Protein AF-A0A8J2F1U1-F1 (afdb_monomer)

Sequence (823 aa):
MAVDILVCQAGSCRKAGSEATLIEIEELVSGSDAKNTCAVHQSGCLGLCSQAPGVVVVKNRRNETPFTRLSTSDAIARMIEFAAGIAASVLLQSCFLDENAKRRLEDIRLSRSRQYAASVFKWNTALKGLSAQVKLTGEVEQIDSFDAKKFVELAIAQANLLEMAGFWKDGCKVLQNAEKRFFSLGKGANQQLQQSLMQTGGASSGLALGANNARQAMSNKAFLQEQLENLTRKKISLLSKHADEQAVGAIEKKLEQLMDSSTEVSSAMNPNEKMMMPVMNLKRLLLFIDTCKAKMLAEATNVGGGGEKEKWKTFDGTTTTQQMLTDLAKAKRAGENDASAATSPDSDVGAASQDPSNAIPATASASSSSSAVNKTSERNRNFVFPEAIDNYTKWTLEKVTPVSYHSAVFHFSSQDKKRATPHPRGRGKMPIPKTWHTTLLAPRNLDLVLQSKSQDEIEDEGPLPWVERDYTPISSAKEWELGTCDILIKIYPDGQATSWLHTISKRLHSTSDQVDEPSGRGGEDEFRSSSRVVAGTEVVVDENDYHADINQSAVAPSSAGGSGDVVMNSQEQAKTTTPSKDVEISSNKIQIYLSQPVITLTLPHLIPEDAQMPKQIQKSILLVLGGTGVVALPQVLAHRDPYSKLNIATRKTDQLKIAIDLVLSCRKDDILMLPEILQWCKEGSGAGPAGAEEESEYQKKRRLANGPQGLRNCVLHLTGETSSVASDYEENNGDVTGARTMPFSSRGFDEMKQHDQLAEFEGLPNCELVRNRISVESLKKAVSRMVKDCRVIVSGPSGFNAVVRTMLKENNVTDDMITILTA

Nearest PDB structures (foldseek):
  4bne-assembly1_B  TM=1.840E-01  e=7.022E-02  Gallus gallus
  1qu7-assembly1_A  TM=2.342E-01  e=6.354E-01  Escherichia coli
  1qu7-assembly1_B  TM=2.412E-01  e=1.043E+00  Escherichia coli
  3i2w-assembly1_B  TM=1.604E-01  e=1.043E+00  Drosophila melanogaster
  6ixg-assembly2_B  TM=2.390E-01  e=4.366E+00  Homo sapiens

Secondary structure (DSSP, 8-state):
-PEEEEEE-SHHHHHTTHHHHHHHHHHHHHTSGGGGTEEEEEES--S-GGGSS-EEEEEETTEEEEE----SHHHHHHHHHHHH---HHHHHHHS---HHHHHHHHHHHHHHHHHHHHHTT-HHHHHTTHHHHHHHHHH-----TTTHHHHHHHHHHHHHHHHHTT-HHHHHHHHHHHHHHHHHHHHHHHHHHHHHHHHTTS-TTSHHHHHHHHHHHHHHHHHHHHHHHHHHHHHHHHHHHHS-HHHHHHHHHHHHHHHHHHHHHHHSS-TTTGGG-HHHHHHHHHHHHHHHHHHHHHHHTT--S------TT---THHHHHHHHHHHHHHHHSSS-----------------------------------------S--------S--TTEEEEEEEEEEE-SSSEEEEEEE---GGG--SS---SSPPPPPEEEEEEEEEES-HHHHHTT--HHHHTTS-S-SEEEEEE--SS-HHHHHHTEEEEEEE--TT-HHHHHHHHHHHHHHHHHTTS--------------------------------------------------------------PPP---------EEEEEEPPEEEEETTTTB-TTSPPPSS--SEEEEEEEGGGGGHHHHHHHTTSHHHHH-----TTTS--SEEEEEEEEETT---SHHHHHHHHHHHHS--STT-TT--HHHHHHHHHH---S-SEEEEEEEPP-GGGTTTTSS--S--TT----SS-GGGS-HHHHHHHHHHHHTSTTEEEE-S---HHHHHHHHHTSPSSEEEEEES-HHHHHHHHHHHHHTT--GGGEEEE--

Radius of gyration: 38.62 Å; Cα contacts (8 Å, |Δi|>4): 951; chains: 1; bounding box: 111×92×119 Å

Solvent-accessible surface area (backbone atoms only — not comparable to full-atom values): 49282 Å² total; per-residue (Å²): 126,59,19,38,36,37,30,19,57,27,70,58,8,37,61,56,33,20,59,41,43,43,53,51,50,49,50,55,32,66,55,38,85,35,47,81,34,41,44,78,40,85,37,58,77,75,83,38,48,88,42,31,19,23,34,35,38,32,66,46,102,88,44,73,48,79,44,58,54,48,81,44,72,67,54,46,32,45,52,47,18,70,62,56,72,47,53,33,68,48,54,70,70,62,28,82,56,46,75,63,49,51,50,49,51,51,48,45,40,50,53,46,47,17,55,38,25,46,76,69,70,37,48,71,67,30,49,59,65,45,66,63,49,54,50,48,72,65,64,64,89,80,78,58,83,85,50,50,63,59,50,52,55,48,37,51,51,51,20,51,53,27,39,77,73,71,38,45,68,59,17,43,49,45,36,49,52,51,46,58,48,52,52,52,52,52,50,52,44,51,51,52,36,51,52,38,60,59,65,48,76,76,51,94,86,46,51,71,63,35,52,50,53,40,50,51,37,50,51,53,48,54,53,54,49,55,51,45,51,51,46,50,54,52,44,49,54,54,49,57,74,71,40,56,72,69,56,42,53,53,50,52,54,51,50,52,54,50,53,55,52,52,53,56,58,62,70,74,55,60,79,82,63,67,79,74,41,81,70,58,52,55,53,51,50,50,54,48,51,52,52,50,50,54,50,54,53,58,54,63,72,66,72,80,72,93,82,84,92,79,74,86,86,77,82,78,79,68,64,63,59,56,50,53,55,51,52,54,57,51,58,66,66,69,74,79,81,90,88,87,88,87,84,86,89,84,90,82,90,85,87,83,92,81,88,81,86,89,82,88,81,90,85,80,89,76,92,75,92,70,88,77,75,89,80,79,80,86,76,84,76,72,85,76,75,70,96,74,52,91,70,42,27,65,28,33,59,76,48,75,46,53,60,30,42,46,28,29,38,40,34,31,38,33,88,58,83,77,42,59,54,82,60,65,74,52,101,85,50,79,58,74,65,61,37,54,29,30,36,38,52,28,60,59,55,75,64,59,77,68,44,88,65,61,76,74,72,62,69,78,74,60,90,64,70,48,40,82,46,61,42,48,45,64,44,42,53,38,40,44,66,73,24,34,44,33,35,72,45,70,53,38,92,85,34,66,49,35,38,47,51,50,57,51,51,53,54,59,54,62,60,65,77,63,67,72,74,78,83,78,79,85,79,93,73,91,76,82,91,73,94,73,92,78,83,88,83,85,84,84,77,87,86,82,88,88,87,80,90,86,79,88,81,90,83,88,89,85,82,85,88,81,90,74,93,74,92,76,90,78,91,75,85,84,79,88,73,82,80,77,87,70,84,75,76,76,72,87,68,47,73,44,39,35,34,40,55,41,80,49,27,34,62,90,64,59,38,46,80,81,52,82,79,68,96,64,82,51,50,17,37,39,38,43,24,25,53,78,28,48,39,56,50,58,52,63,55,34,40,54,45,28,46,88,35,46,64,36,88,63,58,84,86,76,38,53,51,52,52,37,33,40,38,39,38,29,42,65,74,45,59,73,65,54,72,60,51,47,51,28,37,34,52,27,57,67,55,63,71,92,80,66,79,76,75,47,71,65,57,53,53,48,43,68,72,61,37,61,80,28,31,52,33,38,35,41,20,30,27,76,73,75,62,88,64,61,72,78,59,76,81,62,92,66,87,67,94,72,71,82,71,62,86,35,67,71,91,62,42,64,64,65,59,52,49,53,50,50,54,53,39,57,70,37,95,39,40,43,76,38,85,39,71,87,46,55,65,58,50,40,55,54,58,70,71,50,51,80,57,47,33,34,39,32,22,32,55,71,72,53,44,56,51,51,53,53,40,38,42,77,59,75,47,53,73,93,40,52,36,74,53,82,109

Foldseek 3Di:
DAKEKEWEPEDLQLLQPSVLVQVLLVLLCVQDPNVVRYDYDYDYDPVQSLQHRKMWIGNDPVDIDIDGPPPDSLSSLVVSCVRRVQHSCCSVPVRPPDVVVVVVSVLSSQLSNLVSCVVVVVNCSNFVCLVVVLVVLLPDPDDDLVCLVVSLVSLLSSCVSCVSVVNNVVNLVSLVSNLVVLVVVLVVLVVQLVVLVVVCPPDPVCPVVSVVSNVVSVVSNVVSVVSSVVSVVSSVVSCLVPDDPVVNVVVVVVVVVVVVVVVVVVVPDDPVVVPPPPPPVVVVVVVVVVVVVVVVVVVVVPPPDDDDPDDPPDDDPPPVVVVVVVVVVVVVVVPPDDDDDDDDDDDDDDDDDDDDDDDDDDDDDDDDDDPDDDPPPDLPPPDDDDPDDPQKFKKFFDAWFDAFLFKIKTKIFHPDPSLDFLFDDPPPDFGFQFFWKKKWWAFACPPPVSPDDPPVVVVPPTDDRTDIDIFRWLAFSVCVNVGMTITMDGADCPDRRRVRVLVVNVVVVVVVVPPDPPPDDDDDDDDDDDDDDDDDDDDDDDPDDDDDDDDDDDDDDDDDDDDDDDDDDDDDDDDDDDDDPDPPPDDPGDMIMMGHIDTQAGPPQRDGPSRDDDPDHFQEEEEEEEQSSCSVASSNLCQLPCCVRHVGPDPLVSGNQHAYAYEYEYAPRRDPPLVVLLVLLCQQLVNDDPPPDDPDPVNVVVCVVSHGNGHVAYEYEHEYDPPVLPVVPPPDPPDDPPDPNRSDDPPSHDSVVVVVSVVSQVVGPRYHYHDHPDDLVNVLVVVVPGDPRYAYEYEYDPVRRVVVVVSVVVSVNDPVSYHYDDD

Structure (mmCIF, N/CA/C/O backbone):
data_AF-A0A8J2F1U1-F1
#
_entry.id   AF-A0A8J2F1U1-F1
#
loop_
_atom_site.group_PDB
_atom_site.id
_atom_site.type_symbol
_atom_site.label_atom_id
_atom_site.label_alt_id
_atom_site.label_comp_id
_atom_site.label_asym_id
_atom_site.label_entity_id
_atom_site.label_seq_id
_atom_site.pdbx_PDB_ins_code
_atom_site.Cartn_x
_atom_site.Cartn_y
_atom_site.Cartn_z
_atom_site.occupancy
_atom_site.B_iso_or_equiv
_atom_site.auth_seq_id
_atom_site.auth_comp_id
_atom_site.auth_asym_id
_atom_site.auth_atom_id
_atom_site.pdbx_PDB_model_num
ATOM 1 N N . MET A 1 1 ? -18.926 -27.315 -37.284 1.00 78.00 1 MET A N 1
ATOM 2 C CA . MET A 1 1 ? -18.907 -25.836 -37.327 1.00 78.00 1 MET A CA 1
ATOM 3 C C . MET A 1 1 ? -17.651 -25.401 -36.608 1.00 78.00 1 MET A C 1
ATOM 5 O O . MET A 1 1 ? -17.318 -26.055 -35.626 1.00 78.00 1 MET A O 1
ATOM 9 N N . ALA A 1 2 ? -16.948 -24.390 -37.113 1.00 90.56 2 ALA A N 1
ATOM 10 C CA . ALA A 1 2 ? -15.812 -23.840 -36.384 1.00 90.56 2 ALA A CA 1
ATOM 11 C C . ALA A 1 2 ? -16.313 -23.173 -35.093 1.00 90.56 2 ALA A C 1
ATOM 13 O O . ALA A 1 2 ? -17.371 -22.544 -35.096 1.00 90.56 2 ALA A O 1
ATOM 14 N N . VAL A 1 3 ? -15.583 -23.369 -34.002 1.00 96.81 3 VAL A N 1
ATOM 15 C CA . VAL A 1 3 ? -15.797 -22.724 -32.708 1.00 96.81 3 VAL A CA 1
ATOM 16 C C . VAL A 1 3 ? -15.110 -21.364 -32.747 1.00 96.81 3 VAL A C 1
ATOM 18 O O . VAL A 1 3 ? -13.915 -21.292 -33.028 1.00 96.81 3 VAL A O 1
ATOM 21 N N . ASP A 1 4 ? -15.836 -20.287 -32.462 1.00 97.62 4 ASP A N 1
ATOM 22 C CA . ASP A 1 4 ? -15.242 -18.950 -32.425 1.00 97.62 4 ASP A CA 1
ATOM 23 C C . ASP A 1 4 ? -14.632 -18.684 -31.040 1.00 97.62 4 ASP A C 1
ATOM 25 O O . ASP A 1 4 ? -15.275 -18.883 -30.010 1.00 97.62 4 ASP A O 1
ATOM 29 N N . ILE A 1 5 ? -13.389 -18.215 -30.994 1.00 97.88 5 ILE A N 1
ATOM 30 C CA . ILE A 1 5 ? -12.697 -17.781 -29.778 1.00 97.88 5 ILE A CA 1
ATOM 31 C C . ILE A 1 5 ? -12.563 -16.262 -29.845 1.00 97.88 5 ILE A C 1
ATOM 33 O O . ILE A 1 5 ? -11.755 -15.732 -30.604 1.00 97.88 5 ILE A O 1
ATOM 37 N N . LEU A 1 6 ? -13.363 -15.552 -29.053 1.00 97.44 6 LEU A N 1
ATOM 38 C CA . LEU A 1 6 ? -13.397 -14.093 -29.013 1.00 97.44 6 LEU A CA 1
ATOM 39 C C . LEU A 1 6 ? -12.489 -13.581 -27.893 1.00 97.44 6 LEU A C 1
ATOM 41 O O . LEU A 1 6 ? -12.761 -13.820 -26.717 1.00 97.44 6 LEU A O 1
ATOM 45 N N . VAL A 1 7 ? -11.435 -12.839 -28.228 1.00 96.81 7 VAL A N 1
ATOM 46 C CA . VAL A 1 7 ? -10.493 -12.278 -27.246 1.00 96.81 7 VAL A CA 1
ATOM 47 C C . VAL A 1 7 ? -10.799 -10.805 -27.001 1.00 96.81 7 VAL A C 1
ATOM 49 O O . VAL A 1 7 ? -10.771 -9.991 -27.924 1.00 96.81 7 VAL A O 1
ATOM 52 N N . CYS A 1 8 ? -11.074 -10.435 -25.749 1.00 95.94 8 CYS A N 1
ATOM 53 C CA . CYS A 1 8 ? -11.394 -9.057 -25.382 1.00 95.94 8 CYS A CA 1
ATOM 54 C C . CYS A 1 8 ? -10.168 -8.148 -25.554 1.00 95.94 8 CYS A C 1
ATOM 56 O O . CYS A 1 8 ? -9.171 -8.295 -24.847 1.00 95.94 8 CYS A O 1
ATOM 58 N N . GLN A 1 9 ? -10.263 -7.156 -26.437 1.00 92.94 9 GLN A N 1
ATOM 59 C CA . GLN A 1 9 ? -9.233 -6.132 -26.657 1.00 92.94 9 GLN A CA 1
ATOM 60 C C . GLN A 1 9 ? -9.613 -4.764 -26.063 1.00 92.94 9 GLN A C 1
ATOM 62 O O . GLN A 1 9 ? -8.946 -3.762 -26.319 1.00 92.94 9 GLN A O 1
ATOM 67 N N . ALA A 1 10 ? -10.673 -4.696 -25.246 1.00 88.75 10 ALA A N 1
ATOM 68 C CA . ALA A 1 10 ? -11.046 -3.468 -24.544 1.00 88.75 10 ALA A CA 1
ATOM 69 C C . ALA A 1 10 ? -9.970 -3.029 -23.540 1.00 88.75 10 ALA A C 1
ATOM 71 O O . ALA A 1 10 ? -9.230 -3.856 -23.011 1.00 88.75 10 ALA A O 1
ATOM 72 N N . GLY A 1 11 ? -9.921 -1.723 -23.245 1.00 80.38 11 GLY A N 1
ATOM 73 C CA . GLY A 1 11 ? -8.821 -1.061 -22.536 1.00 80.38 11 GLY A CA 1
ATOM 74 C C . GLY A 1 11 ? -8.268 -1.824 -21.330 1.00 80.38 11 GLY A C 1
ATOM 75 O O . GLY A 1 11 ? -7.089 -2.135 -21.315 1.00 80.38 11 GLY A O 1
ATOM 76 N N . SER A 1 12 ? -9.087 -2.186 -20.346 1.00 79.19 12 SER A N 1
ATOM 77 C CA . SER A 1 12 ? -8.645 -2.953 -19.164 1.00 79.19 12 SER A CA 1
ATOM 78 C C . SER A 1 12 ? -8.135 -4.363 -19.485 1.00 79.19 12 SER A C 1
ATOM 80 O O . SER A 1 12 ? -7.173 -4.806 -18.867 1.00 79.19 12 SER A O 1
ATOM 82 N N . CYS A 1 13 ? -8.714 -5.051 -20.475 1.00 82.25 13 CYS A N 1
ATOM 83 C CA . CYS A 1 13 ? -8.183 -6.333 -20.936 1.00 82.25 13 CYS A CA 1
ATOM 84 C C . CYS A 1 13 ? -6.836 -6.177 -21.629 1.00 82.25 13 CYS A C 1
ATOM 86 O O . CYS A 1 13 ? -5.892 -6.895 -21.298 1.00 82.25 13 CYS A O 1
ATOM 88 N N . ARG A 1 14 ? -6.723 -5.189 -22.520 1.00 78.56 14 ARG A N 1
ATOM 89 C CA . ARG A 1 14 ? -5.466 -4.876 -23.199 1.00 78.56 14 ARG A CA 1
ATOM 90 C C . ARG A 1 14 ? -4.379 -4.498 -22.188 1.00 78.56 14 ARG A C 1
ATOM 92 O O . ARG A 1 14 ? -3.261 -4.989 -22.289 1.00 78.56 14 ARG A O 1
ATOM 99 N N . LYS A 1 15 ? -4.735 -3.717 -21.160 1.00 70.94 15 LYS A N 1
ATOM 100 C CA . LYS A 1 15 ? -3.872 -3.360 -20.020 1.00 70.94 15 LYS A CA 1
ATOM 101 C C . LYS A 1 15 ? -3.373 -4.582 -19.239 1.00 70.94 15 LYS A C 1
ATOM 103 O O . LYS A 1 15 ? -2.227 -4.601 -18.816 1.00 70.94 15 LYS A O 1
ATOM 108 N N . ALA A 1 16 ? -4.197 -5.617 -19.084 1.00 76.50 16 ALA A N 1
ATOM 109 C CA . ALA A 1 16 ? -3.805 -6.862 -18.420 1.00 76.50 16 ALA A CA 1
ATOM 110 C C . ALA A 1 16 ? -3.067 -7.858 -19.338 1.00 76.50 16 ALA A C 1
ATOM 112 O O . ALA A 1 16 ? -2.853 -9.001 -18.943 1.00 76.50 16 ALA A O 1
ATOM 113 N N . GLY A 1 17 ? -2.700 -7.454 -20.559 1.00 79.56 17 GLY A N 1
ATOM 114 C CA . GLY A 1 17 ? -1.949 -8.290 -21.494 1.00 79.56 17 GLY A CA 1
ATOM 115 C C . GLY A 1 17 ? -2.799 -9.105 -22.472 1.00 79.56 17 GLY A C 1
ATOM 116 O O . GLY A 1 17 ? -2.277 -10.047 -23.062 1.00 79.56 17 GLY A O 1
ATOM 117 N N . SER A 1 18 ? -4.073 -8.759 -22.707 1.00 84.81 18 SER A N 1
ATOM 118 C CA . SER A 1 18 ? -4.929 -9.542 -23.618 1.00 84.81 18 SER A CA 1
ATOM 119 C C . SER A 1 18 ? -4.470 -9.568 -25.077 1.00 84.81 18 SER A C 1
ATOM 121 O O . SER A 1 18 ? -4.861 -10.458 -25.823 1.00 84.81 18 SER A O 1
ATOM 123 N N . GLU A 1 19 ? -3.640 -8.620 -25.510 1.00 79.50 19 GLU A N 1
ATOM 124 C CA . GLU A 1 19 ? -3.002 -8.654 -26.832 1.00 79.50 19 GLU A CA 1
ATOM 125 C C . GLU A 1 19 ? -1.961 -9.778 -26.930 1.00 79.50 19 GLU A C 1
ATOM 127 O O . GLU A 1 19 ? -1.916 -10.482 -27.933 1.00 79.50 19 GLU A O 1
ATOM 132 N N . ALA A 1 20 ? -1.184 -10.007 -25.865 1.00 77.81 20 ALA A N 1
ATOM 133 C CA . ALA A 1 20 ? -0.284 -11.154 -25.798 1.00 77.81 20 ALA A CA 1
ATOM 134 C C . ALA A 1 20 ? -1.083 -12.464 -25.755 1.00 77.81 20 ALA A C 1
ATOM 136 O O . ALA A 1 20 ? -0.781 -13.385 -26.504 1.00 77.81 20 ALA A O 1
ATOM 137 N N . THR A 1 21 ? -2.168 -12.503 -24.971 1.00 84.31 21 THR A N 1
ATOM 138 C CA . THR A 1 21 ? -3.096 -13.643 -24.943 1.00 84.31 21 THR A CA 1
ATOM 139 C C . THR A 1 21 ? -3.692 -13.938 -26.324 1.00 84.31 21 THR A C 1
ATOM 141 O O . THR A 1 21 ? -3.812 -15.101 -26.684 1.00 84.31 21 THR A O 1
ATOM 144 N N . LEU A 1 22 ? -4.053 -12.918 -27.114 1.00 91.75 22 LEU A N 1
ATOM 145 C CA . LEU A 1 22 ? -4.573 -13.107 -28.474 1.00 91.75 22 LEU A CA 1
ATOM 146 C C . LEU A 1 22 ? -3.543 -13.800 -29.374 1.00 91.75 22 LEU A C 1
ATOM 148 O O . LEU A 1 22 ? -3.866 -14.824 -29.967 1.00 91.75 22 LEU A O 1
ATOM 152 N N . ILE A 1 23 ? -2.312 -13.282 -29.417 1.00 87.88 23 ILE A N 1
ATOM 153 C CA . ILE A 1 23 ? -1.233 -13.841 -30.246 1.00 87.88 23 ILE A CA 1
ATOM 154 C C . ILE A 1 23 ? -0.922 -15.284 -29.834 1.00 87.88 23 ILE A C 1
ATOM 156 O O . ILE A 1 23 ? -0.750 -16.150 -30.684 1.00 87.88 23 ILE A O 1
ATOM 160 N N . GLU A 1 24 ? -0.890 -15.568 -28.532 1.00 88.31 24 GLU A N 1
ATOM 161 C CA . GLU A 1 24 ? -0.657 -16.922 -28.021 1.00 88.31 24 GLU A CA 1
ATOM 162 C C . GLU A 1 24 ? -1.747 -17.902 -28.442 1.00 88.31 24 GLU A C 1
ATOM 164 O O . GLU A 1 24 ? -1.447 -19.032 -28.821 1.00 88.31 24 GLU A O 1
ATOM 169 N N . ILE A 1 25 ? -3.010 -17.472 -28.399 1.00 92.62 25 ILE A N 1
ATOM 170 C CA . ILE A 1 25 ? -4.133 -18.289 -28.860 1.00 92.62 25 ILE A CA 1
ATOM 171 C C . ILE A 1 25 ? -4.025 -18.522 -30.370 1.00 92.62 25 ILE A C 1
ATOM 173 O O . ILE A 1 25 ? -4.194 -19.652 -30.816 1.00 92.62 25 ILE A O 1
ATOM 177 N N . GLU A 1 26 ? -3.719 -17.488 -31.155 1.00 92.12 26 GLU A N 1
ATOM 178 C CA . GLU A 1 26 ? -3.548 -17.601 -32.608 1.00 92.12 26 GLU A CA 1
ATOM 179 C C . GLU A 1 26 ? -2.401 -18.548 -32.986 1.00 92.12 26 GLU A C 1
ATOM 181 O O . GLU A 1 26 ? -2.580 -19.389 -33.871 1.00 92.12 26 GLU A O 1
ATOM 186 N N . GLU A 1 27 ? -1.249 -18.457 -32.312 1.00 86.94 27 GLU A N 1
ATOM 187 C CA . GLU A 1 27 ? -0.100 -19.337 -32.558 1.00 86.94 27 GLU A CA 1
ATOM 188 C C . GLU A 1 27 ? -0.414 -20.790 -32.155 1.00 86.94 27 GLU A C 1
ATOM 190 O O . GLU A 1 27 ? -0.179 -21.700 -32.952 1.00 86.94 27 GLU A O 1
ATOM 195 N N . LEU A 1 28 ? -1.025 -21.023 -30.984 1.00 88.12 28 LEU A N 1
ATOM 196 C CA . LEU A 1 28 ? -1.411 -22.369 -30.530 1.00 88.12 28 LEU A CA 1
ATOM 197 C C . LEU A 1 28 ? -2.489 -23.009 -31.420 1.00 88.12 28 LEU A C 1
ATOM 199 O O . LEU A 1 28 ? -2.426 -24.204 -31.715 1.00 88.12 28 LEU A O 1
ATOM 203 N N . VAL A 1 29 ? -3.475 -22.231 -31.877 1.00 92.38 29 VAL A N 1
ATOM 204 C CA . VAL A 1 29 ? -4.519 -22.729 -32.786 1.00 92.38 29 VAL A CA 1
ATOM 205 C C . VAL A 1 29 ? -3.946 -22.999 -34.177 1.00 92.38 29 VAL A C 1
ATOM 207 O O . VAL A 1 29 ? -4.278 -24.012 -34.783 1.00 92.38 29 VAL A O 1
ATOM 210 N N . SER A 1 30 ? -3.057 -22.137 -34.681 1.00 89.19 30 SER A N 1
ATOM 211 C CA . SER A 1 30 ? -2.453 -22.301 -36.011 1.00 89.19 30 SER A CA 1
ATOM 212 C C . SER A 1 30 ? -1.450 -23.453 -36.082 1.00 89.19 30 SER A C 1
ATOM 214 O O . SER A 1 30 ? -1.306 -24.054 -37.147 1.00 89.19 30 SER A O 1
ATOM 216 N N . GLY A 1 31 ? -0.752 -23.733 -34.977 1.00 83.00 31 GLY A N 1
ATOM 217 C CA . GLY A 1 31 ? 0.260 -24.787 -34.860 1.00 83.00 31 GLY A CA 1
ATOM 218 C C . GLY A 1 31 ? -0.287 -26.174 -34.515 1.00 83.00 31 GLY A C 1
ATOM 219 O O . GLY A 1 31 ? 0.500 -27.102 -34.348 1.00 83.00 31 GLY A O 1
ATOM 220 N N . SER A 1 32 ? -1.606 -26.328 -34.398 1.00 84.31 32 SER A N 1
ATOM 221 C CA . SER A 1 32 ? -2.259 -27.590 -34.048 1.00 84.31 32 SER A CA 1
ATOM 222 C C . SER A 1 32 ? -3.375 -27.943 -35.031 1.00 84.31 32 SER A C 1
ATOM 224 O O . SER A 1 32 ? -3.805 -27.125 -35.849 1.00 84.31 32 SER A O 1
ATOM 226 N N . ASP A 1 33 ? -3.914 -29.157 -34.906 1.00 86.81 33 ASP A N 1
ATOM 227 C CA . ASP A 1 33 ? -5.110 -29.581 -35.647 1.00 86.81 33 ASP A CA 1
ATOM 228 C C . ASP A 1 33 ? -6.345 -28.711 -35.325 1.00 86.81 33 ASP A C 1
ATOM 230 O O . ASP A 1 33 ? -7.343 -28.744 -36.053 1.00 86.81 33 ASP A O 1
ATOM 234 N N . ALA A 1 34 ? -6.259 -27.865 -34.284 1.00 87.12 34 ALA A N 1
ATOM 235 C CA . ALA A 1 34 ? -7.296 -26.914 -33.902 1.00 87.12 34 ALA A CA 1
ATOM 236 C C . ALA A 1 34 ? -7.604 -25.889 -35.000 1.00 87.12 34 ALA A C 1
ATOM 238 O O . ALA A 1 34 ? -8.695 -25.319 -35.009 1.00 87.12 34 ALA A O 1
ATOM 239 N N . LYS A 1 35 ? -6.678 -25.646 -35.937 1.00 91.06 35 LYS A N 1
ATOM 240 C CA . LYS A 1 35 ? -6.845 -24.663 -37.017 1.00 91.06 35 LYS A CA 1
ATOM 241 C C . LYS A 1 35 ? -8.112 -24.885 -37.846 1.00 91.06 35 LYS A C 1
ATOM 243 O O . LYS A 1 35 ? -8.718 -23.929 -38.320 1.00 91.06 35 LYS A O 1
ATOM 248 N N . ASN A 1 36 ? -8.519 -26.142 -38.021 1.00 93.06 36 ASN A N 1
ATOM 249 C CA . ASN A 1 36 ? -9.720 -26.487 -38.786 1.00 93.06 36 ASN A CA 1
ATOM 250 C C . ASN A 1 36 ? -10.998 -26.458 -37.933 1.00 93.06 36 ASN A C 1
ATOM 252 O O . ASN A 1 36 ? -12.104 -26.480 -38.475 1.00 93.06 36 ASN A O 1
ATOM 256 N N . THR A 1 37 ? -10.864 -26.425 -36.605 1.00 93.81 37 THR A N 1
ATOM 257 C CA . THR A 1 37 ? -11.984 -26.495 -35.660 1.00 93.81 37 THR A CA 1
ATOM 258 C C . THR A 1 37 ? -12.262 -25.177 -34.955 1.00 93.81 37 THR A C 1
ATOM 260 O O . THR A 1 37 ? -13.380 -24.998 -34.485 1.00 93.81 37 THR A O 1
ATOM 263 N N . CYS A 1 38 ? -11.294 -24.264 -34.877 1.00 96.94 38 CYS A N 1
ATOM 264 C CA . CYS A 1 38 ? -11.393 -23.013 -34.133 1.00 96.94 38 CYS A CA 1
ATOM 265 C C . CYS A 1 38 ? -11.035 -21.808 -35.008 1.00 96.94 38 CYS A C 1
ATOM 267 O O . CYS A 1 38 ? -10.050 -21.838 -35.741 1.00 96.94 38 CYS A O 1
ATOM 269 N N . ALA A 1 39 ? -11.797 -20.725 -34.877 1.00 96.38 39 ALA A N 1
ATOM 270 C CA . ALA A 1 39 ? -11.485 -19.424 -35.458 1.00 96.38 39 ALA A CA 1
ATOM 271 C C . ALA A 1 39 ? -11.263 -18.411 -34.331 1.00 96.38 39 ALA A C 1
ATOM 273 O O . ALA A 1 39 ? -12.101 -18.268 -33.445 1.00 96.38 39 ALA A O 1
ATOM 274 N N . VAL A 1 40 ? -10.121 -17.727 -34.332 1.00 97.19 40 VAL A N 1
ATOM 275 C CA . VAL A 1 40 ? -9.759 -16.763 -33.285 1.00 97.19 40 VAL A CA 1
ATOM 276 C C . VAL A 1 40 ? -10.054 -15.358 -33.792 1.00 97.19 40 VAL A C 1
ATOM 278 O O . VAL A 1 40 ? -9.626 -14.997 -34.885 1.00 97.19 40 VAL A O 1
ATOM 281 N N . HIS A 1 41 ? -10.780 -14.563 -33.006 1.00 96.81 41 HIS A N 1
ATOM 282 C CA . HIS A 1 41 ? -11.145 -13.195 -33.365 1.00 96.81 41 HIS A CA 1
ATOM 283 C C . HIS A 1 41 ? -10.845 -12.231 -32.226 1.00 96.81 41 HIS A C 1
ATOM 285 O O . HIS A 1 41 ? -11.135 -12.492 -31.055 1.00 96.81 41 HIS A O 1
ATOM 291 N N . GLN A 1 42 ? -10.348 -11.049 -32.578 1.00 96.19 42 GLN A N 1
ATOM 292 C CA . GLN A 1 42 ? -10.388 -9.910 -31.669 1.00 96.19 42 GLN A CA 1
ATOM 293 C C . GLN A 1 42 ? -11.836 -9.448 -31.462 1.00 96.19 42 GLN A C 1
ATOM 295 O O . GLN A 1 42 ? -12.628 -9.389 -32.402 1.00 96.19 42 GLN A O 1
ATOM 300 N N . SER A 1 43 ? -12.176 -9.076 -30.233 1.00 96.50 43 SER A N 1
ATOM 301 C CA . SER A 1 43 ? -13.482 -8.520 -29.890 1.00 96.50 43 SER A CA 1
ATOM 302 C C . SER A 1 43 ? -13.342 -7.262 -29.036 1.00 96.50 43 SER A C 1
ATOM 304 O O . SER A 1 43 ? -12.287 -6.981 -28.459 1.00 96.50 43 SER A O 1
ATOM 306 N N . GLY A 1 44 ? -14.423 -6.486 -28.963 1.00 93.06 44 GLY A N 1
ATOM 307 C CA . GLY A 1 44 ? -14.546 -5.347 -28.060 1.00 93.06 44 GLY A CA 1
ATOM 308 C C . GLY A 1 44 ? -14.633 -5.775 -26.591 1.00 93.06 44 GLY A C 1
ATOM 309 O O . GLY A 1 44 ? -14.095 -6.799 -26.172 1.00 93.06 44 GLY A O 1
ATOM 310 N N . CYS A 1 45 ? -15.312 -4.974 -25.771 1.00 92.19 45 CYS A N 1
ATOM 311 C CA . CYS A 1 45 ? -15.519 -5.326 -24.368 1.00 92.19 45 CYS A CA 1
ATOM 312 C C . CYS A 1 45 ? -16.457 -6.534 -24.254 1.00 92.19 45 CYS A C 1
ATOM 314 O O . CYS A 1 45 ? -17.629 -6.432 -24.599 1.00 92.19 45 CYS A O 1
ATOM 316 N N . LEU A 1 46 ? -15.955 -7.645 -23.709 1.00 93.06 46 LEU A N 1
ATOM 317 C CA . LEU A 1 46 ? -16.747 -8.851 -23.430 1.00 93.06 46 LEU A CA 1
ATOM 318 C C . LEU A 1 46 ? -17.424 -8.824 -22.043 1.00 93.06 46 LEU A C 1
ATOM 320 O O . LEU A 1 46 ? -17.933 -9.838 -21.587 1.00 93.06 46 LEU A O 1
ATOM 324 N N . GLY A 1 47 ? -17.356 -7.706 -21.308 1.00 91.25 47 GLY A N 1
ATOM 325 C CA . GLY A 1 47 ? -17.861 -7.610 -19.926 1.00 91.25 47 GLY A CA 1
ATOM 326 C C . GLY A 1 47 ? -17.004 -8.329 -18.870 1.00 91.25 47 GLY A C 1
ATOM 327 O O . GLY A 1 47 ? -17.303 -8.255 -17.684 1.00 91.25 47 GLY A O 1
ATOM 328 N N . LEU A 1 48 ? -15.902 -8.967 -19.279 1.00 89.50 48 LEU A N 1
ATOM 329 C CA . LEU A 1 48 ? -14.977 -9.735 -18.422 1.00 89.50 48 LEU A CA 1
ATOM 330 C C . LEU A 1 48 ? -13.733 -8.941 -17.986 1.00 89.50 48 LEU A C 1
ATOM 332 O O . LEU A 1 48 ? -12.759 -9.480 -17.466 1.00 89.50 48 LEU A O 1
ATOM 336 N N . CYS A 1 49 ? -13.759 -7.638 -18.232 1.00 85.56 49 CYS A N 1
ATOM 337 C CA . CYS A 1 49 ? -12.646 -6.713 -18.077 1.00 85.56 49 CYS A CA 1
ATOM 338 C C . CYS A 1 49 ? -12.076 -6.602 -16.654 1.00 85.56 49 CYS A C 1
ATOM 340 O O . CYS A 1 49 ? -10.890 -6.321 -16.509 1.00 85.56 49 CYS A O 1
ATOM 342 N N . SER A 1 50 ? -12.888 -6.841 -15.622 1.00 79.31 50 SER A N 1
ATOM 343 C CA . SER A 1 50 ? -12.461 -6.849 -14.213 1.00 79.31 50 SER A CA 1
ATOM 344 C C . SER A 1 50 ? -11.659 -8.097 -13.824 1.00 79.31 50 SER A C 1
ATOM 346 O O . SER A 1 50 ? -11.043 -8.137 -12.764 1.00 79.31 50 SER A O 1
ATOM 348 N N . GLN A 1 51 ? -11.662 -9.127 -14.672 1.00 83.75 51 GLN A N 1
ATOM 349 C CA . GLN A 1 51 ? -10.914 -10.371 -14.482 1.00 83.75 51 GLN A CA 1
ATOM 350 C C . GLN A 1 51 ? -9.990 -10.646 -15.674 1.00 83.75 51 GLN A C 1
ATOM 352 O O . GLN A 1 51 ? -9.740 -11.791 -16.043 1.00 83.75 51 GLN A O 1
ATOM 357 N N . ALA A 1 52 ? -9.517 -9.587 -16.318 1.00 84.62 52 ALA A N 1
ATOM 358 C CA . ALA A 1 52 ? -8.710 -9.688 -17.514 1.00 84.62 52 ALA A CA 1
ATOM 359 C C . ALA A 1 52 ? -7.435 -10.560 -17.356 1.00 84.62 52 ALA A C 1
ATOM 361 O O . ALA A 1 52 ? -6.923 -10.688 -16.241 1.00 84.62 52 ALA A O 1
ATOM 362 N N . PRO A 1 53 ? -6.884 -11.118 -18.456 1.00 89.12 53 PRO A N 1
ATOM 363 C CA . PRO A 1 53 ? -7.431 -11.135 -19.820 1.00 89.12 53 PRO A CA 1
ATOM 364 C C . PRO A 1 53 ? -8.709 -11.975 -19.931 1.00 89.12 53 PRO A C 1
ATOM 366 O O . PRO A 1 53 ? -8.773 -13.077 -19.390 1.00 89.12 53 PRO A O 1
ATOM 369 N N . GLY A 1 54 ? -9.726 -11.439 -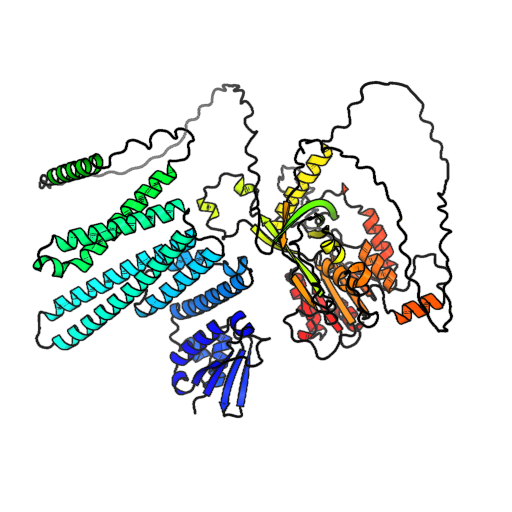20.614 1.00 92.50 54 GLY A N 1
ATOM 370 C CA . GLY A 1 54 ? -11.015 -12.104 -20.825 1.00 92.50 54 GLY A CA 1
ATOM 371 C C . GLY A 1 54 ? -11.162 -12.645 -22.247 1.00 92.50 54 GLY A C 1
ATOM 372 O O . GLY A 1 54 ? -10.919 -11.917 -23.210 1.00 92.50 54 GLY A O 1
ATOM 373 N N . VAL A 1 55 ? -11.594 -13.896 -22.372 1.00 97.06 55 VAL A N 1
ATOM 374 C CA . VAL A 1 55 ? -11.855 -14.606 -23.631 1.00 97.06 55 VAL A CA 1
ATOM 375 C C . VAL A 1 55 ? -13.225 -15.271 -23.541 1.00 97.06 55 VAL A C 1
ATOM 377 O O . VAL A 1 55 ? -13.620 -15.714 -22.469 1.00 97.06 55 VAL A O 1
ATOM 380 N N . VAL A 1 56 ? -13.969 -15.343 -24.639 1.00 97.56 56 VAL A N 1
ATOM 381 C CA . VAL A 1 56 ? -15.234 -16.084 -24.714 1.00 97.56 56 VAL A CA 1
ATOM 382 C C . VAL A 1 56 ? -15.139 -17.100 -25.841 1.00 97.56 56 VAL A C 1
ATOM 384 O O . VAL A 1 56 ? -14.854 -16.741 -26.979 1.00 97.56 56 VAL A O 1
ATOM 387 N N . VAL A 1 57 ? -15.386 -18.367 -25.521 1.00 97.88 57 VAL A N 1
ATOM 388 C CA . VAL A 1 57 ? -15.472 -19.453 -26.503 1.00 97.88 57 VAL A CA 1
ATOM 389 C C . VAL A 1 57 ? -16.935 -19.638 -26.897 1.00 97.88 57 VAL A C 1
ATOM 391 O O . VAL A 1 57 ? -17.779 -19.902 -26.040 1.00 97.88 57 VAL A O 1
ATOM 394 N N . VAL A 1 58 ? -17.235 -19.521 -28.187 1.00 97.50 58 VAL A N 1
ATOM 395 C CA . VAL A 1 58 ? -18.576 -19.609 -28.771 1.00 97.50 58 VAL A CA 1
ATOM 396 C C . VAL A 1 58 ? -18.653 -20.866 -29.631 1.00 97.50 58 VAL A C 1
ATOM 398 O O . VAL A 1 58 ? -18.215 -20.889 -30.779 1.00 97.50 58 VAL A O 1
ATOM 401 N N . LYS A 1 59 ? -19.212 -21.947 -29.078 1.00 95.44 59 LYS A N 1
ATOM 402 C CA . LYS A 1 59 ? -19.385 -23.205 -29.833 1.00 95.44 59 LYS A CA 1
ATOM 403 C C . LYS A 1 59 ? -20.566 -23.114 -30.798 1.00 95.44 59 LYS A C 1
ATOM 405 O O . LYS A 1 59 ? -20.474 -23.511 -31.954 1.00 95.44 59 LYS A O 1
ATOM 410 N N . ASN A 1 60 ? -21.672 -22.551 -30.309 1.00 91.75 60 ASN A N 1
ATOM 411 C CA . ASN A 1 60 ? -22.920 -22.343 -31.040 1.00 91.75 60 ASN A CA 1
ATOM 412 C C . ASN A 1 60 ? -23.482 -20.970 -30.622 1.00 91.75 60 ASN A C 1
ATOM 414 O O . ASN A 1 60 ? -23.187 -20.516 -29.520 1.00 91.75 60 ASN A O 1
ATOM 418 N N . ARG A 1 61 ? -24.396 -20.362 -31.397 1.00 86.62 61 ARG A N 1
ATOM 419 C CA . ARG A 1 61 ? -25.025 -19.046 -31.089 1.00 86.62 61 ARG A CA 1
ATOM 420 C C . ARG A 1 61 ? -25.674 -18.899 -29.697 1.00 86.62 61 ARG A C 1
ATOM 422 O O . ARG A 1 61 ? -26.104 -17.810 -29.347 1.00 86.62 61 ARG A O 1
ATOM 429 N N . ARG A 1 62 ? -25.839 -19.988 -28.944 1.00 90.69 62 ARG A N 1
ATOM 430 C CA . ARG A 1 62 ? -26.430 -19.998 -27.595 1.00 90.69 62 ARG A CA 1
ATOM 431 C C . ARG A 1 62 ? -25.466 -20.465 -26.503 1.00 90.69 62 ARG A C 1
ATOM 433 O O . ARG A 1 62 ? -25.873 -20.519 -25.351 1.00 90.69 62 ARG A O 1
ATOM 440 N N . ASN A 1 63 ? -24.246 -20.870 -26.853 1.00 94.75 63 ASN A N 1
ATOM 441 C CA . ASN A 1 63 ? -23.307 -21.463 -25.907 1.00 94.75 63 ASN A CA 1
ATOM 442 C C . ASN A 1 63 ? -21.991 -20.688 -25.923 1.00 94.75 63 ASN A C 1
ATOM 444 O O . ASN A 1 63 ? -21.073 -21.009 -26.682 1.00 94.75 63 ASN A O 1
ATOM 448 N N . GLU A 1 64 ? -21.964 -19.648 -25.095 1.00 96.62 64 GLU A N 1
ATOM 449 C CA . GLU A 1 64 ? -20.815 -18.792 -24.836 1.00 96.62 64 GLU A CA 1
ATOM 450 C C . GLU A 1 64 ? -20.225 -19.177 -23.479 1.00 96.62 64 GLU A C 1
ATOM 452 O O . GLU A 1 64 ? -20.920 -19.160 -22.463 1.00 96.62 64 GLU A O 1
ATOM 457 N N . THR A 1 65 ? -18.950 -19.553 -23.449 1.00 97.38 65 THR A N 1
ATOM 458 C CA . THR A 1 65 ? -18.247 -19.892 -22.206 1.00 97.38 65 THR A CA 1
ATOM 459 C C . THR A 1 65 ? -17.134 -18.876 -21.956 1.00 97.38 65 THR A C 1
ATOM 461 O O . THR A 1 65 ? -16.192 -18.814 -22.752 1.00 97.38 65 THR A O 1
ATOM 464 N N . PRO A 1 66 ? -17.223 -18.061 -20.890 1.00 96.81 66 PRO A N 1
ATOM 465 C CA . PRO A 1 66 ? -16.197 -17.084 -20.561 1.00 96.81 66 PRO A CA 1
ATOM 466 C C . PRO A 1 66 ? -14.995 -17.740 -19.871 1.00 96.81 66 PRO A C 1
ATOM 468 O O . PRO A 1 66 ? -15.141 -18.585 -18.991 1.00 96.81 66 PRO A O 1
ATOM 471 N N . PHE A 1 67 ? -13.804 -17.279 -20.230 1.00 96.81 67 PHE A N 1
ATOM 472 C CA . PHE A 1 67 ? -12.522 -17.601 -19.620 1.00 96.81 67 PHE A CA 1
ATOM 473 C C . PHE A 1 67 ? -11.853 -16.299 -19.189 1.00 96.81 67 PHE A C 1
ATOM 475 O O . PHE A 1 67 ? -11.798 -15.331 -19.948 1.00 96.81 67 PHE A O 1
ATOM 482 N N . THR A 1 68 ? -11.357 -16.256 -17.959 1.00 94.81 68 THR A N 1
ATOM 483 C CA . THR A 1 68 ? -10.753 -15.060 -17.364 1.00 94.81 68 THR A CA 1
ATOM 484 C C . THR A 1 68 ? -9.386 -15.391 -16.777 1.00 94.81 68 THR A C 1
ATOM 486 O O . THR A 1 68 ? -9.062 -16.561 -16.571 1.00 94.81 68 THR A O 1
ATOM 489 N N . ARG A 1 69 ? -8.561 -14.366 -16.526 1.00 89.75 69 ARG A N 1
ATOM 490 C CA . ARG A 1 69 ? -7.213 -14.501 -15.943 1.00 89.75 69 ARG A CA 1
ATOM 491 C C . ARG A 1 69 ? -6.313 -15.477 -16.710 1.00 89.75 69 ARG A C 1
ATOM 493 O O . ARG A 1 69 ? -5.565 -16.248 -16.112 1.00 89.75 69 ARG A O 1
ATOM 500 N N . LEU A 1 70 ? -6.376 -15.435 -18.040 1.00 91.56 70 LEU A N 1
ATOM 501 C CA . LEU A 1 70 ? -5.530 -16.241 -18.924 1.00 91.56 70 LEU A CA 1
ATOM 502 C C . LEU A 1 70 ? -4.097 -15.682 -18.977 1.00 91.56 70 LEU A C 1
ATOM 504 O O . LEU A 1 70 ? -3.662 -15.143 -19.991 1.00 91.56 70 LEU A O 1
ATOM 508 N N . SER A 1 71 ? -3.386 -15.769 -17.852 1.00 83.81 71 SER A N 1
ATOM 509 C CA . SER A 1 71 ? -2.024 -15.247 -17.682 1.00 83.81 71 SER A CA 1
ATOM 510 C C . SER A 1 71 ? -0.925 -16.283 -17.923 1.00 83.81 71 SER A C 1
ATOM 512 O O . SER A 1 71 ? 0.249 -15.921 -17.949 1.00 83.81 71 SER A O 1
ATOM 514 N N . THR A 1 72 ? -1.279 -17.562 -18.079 1.00 87.25 72 THR A N 1
ATOM 515 C CA . THR A 1 72 ? -0.320 -18.653 -18.283 1.00 87.25 72 THR A CA 1
ATOM 516 C C . THR A 1 72 ? -0.654 -19.461 -19.526 1.00 87.25 72 THR A C 1
ATOM 518 O O . THR A 1 72 ? -1.817 -19.606 -19.907 1.00 87.25 72 THR A O 1
ATOM 521 N N . SER A 1 73 ? 0.379 -20.024 -20.152 1.00 86.25 73 SER A N 1
ATOM 522 C CA . SER A 1 73 ? 0.230 -20.852 -21.353 1.00 86.25 73 SER A CA 1
ATOM 523 C C . SER A 1 73 ? -0.622 -22.096 -21.075 1.00 86.25 73 SER A C 1
ATOM 525 O O . SER A 1 73 ? -1.454 -22.451 -21.902 1.00 86.25 73 SER A O 1
ATOM 527 N N . ASP A 1 74 ? -0.544 -22.667 -19.869 1.00 87.81 74 ASP A N 1
ATOM 528 C CA . ASP A 1 74 ? -1.408 -23.777 -19.436 1.00 87.81 74 ASP A CA 1
ATOM 529 C C . ASP A 1 74 ? -2.887 -23.387 -19.331 1.00 87.81 74 ASP A C 1
ATOM 531 O O . ASP A 1 74 ? -3.780 -24.181 -19.633 1.00 87.81 74 ASP A O 1
ATOM 535 N N . ALA A 1 75 ? -3.184 -22.173 -18.856 1.00 91.50 75 ALA A N 1
ATOM 536 C CA . ALA A 1 75 ? -4.560 -21.686 -18.792 1.00 91.50 75 ALA A CA 1
ATOM 537 C C . ALA A 1 75 ? -5.141 -21.514 -20.203 1.00 91.50 75 ALA A C 1
ATOM 539 O O . ALA A 1 75 ? -6.286 -21.893 -20.449 1.00 91.50 75 ALA A O 1
ATOM 540 N N . ILE A 1 76 ? -4.328 -21.009 -21.134 1.00 92.88 76 ILE A N 1
ATOM 541 C CA . ILE A 1 76 ? -4.700 -20.866 -22.543 1.00 92.88 76 ILE A CA 1
ATOM 542 C C . ILE A 1 76 ? -4.890 -22.236 -23.201 1.00 92.88 76 ILE A C 1
ATOM 544 O O . ILE A 1 76 ? -5.919 -22.461 -23.833 1.00 92.88 76 ILE A O 1
ATOM 548 N N . ALA A 1 77 ? -3.963 -23.175 -23.002 1.00 92.12 77 ALA A N 1
ATOM 549 C CA . ALA A 1 77 ? -4.057 -24.525 -23.554 1.00 92.12 77 ALA A CA 1
ATOM 550 C C . ALA A 1 77 ? -5.325 -25.251 -23.078 1.00 92.12 77 ALA A C 1
ATOM 552 O O . ALA A 1 77 ? -6.017 -25.854 -23.890 1.00 92.12 77 ALA A O 1
ATOM 553 N N . ARG A 1 78 ? -5.699 -25.120 -21.796 1.00 94.31 78 ARG A N 1
ATOM 554 C CA . ARG A 1 78 ? -6.962 -25.672 -21.263 1.00 94.31 78 ARG A CA 1
ATOM 555 C C . ARG A 1 78 ? -8.209 -25.028 -21.867 1.00 94.31 78 ARG A C 1
ATOM 557 O O . ARG A 1 78 ? -9.219 -25.699 -22.069 1.00 94.31 78 ARG A O 1
ATOM 564 N N . MET A 1 79 ? -8.158 -23.733 -22.162 1.00 96.94 79 MET A N 1
ATOM 565 C CA . MET A 1 79 ? -9.251 -23.042 -22.848 1.00 96.94 79 MET A CA 1
ATOM 566 C C . MET A 1 79 ? -9.388 -23.522 -24.303 1.00 96.94 79 MET A C 1
ATOM 568 O O . MET A 1 79 ? -10.504 -23.774 -24.757 1.00 96.94 79 MET A O 1
ATOM 572 N N . ILE A 1 80 ? -8.271 -23.736 -25.006 1.00 95.12 80 ILE A N 1
ATOM 573 C CA . ILE A 1 80 ? -8.276 -24.302 -26.363 1.00 95.12 80 ILE A CA 1
ATOM 574 C C . ILE A 1 80 ? -8.715 -25.771 -26.338 1.00 95.12 80 ILE A C 1
ATOM 576 O O . ILE A 1 80 ? -9.492 -26.169 -27.198 1.00 95.12 80 ILE A O 1
ATOM 580 N N . GLU A 1 81 ? -8.315 -26.557 -25.337 1.00 95.12 81 GLU A N 1
ATOM 581 C CA . GLU A 1 81 ? -8.816 -27.921 -25.131 1.00 95.12 81 GLU A CA 1
ATOM 582 C C . GLU A 1 81 ? -10.332 -27.935 -24.989 1.00 95.12 81 GLU A C 1
ATOM 584 O O . GLU A 1 81 ? -11.019 -28.702 -25.663 1.00 95.12 81 GLU A O 1
ATOM 589 N N . PHE A 1 82 ? -10.876 -27.023 -24.184 1.00 96.25 82 PHE A N 1
ATOM 590 C CA . PHE A 1 82 ? -12.316 -26.868 -24.079 1.00 96.25 82 PHE A CA 1
ATOM 591 C C . PHE A 1 82 ? -12.955 -26.492 -25.424 1.00 96.25 82 PHE A C 1
ATOM 593 O O . PHE A 1 82 ? -14.031 -27.002 -25.742 1.00 96.25 82 PHE A O 1
ATOM 600 N N . ALA A 1 83 ? -12.332 -25.608 -26.207 1.00 96.31 83 ALA A N 1
ATOM 601 C CA . ALA A 1 83 ? -12.861 -25.140 -27.487 1.00 96.31 83 ALA A CA 1
ATOM 602 C C . ALA A 1 83 ? -12.818 -26.221 -28.583 1.00 96.31 83 ALA A C 1
ATOM 604 O O . ALA A 1 83 ? -13.843 -26.493 -29.205 1.00 96.31 83 ALA A O 1
ATOM 605 N N . ALA A 1 84 ? -11.658 -26.847 -28.783 1.00 95.19 84 ALA A N 1
ATOM 606 C CA . ALA A 1 84 ? -11.349 -27.745 -29.894 1.00 95.19 84 ALA A CA 1
ATOM 607 C C . ALA A 1 84 ? -11.529 -29.237 -29.565 1.00 95.19 84 ALA A C 1
ATOM 609 O O . ALA A 1 84 ? -11.602 -30.056 -30.477 1.00 95.19 84 ALA A O 1
ATOM 610 N N . GLY A 1 85 ? -11.575 -29.610 -28.281 1.00 95.31 85 GLY A N 1
ATOM 611 C CA . GLY A 1 85 ? -11.549 -31.011 -27.844 1.00 95.31 85 GLY A CA 1
ATOM 612 C C . GLY A 1 85 ? -10.170 -31.674 -27.949 1.00 95.31 85 GLY A C 1
ATOM 613 O O . GLY A 1 85 ? -10.080 -32.897 -27.905 1.00 95.31 85 GLY A O 1
ATOM 614 N N . ILE A 1 86 ? -9.103 -30.887 -28.107 1.00 92.38 86 ILE A N 1
ATOM 615 C CA . ILE A 1 86 ? -7.720 -31.373 -28.190 1.00 92.38 86 ILE A CA 1
ATOM 616 C C . ILE A 1 86 ? -7.087 -31.242 -26.811 1.00 92.38 86 ILE A C 1
ATOM 618 O O . ILE A 1 86 ? -7.013 -30.134 -26.292 1.00 92.38 86 ILE A O 1
ATOM 622 N N . ALA A 1 87 ? -6.617 -32.344 -26.228 1.00 93.12 87 ALA A N 1
ATOM 623 C CA . ALA A 1 87 ? -6.070 -32.344 -24.872 1.00 93.12 87 ALA A CA 1
ATOM 624 C C . ALA A 1 87 ? -4.999 -31.253 -24.671 1.00 93.12 87 ALA A C 1
ATOM 626 O O . ALA A 1 87 ? -4.109 -31.104 -25.510 1.00 93.12 87 ALA A O 1
ATOM 627 N N . ALA A 1 88 ? -5.032 -30.512 -23.557 1.00 90.19 88 ALA A N 1
ATOM 628 C CA . ALA A 1 88 ? -4.065 -29.441 -23.304 1.00 90.19 88 ALA A CA 1
ATOM 629 C C . ALA A 1 88 ? -2.630 -29.969 -23.224 1.00 90.19 88 ALA A C 1
ATOM 631 O O . ALA A 1 88 ? -1.710 -29.285 -23.658 1.00 90.19 88 ALA A O 1
ATOM 632 N N . SER A 1 89 ? -2.435 -31.195 -22.726 1.00 88.56 89 SER A N 1
ATOM 633 C CA . SER A 1 89 ? -1.133 -31.867 -22.769 1.00 88.56 89 SER A CA 1
ATOM 634 C C . SER A 1 89 ? -0.653 -32.037 -24.204 1.00 88.56 89 SER A C 1
ATOM 636 O O . SER A 1 89 ? 0.485 -31.703 -24.492 1.00 88.56 89 SER A O 1
ATOM 638 N N . VAL A 1 90 ? -1.532 -32.457 -25.117 1.00 87.38 90 VAL A N 1
ATOM 639 C CA . VAL A 1 90 ? -1.233 -32.546 -26.548 1.00 87.38 90 VAL A CA 1
ATOM 640 C C . VAL A 1 90 ? -0.950 -31.154 -27.095 1.00 87.38 90 VAL A C 1
ATOM 642 O O . VAL A 1 90 ? 0.093 -30.971 -27.680 1.00 87.38 90 VAL A O 1
ATOM 645 N N . LEU A 1 91 ? -1.736 -30.118 -26.812 1.00 83.69 91 LEU A N 1
ATOM 646 C CA . LEU A 1 91 ? -1.393 -28.759 -27.261 1.00 83.69 91 LEU A CA 1
ATOM 647 C C . LEU A 1 91 ? -0.047 -28.261 -26.712 1.00 83.69 91 LEU A C 1
ATOM 649 O O . LEU A 1 91 ? 0.670 -27.561 -27.409 1.00 83.69 91 LEU A O 1
ATOM 653 N N . LEU A 1 92 ? 0.349 -28.626 -25.498 1.00 82.62 92 LEU A N 1
ATOM 654 C CA . LEU A 1 92 ? 1.637 -28.211 -24.931 1.00 82.62 92 LEU A CA 1
ATOM 655 C C . LEU A 1 92 ? 2.816 -29.081 -25.401 1.00 82.62 92 LEU A C 1
ATOM 657 O O . LEU A 1 92 ? 3.962 -28.647 -25.306 1.00 82.62 92 LEU A O 1
ATOM 661 N N . GLN A 1 93 ? 2.542 -30.293 -25.891 1.00 80.56 93 GLN A N 1
ATOM 662 C CA . GLN A 1 93 ? 3.536 -31.321 -26.231 1.00 80.56 93 GLN A CA 1
ATOM 663 C C . GLN A 1 93 ? 3.655 -31.567 -27.748 1.00 80.56 93 GLN A C 1
ATOM 665 O O . GLN A 1 93 ? 4.723 -31.923 -28.232 1.00 80.56 93 GLN A O 1
ATOM 670 N N . SER A 1 94 ? 2.563 -31.372 -28.487 1.00 64.69 94 SER A N 1
ATOM 671 C CA . SER A 1 94 ? 2.399 -31.509 -29.939 1.00 64.69 94 SER A CA 1
ATOM 672 C C . SER A 1 94 ? 2.429 -30.173 -30.664 1.00 64.69 94 SER A C 1
ATOM 674 O O . SER A 1 94 ? 2.684 -30.163 -31.868 1.00 64.69 94 SER A O 1
ATOM 676 N N . CYS A 1 95 ? 2.186 -29.045 -29.983 1.00 53.03 95 CYS A N 1
ATOM 677 C CA . CYS A 1 95 ? 2.653 -27.796 -30.553 1.00 53.03 95 CYS A CA 1
ATOM 678 C C . CYS A 1 95 ? 4.176 -27.886 -30.569 1.00 53.03 95 CYS A C 1
ATOM 680 O O . CYS A 1 95 ? 4.822 -27.918 -29.524 1.00 53.03 95 CYS A O 1
ATOM 682 N N . PHE A 1 96 ? 4.729 -27.876 -31.777 1.00 52.69 96 PHE A N 1
ATOM 683 C CA . PHE A 1 96 ? 6.086 -27.461 -32.115 1.00 52.69 96 PHE A CA 1
ATOM 684 C C . PHE A 1 96 ? 6.363 -26.015 -31.661 1.00 52.69 96 PHE A C 1
ATOM 686 O O . PHE A 1 96 ? 6.981 -25.235 -32.383 1.00 52.69 96 PHE A O 1
ATOM 693 N N . LEU A 1 97 ? 5.909 -25.618 -30.469 1.00 58.50 97 LEU A N 1
ATOM 694 C CA . LEU A 1 97 ? 6.577 -24.554 -29.767 1.00 58.50 97 LEU A CA 1
ATOM 695 C C . LEU A 1 97 ? 7.901 -25.167 -29.332 1.00 58.50 97 LEU A C 1
ATOM 697 O O . LEU A 1 97 ? 8.035 -25.678 -28.218 1.00 58.50 97 LEU A O 1
ATOM 701 N N . ASP A 1 98 ? 8.861 -25.165 -30.258 1.00 70.50 98 ASP A N 1
ATOM 702 C CA . ASP A 1 98 ? 10.250 -25.295 -29.876 1.00 70.50 98 ASP A CA 1
ATOM 703 C C . ASP A 1 98 ? 10.510 -24.312 -28.719 1.00 70.50 98 ASP A C 1
ATOM 705 O O . ASP A 1 98 ? 9.759 -23.356 -28.465 1.00 70.50 98 ASP A O 1
ATOM 709 N N . GLU A 1 99 ? 11.561 -24.556 -27.950 1.00 76.00 99 GLU A N 1
ATOM 710 C CA . GLU A 1 99 ? 11.885 -23.651 -26.849 1.00 76.00 99 GLU A CA 1
ATOM 711 C C . GLU A 1 99 ? 12.040 -22.190 -27.324 1.00 76.00 99 GLU A C 1
ATOM 713 O O . GLU A 1 99 ? 11.842 -21.266 -26.535 1.00 76.00 99 GLU A O 1
ATOM 718 N N . ASN A 1 100 ? 12.274 -21.951 -28.622 1.00 72.00 100 ASN A N 1
ATOM 719 C CA . ASN A 1 100 ? 12.291 -20.611 -29.202 1.00 72.00 100 ASN A CA 1
ATOM 720 C C . ASN A 1 100 ? 10.899 -19.973 -29.264 1.00 72.00 100 ASN A C 1
ATOM 722 O O . ASN A 1 100 ? 10.763 -18.796 -28.945 1.00 72.00 100 ASN A O 1
ATOM 726 N N . ALA A 1 101 ? 9.850 -20.704 -29.622 1.00 71.50 101 ALA A N 1
ATOM 727 C CA . ALA A 1 101 ? 8.503 -20.168 -29.708 1.00 71.50 101 ALA A CA 1
ATOM 728 C C . ALA A 1 101 ? 7.899 -19.943 -28.316 1.00 71.50 101 ALA A C 1
ATOM 730 O O . ALA A 1 101 ? 7.238 -18.926 -28.108 1.00 71.50 101 ALA A O 1
ATOM 731 N N . LYS A 1 102 ? 8.192 -20.809 -27.330 1.00 74.56 102 LYS A N 1
ATOM 732 C CA . LYS A 1 102 ? 7.851 -20.528 -25.921 1.00 74.56 102 LYS A CA 1
ATOM 733 C C . LYS A 1 102 ? 8.514 -19.238 -25.446 1.00 74.56 102 LYS A C 1
ATOM 735 O O . LYS A 1 102 ? 7.818 -18.348 -24.959 1.00 74.56 102 LYS A O 1
ATOM 740 N N . ARG A 1 103 ? 9.827 -19.099 -25.670 1.00 75.44 103 ARG A N 1
ATOM 741 C CA . ARG A 1 103 ? 10.568 -17.864 -25.366 1.00 75.44 103 ARG A CA 1
ATOM 742 C C . ARG A 1 103 ? 9.985 -16.656 -26.090 1.00 75.44 103 ARG A C 1
ATOM 744 O O . ARG A 1 103 ? 9.790 -15.621 -25.471 1.00 75.44 103 ARG A O 1
ATOM 751 N N . ARG A 1 104 ? 9.630 -16.791 -27.370 1.00 74.56 104 ARG A N 1
ATOM 752 C CA . ARG A 1 104 ? 9.028 -15.715 -28.167 1.00 74.56 104 ARG A CA 1
ATOM 753 C C . ARG A 1 104 ? 7.689 -15.257 -27.590 1.00 74.56 104 ARG A C 1
ATOM 755 O O . ARG A 1 104 ? 7.439 -14.056 -27.523 1.00 74.56 104 ARG A O 1
ATOM 762 N N . LEU A 1 105 ? 6.828 -16.183 -27.168 1.00 74.12 105 LEU A N 1
ATOM 763 C CA . LEU A 1 105 ? 5.542 -15.854 -26.543 1.00 74.12 105 LEU A CA 1
ATOM 764 C C . LEU A 1 105 ? 5.735 -15.191 -25.169 1.00 74.12 105 LEU A C 1
ATOM 766 O O . LEU A 1 105 ? 5.097 -14.175 -24.876 1.00 74.12 105 LEU A O 1
ATOM 770 N N . GLU A 1 106 ? 6.679 -15.686 -24.364 1.00 78.75 106 GLU A N 1
ATOM 771 C CA . GLU A 1 106 ? 7.082 -15.043 -23.108 1.00 78.75 106 GLU A CA 1
ATOM 772 C C . GLU A 1 106 ? 7.639 -13.630 -23.333 1.00 78.75 106 GLU A C 1
ATOM 774 O O . GLU A 1 106 ? 7.250 -12.696 -22.628 1.00 78.75 106 GLU A O 1
ATOM 779 N N . ASP A 1 107 ? 8.472 -13.435 -24.356 1.00 76.12 107 ASP A N 1
ATOM 780 C CA . ASP A 1 107 ? 9.026 -12.139 -24.745 1.00 76.12 107 ASP A CA 1
ATOM 781 C C . ASP A 1 107 ? 7.933 -11.156 -25.176 1.00 76.12 107 ASP A C 1
ATOM 783 O O . ASP A 1 107 ? 7.975 -9.978 -24.806 1.00 76.12 107 ASP A O 1
ATOM 787 N N . ILE A 1 108 ? 6.924 -11.625 -25.918 1.00 75.38 108 ILE A N 1
ATOM 788 C CA . ILE A 1 108 ? 5.758 -10.822 -26.304 1.00 75.38 108 ILE A CA 1
ATOM 789 C C . ILE A 1 108 ? 4.957 -10.421 -25.058 1.00 75.38 108 ILE A C 1
ATOM 791 O O . ILE A 1 108 ? 4.646 -9.234 -24.898 1.00 75.38 108 ILE A O 1
ATOM 795 N N . ARG A 1 109 ? 4.665 -11.361 -24.145 1.00 76.25 109 ARG A N 1
ATOM 796 C CA . ARG A 1 109 ? 3.992 -11.068 -22.864 1.00 76.25 109 ARG A CA 1
ATOM 797 C C . ARG A 1 109 ? 4.763 -10.033 -22.054 1.00 76.25 109 ARG A C 1
ATOM 799 O O . ARG A 1 109 ? 4.178 -9.045 -21.609 1.00 76.25 109 ARG A O 1
ATOM 806 N N . LEU A 1 110 ? 6.071 -10.231 -21.894 1.00 79.50 110 LEU A N 1
ATOM 807 C CA . LEU A 1 110 ? 6.947 -9.310 -21.175 1.00 79.50 110 LEU A CA 1
ATOM 808 C C . LEU A 1 110 ? 6.940 -7.932 -21.835 1.00 79.50 110 LEU A C 1
ATOM 810 O O . LEU A 1 110 ? 6.685 -6.940 -21.158 1.00 79.50 110 LEU A O 1
ATOM 814 N N . SER A 1 111 ? 7.136 -7.851 -23.151 1.00 77.81 111 SER A N 1
ATOM 815 C CA . SER A 1 111 ? 7.131 -6.590 -23.900 1.00 77.81 111 SER A CA 1
ATOM 816 C C . SER A 1 111 ? 5.828 -5.805 -23.702 1.00 77.81 111 SER A C 1
ATOM 818 O O . SER A 1 111 ? 5.858 -4.614 -23.385 1.00 77.81 111 SER A O 1
ATOM 820 N N . ARG A 1 112 ? 4.667 -6.470 -23.775 1.00 75.44 112 ARG A N 1
ATOM 821 C CA . ARG A 1 112 ? 3.362 -5.824 -23.543 1.00 75.44 112 ARG A CA 1
ATOM 822 C C . ARG A 1 112 ? 3.140 -5.438 -22.087 1.00 75.44 112 ARG A C 1
ATOM 824 O O . ARG A 1 112 ? 2.684 -4.325 -21.823 1.00 75.44 112 ARG A O 1
ATOM 831 N N . SER A 1 113 ? 3.525 -6.298 -21.143 1.00 74.19 113 SER A N 1
ATOM 832 C CA . SER A 1 113 ? 3.508 -5.966 -19.715 1.00 74.19 113 SER A CA 1
ATOM 833 C C . SER A 1 113 ? 4.342 -4.716 -19.430 1.00 74.19 113 SER A C 1
ATOM 835 O O . SER A 1 113 ? 3.950 -3.891 -18.605 1.00 74.19 113 SER A O 1
ATOM 837 N N . ARG A 1 114 ? 5.473 -4.545 -20.126 1.00 80.25 114 ARG A N 1
ATOM 838 C CA . ARG A 1 114 ? 6.337 -3.372 -19.983 1.00 80.25 114 ARG A CA 1
ATOM 839 C C . ARG A 1 114 ? 5.738 -2.118 -20.592 1.00 80.25 114 ARG A C 1
ATOM 841 O O . ARG A 1 114 ? 5.728 -1.087 -19.929 1.00 80.25 114 ARG A O 1
ATOM 848 N N . GLN A 1 115 ? 5.199 -2.205 -21.807 1.00 73.62 115 GLN A N 1
ATOM 849 C CA . GLN A 1 115 ? 4.486 -1.091 -22.440 1.00 73.62 115 GLN A CA 1
ATOM 850 C C . GLN A 1 115 ? 3.339 -0.595 -21.555 1.00 73.62 115 GLN A C 1
ATOM 852 O O . GLN A 1 115 ? 3.175 0.609 -21.364 1.00 73.62 115 GLN A O 1
ATOM 857 N N . TYR A 1 116 ? 2.579 -1.520 -20.962 1.00 70.25 116 TYR A N 1
ATOM 858 C CA . TYR A 1 116 ? 1.529 -1.155 -20.025 1.00 70.25 116 TYR A CA 1
ATOM 859 C C . TYR A 1 116 ? 2.096 -0.493 -18.770 1.00 70.25 116 TYR A C 1
ATOM 861 O O . TYR A 1 116 ? 1.661 0.605 -18.427 1.00 70.25 116 TYR A O 1
ATOM 869 N N . ALA A 1 117 ? 3.078 -1.116 -18.115 1.00 70.56 117 ALA A N 1
ATOM 870 C CA . ALA A 1 117 ? 3.709 -0.555 -16.929 1.00 70.56 117 ALA A CA 1
ATOM 871 C C . ALA A 1 117 ? 4.248 0.864 -17.185 1.00 70.56 117 ALA A C 1
ATOM 873 O O . ALA A 1 117 ? 3.995 1.753 -16.379 1.00 70.56 117 ALA A O 1
ATOM 874 N N . ALA A 1 118 ? 4.880 1.107 -18.336 1.00 70.56 118 ALA A N 1
ATOM 875 C CA . ALA A 1 118 ? 5.315 2.438 -18.753 1.00 70.56 118 ALA A CA 1
ATOM 876 C C . ALA A 1 118 ? 4.132 3.407 -18.923 1.00 70.56 118 ALA A C 1
ATOM 878 O O . ALA A 1 118 ? 4.190 4.534 -18.442 1.00 70.56 118 ALA A O 1
ATOM 879 N N . SER A 1 119 ? 3.025 2.965 -19.534 1.00 68.69 119 SER A N 1
ATOM 880 C CA . SER A 1 119 ? 1.825 3.799 -19.723 1.00 68.69 119 SER A CA 1
ATOM 881 C C . SER A 1 119 ? 1.130 4.219 -18.420 1.00 68.69 119 SER A C 1
ATOM 883 O O . SER A 1 119 ? 0.405 5.210 -18.409 1.00 68.69 119 SER A O 1
ATOM 885 N N . VAL A 1 120 ? 1.340 3.474 -17.329 1.00 64.44 120 VAL A N 1
ATOM 886 C CA . VAL A 1 120 ? 0.848 3.814 -15.981 1.00 64.44 120 VAL A CA 1
ATOM 887 C C . VAL A 1 120 ? 1.969 4.303 -15.062 1.00 64.44 120 VAL A C 1
ATOM 889 O O . VAL A 1 120 ? 1.825 4.253 -13.845 1.00 64.44 120 VAL A O 1
ATOM 892 N N . PHE A 1 121 ? 3.087 4.749 -15.643 1.00 70.62 121 PHE A N 1
ATOM 893 C CA . PHE A 1 121 ? 4.248 5.308 -14.944 1.00 70.62 121 PHE A CA 1
ATOM 894 C C . PHE A 1 121 ? 4.907 4.367 -13.916 1.00 70.62 121 PHE A C 1
ATOM 896 O O . PHE A 1 121 ? 5.663 4.807 -13.060 1.00 70.62 121 PHE A O 1
ATOM 903 N N . LYS A 1 122 ? 4.690 3.050 -14.021 1.00 69.50 122 LYS A N 1
ATOM 904 C CA . LYS A 1 122 ? 5.354 2.012 -13.212 1.00 69.50 122 LYS A CA 1
ATOM 905 C C . LYS A 1 122 ? 6.680 1.597 -13.848 1.00 69.50 122 LYS A C 1
ATOM 907 O O . LYS A 1 122 ? 6.864 0.443 -14.254 1.00 69.50 122 LYS A O 1
ATOM 912 N N . TRP A 1 123 ? 7.615 2.538 -13.950 1.00 74.62 123 TRP A N 1
ATOM 913 C CA . TRP A 1 123 ? 8.872 2.365 -14.685 1.00 74.62 123 TRP A CA 1
ATOM 914 C C . TRP A 1 123 ? 9.719 1.194 -14.193 1.00 74.62 123 TRP A C 1
ATOM 916 O O . TRP A 1 123 ? 10.267 0.456 -15.005 1.00 74.62 123 TRP A O 1
ATOM 926 N N . ASN A 1 124 ? 9.756 0.931 -12.886 1.00 67.06 124 ASN A N 1
ATOM 927 C CA . ASN A 1 124 ? 10.477 -0.224 -12.342 1.00 67.06 124 ASN A CA 1
ATOM 928 C C . ASN A 1 124 ? 9.947 -1.560 -12.889 1.00 67.06 124 ASN A C 1
ATOM 930 O O . ASN A 1 124 ? 10.723 -2.448 -13.237 1.00 67.06 124 ASN A O 1
ATOM 934 N N . THR A 1 125 ? 8.623 -1.703 -13.016 1.00 71.62 125 THR A N 1
ATOM 935 C CA . THR A 1 125 ? 8.011 -2.882 -13.648 1.00 71.62 125 THR A CA 1
ATOM 936 C C . THR A 1 125 ? 8.262 -2.889 -15.156 1.00 71.62 125 THR A C 1
ATOM 938 O O . THR A 1 125 ? 8.576 -3.938 -15.713 1.00 71.62 125 THR A O 1
ATOM 941 N N . ALA A 1 126 ? 8.187 -1.724 -15.806 1.00 75.94 126 ALA A N 1
ATOM 942 C CA . ALA A 1 126 ? 8.438 -1.584 -17.238 1.00 75.94 126 ALA A CA 1
ATOM 943 C C . ALA A 1 126 ? 9.878 -1.927 -17.636 1.00 75.94 126 ALA A C 1
ATOM 945 O O . ALA A 1 126 ? 10.123 -2.446 -18.716 1.00 75.94 126 ALA A O 1
ATOM 946 N N . LEU A 1 127 ? 10.842 -1.666 -16.765 1.00 78.31 127 LEU A N 1
ATOM 947 C CA . LEU A 1 127 ? 12.259 -1.851 -17.061 1.00 78.31 127 LEU A CA 1
ATOM 948 C C . LEU A 1 127 ? 12.801 -3.174 -16.498 1.00 78.31 127 LEU A C 1
ATOM 950 O O . LEU A 1 127 ? 13.934 -3.558 -16.795 1.00 78.31 127 LEU A O 1
ATOM 954 N N . LYS A 1 128 ? 11.993 -3.916 -15.727 1.00 79.12 128 LYS A N 1
ATOM 955 C CA . LYS A 1 128 ? 12.397 -5.181 -15.106 1.00 79.12 128 LYS A CA 1
ATOM 956 C C . LYS A 1 128 ? 12.853 -6.195 -16.159 1.00 79.12 128 LYS A C 1
ATOM 958 O O . LYS A 1 128 ? 12.089 -6.589 -17.046 1.00 79.12 128 LYS A O 1
ATOM 963 N N . GLY A 1 129 ? 14.109 -6.627 -16.036 1.00 79.19 129 GLY A N 1
ATOM 964 C CA . GLY A 1 129 ? 14.745 -7.599 -16.930 1.00 79.19 129 GLY A CA 1
ATOM 965 C C . GLY A 1 129 ? 14.976 -7.094 -18.358 1.00 79.19 129 GLY A C 1
ATOM 966 O O . GLY A 1 129 ? 15.263 -7.902 -19.237 1.00 79.19 129 GLY A O 1
ATOM 967 N N . LEU A 1 130 ? 14.798 -5.794 -18.630 1.00 80.31 130 LEU A N 1
ATOM 968 C CA . LEU A 1 130 ? 14.995 -5.241 -19.972 1.00 80.31 130 LEU A CA 1
ATOM 969 C C . LEU A 1 130 ? 16.469 -5.288 -20.371 1.00 80.31 130 LEU A C 1
ATOM 971 O O . LEU A 1 130 ? 16.758 -5.664 -21.497 1.00 80.31 130 LEU A O 1
ATOM 975 N N . SER A 1 131 ? 17.388 -4.998 -19.446 1.00 74.00 131 SER A N 1
ATOM 976 C CA . SER A 1 131 ? 18.834 -5.104 -19.685 1.00 74.00 131 SER A CA 1
ATOM 977 C C . SER A 1 131 ? 19.243 -6.523 -20.085 1.00 74.00 131 SER A C 1
ATOM 979 O O . SER A 1 131 ? 19.902 -6.707 -21.103 1.00 74.00 131 SER A O 1
ATOM 981 N N . ALA A 1 132 ? 18.782 -7.534 -19.341 1.00 76.50 132 ALA A N 1
ATOM 982 C CA . ALA A 1 132 ? 19.015 -8.940 -19.664 1.00 76.50 132 ALA A CA 1
ATOM 983 C C . ALA A 1 132 ? 18.443 -9.313 -21.041 1.00 76.50 132 ALA A C 1
ATOM 985 O O . ALA A 1 132 ? 19.119 -9.970 -21.825 1.00 76.50 132 ALA A O 1
ATOM 986 N N . GLN A 1 133 ? 17.235 -8.841 -21.373 1.00 75.44 133 GLN A N 1
ATOM 987 C CA . GLN A 1 133 ? 16.639 -9.092 -22.687 1.00 75.44 133 GLN A CA 1
ATOM 988 C C . GLN A 1 133 ? 17.411 -8.390 -23.815 1.00 75.44 133 GLN A C 1
ATOM 990 O O . GLN A 1 133 ? 17.593 -8.980 -24.872 1.00 75.44 133 GLN A O 1
ATOM 995 N N . VAL A 1 134 ? 17.902 -7.166 -23.589 1.00 70.31 134 VAL A N 1
ATOM 996 C CA . VAL A 1 134 ? 18.738 -6.426 -24.548 1.00 70.31 134 VAL A CA 1
ATOM 997 C C . VAL A 1 134 ? 20.057 -7.162 -24.803 1.00 70.31 134 VAL A C 1
ATOM 999 O O . VAL A 1 134 ? 20.460 -7.308 -25.960 1.00 70.31 134 VAL A O 1
ATOM 1002 N N . LYS A 1 135 ? 20.697 -7.684 -23.746 1.00 74.69 135 LYS A N 1
ATOM 1003 C CA . LYS A 1 135 ? 21.894 -8.534 -23.857 1.00 74.69 135 LYS A CA 1
ATOM 1004 C C . LYS A 1 135 ? 21.593 -9.801 -24.663 1.00 74.69 135 LYS A C 1
ATOM 1006 O O . LYS A 1 135 ? 22.244 -10.041 -25.675 1.00 74.69 135 LYS A O 1
ATOM 1011 N N . LEU A 1 136 ? 20.518 -10.514 -24.317 1.00 69.88 136 LEU A N 1
ATOM 1012 C CA . LEU A 1 136 ? 20.063 -11.707 -25.041 1.00 69.88 136 LEU A CA 1
ATOM 1013 C C . LEU A 1 136 ? 19.786 -11.424 -26.525 1.00 69.88 136 LEU A C 1
ATOM 1015 O O . LEU A 1 136 ? 20.235 -12.179 -27.382 1.00 69.88 136 LEU A O 1
ATOM 1019 N N . THR A 1 137 ? 19.125 -10.312 -26.870 1.00 66.38 137 THR A N 1
ATOM 1020 C CA . THR A 1 137 ? 18.911 -9.932 -28.281 1.00 66.38 137 THR A CA 1
ATOM 1021 C C . THR A 1 137 ? 20.214 -9.663 -29.043 1.00 66.38 137 THR A C 1
ATOM 1023 O O . THR A 1 137 ? 20.244 -9.787 -30.271 1.00 66.38 137 THR A O 1
ATOM 1026 N N . GLY A 1 138 ? 21.295 -9.322 -28.337 1.00 66.38 138 GLY A N 1
ATOM 1027 C CA . GLY A 1 138 ? 22.640 -9.220 -28.899 1.00 66.38 138 GLY A CA 1
ATOM 1028 C C . GLY A 1 138 ? 23.328 -10.574 -29.105 1.00 66.38 138 GLY A C 1
ATOM 1029 O O . GLY A 1 138 ? 24.064 -10.717 -30.076 1.00 66.38 138 GLY A O 1
ATOM 1030 N N . GLU A 1 139 ? 23.062 -11.556 -28.239 1.00 71.50 139 GLU A N 1
ATOM 1031 C CA . GLU A 1 139 ? 23.804 -12.826 -28.146 1.00 71.50 139 GLU A CA 1
ATOM 1032 C C . GLU A 1 139 ? 23.231 -13.992 -28.957 1.00 71.50 139 GLU A C 1
ATOM 1034 O O . GLU A 1 139 ? 23.964 -14.930 -29.254 1.00 71.50 139 GLU A O 1
ATOM 1039 N N . VAL A 1 140 ? 21.946 -13.979 -29.341 1.00 69.12 140 VAL A N 1
ATOM 1040 C CA . VAL A 1 140 ? 21.420 -15.042 -30.224 1.00 69.12 140 VAL A CA 1
ATOM 1041 C C . VAL A 1 140 ? 22.299 -15.069 -31.490 1.00 69.12 140 VAL A C 1
ATOM 1043 O O . VAL A 1 140 ? 22.571 -14.008 -32.028 1.00 69.12 140 VAL A O 1
ATOM 1046 N N . GLU A 1 141 ? 22.748 -16.206 -32.018 1.00 67.62 141 GLU A N 1
ATOM 1047 C CA . GLU A 1 141 ? 23.606 -16.212 -33.229 1.00 67.62 141 GLU A CA 1
ATOM 1048 C C . GLU A 1 141 ? 22.820 -16.480 -34.524 1.00 67.62 141 GLU A C 1
ATOM 1050 O O . GLU A 1 141 ? 23.226 -16.053 -35.605 1.00 67.62 141 GLU A O 1
ATOM 1055 N N . GLN A 1 142 ? 21.641 -17.102 -34.425 1.00 66.38 142 GLN A N 1
ATOM 1056 C CA . GLN A 1 142 ? 20.799 -17.471 -35.567 1.00 66.38 142 GLN A CA 1
ATOM 1057 C C . GLN A 1 142 ? 19.407 -16.838 -35.439 1.00 66.38 142 GLN A C 1
ATOM 1059 O O . GLN A 1 142 ? 18.718 -17.036 -34.446 1.00 66.38 142 GLN A O 1
ATOM 1064 N N . ILE A 1 143 ? 19.014 -16.025 -36.426 1.00 66.81 143 ILE A N 1
ATOM 1065 C CA . ILE A 1 143 ? 17.625 -15.580 -36.621 1.00 66.81 143 ILE A CA 1
ATOM 1066 C C . ILE A 1 143 ? 17.204 -16.092 -37.988 1.00 66.81 143 ILE A C 1
ATOM 1068 O O . ILE A 1 143 ? 17.822 -15.735 -38.996 1.00 66.81 143 ILE A O 1
ATOM 1072 N N . ASP A 1 144 ? 16.145 -16.890 -38.021 1.00 69.44 144 ASP A N 1
ATOM 1073 C CA . ASP A 1 144 ? 15.530 -17.305 -39.272 1.00 69.44 144 ASP A CA 1
ATOM 1074 C C . ASP A 1 144 ? 14.895 -16.097 -39.971 1.00 69.44 144 ASP A C 1
ATOM 1076 O O . ASP A 1 144 ? 14.391 -15.165 -39.339 1.00 69.44 144 ASP A O 1
ATOM 1080 N N . SER A 1 145 ? 14.901 -16.092 -41.306 1.00 60.78 145 SER A N 1
ATOM 1081 C CA . SER A 1 145 ? 14.434 -14.950 -42.110 1.00 60.78 145 SER A CA 1
ATOM 1082 C C . SER A 1 145 ? 12.987 -14.528 -41.807 1.00 60.78 145 SER A C 1
ATOM 1084 O O . SER A 1 145 ? 12.653 -13.353 -41.962 1.00 60.78 145 SER A O 1
ATOM 1086 N N . PHE A 1 146 ? 12.149 -15.457 -41.333 1.00 54.91 146 PHE A N 1
ATOM 1087 C CA . PHE A 1 146 ? 10.763 -15.209 -40.931 1.00 54.91 146 PHE A CA 1
ATOM 1088 C C . PHE A 1 146 ? 10.643 -14.398 -39.624 1.00 54.91 146 PHE A C 1
ATOM 1090 O O . PHE A 1 146 ? 9.706 -13.612 -39.476 1.00 54.91 146 PHE A O 1
ATOM 1097 N N . ASP A 1 147 ? 11.615 -14.496 -38.712 1.00 70.56 147 ASP A N 1
ATOM 1098 C CA . ASP A 1 147 ? 11.606 -13.783 -37.424 1.00 70.56 147 ASP A CA 1
ATOM 1099 C C . ASP A 1 147 ? 12.290 -12.406 -37.482 1.00 70.56 147 ASP A C 1
ATOM 1101 O O . ASP A 1 147 ? 12.189 -11.609 -36.545 1.00 70.56 147 ASP A O 1
ATOM 1105 N N . ALA A 1 148 ? 12.916 -12.060 -38.611 1.00 73.94 148 ALA A N 1
ATOM 1106 C CA . ALA A 1 148 ? 13.599 -10.782 -38.797 1.00 73.94 148 ALA A CA 1
ATOM 1107 C C . ALA A 1 148 ? 12.653 -9.575 -38.590 1.00 73.94 148 ALA A C 1
ATOM 1109 O O . ALA A 1 148 ? 13.013 -8.613 -37.909 1.00 73.94 148 ALA A O 1
ATOM 1110 N N . LYS A 1 149 ? 11.412 -9.638 -39.101 1.00 77.25 149 LYS A N 1
ATOM 1111 C CA . LYS A 1 149 ? 10.407 -8.571 -38.910 1.00 77.25 149 LYS A CA 1
ATOM 1112 C C . LYS A 1 149 ? 10.104 -8.325 -37.432 1.00 77.25 149 LYS A C 1
ATOM 1114 O O . LYS A 1 149 ? 10.188 -7.198 -36.952 1.00 77.25 149 LYS A O 1
ATOM 1119 N N . LYS A 1 150 ? 9.766 -9.404 -36.720 1.00 73.44 150 LYS A N 1
ATOM 1120 C CA . LYS A 1 150 ? 9.389 -9.367 -35.303 1.00 73.44 150 LYS A CA 1
ATOM 1121 C C . LYS A 1 150 ? 10.555 -8.867 -34.452 1.00 73.44 150 LYS A C 1
ATOM 1123 O O . LYS A 1 150 ? 10.345 -8.102 -33.517 1.00 73.44 150 LYS A O 1
ATOM 1128 N N . PHE A 1 151 ? 11.785 -9.236 -34.813 1.00 80.25 151 PHE A N 1
ATOM 1129 C CA . PHE A 1 151 ? 12.987 -8.738 -34.154 1.00 80.25 151 PHE A CA 1
ATOM 1130 C C . PHE A 1 151 ? 13.151 -7.214 -34.298 1.00 80.25 151 PHE A C 1
ATOM 1132 O O . PHE A 1 151 ? 13.433 -6.543 -33.308 1.00 80.25 151 PHE A O 1
ATOM 1139 N N . VAL A 1 152 ? 12.928 -6.641 -35.490 1.00 78.88 152 VAL A N 1
ATOM 1140 C CA . VAL A 1 152 ? 12.949 -5.174 -35.682 1.00 78.88 152 VAL A CA 1
ATOM 1141 C C . VAL A 1 152 ? 11.861 -4.490 -34.872 1.00 78.88 152 VAL A C 1
ATOM 1143 O O . VAL A 1 152 ? 12.136 -3.502 -34.193 1.00 78.88 152 VAL A O 1
ATOM 1146 N N . GLU A 1 153 ? 10.639 -5.017 -34.910 1.00 79.81 153 GLU A N 1
ATOM 1147 C CA . GLU A 1 153 ? 9.520 -4.475 -34.138 1.00 79.81 153 GLU A CA 1
ATOM 1148 C C . GLU A 1 153 ? 9.821 -4.496 -32.631 1.00 79.81 153 GLU A C 1
ATOM 1150 O O . GLU A 1 153 ? 9.579 -3.502 -31.942 1.00 79.81 153 GLU A O 1
ATOM 1155 N N . LEU A 1 154 ? 10.425 -5.580 -32.130 1.00 79.81 154 LEU A N 1
ATOM 1156 C CA . LEU A 1 154 ? 10.855 -5.699 -30.738 1.00 79.81 154 LEU A CA 1
ATOM 1157 C C . LEU A 1 154 ? 11.966 -4.697 -30.397 1.00 79.81 154 LEU A C 1
ATOM 1159 O O . LEU A 1 154 ? 11.855 -4.001 -29.389 1.00 79.81 154 LEU A O 1
ATOM 1163 N N . ALA A 1 155 ? 12.994 -4.570 -31.240 1.00 83.06 155 ALA A N 1
ATOM 1164 C CA . ALA A 1 155 ? 14.088 -3.620 -31.035 1.00 83.06 155 ALA A CA 1
ATOM 1165 C C . ALA A 1 155 ? 13.587 -2.164 -31.022 1.00 83.06 155 ALA A C 1
ATOM 1167 O O . ALA A 1 155 ? 13.986 -1.372 -30.167 1.00 83.06 155 ALA A O 1
ATOM 1168 N N . ILE A 1 156 ? 12.658 -1.811 -31.918 1.00 83.75 156 ILE A N 1
ATOM 1169 C CA . ILE A 1 156 ? 12.011 -0.492 -31.941 1.00 83.75 156 ILE A CA 1
ATOM 1170 C C . ILE A 1 156 ? 11.166 -0.279 -30.681 1.00 83.75 156 ILE A C 1
ATOM 1172 O O . ILE A 1 156 ? 11.228 0.793 -30.079 1.00 83.75 156 ILE A O 1
ATOM 1176 N N . ALA A 1 157 ? 10.392 -1.281 -30.254 1.00 80.56 157 ALA A N 1
ATOM 1177 C CA . ALA A 1 157 ? 9.583 -1.197 -29.042 1.00 80.56 157 ALA A CA 1
ATOM 1178 C C . ALA A 1 157 ? 10.445 -1.011 -27.783 1.00 80.56 157 ALA A C 1
ATOM 1180 O O . ALA A 1 157 ? 10.124 -0.168 -26.945 1.00 80.56 157 ALA A O 1
ATOM 1181 N N . GLN A 1 158 ? 11.557 -1.741 -27.671 1.00 83.38 158 GLN A N 1
ATOM 1182 C CA . GLN A 1 158 ? 12.527 -1.586 -26.585 1.00 83.38 158 GLN A CA 1
ATOM 1183 C C . GLN A 1 158 ? 13.186 -0.201 -26.616 1.00 83.38 158 GLN A C 1
ATOM 1185 O O . GLN A 1 158 ? 13.265 0.457 -25.581 1.00 83.38 158 GLN A O 1
ATOM 1190 N N . ALA A 1 159 ? 13.594 0.280 -27.794 1.00 84.25 159 ALA A N 1
ATOM 1191 C CA . ALA A 1 159 ? 14.185 1.606 -27.945 1.00 84.25 159 ALA A CA 1
ATOM 1192 C C . ALA A 1 159 ? 13.206 2.733 -27.578 1.00 84.25 159 ALA A C 1
ATOM 1194 O O . ALA A 1 159 ? 13.603 3.677 -26.904 1.00 84.25 159 ALA A O 1
ATOM 1195 N N . ASN A 1 160 ? 11.928 2.614 -27.955 1.00 83.75 160 ASN A N 1
ATOM 1196 C CA . ASN A 1 160 ? 10.869 3.538 -27.531 1.00 83.75 160 ASN A CA 1
ATOM 1197 C C . ASN A 1 160 ? 10.685 3.534 -26.011 1.00 83.75 160 ASN A C 1
ATOM 1199 O O . ASN A 1 160 ? 10.543 4.588 -25.403 1.00 83.75 160 ASN A O 1
ATOM 1203 N N . LEU A 1 161 ? 10.680 2.354 -25.390 1.00 78.50 161 LEU A N 1
ATOM 1204 C CA . LEU A 1 161 ? 10.519 2.238 -23.943 1.00 78.50 161 LEU A CA 1
ATOM 1205 C C . LEU A 1 161 ? 11.693 2.899 -23.201 1.00 78.50 161 LEU A C 1
ATOM 1207 O O . LEU A 1 161 ? 11.478 3.611 -22.224 1.00 78.50 161 LEU A O 1
ATOM 1211 N N . LEU A 1 162 ? 12.919 2.699 -23.697 1.00 80.44 162 LEU A N 1
ATOM 1212 C CA . LEU A 1 162 ? 14.126 3.345 -23.181 1.00 80.44 162 LEU A CA 1
ATOM 1213 C C . LEU A 1 162 ? 14.101 4.862 -23.408 1.00 80.44 162 LEU A C 1
ATOM 1215 O O . LEU A 1 162 ? 14.423 5.602 -22.487 1.00 80.44 162 LEU A O 1
ATOM 1219 N N . GLU A 1 163 ? 13.657 5.333 -24.578 1.00 84.19 163 GLU A N 1
ATOM 1220 C CA . GLU A 1 163 ? 13.437 6.759 -24.877 1.00 84.19 163 GLU A CA 1
ATOM 1221 C C . GLU A 1 163 ? 12.486 7.398 -23.862 1.00 84.19 163 GLU A C 1
ATOM 1223 O O . GLU A 1 163 ? 12.841 8.388 -23.228 1.00 84.19 163 GLU A O 1
ATOM 1228 N N . MET A 1 164 ? 11.306 6.803 -23.659 1.00 72.44 164 MET A N 1
ATOM 1229 C CA . MET A 1 164 ? 10.306 7.334 -22.729 1.00 72.44 164 MET A CA 1
ATOM 1230 C C . MET A 1 164 ? 10.789 7.322 -21.272 1.00 72.44 164 MET A C 1
ATOM 1232 O O . MET A 1 164 ? 10.365 8.160 -20.484 1.00 72.44 164 MET A O 1
ATOM 1236 N N . ALA A 1 165 ? 11.676 6.390 -20.920 1.00 69.19 165 ALA A N 1
ATOM 1237 C CA . ALA A 1 165 ? 12.296 6.313 -19.603 1.00 69.19 165 ALA A CA 1
ATOM 1238 C C . ALA A 1 165 ? 13.511 7.257 -19.438 1.00 69.19 165 ALA A C 1
ATOM 1240 O O . ALA A 1 165 ? 14.079 7.318 -18.351 1.00 69.19 165 ALA A O 1
ATOM 1241 N N . GLY A 1 166 ? 13.918 7.990 -20.485 1.00 75.12 166 GLY A N 1
ATOM 1242 C CA . GLY A 1 166 ? 15.060 8.917 -20.467 1.00 75.12 166 GLY A CA 1
ATOM 1243 C C . GLY A 1 166 ? 16.410 8.309 -20.885 1.00 75.12 166 GLY A C 1
ATOM 1244 O O . GLY A 1 166 ? 17.413 9.018 -20.942 1.00 75.12 166 GLY A O 1
ATOM 1245 N N . PHE A 1 167 ? 16.450 7.027 -21.254 1.00 78.12 167 PHE A N 1
ATOM 1246 C CA . PHE A 1 167 ? 17.647 6.265 -21.650 1.00 78.12 167 PHE A CA 1
ATOM 1247 C C . PHE A 1 167 ? 17.825 6.203 -23.170 1.00 78.12 167 PHE A C 1
ATOM 1249 O O . PHE A 1 167 ? 18.083 5.149 -23.755 1.00 78.12 167 PHE A O 1
ATOM 1256 N N . TRP A 1 168 ? 17.685 7.336 -23.857 1.00 80.88 168 TRP A N 1
ATOM 1257 C CA . TRP A 1 168 ? 17.730 7.380 -25.324 1.00 80.88 168 TRP A CA 1
ATOM 1258 C C . TRP A 1 168 ? 19.054 6.857 -25.914 1.00 80.88 168 TRP A C 1
ATOM 1260 O O . TRP A 1 168 ? 19.055 6.302 -27.015 1.00 80.88 168 TRP A O 1
ATOM 1270 N N . LYS A 1 169 ? 20.175 6.976 -25.183 1.00 81.81 169 LYS A N 1
ATOM 1271 C CA . LYS A 1 169 ? 21.481 6.422 -25.586 1.00 81.81 169 LYS A CA 1
ATOM 1272 C C . LYS A 1 169 ? 21.444 4.898 -25.656 1.00 81.81 169 LYS A C 1
ATOM 1274 O O . LYS A 1 169 ? 21.894 4.326 -26.647 1.00 81.81 169 LYS A O 1
ATOM 1279 N N . ASP A 1 170 ? 20.854 4.247 -24.657 1.00 79.69 170 ASP A N 1
ATOM 1280 C CA . ASP A 1 170 ? 20.688 2.793 -24.657 1.00 79.69 170 ASP A CA 1
ATOM 1281 C C . ASP A 1 170 ? 19.650 2.361 -25.692 1.00 79.69 170 ASP A C 1
ATOM 1283 O O . ASP A 1 170 ? 19.864 1.375 -26.394 1.00 79.69 170 ASP A O 1
ATOM 1287 N N . GLY A 1 171 ? 18.598 3.159 -25.902 1.00 80.56 171 GLY A N 1
ATOM 1288 C CA . GLY A 1 171 ? 17.689 2.982 -27.037 1.00 80.56 171 GLY A CA 1
ATOM 1289 C C . GLY A 1 171 ? 18.427 2.996 -28.384 1.00 80.56 171 GLY A C 1
ATOM 1290 O O . GLY A 1 171 ? 18.188 2.141 -29.236 1.00 80.56 171 GLY A O 1
ATOM 1291 N N . CYS A 1 172 ? 19.397 3.898 -28.562 1.00 81.62 172 CYS A N 1
ATOM 1292 C CA . CYS A 1 172 ? 20.257 3.923 -29.748 1.00 81.62 172 CYS A CA 1
ATOM 1293 C C . CYS A 1 172 ? 21.191 2.705 -29.832 1.00 81.62 172 CYS A C 1
ATOM 1295 O O . CYS A 1 172 ? 21.387 2.193 -30.936 1.00 81.62 172 CYS A O 1
ATOM 1297 N N . LYS A 1 173 ? 21.746 2.223 -28.706 1.00 83.00 173 LYS A N 1
ATOM 1298 C CA . LYS A 1 173 ? 22.554 0.986 -28.660 1.00 83.00 173 LYS A CA 1
ATOM 1299 C C . LYS A 1 173 ? 21.724 -0.227 -29.103 1.00 83.00 173 LYS A C 1
ATOM 1301 O O . LYS A 1 173 ? 22.195 -1.001 -29.933 1.00 83.00 173 LYS A O 1
ATOM 1306 N N . VAL A 1 174 ? 20.479 -0.355 -28.627 1.00 82.69 174 VAL A N 1
ATOM 1307 C CA . VAL A 1 174 ? 19.538 -1.419 -29.041 1.00 82.69 174 VAL A CA 1
ATOM 1308 C C . VAL A 1 174 ? 19.326 -1.397 -30.554 1.00 82.69 174 VAL A C 1
ATOM 1310 O O . VAL A 1 174 ? 19.519 -2.414 -31.220 1.00 82.69 174 VAL A O 1
ATOM 1313 N N . LEU A 1 175 ? 19.012 -0.227 -31.120 1.00 85.62 175 LEU A N 1
ATOM 1314 C CA . LEU A 1 175 ? 18.825 -0.088 -32.568 1.00 85.62 175 LEU A CA 1
ATOM 1315 C C . LEU A 1 175 ? 20.112 -0.372 -33.347 1.00 85.62 175 LEU A C 1
ATOM 1317 O O . LEU A 1 175 ? 20.066 -1.041 -34.372 1.00 85.62 175 LEU A O 1
ATOM 1321 N N . GLN A 1 176 ? 21.268 0.079 -32.859 1.00 86.00 176 GLN A N 1
ATOM 1322 C CA . GLN A 1 176 ? 22.554 -0.173 -33.507 1.00 86.00 176 GLN A CA 1
ATOM 1323 C C . GLN A 1 176 ? 22.924 -1.662 -33.509 1.00 86.00 176 GLN A C 1
ATOM 1325 O O . GLN A 1 176 ? 23.454 -2.161 -34.503 1.00 86.00 176 GLN A O 1
ATOM 1330 N N . ASN A 1 177 ? 22.649 -2.379 -32.421 1.00 83.00 177 ASN A N 1
ATOM 1331 C CA . ASN A 1 177 ? 22.853 -3.824 -32.357 1.00 83.00 177 ASN A CA 1
ATOM 1332 C C . ASN A 1 177 ? 21.918 -4.544 -33.336 1.00 83.00 177 ASN A C 1
ATOM 1334 O O . ASN A 1 177 ? 22.365 -5.430 -34.068 1.00 83.00 177 ASN A O 1
ATOM 1338 N N . ALA A 1 178 ? 20.661 -4.099 -33.431 1.00 83.56 178 ALA A N 1
ATOM 1339 C CA . ALA A 1 178 ? 19.720 -4.622 -34.412 1.00 83.56 178 ALA A CA 1
ATOM 1340 C C . ALA A 1 178 ? 20.173 -4.361 -35.863 1.00 83.56 178 ALA A C 1
ATOM 1342 O O . ALA A 1 178 ? 20.148 -5.279 -36.683 1.00 83.56 178 ALA A O 1
ATOM 1343 N N . GLU A 1 179 ? 20.669 -3.158 -36.174 1.00 84.25 179 GLU A N 1
ATOM 1344 C CA . GLU A 1 179 ? 21.225 -2.798 -37.489 1.00 84.25 179 GLU A CA 1
ATOM 1345 C C . GLU A 1 179 ? 22.424 -3.680 -37.869 1.00 84.25 179 GLU A C 1
ATOM 1347 O O . GLU A 1 179 ? 22.451 -4.251 -38.962 1.00 84.25 179 GLU A O 1
ATOM 1352 N N . LYS A 1 180 ? 23.410 -3.828 -36.967 1.00 83.94 180 LYS A N 1
ATOM 1353 C CA . LYS A 1 180 ? 24.609 -4.662 -37.194 1.00 83.94 180 LYS A CA 1
ATOM 1354 C C . LYS A 1 180 ? 24.231 -6.092 -37.570 1.00 83.94 180 LYS A C 1
ATOM 1356 O O . LYS A 1 180 ? 24.855 -6.700 -38.441 1.00 83.94 180 LYS A O 1
ATOM 1361 N N . ARG A 1 181 ? 23.191 -6.610 -36.926 1.00 81.25 181 ARG A N 1
ATOM 1362 C CA . ARG A 1 181 ? 22.695 -7.963 -37.130 1.00 81.25 181 ARG A CA 1
ATOM 1363 C C . ARG A 1 181 ? 21.887 -8.117 -38.415 1.00 81.25 181 ARG A C 1
ATOM 1365 O O . ARG A 1 181 ? 22.071 -9.075 -39.157 1.00 81.25 181 ARG A O 1
ATOM 1372 N N . PHE A 1 182 ? 21.053 -7.140 -38.749 1.00 79.50 182 PHE A N 1
ATOM 1373 C CA . PHE A 1 182 ? 20.395 -7.106 -40.056 1.00 79.50 182 PHE A CA 1
ATOM 1374 C C . PHE A 1 182 ? 21.404 -7.058 -41.202 1.00 79.50 182 PHE A C 1
ATOM 1376 O O . PHE A 1 182 ? 21.238 -7.724 -42.226 1.00 79.50 182 PHE A O 1
ATOM 1383 N N . PHE A 1 183 ? 22.498 -6.325 -41.006 1.00 79.12 183 PHE A N 1
ATOM 1384 C CA . PHE A 1 183 ? 23.581 -6.262 -41.972 1.00 79.12 183 PHE A CA 1
ATOM 1385 C C . PHE A 1 183 ? 24.288 -7.616 -42.158 1.00 79.12 183 PHE A C 1
ATOM 1387 O O . PHE A 1 183 ? 24.638 -7.964 -43.288 1.00 79.12 183 PHE A O 1
ATOM 1394 N N . SER A 1 184 ? 24.479 -8.410 -41.094 1.00 80.19 184 SER A N 1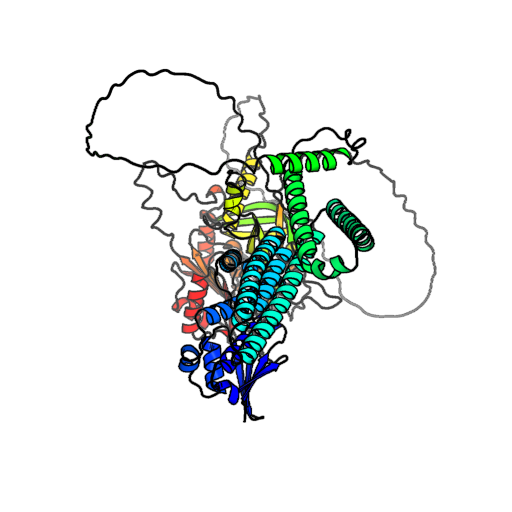
ATOM 1395 C CA . SER A 1 184 ? 25.052 -9.760 -41.214 1.00 80.19 184 SER A CA 1
ATOM 1396 C C . SER A 1 184 ? 24.102 -10.732 -41.926 1.00 80.19 184 SER A C 1
ATOM 1398 O O . SER A 1 184 ? 24.543 -11.430 -42.842 1.00 80.19 184 SER A O 1
ATOM 1400 N N . LEU A 1 185 ? 22.799 -10.701 -41.619 1.00 78.94 185 LEU A N 1
ATOM 1401 C CA . LEU A 1 185 ? 21.777 -11.485 -42.332 1.00 78.94 185 LEU A CA 1
ATOM 1402 C C . LEU A 1 185 ? 21.731 -11.137 -43.829 1.00 78.94 185 LEU A C 1
ATOM 1404 O O . LEU A 1 185 ? 21.699 -12.023 -44.685 1.00 78.94 185 LEU A O 1
ATOM 1408 N N . GLY A 1 186 ? 21.817 -9.847 -44.164 1.00 77.94 186 GLY A N 1
ATOM 1409 C CA . GLY A 1 186 ? 21.879 -9.381 -45.549 1.00 77.94 186 GLY A CA 1
ATOM 1410 C C . GLY A 1 186 ? 23.120 -9.872 -46.307 1.00 77.94 186 GLY A C 1
ATOM 1411 O O . GLY A 1 186 ? 23.041 -10.135 -47.511 1.00 77.94 186 GLY A O 1
ATOM 1412 N N . LYS A 1 187 ? 24.270 -10.041 -45.635 1.00 81.88 187 LYS A N 1
ATOM 1413 C CA . LYS A 1 187 ? 25.462 -10.664 -46.245 1.00 81.88 187 LYS A CA 1
ATOM 1414 C C . LYS A 1 187 ? 25.219 -12.138 -46.564 1.00 81.88 187 LYS A C 1
ATOM 1416 O O . LYS A 1 187 ? 25.538 -12.553 -47.677 1.00 81.88 187 LYS A O 1
ATOM 1421 N N . GLY A 1 188 ? 24.612 -12.885 -45.640 1.00 79.88 188 GLY A N 1
ATOM 1422 C CA . GLY A 1 188 ? 24.243 -14.289 -45.853 1.00 79.88 188 GLY A CA 1
ATOM 1423 C C . GLY A 1 188 ? 23.285 -14.465 -47.034 1.00 79.88 188 GLY A C 1
ATOM 1424 O O . GLY A 1 188 ? 23.541 -15.273 -47.924 1.00 79.88 188 GLY A O 1
ATOM 1425 N N . ALA A 1 189 ? 22.246 -13.627 -47.124 1.00 75.19 189 ALA A N 1
ATOM 1426 C CA . ALA A 1 189 ? 21.303 -13.648 -48.245 1.00 75.19 189 ALA A CA 1
ATOM 1427 C C . ALA A 1 189 ? 21.974 -13.331 -49.598 1.00 75.19 189 ALA A C 1
ATOM 1429 O O . ALA A 1 189 ? 21.665 -13.960 -50.610 1.00 75.19 189 ALA A O 1
ATOM 1430 N N . ASN A 1 190 ? 22.929 -12.390 -49.634 1.00 74.75 190 ASN A N 1
ATOM 1431 C CA . ASN A 1 190 ? 23.696 -12.110 -50.855 1.00 74.75 190 ASN A CA 1
ATOM 1432 C C . ASN A 1 190 ? 24.620 -13.277 -51.241 1.00 74.75 190 ASN A C 1
ATOM 1434 O O . ASN A 1 190 ? 24.744 -13.564 -52.429 1.00 74.75 190 ASN A O 1
ATOM 1438 N N . GLN A 1 191 ? 25.239 -13.959 -50.273 1.00 82.81 191 GLN A N 1
ATOM 1439 C CA . GLN A 1 191 ? 26.044 -15.154 -50.545 1.00 82.81 191 GLN A CA 1
ATOM 1440 C C . GLN A 1 191 ? 25.184 -16.298 -51.098 1.00 82.81 191 GLN A C 1
ATOM 1442 O O . GLN A 1 191 ? 25.564 -16.905 -52.095 1.00 82.81 191 GLN A O 1
ATOM 1447 N N . GLN A 1 192 ? 23.998 -16.540 -50.530 1.00 77.38 192 GLN A N 1
ATOM 1448 C CA . GLN A 1 192 ? 23.049 -17.538 -51.045 1.00 77.38 192 GLN A CA 1
ATOM 1449 C C . GLN A 1 192 ? 22.563 -17.208 -52.463 1.00 77.38 192 GLN A C 1
ATOM 1451 O O . GLN A 1 192 ? 22.469 -18.097 -53.313 1.00 77.38 192 GLN A O 1
ATOM 1456 N N . LEU A 1 193 ? 22.293 -15.929 -52.747 1.00 76.50 193 LEU A N 1
ATOM 1457 C CA . LEU A 1 193 ? 21.940 -15.471 -54.091 1.00 76.50 193 LEU A CA 1
ATOM 1458 C C . LEU A 1 193 ? 23.095 -15.708 -55.078 1.00 76.50 193 LEU A C 1
ATOM 1460 O O . LEU A 1 193 ? 22.864 -16.233 -56.163 1.00 76.50 193 LEU A O 1
ATOM 1464 N N . GLN A 1 194 ? 24.335 -15.378 -54.698 1.00 80.12 194 GLN A N 1
ATOM 1465 C CA . GLN A 1 194 ? 25.521 -15.632 -55.525 1.00 80.12 194 GLN A CA 1
ATOM 1466 C C . GLN A 1 194 ? 25.741 -17.130 -55.779 1.00 80.12 194 GLN A C 1
ATOM 1468 O O . GLN A 1 194 ? 25.987 -17.517 -56.918 1.00 80.12 194 GLN A O 1
ATOM 1473 N N . GLN A 1 195 ? 25.590 -17.978 -54.759 1.00 82.50 195 GLN A N 1
ATOM 1474 C CA . GLN A 1 195 ? 25.691 -19.435 -54.898 1.00 82.50 195 GLN A CA 1
ATOM 1475 C C . GLN A 1 195 ? 24.605 -19.997 -55.827 1.00 82.50 195 GLN A C 1
ATOM 1477 O O . GLN A 1 195 ? 24.908 -20.800 -56.707 1.00 82.50 195 GLN A O 1
ATOM 1482 N N . SER A 1 196 ? 23.364 -19.519 -55.700 1.00 77.69 196 SER A N 1
ATOM 1483 C CA . SER A 1 196 ? 22.248 -19.929 -56.569 1.00 77.69 196 SER A CA 1
ATOM 1484 C C . SER A 1 196 ? 22.467 -19.510 -58.030 1.00 77.69 196 SER A C 1
ATOM 1486 O O . SER A 1 196 ? 22.161 -20.262 -58.958 1.00 77.69 196 SER A O 1
ATOM 1488 N N . LEU A 1 197 ? 23.042 -18.324 -58.252 1.00 77.12 197 LEU A N 1
ATOM 1489 C CA . LEU A 1 197 ? 23.396 -17.833 -59.586 1.00 77.12 197 LEU A CA 1
ATOM 1490 C C . LEU A 1 197 ? 24.575 -18.603 -60.203 1.00 77.12 197 LEU A C 1
ATOM 1492 O O . LEU A 1 197 ? 24.586 -18.818 -61.409 1.00 77.12 197 LEU A O 1
ATOM 1496 N N . MET A 1 198 ? 25.541 -19.068 -59.404 1.00 80.19 198 MET A N 1
ATOM 1497 C CA . MET A 1 198 ? 26.637 -19.907 -59.912 1.00 80.19 198 MET A CA 1
ATOM 1498 C C . MET A 1 198 ? 26.180 -21.335 -60.249 1.00 80.19 198 MET A C 1
ATOM 1500 O O . MET A 1 198 ? 26.621 -21.900 -61.247 1.00 80.19 198 MET A O 1
ATOM 1504 N N . GLN A 1 199 ? 25.265 -21.917 -59.467 1.00 77.38 199 GLN A N 1
ATOM 1505 C CA . GLN A 1 199 ? 24.762 -23.282 -59.692 1.00 77.38 199 GLN A CA 1
ATOM 1506 C C . GLN A 1 199 ? 23.851 -23.411 -60.925 1.00 77.38 199 GLN A C 1
ATOM 1508 O O . GLN A 1 199 ? 23.734 -24.489 -61.503 1.00 77.38 199 GLN A O 1
ATOM 1513 N N . THR A 1 200 ? 23.227 -22.318 -61.368 1.00 69.81 200 THR A N 1
ATOM 1514 C CA . THR A 1 200 ? 22.341 -22.310 -62.546 1.00 69.81 200 THR A CA 1
ATOM 1515 C C . THR A 1 200 ? 23.084 -22.294 -63.885 1.00 69.81 200 THR A C 1
ATOM 1517 O O . THR A 1 200 ? 22.456 -22.491 -64.923 1.00 69.81 200 THR A O 1
ATOM 1520 N N . GLY A 1 201 ? 24.414 -22.136 -63.884 1.00 65.00 201 GLY A N 1
ATOM 1521 C CA . GLY A 1 201 ? 25.231 -22.062 -65.100 1.00 65.00 201 GLY A CA 1
ATOM 1522 C C . GLY A 1 201 ? 25.577 -23.397 -65.782 1.00 65.00 201 GLY A C 1
ATOM 1523 O O . GLY A 1 201 ? 26.209 -23.362 -66.832 1.00 65.00 201 GLY A O 1
ATOM 1524 N N . GLY A 1 202 ? 25.209 -24.561 -65.219 1.00 54.50 202 GLY A N 1
ATOM 1525 C CA . GLY A 1 202 ? 25.800 -25.854 -65.622 1.00 54.50 202 GLY A CA 1
ATOM 1526 C C . GLY A 1 202 ? 24.895 -26.935 -66.236 1.00 54.50 202 GLY A C 1
ATOM 1527 O O . GLY A 1 202 ? 25.424 -27.848 -66.864 1.00 54.50 202 GLY A O 1
ATOM 1528 N N . ALA A 1 203 ? 23.565 -26.897 -66.089 1.00 56.97 203 ALA A N 1
ATOM 1529 C CA . ALA A 1 203 ? 22.702 -27.986 -66.577 1.00 56.97 203 ALA A CA 1
ATOM 1530 C C . ALA A 1 203 ? 21.295 -27.506 -66.972 1.00 56.97 203 ALA A C 1
ATOM 1532 O O . ALA A 1 203 ? 20.594 -26.863 -66.189 1.00 56.97 203 ALA A O 1
ATOM 1533 N N . SER A 1 204 ? 20.856 -27.873 -68.181 1.00 58.22 204 SER A N 1
ATOM 1534 C CA . SER A 1 204 ? 19.589 -27.451 -68.801 1.00 58.22 204 SER A CA 1
ATOM 1535 C C . SER A 1 204 ? 18.321 -27.913 -68.065 1.00 58.22 204 SER A C 1
ATOM 1537 O O . SER A 1 204 ? 17.248 -27.365 -68.304 1.00 58.22 204 SER A O 1
ATOM 1539 N N . SER A 1 205 ? 18.426 -28.859 -67.127 1.00 52.47 205 SER A N 1
ATOM 1540 C CA . SER A 1 205 ? 17.311 -29.360 -66.310 1.00 52.47 205 SER A CA 1
ATOM 1541 C C . SER A 1 205 ? 17.138 -28.656 -64.949 1.00 52.47 205 SER A C 1
ATOM 1543 O O . SER A 1 205 ? 16.141 -28.899 -64.274 1.00 52.47 205 SER A O 1
ATOM 1545 N N . GLY A 1 206 ? 18.048 -27.753 -64.545 1.00 54.78 206 GLY A N 1
ATOM 1546 C CA . GLY A 1 206 ? 18.011 -27.057 -63.241 1.00 54.78 206 GLY A CA 1
ATOM 1547 C C . GLY A 1 206 ? 17.450 -25.623 -63.245 1.00 54.78 206 GLY A C 1
ATOM 1548 O O . GLY A 1 206 ? 17.299 -25.015 -62.183 1.00 54.78 206 GLY A O 1
ATOM 1549 N N . LEU A 1 207 ? 17.128 -25.064 -64.418 1.00 61.84 207 LEU A N 1
ATOM 1550 C CA . LEU A 1 207 ? 16.813 -23.634 -64.591 1.00 61.84 207 LEU A CA 1
ATOM 1551 C C . LEU A 1 207 ? 15.571 -23.160 -63.814 1.00 61.84 207 LEU A C 1
ATOM 1553 O O . LEU A 1 207 ? 15.565 -22.052 -63.280 1.00 61.84 207 LEU A O 1
ATOM 1557 N N . ALA A 1 208 ? 14.533 -23.994 -63.702 1.00 69.06 208 ALA A N 1
ATOM 1558 C CA . ALA A 1 208 ? 13.293 -23.616 -63.018 1.00 69.06 208 ALA A CA 1
ATOM 1559 C C . ALA A 1 208 ? 13.456 -23.529 -61.489 1.00 69.06 208 ALA A C 1
ATOM 1561 O O . ALA A 1 208 ? 12.919 -22.619 -60.855 1.00 69.06 208 ALA A O 1
ATOM 1562 N N . LEU A 1 209 ? 14.229 -24.444 -60.892 1.00 68.06 209 LEU A N 1
ATOM 1563 C CA . LEU A 1 209 ? 14.452 -24.470 -59.444 1.00 68.06 209 LEU A CA 1
ATOM 1564 C C . LEU A 1 209 ? 15.340 -23.294 -59.004 1.00 68.06 209 LEU A C 1
ATOM 1566 O O . LEU A 1 209 ? 15.039 -22.605 -58.030 1.00 68.06 209 LEU A O 1
ATOM 1570 N N . GLY A 1 210 ? 16.395 -23.009 -59.773 1.00 72.44 210 GLY A N 1
ATOM 1571 C CA . GLY A 1 210 ? 17.298 -21.894 -59.494 1.00 72.44 210 GLY A CA 1
ATOM 1572 C C . GLY A 1 210 ? 16.653 -20.515 -59.658 1.00 72.44 210 GLY A C 1
ATOM 1573 O O . GLY A 1 210 ? 16.935 -19.614 -58.868 1.00 72.44 210 GLY A O 1
ATOM 1574 N N . ALA A 1 211 ? 15.730 -20.352 -60.613 1.00 76.06 211 ALA A N 1
ATOM 1575 C CA . ALA A 1 211 ? 14.978 -19.108 -60.784 1.00 76.06 211 ALA A CA 1
ATOM 1576 C C . ALA A 1 211 ? 14.068 -18.801 -59.579 1.00 76.06 211 ALA A C 1
ATOM 1578 O O . ALA A 1 211 ? 13.997 -17.651 -59.139 1.00 76.06 211 ALA A O 1
ATOM 1579 N N . ASN A 1 212 ? 13.417 -19.817 -59.003 1.00 75.25 212 ASN A N 1
ATOM 1580 C CA . ASN A 1 212 ? 12.583 -19.649 -57.809 1.00 75.25 212 ASN A CA 1
ATOM 1581 C C . ASN A 1 212 ? 13.420 -19.288 -56.574 1.00 75.25 212 ASN A C 1
ATOM 1583 O O . ASN A 1 212 ? 13.073 -18.342 -55.863 1.00 75.25 212 ASN A O 1
ATOM 1587 N N . ASN A 1 213 ? 14.562 -19.953 -56.376 1.00 73.69 213 ASN A N 1
ATOM 1588 C CA . ASN A 1 213 ? 15.479 -19.650 -55.273 1.00 73.69 213 ASN A CA 1
ATOM 1589 C C . ASN A 1 213 ? 16.060 -18.231 -55.386 1.00 73.69 213 ASN A C 1
ATOM 1591 O O . ASN A 1 213 ? 16.089 -17.489 -54.404 1.00 73.69 213 ASN A O 1
ATOM 1595 N N . ALA A 1 214 ? 16.449 -17.803 -56.593 1.00 73.50 214 ALA A N 1
ATOM 1596 C CA . ALA A 1 214 ? 16.927 -16.442 -56.835 1.00 73.50 214 ALA A CA 1
ATOM 1597 C C . ALA A 1 214 ? 15.834 -15.388 -56.581 1.00 73.50 214 ALA A C 1
ATOM 1599 O O . ALA A 1 214 ? 16.103 -14.341 -55.988 1.00 73.50 214 ALA A O 1
ATOM 1600 N N . ARG A 1 215 ? 14.584 -15.668 -56.975 1.00 80.44 215 ARG A N 1
ATOM 1601 C CA . ARG A 1 215 ? 13.439 -14.776 -56.736 1.00 80.44 215 ARG A CA 1
ATOM 1602 C C . ARG A 1 215 ? 13.121 -14.645 -55.246 1.00 80.44 215 ARG A C 1
ATOM 1604 O O . ARG A 1 215 ? 12.904 -13.531 -54.770 1.00 80.44 215 ARG A O 1
ATOM 1611 N N . GLN A 1 216 ? 13.158 -15.751 -54.505 1.00 77.44 216 GLN A N 1
ATOM 1612 C CA . GLN A 1 216 ? 12.978 -15.754 -53.053 1.00 77.44 216 GLN A CA 1
ATOM 1613 C C . GLN A 1 216 ? 14.111 -15.000 -52.342 1.00 77.44 216 GLN A C 1
ATOM 1615 O O . GLN A 1 216 ? 13.845 -14.169 -51.476 1.00 77.44 216 GLN A O 1
ATOM 1620 N N . ALA A 1 217 ? 15.366 -15.203 -52.754 1.00 73.56 217 ALA A N 1
ATOM 1621 C CA . ALA A 1 217 ? 16.511 -14.481 -52.203 1.00 73.56 217 ALA A CA 1
ATOM 1622 C C . ALA A 1 217 ? 16.444 -12.965 -52.478 1.00 73.56 217 ALA A C 1
ATOM 1624 O O . ALA A 1 217 ? 16.747 -12.166 -51.589 1.00 73.56 217 ALA A O 1
ATOM 1625 N N . MET A 1 218 ? 15.985 -12.544 -53.665 1.00 75.06 218 MET A N 1
ATOM 1626 C CA . MET A 1 218 ? 15.744 -11.125 -53.961 1.00 75.06 218 MET A CA 1
ATOM 1627 C C . MET A 1 218 ? 14.600 -10.533 -53.127 1.00 75.06 218 MET A C 1
ATOM 1629 O O . MET A 1 218 ? 14.739 -9.418 -52.625 1.00 75.06 218 MET A O 1
ATOM 1633 N N . SER A 1 219 ? 13.510 -11.280 -52.922 1.00 81.00 219 SER A N 1
ATOM 1634 C CA . SER A 1 219 ? 12.402 -10.863 -52.050 1.00 81.00 219 SER A CA 1
ATOM 1635 C C . SER A 1 219 ? 12.862 -10.684 -50.600 1.00 81.00 219 SER A C 1
ATOM 1637 O O . SER A 1 219 ? 12.581 -9.659 -49.982 1.00 81.00 219 SER A O 1
ATOM 1639 N N . ASN A 1 220 ? 13.632 -11.641 -50.073 1.00 74.31 220 ASN A N 1
ATOM 1640 C CA . ASN A 1 220 ? 14.192 -11.562 -48.724 1.00 74.31 220 ASN A CA 1
ATOM 1641 C C . ASN A 1 220 ? 15.145 -10.369 -48.588 1.00 74.31 220 ASN A C 1
ATOM 1643 O O . ASN A 1 220 ? 15.102 -9.655 -47.591 1.00 74.31 220 ASN A O 1
ATOM 1647 N N . LYS A 1 221 ? 15.973 -10.102 -49.604 1.00 77.44 221 LYS A N 1
ATOM 1648 C CA . LYS A 1 221 ? 16.876 -8.945 -49.619 1.00 77.44 221 LYS A CA 1
ATOM 1649 C C . LYS A 1 221 ? 16.122 -7.614 -49.584 1.00 77.44 221 LYS A C 1
ATOM 1651 O O . LYS A 1 221 ? 16.500 -6.744 -48.805 1.00 77.44 221 LYS A O 1
ATOM 1656 N N . ALA A 1 222 ? 15.075 -7.459 -50.397 1.00 79.12 222 ALA A N 1
ATOM 1657 C CA . ALA A 1 222 ? 14.254 -6.248 -50.410 1.00 79.12 222 ALA A CA 1
ATOM 1658 C C . ALA A 1 222 ? 13.575 -6.018 -49.050 1.00 79.12 222 ALA A C 1
ATOM 1660 O O . ALA A 1 222 ? 13.635 -4.917 -48.508 1.00 79.12 222 ALA A O 1
ATOM 1661 N N . PHE A 1 223 ? 13.029 -7.084 -48.458 1.00 82.88 223 PHE A N 1
ATOM 1662 C CA . PHE A 1 223 ? 12.437 -7.044 -47.124 1.00 82.88 223 PHE A CA 1
ATOM 1663 C C . PHE A 1 223 ? 13.453 -6.632 -46.042 1.00 82.88 223 PHE A C 1
ATOM 1665 O O . PHE A 1 223 ? 13.193 -5.720 -45.258 1.00 82.88 223 PHE A O 1
ATOM 1672 N N . LEU A 1 224 ? 14.640 -7.253 -46.014 1.00 75.00 224 LEU A N 1
ATOM 1673 C CA . LEU A 1 224 ? 15.693 -6.909 -45.049 1.00 75.00 224 LEU A CA 1
ATOM 1674 C C . LEU A 1 224 ? 16.160 -5.453 -45.201 1.00 75.00 224 LEU A C 1
ATOM 1676 O O . LEU A 1 224 ? 16.477 -4.806 -44.204 1.00 75.00 224 LEU A O 1
ATOM 1680 N N . GLN A 1 225 ? 16.192 -4.936 -46.431 1.00 79.44 225 GLN A N 1
ATOM 1681 C CA . GLN A 1 225 ? 16.567 -3.553 -46.704 1.00 79.44 225 GLN A CA 1
ATOM 1682 C C . GLN A 1 225 ? 15.525 -2.558 -46.173 1.00 79.44 225 GLN A C 1
ATOM 1684 O O . GLN A 1 225 ? 15.902 -1.600 -45.503 1.00 79.44 225 GLN A O 1
ATOM 1689 N N . GLU A 1 226 ? 14.232 -2.823 -46.369 1.00 84.75 226 GLU A N 1
ATOM 1690 C CA . GLU A 1 226 ? 13.148 -2.002 -45.808 1.00 84.75 226 GLU A CA 1
ATOM 1691 C C . GLU A 1 226 ? 13.202 -1.952 -44.270 1.00 84.75 226 GLU A C 1
ATOM 1693 O O . GLU A 1 226 ? 13.061 -0.891 -43.657 1.00 84.75 226 GLU A O 1
ATOM 1698 N N . GLN A 1 227 ? 13.450 -3.095 -43.623 1.00 82.44 227 GLN A N 1
ATOM 1699 C CA . GLN A 1 227 ? 13.562 -3.154 -42.164 1.00 82.44 227 GLN A CA 1
ATOM 1700 C C . GLN A 1 227 ? 14.790 -2.398 -41.640 1.00 82.44 227 GLN A C 1
ATOM 1702 O O . GLN A 1 227 ? 14.698 -1.711 -40.619 1.00 82.44 227 GLN A O 1
ATOM 1707 N N . LEU A 1 228 ? 15.920 -2.469 -42.350 1.00 77.56 228 LEU A N 1
ATOM 1708 C CA . LEU A 1 228 ? 17.115 -1.697 -42.014 1.00 77.56 228 LEU A CA 1
ATOM 1709 C C . LEU A 1 228 ? 16.850 -0.188 -42.130 1.00 77.56 228 LEU A C 1
ATOM 1711 O O . LEU A 1 228 ? 17.205 0.564 -41.226 1.00 77.56 228 LEU A O 1
ATOM 1715 N N . GLU A 1 229 ? 16.160 0.250 -43.185 1.00 79.94 229 GLU A N 1
ATOM 1716 C CA . GLU A 1 229 ? 15.749 1.650 -43.341 1.00 79.94 229 GLU A CA 1
ATOM 1717 C C . GLU A 1 229 ? 14.830 2.112 -42.201 1.00 79.94 229 GLU A C 1
ATOM 1719 O O . GLU A 1 229 ? 14.975 3.232 -41.709 1.00 79.94 229 GLU A O 1
ATOM 1724 N N . ASN A 1 230 ? 13.918 1.257 -41.727 1.00 77.69 230 ASN A N 1
ATOM 1725 C CA . ASN A 1 230 ? 13.060 1.562 -40.578 1.00 77.69 230 ASN A CA 1
ATOM 1726 C C . ASN A 1 230 ? 13.857 1.728 -39.275 1.00 77.69 230 ASN A C 1
ATOM 1728 O O . ASN A 1 230 ? 13.634 2.703 -38.550 1.00 77.69 230 ASN A O 1
ATOM 1732 N N . LEU A 1 231 ? 14.811 0.832 -39.000 1.00 77.62 231 LEU A N 1
ATOM 1733 C CA . LEU A 1 231 ? 15.709 0.944 -37.843 1.00 77.62 231 LEU A CA 1
ATOM 1734 C C . LEU A 1 231 ? 16.526 2.238 -37.899 1.00 77.62 231 LEU A C 1
ATOM 1736 O O . LEU A 1 231 ? 16.553 2.999 -36.928 1.00 77.62 231 LEU A O 1
ATOM 1740 N N . THR A 1 232 ? 17.123 2.528 -39.055 1.00 78.19 232 THR A N 1
ATOM 1741 C CA . THR A 1 232 ? 17.942 3.725 -39.253 1.00 78.19 232 THR A CA 1
ATOM 1742 C C . THR A 1 232 ? 17.115 5.002 -39.142 1.00 78.19 232 THR A C 1
ATOM 1744 O O . THR A 1 232 ? 17.531 5.927 -38.444 1.00 78.19 232 THR A O 1
ATOM 1747 N N . ARG A 1 233 ? 15.908 5.056 -39.726 1.00 81.81 233 ARG A N 1
ATOM 1748 C CA . ARG A 1 233 ? 14.980 6.190 -39.553 1.00 81.81 233 ARG A CA 1
ATOM 1749 C C . ARG A 1 233 ? 14.650 6.426 -38.083 1.00 81.81 233 ARG A C 1
ATOM 1751 O O . ARG A 1 233 ? 14.708 7.564 -37.615 1.00 81.81 233 ARG A O 1
ATOM 1758 N N . LYS A 1 234 ? 14.344 5.365 -37.330 1.00 85.12 234 LYS A N 1
ATOM 1759 C CA . LYS A 1 234 ? 14.014 5.493 -35.907 1.00 85.12 234 LYS A CA 1
ATOM 1760 C C . LYS A 1 234 ? 15.217 5.943 -35.074 1.00 85.12 234 LYS A C 1
ATOM 1762 O O . LYS A 1 234 ? 15.062 6.793 -34.201 1.00 85.12 234 LYS A O 1
ATOM 1767 N N . LYS A 1 235 ? 16.412 5.434 -35.374 1.00 82.56 235 LYS A N 1
ATOM 1768 C CA . LYS A 1 235 ? 17.665 5.851 -34.732 1.00 82.56 235 LYS A CA 1
ATOM 1769 C C . LYS A 1 235 ? 17.979 7.321 -35.000 1.00 82.56 235 LYS A C 1
ATOM 1771 O O . LYS A 1 235 ? 18.324 8.041 -34.072 1.00 82.56 235 LYS A O 1
ATOM 1776 N N . ILE A 1 236 ? 17.816 7.780 -36.243 1.00 79.81 236 ILE A N 1
ATOM 1777 C CA . ILE A 1 236 ? 17.975 9.196 -36.602 1.00 79.81 236 ILE A CA 1
ATOM 1778 C C . ILE A 1 236 ? 16.967 10.054 -35.835 1.00 79.81 236 ILE A C 1
ATOM 1780 O O . ILE A 1 236 ? 17.371 11.042 -35.238 1.00 79.81 236 ILE A O 1
ATOM 1784 N N . SER A 1 237 ? 15.694 9.648 -35.774 1.00 85.44 237 SER A N 1
ATOM 1785 C CA . SER A 1 237 ? 14.661 10.369 -35.017 1.00 85.44 237 SER A CA 1
ATOM 1786 C C . SER A 1 237 ? 14.972 10.471 -33.518 1.00 85.44 237 SER A C 1
ATOM 1788 O O . SER A 1 237 ? 14.711 11.504 -32.909 1.00 85.44 237 SER A O 1
ATOM 1790 N N . LEU A 1 238 ? 15.527 9.417 -32.914 1.00 78.00 238 LEU A N 1
ATOM 1791 C CA . LEU A 1 238 ? 15.978 9.445 -31.520 1.00 78.00 238 LEU A CA 1
ATOM 1792 C C . LEU A 1 238 ? 17.137 10.418 -31.318 1.00 78.00 238 LEU A C 1
ATOM 1794 O O . LEU A 1 238 ? 17.116 11.221 -30.391 1.00 78.00 238 LEU A O 1
ATOM 1798 N N . LEU A 1 239 ? 18.134 10.360 -32.202 1.00 79.31 239 LEU A N 1
ATOM 1799 C CA . LEU A 1 239 ? 19.286 11.252 -32.147 1.00 79.31 239 LEU A CA 1
ATOM 1800 C C . LEU A 1 239 ? 18.880 12.711 -32.368 1.00 79.31 239 LEU A C 1
ATOM 1802 O O . LEU A 1 239 ? 19.376 13.574 -31.659 1.00 79.31 239 LEU A O 1
ATOM 1806 N N . SER A 1 240 ? 17.964 12.998 -33.296 1.00 78.56 240 SER A N 1
ATOM 1807 C CA . SER A 1 240 ? 17.538 14.369 -33.598 1.00 78.56 240 SER A CA 1
ATOM 1808 C C . SER A 1 240 ? 16.729 15.002 -32.466 1.00 78.56 240 SER A C 1
ATOM 1810 O O . SER A 1 240 ? 16.846 16.197 -32.239 1.00 78.56 240 SER A O 1
ATOM 1812 N N . LYS A 1 241 ? 15.933 14.216 -31.729 1.00 79.56 241 LYS A N 1
ATOM 1813 C CA . LYS A 1 241 ? 15.168 14.699 -30.565 1.00 79.56 241 LYS A CA 1
ATOM 1814 C C . LYS A 1 241 ? 16.038 15.105 -29.375 1.00 79.56 241 LYS A C 1
ATOM 1816 O O . LYS A 1 241 ? 15.587 15.883 -28.542 1.00 79.56 241 LYS A O 1
ATOM 1821 N N . HIS A 1 242 ? 17.232 14.526 -29.259 1.00 75.94 242 HIS A N 1
ATOM 1822 C CA . HIS A 1 242 ? 18.097 14.671 -28.084 1.00 75.94 242 HIS A CA 1
ATOM 1823 C C . HIS A 1 242 ? 19.466 15.286 -28.392 1.00 75.94 242 HIS A C 1
ATOM 1825 O O . HIS A 1 242 ? 20.266 15.483 -27.478 1.00 75.94 242 HIS A O 1
ATOM 1831 N N . ALA A 1 243 ? 19.755 15.574 -29.658 1.00 71.06 243 ALA A N 1
ATOM 1832 C CA . ALA A 1 243 ? 20.902 16.375 -30.039 1.00 71.06 243 ALA A CA 1
ATOM 1833 C C . ALA A 1 243 ? 20.613 17.851 -29.738 1.00 71.06 243 ALA A C 1
ATOM 1835 O O . ALA A 1 243 ? 19.502 18.332 -29.944 1.00 71.06 243 ALA A O 1
ATOM 1836 N N . ASP A 1 244 ? 21.632 18.553 -29.249 1.00 61.44 244 ASP A N 1
ATOM 1837 C CA . ASP A 1 244 ? 21.604 20.003 -29.057 1.00 61.44 244 ASP A CA 1
ATOM 1838 C C . ASP A 1 244 ? 21.167 20.688 -30.366 1.00 61.44 244 ASP A C 1
ATOM 1840 O O . ASP A 1 244 ? 21.596 20.256 -31.443 1.00 61.44 244 ASP A O 1
ATOM 1844 N N . GLU A 1 245 ? 20.345 21.743 -30.316 1.00 52.19 245 GLU A N 1
ATOM 1845 C CA . GLU A 1 245 ? 19.786 22.388 -31.526 1.00 52.19 245 GLU A CA 1
ATOM 1846 C C . GLU A 1 245 ? 20.884 22.779 -32.536 1.00 52.19 245 GLU A C 1
ATOM 1848 O O . GLU A 1 245 ? 20.709 22.664 -33.752 1.00 52.19 245 GLU A O 1
ATOM 1853 N N . GLN A 1 246 ? 22.071 23.152 -32.042 1.00 50.09 246 GLN A N 1
ATOM 1854 C CA . GLN A 1 246 ? 23.244 23.442 -32.873 1.00 50.09 246 GLN A CA 1
ATOM 1855 C C . GLN A 1 246 ? 23.832 22.207 -33.573 1.00 50.09 246 GLN A C 1
ATOM 1857 O O . GLN A 1 246 ? 24.311 22.314 -34.704 1.00 50.09 246 GLN A O 1
ATOM 1862 N N . ALA A 1 247 ? 23.802 21.036 -32.935 1.00 56.41 247 ALA A N 1
ATOM 1863 C CA . ALA A 1 247 ? 24.292 19.791 -33.517 1.00 56.41 247 ALA A CA 1
ATOM 1864 C C . ALA A 1 247 ? 23.332 19.256 -34.590 1.00 56.41 247 ALA A C 1
ATOM 1866 O O . ALA A 1 247 ? 23.792 18.769 -35.624 1.00 56.41 247 ALA A O 1
ATOM 1867 N N . VAL A 1 248 ? 22.017 19.403 -34.390 1.00 50.22 248 VAL A N 1
ATOM 1868 C CA . VAL A 1 248 ? 20.998 19.044 -35.393 1.00 50.22 248 VAL A CA 1
ATOM 1869 C C . VAL A 1 248 ? 21.132 19.928 -36.631 1.00 50.22 248 VAL A C 1
ATOM 1871 O O . VAL A 1 248 ? 21.283 19.398 -37.730 1.00 50.22 248 VAL A O 1
ATOM 1874 N N . GLY A 1 249 ? 21.221 21.252 -36.458 1.00 60.59 249 GLY A N 1
ATOM 1875 C CA . GLY A 1 249 ? 21.410 22.176 -37.580 1.00 60.59 249 GLY A CA 1
ATOM 1876 C C . GLY A 1 249 ? 22.720 21.946 -38.347 1.00 60.59 249 GLY A C 1
ATOM 1877 O O . GLY A 1 249 ? 22.762 22.079 -39.570 1.00 60.59 249 GLY A O 1
ATOM 1878 N N . ALA A 1 250 ? 23.793 21.538 -37.660 1.00 59.53 250 ALA A N 1
ATOM 1879 C CA . ALA A 1 250 ? 25.054 21.180 -38.309 1.00 59.53 250 ALA A CA 1
ATOM 1880 C C . ALA A 1 250 ? 24.958 19.872 -39.113 1.00 59.53 250 ALA A C 1
ATOM 1882 O O . ALA A 1 250 ? 25.566 19.769 -40.179 1.00 59.53 250 ALA A O 1
ATOM 1883 N N . ILE A 1 251 ? 24.200 18.883 -38.626 1.00 55.25 251 ILE A N 1
ATOM 1884 C CA . ILE A 1 251 ? 23.965 17.618 -39.333 1.00 55.25 251 ILE A CA 1
ATOM 1885 C C . ILE A 1 251 ? 23.068 17.846 -40.552 1.00 55.25 251 ILE A C 1
ATOM 1887 O O . ILE A 1 251 ? 23.419 17.387 -41.636 1.00 55.25 251 ILE A O 1
ATOM 1891 N N . GLU A 1 252 ? 21.964 18.582 -40.406 1.00 55.59 252 GLU A N 1
ATOM 1892 C CA . GLU A 1 252 ? 21.020 18.878 -41.493 1.00 55.59 252 GLU A CA 1
ATOM 1893 C C . GLU A 1 252 ? 21.688 19.672 -42.617 1.00 55.59 252 GLU A C 1
ATOM 1895 O O . GLU A 1 252 ? 21.684 19.226 -43.764 1.00 55.59 252 GLU A O 1
ATOM 1900 N N . LYS A 1 253 ? 22.392 20.762 -42.284 1.00 65.00 253 LYS A N 1
ATOM 1901 C CA . LYS A 1 253 ? 23.122 21.585 -43.261 1.00 65.00 253 LYS A CA 1
ATOM 1902 C C . LYS A 1 253 ? 24.202 20.798 -44.003 1.00 65.00 253 LYS A C 1
ATOM 1904 O O . LYS A 1 253 ? 24.469 21.046 -45.177 1.00 65.00 253 LYS A O 1
ATOM 1909 N N . LYS A 1 254 ? 24.842 19.838 -43.331 1.00 54.25 254 LYS A N 1
ATOM 1910 C CA . LYS A 1 254 ? 25.872 18.992 -43.946 1.00 54.25 254 LYS A CA 1
ATOM 1911 C C . LYS A 1 254 ? 25.268 17.878 -44.800 1.00 54.25 254 LYS A C 1
ATOM 1913 O O . LYS A 1 254 ? 25.877 17.497 -45.795 1.00 54.25 254 LYS A O 1
ATOM 1918 N N . LEU A 1 255 ? 24.075 17.390 -44.457 1.00 51.31 255 LEU A N 1
ATOM 1919 C CA . LEU A 1 255 ? 23.301 16.471 -45.294 1.00 51.31 255 LEU A CA 1
ATOM 1920 C C . LEU A 1 255 ? 22.836 17.160 -46.587 1.00 51.31 255 LEU A C 1
ATOM 1922 O O . LEU A 1 255 ? 22.935 16.569 -47.658 1.00 51.31 255 LEU A O 1
ATOM 1926 N N . GLU A 1 256 ? 22.397 18.415 -46.483 1.00 60.12 256 GLU A N 1
ATOM 1927 C CA . GLU A 1 256 ? 21.961 19.259 -47.603 1.00 60.12 256 GLU A CA 1
ATOM 1928 C C . GLU A 1 256 ? 23.123 19.532 -48.573 1.00 60.12 256 GLU A C 1
ATOM 1930 O O . GLU A 1 256 ? 23.036 19.214 -49.757 1.00 60.12 256 GLU A O 1
ATOM 1935 N N . GLN A 1 257 ? 24.286 19.936 -48.047 1.00 62.25 257 GLN A N 1
ATOM 1936 C CA . GLN A 1 257 ? 25.514 20.107 -48.836 1.00 62.25 257 GLN A CA 1
ATOM 1937 C C . GLN A 1 257 ? 25.957 18.820 -49.553 1.00 62.25 257 GLN A C 1
ATOM 1939 O O . GLN A 1 257 ? 26.468 18.873 -50.673 1.00 62.25 257 GLN A O 1
ATOM 1944 N N . LEU A 1 258 ? 25.776 17.652 -48.929 1.00 50.16 258 LEU A N 1
ATOM 1945 C CA . LEU A 1 258 ? 26.125 16.359 -49.528 1.00 50.16 258 LEU A CA 1
ATOM 1946 C C . LEU A 1 258 ? 25.132 15.924 -50.614 1.00 50.16 258 LEU A C 1
ATOM 1948 O O . LEU A 1 258 ? 25.545 15.308 -51.598 1.00 50.16 258 LEU A O 1
ATOM 1952 N N . MET A 1 259 ? 23.849 16.250 -50.454 1.00 51.81 259 MET A N 1
ATOM 1953 C CA . MET A 1 259 ? 22.825 16.022 -51.475 1.00 51.81 259 MET A CA 1
ATOM 1954 C C . MET A 1 259 ? 23.095 16.890 -52.707 1.00 51.81 259 MET A C 1
ATOM 1956 O O . MET A 1 259 ? 23.121 16.355 -53.815 1.00 51.81 259 MET A O 1
ATOM 1960 N N . ASP A 1 260 ? 23.430 18.167 -52.508 1.00 58.06 260 ASP A N 1
ATOM 1961 C CA . ASP A 1 260 ? 23.778 19.096 -53.588 1.00 58.06 260 ASP A CA 1
ATOM 1962 C C . ASP A 1 260 ? 25.041 18.648 -54.345 1.00 58.06 260 ASP A C 1
ATOM 1964 O O . ASP A 1 260 ? 25.048 18.588 -55.579 1.00 58.06 260 ASP A O 1
ATOM 1968 N N . SER A 1 261 ? 26.065 18.193 -53.612 1.00 53.59 261 SER A N 1
ATOM 1969 C CA . SER A 1 261 ? 27.301 17.629 -54.181 1.00 53.59 261 SER A CA 1
ATOM 1970 C C . SER A 1 261 ? 27.051 16.346 -54.992 1.00 53.59 261 SER A C 1
ATOM 1972 O O . SER A 1 261 ? 27.716 16.084 -55.995 1.00 53.59 261 SER A O 1
ATOM 1974 N N . SER A 1 262 ? 26.078 15.521 -54.584 1.00 43.91 262 SER A N 1
ATOM 1975 C CA . SER A 1 262 ? 25.699 14.298 -55.305 1.00 43.91 262 SER A CA 1
ATOM 1976 C C . SER A 1 262 ? 25.032 14.601 -56.653 1.00 43.91 262 SER A C 1
ATOM 1978 O O . SER A 1 262 ? 25.168 13.818 -57.598 1.00 43.91 262 SER A O 1
ATOM 1980 N N . THR A 1 263 ? 24.319 15.723 -56.764 1.00 48.69 263 THR A N 1
ATOM 1981 C CA . THR A 1 263 ? 23.711 16.195 -58.018 1.00 48.69 263 THR A CA 1
ATOM 1982 C C . THR A 1 263 ? 24.752 16.691 -59.021 1.00 48.69 263 THR A C 1
ATOM 1984 O O . THR A 1 263 ? 24.626 16.392 -60.209 1.00 48.69 263 THR A O 1
ATOM 1987 N N . GLU A 1 264 ? 25.817 17.352 -58.558 1.00 46.72 264 GLU A N 1
ATOM 1988 C CA . GLU A 1 264 ? 26.932 17.800 -59.412 1.00 46.72 264 GLU A CA 1
ATOM 1989 C C . GLU A 1 264 ? 27.791 16.634 -59.931 1.00 46.72 264 GLU A C 1
ATOM 1991 O O . GLU A 1 264 ? 28.217 16.626 -61.085 1.00 46.72 264 GLU A O 1
ATOM 1996 N N . VAL A 1 265 ? 27.989 15.583 -59.128 1.00 41.69 265 VAL A N 1
ATOM 1997 C CA . VAL A 1 265 ? 28.712 14.377 -59.578 1.00 41.69 265 VAL A CA 1
ATOM 1998 C C . VAL A 1 265 ? 27.876 13.554 -60.574 1.00 41.69 265 VAL A C 1
ATOM 2000 O O . VAL A 1 265 ? 28.420 12.961 -61.504 1.00 41.69 265 VAL A O 1
ATOM 2003 N N . SER A 1 266 ? 26.544 13.551 -60.440 1.00 44.19 266 SER A N 1
ATOM 2004 C CA . SER A 1 266 ? 25.622 12.856 -61.359 1.00 44.19 266 SER A CA 1
ATOM 2005 C C . SER A 1 266 ? 25.503 13.530 -62.738 1.00 44.19 266 SER A C 1
ATOM 2007 O O . SER A 1 266 ? 25.230 12.859 -63.744 1.00 44.19 266 SER A O 1
ATOM 2009 N N . SER A 1 267 ? 25.716 14.847 -62.817 1.00 46.06 267 SER A N 1
ATOM 2010 C CA . SER A 1 267 ? 25.676 15.606 -64.075 1.00 46.06 267 SER A CA 1
ATOM 2011 C C . SER A 1 267 ? 26.990 15.538 -64.865 1.00 46.06 267 SER A C 1
ATOM 2013 O O . SER A 1 267 ? 26.953 15.652 -66.088 1.00 46.06 267 SER A O 1
ATOM 2015 N N . ALA A 1 268 ? 28.122 15.263 -64.207 1.00 39.12 268 ALA A N 1
ATOM 2016 C CA . ALA A 1 268 ? 29.446 15.177 -64.833 1.00 39.12 268 ALA A CA 1
ATOM 2017 C C . ALA A 1 268 ? 29.815 13.791 -65.416 1.00 39.12 268 ALA A C 1
ATOM 2019 O O . ALA A 1 268 ? 30.868 13.648 -66.036 1.00 39.12 268 ALA A O 1
ATOM 2020 N N . MET A 1 269 ? 28.980 12.761 -65.232 1.00 36.84 269 MET A N 1
ATOM 2021 C CA . MET A 1 269 ? 29.303 11.371 -65.600 1.00 36.84 269 MET A CA 1
ATOM 2022 C C . MET A 1 269 ? 28.676 10.897 -66.920 1.00 36.84 269 MET A C 1
ATOM 2024 O O . MET A 1 269 ? 27.535 11.226 -67.258 1.00 36.84 269 MET A O 1
ATOM 2028 N N . ASN A 1 270 ? 29.416 10.043 -67.637 1.00 51.97 270 ASN A N 1
ATOM 2029 C CA . ASN A 1 270 ? 29.001 9.412 -68.892 1.00 51.97 270 ASN A CA 1
ATOM 2030 C C . ASN A 1 270 ? 27.820 8.431 -68.658 1.00 51.97 270 ASN A C 1
ATOM 2032 O O . ASN A 1 270 ? 27.821 7.706 -67.659 1.00 51.97 270 ASN A O 1
ATOM 2036 N N . PRO A 1 271 ? 26.815 8.356 -69.556 1.00 52.38 271 PRO A N 1
ATOM 2037 C CA . PRO A 1 271 ? 25.654 7.466 -69.425 1.00 52.38 271 PRO A CA 1
ATOM 2038 C C . PRO A 1 271 ? 25.963 5.983 -69.146 1.00 52.38 271 PRO A C 1
ATOM 2040 O O . PRO A 1 271 ? 25.159 5.331 -68.482 1.00 52.38 271 PRO A O 1
ATOM 2043 N N . ASN A 1 272 ? 27.123 5.454 -69.553 1.00 42.22 272 ASN A N 1
ATOM 2044 C CA . ASN A 1 272 ? 27.494 4.058 -69.269 1.00 42.22 272 ASN A CA 1
ATOM 2045 C C . ASN A 1 272 ? 27.935 3.804 -67.810 1.00 42.22 272 ASN A C 1
ATOM 2047 O O . ASN A 1 272 ? 27.814 2.682 -67.323 1.00 42.22 272 ASN A O 1
ATOM 2051 N N . GLU A 1 273 ? 28.378 4.828 -67.072 1.00 41.47 273 GLU A N 1
ATOM 2052 C CA . GLU A 1 273 ? 28.761 4.705 -65.652 1.00 41.47 273 GLU A CA 1
ATOM 2053 C C . GLU A 1 273 ? 27.552 4.811 -64.702 1.00 41.47 273 GLU A C 1
ATOM 2055 O O . GLU A 1 273 ? 27.593 4.335 -63.564 1.00 41.47 273 GLU A O 1
ATOM 2060 N N . LYS A 1 274 ? 26.423 5.351 -65.185 1.00 44.00 274 LYS A N 1
ATOM 2061 C CA . LYS A 1 274 ? 25.176 5.492 -64.411 1.00 44.00 274 LYS A CA 1
ATOM 2062 C C . LYS A 1 274 ? 24.499 4.155 -64.081 1.00 44.00 274 LYS A C 1
ATOM 2064 O O . LYS A 1 274 ? 23.740 4.090 -63.117 1.00 44.00 274 LYS A O 1
ATOM 2069 N N . MET A 1 275 ? 24.797 3.075 -64.812 1.00 41.25 275 MET A N 1
ATOM 2070 C CA . MET A 1 275 ? 24.119 1.779 -64.644 1.00 41.25 275 MET A CA 1
ATOM 2071 C C . MET A 1 275 ? 24.641 0.913 -63.480 1.00 41.25 275 MET A C 1
ATOM 2073 O O . MET A 1 275 ? 23.944 -0.011 -63.068 1.00 41.25 275 MET A O 1
ATOM 2077 N N . MET A 1 276 ? 25.819 1.202 -62.905 1.00 41.47 276 MET A N 1
ATOM 2078 C CA . MET A 1 276 ? 26.419 0.391 -61.820 1.00 41.47 276 MET A CA 1
ATOM 2079 C C . MET A 1 276 ? 26.409 1.043 -60.421 1.00 41.47 276 MET A C 1
ATOM 2081 O O . MET A 1 276 ? 26.922 0.472 -59.457 1.00 41.47 276 MET A O 1
ATOM 2085 N N . MET A 1 277 ? 25.809 2.225 -60.265 1.00 38.28 277 MET A N 1
ATOM 2086 C CA . MET A 1 277 ? 26.062 3.111 -59.117 1.00 38.28 277 MET A CA 1
ATOM 2087 C C . MET A 1 277 ? 25.192 3.012 -57.841 1.00 38.28 277 MET A C 1
ATOM 2089 O O . MET A 1 277 ? 25.692 3.463 -56.805 1.00 38.28 277 MET A O 1
ATOM 2093 N N . PRO A 1 278 ? 23.976 2.422 -57.780 1.00 44.12 278 PRO A N 1
ATOM 2094 C CA . PRO A 1 278 ? 23.164 2.532 -56.556 1.00 44.12 278 PRO A CA 1
ATOM 2095 C C . PRO A 1 278 ? 23.802 1.882 -55.314 1.00 44.12 278 PRO A C 1
ATOM 2097 O O . PRO A 1 278 ? 23.586 2.323 -54.189 1.00 44.12 278 PRO A O 1
ATOM 2100 N N . VAL A 1 279 ? 24.631 0.848 -55.501 1.00 39.81 279 VAL A N 1
ATOM 2101 C CA . VAL A 1 279 ? 25.162 0.028 -54.397 1.00 39.81 279 VAL A CA 1
ATOM 2102 C C . VAL A 1 279 ? 26.517 0.531 -53.878 1.00 39.81 279 VAL A C 1
ATOM 2104 O O . VAL A 1 279 ? 26.823 0.362 -52.696 1.00 39.81 279 VAL A O 1
ATOM 2107 N N . MET A 1 280 ? 27.335 1.175 -54.719 1.00 37.53 280 MET A N 1
ATOM 2108 C CA . MET A 1 280 ? 28.664 1.661 -54.311 1.00 37.53 280 MET A CA 1
ATOM 2109 C C . MET A 1 280 ? 28.620 3.035 -53.632 1.00 37.53 280 MET A C 1
ATOM 2111 O O . MET A 1 280 ? 29.382 3.265 -52.689 1.00 37.53 280 MET A O 1
ATOM 2115 N N . ASN A 1 281 ? 27.692 3.911 -54.028 1.00 46.00 281 ASN A N 1
ATOM 2116 C CA . ASN A 1 281 ? 27.555 5.239 -53.428 1.00 46.00 281 ASN A CA 1
ATOM 2117 C C . ASN A 1 281 ? 26.985 5.205 -52.011 1.00 46.00 281 ASN A C 1
ATOM 2119 O O . ASN A 1 281 ? 27.506 5.896 -51.142 1.00 46.00 281 ASN A O 1
ATOM 2123 N N . LEU A 1 282 ? 25.999 4.346 -51.732 1.00 43.84 282 LEU A N 1
ATOM 2124 C CA . LEU A 1 282 ? 25.458 4.213 -50.376 1.00 43.84 282 LEU A CA 1
ATOM 2125 C C . LEU A 1 282 ? 26.517 3.672 -49.403 1.00 43.84 282 LEU A C 1
ATOM 2127 O O . LEU A 1 282 ? 26.614 4.116 -48.266 1.00 43.84 282 LEU A O 1
ATOM 2131 N N . LYS A 1 283 ? 27.377 2.760 -49.873 1.00 43.03 283 LYS A N 1
ATOM 2132 C CA . LYS A 1 283 ? 28.461 2.177 -49.072 1.00 43.03 283 LYS A CA 1
ATOM 2133 C C . LYS A 1 283 ? 29.558 3.197 -48.753 1.00 43.03 283 LYS A C 1
ATOM 2135 O O . LYS A 1 283 ? 30.046 3.223 -47.628 1.00 43.03 283 LYS A O 1
ATOM 2140 N N . ARG A 1 284 ? 29.923 4.051 -49.720 1.00 46.94 284 ARG A N 1
ATOM 2141 C CA . ARG A 1 284 ? 30.866 5.164 -49.507 1.00 46.94 284 ARG A CA 1
ATOM 2142 C C . ARG A 1 284 ? 30.272 6.256 -48.620 1.00 46.94 284 ARG A C 1
ATOM 2144 O O . ARG A 1 284 ? 30.975 6.753 -47.749 1.00 46.94 284 ARG A O 1
ATOM 2151 N N . LEU A 1 285 ? 28.987 6.566 -48.788 1.00 46.62 285 LEU A N 1
ATOM 2152 C CA . LEU A 1 285 ? 28.272 7.540 -47.966 1.00 46.62 285 LEU A CA 1
ATOM 2153 C C . LEU A 1 285 ? 28.157 7.070 -46.509 1.00 46.62 285 LEU A C 1
ATOM 2155 O O . LEU A 1 285 ? 28.449 7.839 -45.602 1.00 46.62 285 LEU A O 1
ATOM 2159 N N . LEU A 1 286 ? 27.821 5.799 -46.273 1.00 49.47 286 LEU A N 1
ATOM 2160 C CA . LEU A 1 286 ? 27.752 5.223 -44.925 1.00 49.47 286 LEU A CA 1
ATOM 2161 C C . LEU A 1 286 ? 29.131 5.167 -44.250 1.00 49.47 286 LEU A C 1
ATOM 2163 O O . LEU A 1 286 ? 29.257 5.584 -43.103 1.00 49.47 286 LEU A O 1
ATOM 2167 N N . LEU A 1 287 ? 30.180 4.753 -44.973 1.00 49.62 287 LEU A N 1
ATOM 2168 C CA . LEU A 1 287 ? 31.552 4.740 -44.446 1.00 49.62 287 LEU A CA 1
ATOM 2169 C C . LEU A 1 287 ? 32.049 6.158 -44.108 1.00 49.62 287 LEU A C 1
ATOM 2171 O O . LEU A 1 287 ? 32.734 6.363 -43.107 1.00 49.62 287 LEU A O 1
ATOM 2175 N N . PHE A 1 288 ? 31.677 7.148 -44.922 1.00 48.03 288 PHE A N 1
ATOM 2176 C CA . PHE A 1 288 ? 31.997 8.553 -44.689 1.00 48.03 288 PHE A CA 1
ATOM 2177 C C . PHE A 1 288 ? 31.236 9.124 -43.484 1.00 48.03 288 PHE A C 1
ATOM 2179 O O . PHE A 1 288 ? 31.846 9.765 -42.632 1.00 48.03 288 PHE A O 1
ATOM 2186 N N . ILE A 1 289 ? 29.939 8.825 -43.352 1.00 50.75 289 ILE A N 1
ATOM 2187 C CA . ILE A 1 289 ? 29.121 9.217 -42.194 1.00 50.75 289 ILE A CA 1
ATOM 2188 C C . ILE A 1 289 ? 29.681 8.615 -40.900 1.00 50.75 289 ILE A C 1
ATOM 2190 O O . ILE A 1 289 ? 29.784 9.326 -39.901 1.00 50.75 289 ILE A O 1
ATOM 2194 N N . ASP A 1 290 ? 30.089 7.346 -40.910 1.00 48.47 290 ASP A N 1
ATOM 2195 C CA . ASP A 1 290 ? 30.684 6.693 -39.739 1.00 48.47 290 ASP A CA 1
ATOM 2196 C C . ASP A 1 290 ? 32.054 7.291 -39.382 1.00 48.47 290 ASP A C 1
ATOM 2198 O O . ASP A 1 290 ? 32.350 7.505 -38.206 1.00 48.47 290 ASP A O 1
ATOM 2202 N N . THR A 1 291 ? 32.850 7.670 -40.387 1.00 50.12 291 THR A N 1
ATOM 2203 C CA . THR A 1 291 ? 34.134 8.365 -40.187 1.00 50.12 291 THR A CA 1
ATOM 2204 C C . THR A 1 291 ? 33.931 9.772 -39.609 1.00 50.12 291 THR A C 1
ATOM 2206 O O . THR A 1 291 ? 34.630 10.171 -38.676 1.00 50.12 291 THR A O 1
ATOM 2209 N N . CYS A 1 292 ? 32.941 10.523 -40.103 1.00 47.25 292 CYS A N 1
ATOM 2210 C CA . CYS A 1 292 ? 32.587 11.836 -39.563 1.00 47.25 292 CYS A CA 1
ATOM 2211 C C . CYS A 1 292 ? 32.042 11.742 -38.132 1.00 47.25 292 CYS A C 1
ATOM 2213 O O . CYS A 1 292 ? 32.427 12.547 -37.287 1.00 47.25 292 CYS A O 1
ATOM 2215 N N . LYS A 1 293 ? 31.209 10.737 -37.834 1.00 50.59 293 LYS A N 1
ATOM 2216 C CA . LYS A 1 293 ? 30.696 10.484 -36.480 1.00 50.59 293 LYS A CA 1
ATOM 2217 C C . LYS A 1 293 ? 31.813 10.142 -35.499 1.00 50.59 293 LYS A C 1
ATOM 2219 O O . LYS A 1 293 ? 31.829 10.706 -34.413 1.00 50.59 293 LYS A O 1
ATOM 2224 N N . ALA A 1 294 ? 32.758 9.279 -35.879 1.00 47.00 294 ALA A N 1
ATOM 2225 C CA . ALA A 1 294 ? 33.897 8.921 -35.032 1.00 47.00 294 ALA A CA 1
ATOM 2226 C C . ALA A 1 294 ? 34.787 10.134 -34.712 1.00 47.00 294 ALA A C 1
ATOM 2228 O O . ALA A 1 294 ? 35.219 10.305 -33.574 1.00 47.00 294 ALA A O 1
ATOM 2229 N N . LYS A 1 295 ? 35.003 11.016 -35.697 1.00 45.03 295 LYS A N 1
ATOM 2230 C CA . LYS A 1 295 ? 35.804 12.232 -35.522 1.00 45.03 295 LYS A CA 1
ATOM 2231 C C . LYS A 1 295 ? 35.103 13.277 -34.646 1.00 45.03 295 LYS A C 1
ATOM 2233 O O . LYS A 1 295 ? 35.729 13.836 -33.754 1.00 45.03 295 LYS A O 1
ATOM 2238 N N . MET A 1 296 ? 33.794 13.467 -34.829 1.00 49.25 296 MET A N 1
ATOM 2239 C CA . MET A 1 296 ? 32.992 14.352 -33.975 1.00 49.25 296 MET A CA 1
ATOM 2240 C C . MET A 1 296 ? 32.895 13.841 -32.532 1.00 49.25 296 MET A C 1
ATOM 2242 O O . MET A 1 296 ? 32.932 14.643 -31.605 1.00 49.25 296 MET A O 1
ATOM 2246 N N . LEU A 1 297 ? 32.814 12.520 -32.328 1.00 44.12 297 LEU A N 1
ATOM 2247 C CA . LEU A 1 297 ? 32.831 11.927 -30.988 1.00 44.12 297 LEU A CA 1
ATOM 2248 C C . LEU A 1 297 ? 34.178 12.164 -30.287 1.00 44.12 297 LEU A C 1
ATOM 2250 O O . LEU A 1 297 ? 34.185 12.533 -29.119 1.00 44.12 297 LEU A O 1
ATOM 2254 N N . ALA A 1 298 ? 35.295 12.002 -31.008 1.00 45.53 298 ALA A N 1
ATOM 2255 C CA . ALA A 1 298 ? 36.647 12.204 -30.484 1.00 45.53 298 ALA A CA 1
ATOM 2256 C C . ALA A 1 298 ? 36.956 13.678 -30.152 1.00 45.53 298 ALA A C 1
ATOM 2258 O O . ALA A 1 298 ? 37.657 13.969 -29.181 1.00 45.53 298 ALA A O 1
ATOM 2259 N N . GLU A 1 299 ? 36.422 14.615 -30.938 1.00 44.69 299 GLU A N 1
ATOM 2260 C CA . GLU A 1 299 ? 36.569 16.055 -30.696 1.00 44.69 299 GLU A CA 1
ATOM 2261 C C . GLU A 1 299 ? 35.663 16.532 -29.547 1.00 44.69 299 GLU A C 1
ATOM 2263 O O . GLU A 1 299 ? 36.114 17.301 -28.701 1.00 44.69 299 GLU A O 1
ATOM 2268 N N . ALA A 1 300 ? 34.437 16.007 -29.426 1.00 44.16 300 ALA A N 1
ATOM 2269 C CA . ALA A 1 300 ? 33.531 16.326 -28.318 1.00 44.16 300 ALA A CA 1
ATOM 2270 C C . ALA A 1 300 ? 34.029 15.808 -26.954 1.00 44.16 300 ALA A C 1
ATOM 2272 O O . ALA A 1 300 ? 33.788 16.447 -25.932 1.00 44.16 300 ALA A O 1
ATOM 2273 N N . THR A 1 301 ? 34.762 14.690 -26.918 1.00 41.44 301 THR A N 1
ATOM 2274 C CA . THR A 1 301 ? 35.368 14.164 -25.681 1.00 41.44 301 THR A CA 1
ATOM 2275 C C . THR A 1 301 ? 36.606 14.934 -25.212 1.00 41.44 301 THR A C 1
ATOM 2277 O O . THR A 1 301 ? 36.995 14.786 -24.058 1.00 41.44 301 THR A O 1
ATOM 2280 N N . ASN A 1 302 ? 37.214 15.768 -26.065 1.00 39.50 302 ASN A N 1
ATOM 2281 C CA . ASN A 1 302 ? 38.436 16.518 -25.742 1.00 39.50 302 ASN A CA 1
ATOM 2282 C C . ASN A 1 302 ? 38.196 17.979 -25.323 1.00 39.50 302 ASN A C 1
ATOM 2284 O O . ASN A 1 302 ? 39.136 18.650 -24.901 1.00 39.50 302 ASN A O 1
ATOM 2288 N N . VAL A 1 303 ? 36.959 18.487 -25.373 1.00 42.28 303 VAL A N 1
ATOM 2289 C CA . VAL A 1 303 ? 36.633 19.851 -24.915 1.00 42.28 303 VAL A CA 1
ATOM 2290 C C . VAL A 1 303 ? 36.121 19.807 -23.476 1.00 42.28 303 VAL A C 1
ATOM 2292 O O . VAL A 1 303 ? 34.956 20.043 -23.175 1.00 42.28 303 VAL A O 1
ATOM 2295 N N . GLY A 1 304 ? 37.038 19.480 -22.571 1.00 41.09 304 GLY A N 1
ATOM 2296 C CA . GLY A 1 304 ? 36.892 19.636 -21.128 1.00 41.09 304 GLY A CA 1
ATOM 2297 C C . GLY A 1 304 ? 38.000 20.537 -20.593 1.00 41.09 304 GLY A C 1
ATOM 2298 O O . GLY A 1 304 ? 38.866 20.077 -19.860 1.00 41.09 304 GLY A O 1
ATOM 2299 N N . GLY A 1 305 ? 38.017 21.806 -20.998 1.00 35.38 305 GLY A N 1
ATOM 2300 C CA . GLY A 1 305 ? 39.010 22.778 -20.539 1.00 35.38 305 GLY A CA 1
ATOM 2301 C C . GLY A 1 305 ? 38.667 24.180 -21.022 1.00 35.38 305 GLY A C 1
ATOM 2302 O O . GLY A 1 305 ? 38.666 24.444 -22.219 1.00 35.38 305 GLY A O 1
ATOM 2303 N N . GLY A 1 306 ? 38.309 25.062 -20.091 1.00 41.44 306 GLY A N 1
ATOM 2304 C CA . GLY A 1 306 ? 37.959 26.446 -20.386 1.00 41.44 306 GLY A CA 1
ATOM 2305 C C . GLY A 1 306 ? 39.161 27.272 -20.846 1.00 41.44 306 GLY A C 1
ATOM 2306 O O . GLY A 1 306 ? 40.229 27.206 -20.244 1.00 41.44 306 GLY A O 1
ATOM 2307 N N . GLY A 1 307 ? 38.938 28.095 -21.871 1.00 39.34 307 GLY A N 1
ATOM 2308 C CA . GLY A 1 307 ? 39.841 29.162 -22.303 1.00 39.34 307 GLY A CA 1
ATOM 2309 C C . GLY A 1 307 ? 40.036 29.202 -23.820 1.00 39.34 307 GLY A C 1
ATOM 2310 O O . GLY A 1 307 ? 40.455 28.219 -24.405 1.00 39.34 307 GLY A O 1
ATOM 2311 N N . GLU A 1 308 ? 39.771 30.372 -24.413 1.00 38.09 308 GLU A N 1
ATOM 2312 C CA . GLU A 1 308 ? 40.023 30.795 -25.811 1.00 38.09 308 GLU A CA 1
ATOM 2313 C C . GLU A 1 308 ? 38.839 30.720 -26.798 1.00 38.09 308 GLU A C 1
ATOM 2315 O O . GLU A 1 308 ? 38.657 29.778 -27.565 1.00 38.09 308 GLU A O 1
ATOM 2320 N N . LYS A 1 309 ? 38.070 31.820 -26.848 1.00 37.59 309 LYS A N 1
ATOM 2321 C CA . LYS A 1 309 ? 37.006 32.100 -27.833 1.00 37.59 309 LYS A CA 1
ATOM 2322 C C . LYS A 1 309 ? 37.487 32.811 -29.117 1.00 37.59 309 LYS A C 1
ATOM 2324 O O . LYS A 1 309 ? 36.649 33.224 -29.912 1.00 37.59 309 LYS A O 1
ATOM 2329 N N . GLU A 1 310 ? 38.792 32.950 -29.374 1.00 37.25 310 GLU A N 1
ATOM 2330 C CA . GLU A 1 310 ? 39.287 33.876 -30.420 1.00 37.25 310 GLU A CA 1
ATOM 2331 C C . GLU A 1 310 ? 39.964 33.267 -31.665 1.00 37.25 310 GLU A C 1
ATOM 2333 O O . GLU A 1 310 ? 40.461 34.010 -32.506 1.00 37.25 310 GLU A O 1
ATOM 2338 N N . LYS A 1 311 ? 39.920 31.945 -31.885 1.00 33.88 311 LYS A N 1
ATOM 2339 C CA . LYS A 1 311 ? 40.556 31.310 -33.070 1.00 33.88 311 LYS A CA 1
ATOM 2340 C C . LYS A 1 311 ? 39.632 30.890 -34.222 1.00 33.88 311 LYS A C 1
ATOM 2342 O O . LYS A 1 311 ? 40.102 30.316 -35.197 1.00 33.88 311 LYS A O 1
ATOM 2347 N N . TRP A 1 312 ? 38.341 31.219 -34.185 1.00 30.69 312 TRP A N 1
ATOM 2348 C CA . TRP A 1 312 ? 37.371 30.757 -35.199 1.00 30.69 312 TRP A CA 1
ATOM 2349 C C . TRP A 1 312 ? 37.215 31.656 -36.444 1.00 30.69 312 TRP A C 1
ATOM 2351 O O . TRP A 1 312 ? 36.295 31.443 -37.228 1.00 30.69 312 TRP A O 1
ATOM 2361 N N . LYS A 1 313 ? 38.083 32.656 -36.668 1.00 33.72 313 LYS A N 1
ATOM 2362 C CA . LYS A 1 313 ? 37.948 33.578 -37.820 1.00 33.72 313 LYS A CA 1
ATOM 2363 C C . LYS A 1 313 ? 38.847 33.294 -39.027 1.00 33.72 313 LYS A C 1
ATOM 2365 O O . LYS A 1 313 ? 38.653 33.925 -40.059 1.00 33.72 313 LYS A O 1
ATOM 2370 N N . THR A 1 314 ? 39.770 32.339 -38.960 1.00 36.09 314 THR A N 1
ATOM 2371 C CA . THR A 1 314 ? 40.656 32.025 -40.096 1.00 36.09 314 THR A CA 1
ATOM 2372 C C . THR A 1 314 ? 40.911 30.525 -40.185 1.00 36.09 314 THR A C 1
ATOM 2374 O O . THR A 1 314 ? 41.950 30.035 -39.748 1.00 36.09 314 THR A O 1
ATOM 2377 N N . PHE A 1 315 ? 39.951 29.783 -40.734 1.00 31.70 315 PHE A N 1
ATOM 2378 C CA . PHE A 1 315 ? 40.166 28.396 -41.140 1.00 31.70 315 PHE A CA 1
ATOM 2379 C C . PHE A 1 315 ? 39.615 28.203 -42.558 1.00 31.70 315 PHE A C 1
ATOM 2381 O O . PHE A 1 315 ? 38.406 28.122 -42.759 1.00 31.70 315 PHE A O 1
ATOM 2388 N N . ASP A 1 316 ? 40.515 28.203 -43.542 1.00 39.94 316 ASP A N 1
ATOM 2389 C CA . ASP A 1 316 ? 40.236 27.873 -44.943 1.00 39.94 316 ASP A CA 1
ATOM 2390 C C . ASP A 1 316 ? 40.374 26.350 -45.123 1.00 39.94 316 ASP A C 1
ATOM 2392 O O . ASP A 1 316 ? 41.413 25.762 -44.818 1.00 39.94 316 ASP A O 1
ATOM 2396 N N . GLY A 1 317 ? 39.298 25.710 -45.585 1.00 40.16 317 GLY A N 1
ATOM 2397 C CA . GLY A 1 317 ? 39.165 24.260 -45.745 1.00 40.16 317 GLY A CA 1
ATOM 2398 C C . GLY A 1 317 ? 39.855 23.653 -46.970 1.00 40.16 317 GLY A C 1
ATOM 2399 O O . GLY A 1 317 ? 39.663 22.465 -47.230 1.00 40.16 317 GLY A O 1
ATOM 2400 N N . THR A 1 318 ? 40.646 24.405 -47.735 1.00 40.59 318 THR A N 1
ATOM 2401 C CA . THR A 1 318 ? 41.330 23.874 -48.927 1.00 40.59 318 THR A CA 1
ATOM 2402 C C . THR A 1 318 ? 42.562 23.013 -48.590 1.00 40.59 318 THR A C 1
ATOM 2404 O O . THR A 1 318 ? 42.830 22.017 -49.269 1.00 40.59 318 THR A O 1
ATOM 2407 N N . THR A 1 319 ? 43.260 23.294 -47.487 1.00 37.62 319 THR A N 1
ATOM 2408 C CA . THR A 1 319 ? 44.565 22.683 -47.158 1.00 37.62 319 THR A CA 1
ATOM 2409 C C . THR A 1 319 ? 44.478 21.224 -46.681 1.00 37.62 319 THR A C 1
ATOM 2411 O O . THR A 1 319 ? 45.372 20.418 -46.941 1.00 37.62 319 THR A O 1
ATOM 2414 N N . THR A 1 320 ? 43.391 20.826 -46.013 1.00 44.78 320 THR A N 1
ATOM 2415 C CA . THR A 1 320 ? 43.262 19.473 -45.430 1.00 44.78 320 THR A CA 1
ATOM 2416 C C . THR A 1 320 ? 42.983 18.400 -46.489 1.00 44.78 320 THR A C 1
ATOM 2418 O O . THR A 1 320 ? 43.451 17.268 -46.369 1.00 44.78 320 THR A O 1
ATOM 2421 N N . THR A 1 321 ? 42.284 18.753 -47.569 1.00 38.94 321 THR A N 1
ATOM 2422 C CA . THR A 1 321 ? 41.916 17.813 -48.641 1.00 38.94 321 THR A CA 1
ATOM 2423 C C . THR A 1 321 ? 43.117 17.457 -49.524 1.00 38.94 321 THR A C 1
ATOM 2425 O O . THR A 1 321 ? 43.292 16.295 -49.892 1.00 38.94 321 THR A O 1
ATOM 2428 N N . GLN A 1 322 ? 44.003 18.421 -49.806 1.00 44.38 322 GLN A N 1
ATOM 2429 C CA . GLN A 1 322 ? 45.247 18.171 -50.550 1.00 44.38 322 GLN A CA 1
ATOM 2430 C C . GLN A 1 322 ? 46.261 17.347 -49.747 1.00 44.38 322 GLN A C 1
ATOM 2432 O O . GLN A 1 322 ? 46.922 16.474 -50.314 1.00 44.38 322 GLN A O 1
ATOM 2437 N N . GLN A 1 323 ? 46.340 17.550 -48.429 1.00 48.34 323 GLN A N 1
ATOM 2438 C CA . GLN A 1 323 ? 47.222 16.764 -47.565 1.00 48.34 323 GLN A CA 1
ATOM 2439 C C . GLN A 1 323 ? 46.782 15.291 -47.504 1.00 48.34 323 GLN A C 1
ATOM 2441 O O . GLN A 1 323 ? 47.598 14.395 -47.715 1.00 48.34 323 GLN A O 1
ATOM 2446 N N . MET A 1 324 ? 45.477 15.029 -47.354 1.00 43.38 324 MET A N 1
ATOM 2447 C CA . MET A 1 324 ? 44.940 13.660 -47.337 1.00 43.38 324 MET A CA 1
ATOM 2448 C C . MET A 1 324 ? 45.117 12.930 -48.678 1.00 43.38 324 MET A C 1
ATOM 2450 O O . MET A 1 324 ? 45.422 11.739 -48.686 1.00 43.38 324 MET A O 1
ATOM 2454 N N . LEU A 1 325 ? 44.982 13.624 -49.815 1.00 48.94 325 LEU A N 1
ATOM 2455 C CA . LEU A 1 325 ? 45.253 13.042 -51.138 1.00 48.94 325 LEU A CA 1
ATOM 2456 C C . LEU A 1 325 ? 46.744 12.721 -51.340 1.00 48.94 325 LEU A C 1
ATOM 2458 O O . LEU A 1 325 ? 47.081 11.724 -51.981 1.00 48.94 325 LEU A O 1
ATOM 2462 N N . THR A 1 326 ? 47.632 13.523 -50.751 1.00 55.84 326 THR A N 1
ATOM 2463 C CA . THR A 1 326 ? 49.087 13.316 -50.809 1.00 55.84 326 THR A CA 1
ATOM 2464 C C . THR A 1 326 ? 49.526 12.133 -49.941 1.00 55.84 326 THR A C 1
ATOM 2466 O O . THR A 1 326 ? 50.354 11.323 -50.366 1.00 55.84 326 THR A O 1
ATOM 2469 N N . ASP A 1 327 ? 48.926 11.969 -48.762 1.00 53.78 327 ASP A N 1
ATOM 2470 C CA . ASP A 1 327 ? 49.234 10.866 -47.847 1.00 53.78 327 ASP A CA 1
ATOM 2471 C C . ASP A 1 327 ? 48.669 9.526 -48.352 1.00 53.78 327 ASP A C 1
ATOM 2473 O O . ASP A 1 327 ? 49.333 8.490 -48.261 1.00 53.78 327 ASP A O 1
ATOM 2477 N N . LEU A 1 328 ? 47.505 9.548 -49.014 1.00 44.81 328 LEU A N 1
ATOM 2478 C CA . LEU A 1 328 ? 46.939 8.377 -49.691 1.00 44.81 328 LEU A CA 1
ATOM 2479 C C . LEU A 1 328 ? 47.800 7.931 -50.891 1.00 44.81 328 LEU A C 1
ATOM 2481 O O . LEU A 1 328 ? 47.962 6.733 -51.137 1.00 44.81 328 LEU A O 1
ATOM 2485 N N . ALA A 1 329 ? 48.399 8.881 -51.617 1.00 51.25 329 ALA A N 1
ATOM 2486 C CA . ALA A 1 329 ? 49.325 8.591 -52.713 1.00 51.25 329 ALA A CA 1
ATOM 2487 C C . ALA A 1 329 ? 50.666 8.012 -52.222 1.00 51.25 329 ALA A C 1
ATOM 2489 O O . ALA A 1 329 ? 51.263 7.184 -52.914 1.00 51.25 329 ALA A O 1
ATOM 2490 N N . LYS A 1 330 ? 51.123 8.392 -51.019 1.00 50.22 330 LYS A N 1
ATOM 2491 C CA . LYS A 1 330 ? 52.311 7.807 -50.372 1.00 50.22 330 LYS A CA 1
ATOM 2492 C C . LYS A 1 330 ? 52.059 6.387 -49.868 1.00 50.22 330 LYS A C 1
ATOM 2494 O O . LYS A 1 330 ? 52.884 5.514 -50.120 1.00 50.22 330 LYS A O 1
ATOM 2499 N N . ALA A 1 331 ? 50.908 6.130 -49.244 1.00 45.44 331 ALA A N 1
ATOM 2500 C CA . ALA A 1 331 ? 50.551 4.796 -48.752 1.00 45.44 331 ALA A CA 1
ATOM 2501 C C . ALA A 1 331 ? 50.427 3.761 -49.886 1.00 45.44 331 ALA A C 1
ATOM 2503 O O . ALA A 1 331 ? 50.793 2.602 -49.714 1.00 45.44 331 ALA A O 1
ATOM 2504 N N . LYS A 1 332 ? 49.997 4.190 -51.081 1.00 44.66 332 LYS A N 1
ATOM 2505 C CA . LYS A 1 332 ? 49.897 3.315 -52.258 1.00 44.66 332 LYS A CA 1
ATOM 2506 C C . LYS A 1 332 ? 51.257 2.926 -52.859 1.00 44.66 332 LYS A C 1
ATOM 2508 O O . LYS A 1 332 ? 51.336 1.913 -53.539 1.00 44.66 332 LYS A O 1
ATOM 2513 N N . ARG A 1 333 ? 52.326 3.691 -52.599 1.00 42.12 333 ARG A N 1
ATOM 2514 C CA . ARG A 1 333 ? 53.693 3.378 -53.068 1.00 42.12 333 ARG A CA 1
ATOM 2515 C C . ARG A 1 333 ? 54.482 2.475 -52.117 1.00 42.12 333 ARG A C 1
ATOM 2517 O O . ARG A 1 333 ? 55.509 1.951 -52.519 1.00 42.12 333 ARG A O 1
ATOM 2524 N N . ALA A 1 334 ? 54.015 2.290 -50.883 1.00 43.12 334 ALA A N 1
ATOM 2525 C CA . ALA A 1 334 ? 54.694 1.471 -49.877 1.00 43.12 334 ALA A CA 1
ATOM 2526 C C . ALA A 1 334 ? 54.234 -0.003 -49.860 1.00 43.12 334 ALA A C 1
ATOM 2528 O O . ALA A 1 334 ? 54.781 -0.795 -49.105 1.00 43.12 334 ALA A O 1
ATOM 2529 N N . GLY A 1 335 ? 53.227 -0.373 -50.664 1.00 37.16 335 GLY A N 1
ATOM 2530 C CA . GLY A 1 335 ? 52.621 -1.713 -50.663 1.00 37.16 335 GLY A CA 1
ATOM 2531 C C . GLY A 1 335 ? 53.102 -2.671 -51.758 1.00 37.16 335 GLY A C 1
ATOM 2532 O O . GLY A 1 335 ? 52.593 -3.783 -51.843 1.00 37.16 335 GLY A O 1
ATOM 2533 N N . GLU A 1 336 ? 54.052 -2.264 -52.598 1.00 35.66 336 GLU A N 1
ATOM 2534 C CA . GLU A 1 336 ? 54.614 -3.091 -53.673 1.00 35.66 336 GLU A CA 1
ATOM 2535 C C . GLU A 1 336 ? 56.122 -3.231 -53.463 1.00 35.66 336 GLU A C 1
ATOM 2537 O O . GLU A 1 336 ? 56.899 -2.551 -54.118 1.00 35.66 336 GLU A O 1
ATOM 2542 N N . ASN A 1 337 ? 56.518 -4.029 -52.470 1.00 38.12 337 ASN A N 1
ATOM 2543 C CA . ASN A 1 337 ? 57.794 -4.749 -52.372 1.00 38.12 337 ASN A CA 1
ATOM 2544 C C . ASN A 1 337 ? 57.782 -5.499 -51.036 1.00 38.12 337 ASN A C 1
ATOM 2546 O O . ASN A 1 337 ? 57.888 -4.866 -49.994 1.00 38.12 337 ASN A O 1
ATOM 2550 N N . ASP A 1 338 ? 57.538 -6.810 -51.084 1.00 31.92 338 ASP A N 1
ATOM 2551 C CA . ASP A 1 338 ? 58.237 -7.830 -50.284 1.00 31.92 338 ASP A CA 1
ATOM 2552 C C . ASP A 1 338 ? 57.468 -9.154 -50.357 1.00 31.92 338 ASP A C 1
ATOM 2554 O O . ASP A 1 338 ? 56.563 -9.458 -49.581 1.00 31.92 338 ASP A O 1
ATOM 2558 N N . ALA A 1 339 ? 57.856 -9.959 -51.343 1.00 33.38 339 ALA A N 1
ATOM 2559 C CA . ALA A 1 339 ? 57.512 -11.364 -51.442 1.00 33.38 339 ALA A CA 1
ATOM 2560 C C . ALA A 1 339 ? 58.789 -12.144 -51.764 1.00 33.38 339 ALA A C 1
ATOM 2562 O O . ALA A 1 339 ? 59.141 -12.255 -52.931 1.00 33.38 339 ALA A O 1
ATOM 2563 N N . SER A 1 340 ? 59.469 -12.667 -50.738 1.00 31.95 340 SER A N 1
ATOM 2564 C CA . SER A 1 340 ? 60.256 -13.914 -50.794 1.00 31.95 340 SER A CA 1
ATOM 2565 C C . SER A 1 340 ? 61.096 -14.099 -49.527 1.00 31.95 340 SER A C 1
ATOM 2567 O O . SER A 1 340 ? 61.998 -13.304 -49.287 1.00 31.95 340 SER A O 1
ATOM 2569 N N . ALA A 1 341 ? 60.843 -15.170 -48.771 1.00 30.67 341 ALA A N 1
ATOM 2570 C CA . ALA A 1 341 ? 61.845 -16.164 -48.351 1.00 30.67 341 ALA A CA 1
ATOM 2571 C C . ALA A 1 341 ? 61.290 -17.014 -47.198 1.00 30.67 341 ALA A C 1
ATOM 2573 O O . ALA A 1 341 ? 61.078 -16.538 -46.086 1.00 30.67 341 ALA A O 1
ATOM 2574 N N . ALA A 1 342 ? 61.069 -18.292 -47.490 1.00 34.88 342 ALA A N 1
ATOM 2575 C CA . ALA A 1 342 ? 60.811 -19.341 -46.520 1.00 34.88 342 ALA A CA 1
ATOM 2576 C C . ALA A 1 342 ? 62.088 -20.168 -46.342 1.00 34.88 342 ALA A C 1
ATOM 2578 O O . ALA A 1 342 ? 62.661 -20.570 -47.349 1.00 34.88 342 ALA A O 1
ATOM 2579 N N . THR A 1 343 ? 62.461 -20.468 -45.095 1.00 30.08 343 THR A N 1
ATOM 2580 C CA . THR A 1 343 ? 63.224 -21.666 -44.690 1.00 30.08 343 THR A CA 1
ATOM 2581 C C . THR A 1 343 ? 63.168 -21.823 -43.163 1.00 30.08 343 THR A C 1
ATOM 2583 O O . THR A 1 343 ? 63.546 -20.914 -42.430 1.00 30.08 343 THR A O 1
ATOM 2586 N N . SER A 1 344 ? 62.699 -22.983 -42.706 1.00 33.81 344 SER A N 1
ATOM 2587 C CA . SER A 1 344 ? 62.975 -23.640 -41.408 1.00 33.81 344 SER A CA 1
ATOM 2588 C C . SER A 1 344 ? 64.110 -24.683 -41.609 1.00 33.81 344 SER A C 1
ATOM 2590 O O . SER A 1 344 ? 64.539 -24.787 -42.764 1.00 33.81 344 SER A O 1
ATOM 2592 N N . PRO A 1 345 ? 64.548 -25.539 -40.645 1.00 55.44 345 PRO A N 1
ATOM 2593 C CA . PRO A 1 345 ? 64.150 -25.764 -39.233 1.00 55.44 345 PRO A CA 1
ATOM 2594 C C . PRO A 1 345 ? 65.342 -26.002 -38.244 1.00 55.44 345 PRO A C 1
ATOM 2596 O O . PRO A 1 345 ? 66.488 -25.831 -38.643 1.00 55.44 345 PRO A O 1
ATOM 2599 N N . ASP A 1 346 ? 65.031 -26.357 -36.977 1.00 28.78 346 ASP A N 1
ATOM 2600 C CA . ASP A 1 346 ? 65.731 -27.293 -36.032 1.00 28.78 346 ASP A CA 1
ATOM 2601 C C . ASP A 1 346 ? 65.660 -26.812 -34.553 1.00 28.78 346 ASP A C 1
ATOM 2603 O O . ASP A 1 346 ? 65.997 -25.668 -34.259 1.00 28.78 346 ASP A O 1
ATOM 2607 N N . SER A 1 347 ? 64.906 -27.515 -33.676 1.00 33.38 347 SER A N 1
ATOM 2608 C CA . SER A 1 347 ? 65.324 -28.456 -32.585 1.00 33.38 347 SER A CA 1
ATOM 2609 C C . SER A 1 347 ? 66.134 -27.779 -31.451 1.00 33.38 347 SER A C 1
ATOM 2611 O O . SER A 1 347 ? 67.059 -27.042 -31.748 1.00 33.38 347 SER A O 1
ATOM 2613 N N . ASP A 1 348 ? 65.913 -27.929 -30.135 1.00 28.27 348 ASP A N 1
ATOM 2614 C CA . ASP A 1 348 ? 65.691 -29.145 -29.338 1.00 28.27 348 ASP A CA 1
ATOM 2615 C C . ASP A 1 348 ? 65.452 -28.803 -27.828 1.00 28.27 348 ASP A C 1
ATOM 2617 O O . ASP A 1 348 ? 65.987 -27.821 -27.322 1.00 28.27 348 ASP A O 1
ATOM 2621 N N . VAL A 1 349 ? 64.669 -29.654 -27.140 1.00 32.62 349 VAL A N 1
ATOM 2622 C CA . VAL A 1 349 ? 64.849 -30.310 -25.804 1.00 32.62 349 VAL A CA 1
ATOM 2623 C C . VAL A 1 349 ? 65.195 -29.547 -24.489 1.00 32.62 349 VAL A C 1
ATOM 2625 O O . VAL A 1 349 ? 66.234 -28.916 -24.356 1.00 32.62 349 VAL A O 1
ATOM 2628 N N . GLY A 1 350 ? 64.413 -29.873 -23.431 1.00 28.34 350 GLY A N 1
ATOM 2629 C CA . GLY A 1 350 ? 64.862 -30.104 -22.027 1.00 28.34 350 GLY A CA 1
ATOM 2630 C C . GLY A 1 350 ? 64.293 -29.123 -20.977 1.00 28.34 350 GLY A C 1
ATOM 2631 O O . GLY A 1 350 ? 64.618 -27.950 -21.029 1.00 28.34 350 GLY A O 1
ATOM 2632 N N . ALA A 1 351 ? 63.328 -29.431 -20.092 1.00 31.00 351 ALA A N 1
ATOM 2633 C CA . ALA A 1 351 ? 63.206 -30.418 -18.994 1.00 31.00 351 ALA A CA 1
ATOM 2634 C C . ALA A 1 351 ? 63.925 -30.055 -17.662 1.00 31.00 351 ALA A C 1
ATOM 2636 O O . ALA A 1 351 ? 65.096 -29.703 -17.672 1.00 31.00 351 ALA A O 1
ATOM 2637 N N . ALA A 1 352 ? 63.204 -30.288 -16.543 1.00 30.28 352 ALA A N 1
ATOM 2638 C CA . ALA A 1 352 ? 63.611 -30.354 -15.115 1.00 30.28 352 ALA A CA 1
ATOM 2639 C C . ALA A 1 352 ? 63.765 -29.009 -14.353 1.00 30.28 352 ALA A C 1
ATOM 2641 O O . ALA A 1 352 ? 64.579 -28.170 -14.703 1.00 30.28 352 ALA A O 1
ATOM 2642 N N . SER A 1 353 ? 62.867 -28.658 -13.418 1.00 30.70 353 SER A N 1
ATOM 2643 C CA . SER A 1 353 ? 62.736 -29.091 -12.003 1.00 30.70 353 SER A CA 1
ATOM 2644 C C . SER A 1 353 ? 63.810 -28.532 -11.059 1.00 30.70 353 SER A C 1
ATOM 2646 O O . SER A 1 353 ? 64.968 -28.898 -11.213 1.00 30.70 353 SER A O 1
ATOM 2648 N N . GLN A 1 354 ? 63.396 -27.760 -10.044 1.00 31.75 354 GLN A N 1
ATOM 2649 C CA . GLN A 1 354 ? 63.697 -27.937 -8.606 1.00 31.75 354 GLN A CA 1
ATOM 2650 C C . GLN A 1 354 ? 63.525 -26.619 -7.827 1.00 31.75 354 GLN A C 1
ATOM 2652 O O . GLN A 1 354 ? 64.268 -25.662 -8.017 1.00 31.75 354 GLN A O 1
ATOM 2657 N N . ASP A 1 355 ? 62.551 -26.625 -6.915 1.00 34.56 355 ASP A N 1
ATOM 2658 C CA . ASP A 1 355 ? 62.615 -25.940 -5.616 1.00 34.56 355 ASP A CA 1
ATOM 2659 C C . ASP A 1 355 ? 63.831 -26.474 -4.829 1.00 34.56 355 ASP A C 1
ATOM 2661 O O . ASP A 1 355 ? 64.120 -27.674 -4.940 1.00 34.56 355 ASP A O 1
ATOM 2665 N N . PRO A 1 356 ? 64.534 -25.656 -4.015 1.00 46.47 356 PRO A N 1
ATOM 2666 C CA . PRO A 1 356 ? 64.067 -25.500 -2.633 1.00 46.47 356 PRO A CA 1
ATOM 2667 C C . PRO A 1 356 ? 64.372 -24.153 -1.932 1.00 46.47 356 PRO A C 1
ATOM 2669 O O . PRO A 1 356 ? 65.438 -23.562 -2.058 1.00 46.47 356 PRO A O 1
ATOM 2672 N N . SER A 1 357 ? 63.405 -23.748 -1.104 1.00 31.33 357 SER A N 1
ATOM 2673 C CA . SER A 1 357 ? 63.483 -23.186 0.260 1.00 31.33 357 SER A CA 1
ATOM 2674 C C . SER A 1 357 ? 64.692 -22.365 0.764 1.00 31.33 357 SER A C 1
ATOM 2676 O O . SER A 1 357 ? 65.828 -22.828 0.784 1.00 31.33 357 SER A O 1
ATOM 2678 N N . ASN A 1 358 ? 64.310 -21.301 1.490 1.00 32.88 358 ASN A N 1
ATOM 2679 C CA . ASN A 1 358 ? 64.918 -20.718 2.700 1.00 32.88 358 ASN A CA 1
ATOM 2680 C C . ASN A 1 358 ? 66.189 -19.861 2.581 1.00 32.88 358 ASN A C 1
ATOM 2682 O O . ASN A 1 358 ? 67.298 -20.378 2.561 1.00 32.88 358 ASN A O 1
ATOM 2686 N N . ALA A 1 359 ? 66.018 -18.547 2.778 1.00 30.84 359 ALA A N 1
ATOM 2687 C CA . ALA A 1 359 ? 66.840 -17.772 3.714 1.00 30.84 359 ALA A CA 1
ATOM 2688 C C . ALA A 1 359 ? 66.160 -16.440 4.090 1.00 30.84 359 ALA A C 1
ATOM 2690 O O . ALA A 1 359 ? 65.881 -15.597 3.242 1.00 30.84 359 ALA A O 1
ATOM 2691 N N . ILE A 1 360 ? 65.926 -16.266 5.391 1.00 36.22 360 ILE A N 1
ATOM 2692 C CA . ILE A 1 360 ? 65.630 -14.995 6.068 1.00 36.22 360 ILE A CA 1
ATOM 2693 C C . ILE A 1 360 ? 66.935 -14.177 6.128 1.00 36.22 360 ILE A C 1
ATOM 2695 O O . ILE A 1 360 ? 67.997 -14.761 6.353 1.00 36.22 360 ILE A O 1
ATOM 2699 N N . PRO A 1 361 ? 66.881 -12.840 6.001 1.00 38.66 361 PRO A N 1
ATOM 2700 C CA . PRO A 1 361 ? 67.353 -12.045 7.133 1.00 38.66 361 PRO A CA 1
ATOM 2701 C C . PRO A 1 361 ? 66.461 -10.837 7.441 1.00 38.66 361 PRO A C 1
ATOM 2703 O O . PRO A 1 361 ? 66.026 -10.088 6.570 1.00 38.66 361 PRO A O 1
ATOM 2706 N N . ALA A 1 362 ? 66.248 -10.636 8.738 1.00 32.12 362 ALA A N 1
ATOM 2707 C CA . ALA A 1 362 ? 65.802 -9.383 9.320 1.00 32.12 362 ALA A CA 1
ATOM 2708 C C . ALA A 1 362 ? 66.849 -8.278 9.099 1.00 32.12 362 ALA A C 1
ATOM 2710 O O . ALA A 1 362 ? 68.045 -8.559 9.149 1.00 32.12 362 ALA A O 1
ATOM 2711 N N . THR A 1 363 ? 66.417 -7.022 8.947 1.00 30.08 363 THR A N 1
ATOM 2712 C CA . THR A 1 363 ? 66.796 -5.878 9.808 1.00 30.08 363 THR A CA 1
ATOM 2713 C C . THR A 1 363 ? 66.329 -4.536 9.228 1.00 30.08 363 THR A C 1
ATOM 2715 O O . THR A 1 363 ? 66.201 -4.365 8.022 1.00 30.08 363 THR A O 1
ATOM 2718 N N . ALA A 1 364 ? 66.167 -3.583 10.151 1.00 30.62 364 ALA A N 1
ATOM 2719 C CA . ALA A 1 364 ? 66.217 -2.131 9.976 1.00 30.62 364 ALA A CA 1
ATOM 2720 C C . ALA A 1 364 ? 64.918 -1.392 9.602 1.00 30.62 364 ALA A C 1
ATOM 2722 O O . ALA A 1 364 ? 64.647 -0.998 8.473 1.00 30.62 364 ALA A O 1
ATOM 2723 N N . SER A 1 365 ? 64.188 -1.099 10.677 1.00 33.47 365 SER A N 1
ATOM 2724 C CA . SER A 1 365 ? 63.561 0.187 10.981 1.00 33.47 365 SER A CA 1
ATOM 2725 C C . SER A 1 365 ? 64.213 1.416 10.324 1.00 33.47 365 SER A C 1
ATOM 2727 O O . SER A 1 365 ? 65.367 1.738 10.611 1.00 33.47 365 SER A O 1
ATOM 2729 N N . ALA A 1 366 ? 63.416 2.181 9.578 1.00 30.97 366 ALA A N 1
ATOM 2730 C CA . ALA A 1 366 ? 63.645 3.603 9.346 1.00 30.97 366 ALA A CA 1
ATOM 2731 C C . ALA A 1 366 ? 62.300 4.342 9.358 1.00 30.97 366 ALA A C 1
ATOM 2733 O O . ALA A 1 366 ? 61.495 4.272 8.431 1.00 30.97 366 ALA A O 1
ATOM 2734 N N . SER A 1 367 ? 62.064 5.038 10.465 1.00 35.56 367 SER A N 1
ATOM 2735 C CA . SER A 1 367 ? 61.031 6.047 10.649 1.00 35.56 367 SER A CA 1
ATOM 2736 C C . SER A 1 367 ? 61.233 7.195 9.659 1.00 35.56 367 SER A C 1
ATOM 2738 O O . SER A 1 367 ? 62.234 7.906 9.738 1.00 35.56 367 SER A O 1
ATOM 2740 N N . SER A 1 368 ? 60.267 7.416 8.769 1.00 32.84 368 SER A N 1
ATOM 2741 C CA . SER A 1 368 ? 60.137 8.679 8.041 1.00 32.84 368 SER A CA 1
ATOM 2742 C C . SER A 1 368 ? 58.746 9.257 8.283 1.00 32.84 368 SER A C 1
ATOM 2744 O O . SER A 1 368 ? 57.733 8.852 7.720 1.00 32.84 368 SER A O 1
ATOM 2746 N N . SER A 1 369 ? 58.726 10.215 9.201 1.00 36.94 369 SER A N 1
ATOM 2747 C CA . SER A 1 369 ? 57.671 11.197 9.383 1.00 36.94 369 SER A CA 1
ATOM 2748 C C . SER A 1 369 ? 57.478 11.977 8.082 1.00 36.94 369 SER A C 1
ATOM 2750 O O . SER A 1 369 ? 58.331 12.786 7.715 1.00 36.94 369 SER A O 1
ATOM 2752 N N . SER A 1 370 ? 56.358 11.753 7.399 1.00 33.81 370 SER A N 1
ATOM 2753 C CA . SER A 1 370 ? 55.855 12.668 6.377 1.00 33.81 370 SER A CA 1
ATOM 2754 C C . SER A 1 370 ? 54.495 13.197 6.820 1.00 33.81 370 SER A C 1
ATOM 2756 O O . SER A 1 370 ? 53.514 12.477 6.987 1.00 33.81 370 SER A O 1
ATOM 2758 N N . SER A 1 371 ? 54.488 14.494 7.088 1.00 35.91 371 SER A N 1
ATOM 2759 C CA . SER A 1 371 ? 53.341 15.342 7.353 1.00 35.91 371 SER A CA 1
ATOM 2760 C C . SER A 1 371 ? 52.450 15.400 6.109 1.00 35.91 371 SER A C 1
ATOM 2762 O O . SER A 1 371 ? 52.610 16.254 5.238 1.00 35.91 371 SER A O 1
ATOM 2764 N N . ALA A 1 372 ? 51.497 14.472 6.021 1.00 32.41 372 ALA A N 1
ATOM 2765 C CA . ALA A 1 372 ? 50.406 14.544 5.063 1.00 32.41 372 ALA A CA 1
ATOM 2766 C C . ALA A 1 372 ? 49.389 15.589 5.545 1.00 32.41 372 ALA A C 1
ATOM 2768 O O . ALA A 1 372 ? 48.565 15.350 6.423 1.00 32.41 372 ALA A O 1
ATOM 2769 N N . VAL A 1 373 ? 49.499 16.783 4.970 1.00 35.84 373 VAL A N 1
ATOM 2770 C CA . VAL A 1 373 ? 48.505 17.854 5.050 1.00 35.84 373 VAL A CA 1
ATOM 2771 C C . VAL A 1 373 ? 47.145 17.313 4.595 1.00 35.84 373 VAL A C 1
ATOM 2773 O O . VAL A 1 373 ? 47.005 16.835 3.468 1.00 35.84 373 VAL A O 1
ATOM 2776 N N . ASN A 1 374 ? 46.150 17.413 5.479 1.00 40.12 374 ASN A N 1
ATOM 2777 C CA . ASN A 1 374 ? 44.738 17.127 5.231 1.00 40.12 374 ASN A CA 1
ATOM 2778 C C . ASN A 1 374 ? 44.241 17.815 3.944 1.00 40.12 374 ASN A C 1
ATOM 2780 O O . ASN A 1 374 ? 43.966 19.013 3.934 1.00 40.12 374 ASN A O 1
ATOM 2784 N N . LYS A 1 375 ? 44.077 17.037 2.870 1.00 36.09 375 LYS A N 1
ATOM 2785 C CA . LYS A 1 375 ? 43.257 17.367 1.691 1.00 36.09 375 LYS A CA 1
ATOM 2786 C C . LYS A 1 375 ? 42.080 16.391 1.610 1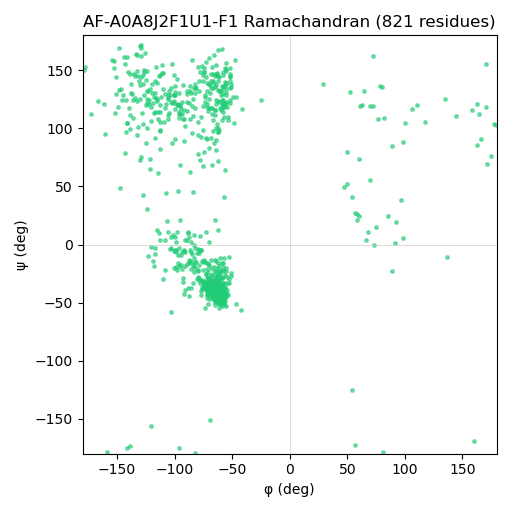.00 36.09 375 LYS A C 1
ATOM 2788 O O . LYS A 1 375 ? 41.956 15.616 0.668 1.00 36.09 375 LYS A O 1
ATOM 2793 N N . THR A 1 376 ? 41.237 16.405 2.637 1.00 37.47 376 THR A N 1
ATOM 2794 C CA . THR A 1 376 ? 39.969 15.651 2.694 1.00 37.47 376 THR A CA 1
ATOM 2795 C C . THR A 1 376 ? 38.734 16.554 2.682 1.00 37.47 376 THR A C 1
ATOM 2797 O O . THR A 1 376 ? 37.614 16.054 2.726 1.00 37.47 376 THR A O 1
ATOM 2800 N N . SER A 1 377 ? 38.894 17.874 2.549 1.00 42.91 377 SER A N 1
ATOM 2801 C CA . SER A 1 377 ? 37.781 18.764 2.216 1.00 42.91 377 SER A CA 1
ATOM 2802 C C . SER A 1 377 ? 37.549 18.757 0.700 1.00 42.91 377 SER A C 1
ATOM 2804 O O . SER A 1 377 ? 38.509 18.837 -0.055 1.00 42.91 377 SER A O 1
ATOM 2806 N N . GLU A 1 378 ? 36.284 18.720 0.268 1.00 40.38 378 GLU A N 1
ATOM 2807 C CA . GLU A 1 378 ? 35.809 18.966 -1.117 1.00 40.38 378 GLU A CA 1
ATOM 2808 C C . GLU A 1 378 ? 35.552 17.773 -2.060 1.00 40.38 378 GLU A C 1
ATOM 2810 O O . GLU A 1 378 ? 35.701 17.883 -3.277 1.00 40.38 378 GLU A O 1
ATOM 2815 N N . ARG A 1 379 ? 35.011 16.653 -1.563 1.00 41.31 379 ARG A N 1
ATOM 2816 C CA . ARG A 1 379 ? 34.191 15.764 -2.422 1.00 41.31 379 ARG A CA 1
ATOM 2817 C C . ARG A 1 379 ? 32.820 15.439 -1.830 1.00 41.31 379 ARG A C 1
ATOM 2819 O O . ARG A 1 379 ? 32.338 14.321 -1.944 1.00 41.31 379 ARG A O 1
ATOM 2826 N N . ASN A 1 380 ? 32.143 16.438 -1.263 1.00 45.09 380 ASN A N 1
ATOM 2827 C CA . ASN A 1 380 ? 30.691 16.367 -1.078 1.00 45.09 380 ASN A CA 1
ATOM 2828 C C . ASN A 1 380 ? 30.019 16.697 -2.419 1.00 45.09 380 ASN A C 1
ATOM 2830 O O . ASN A 1 380 ? 29.572 17.818 -2.656 1.00 45.09 380 ASN A O 1
ATOM 2834 N N . ARG A 1 381 ? 29.989 15.730 -3.346 1.00 54.44 381 ARG A N 1
ATOM 2835 C CA . ARG A 1 381 ? 29.099 15.834 -4.507 1.00 54.44 381 ARG A CA 1
ATOM 2836 C C . ARG A 1 381 ? 27.683 15.605 -3.996 1.00 54.44 381 ARG A C 1
ATOM 2838 O O . ARG A 1 381 ? 27.237 14.469 -3.872 1.00 54.44 381 ARG A O 1
ATOM 2845 N N . ASN A 1 382 ? 27.009 16.694 -3.639 1.00 60.06 382 ASN A N 1
ATOM 2846 C CA . ASN A 1 382 ? 25.589 16.662 -3.327 1.00 60.06 382 ASN A CA 1
ATOM 2847 C C . ASN A 1 382 ? 24.866 16.073 -4.538 1.00 60.06 382 ASN A C 1
ATOM 2849 O O . ASN A 1 382 ? 24.959 16.610 -5.639 1.00 60.06 382 ASN A O 1
ATOM 2853 N N . PHE A 1 383 ? 24.190 14.943 -4.343 1.00 66.38 383 PHE A N 1
ATOM 2854 C CA . PHE A 1 383 ? 23.285 14.412 -5.350 1.00 66.38 383 PHE A CA 1
ATOM 2855 C C . PHE A 1 383 ? 22.209 15.471 -5.611 1.00 66.38 383 PHE A C 1
ATOM 2857 O O . PHE A 1 383 ? 21.461 15.835 -4.701 1.00 66.38 383 PHE A O 1
ATOM 2864 N N . VAL A 1 384 ? 22.173 16.006 -6.831 1.00 69.88 384 VAL A N 1
ATOM 2865 C CA . VAL A 1 384 ? 21.210 17.034 -7.228 1.00 69.88 384 VAL A CA 1
ATOM 2866 C C . VAL A 1 384 ? 20.040 16.330 -7.897 1.00 69.88 384 VAL A C 1
ATOM 2868 O O . VAL A 1 384 ? 20.188 15.761 -8.978 1.00 69.88 384 VAL A O 1
ATOM 2871 N N . PHE A 1 385 ? 18.877 16.351 -7.250 1.00 77.88 385 PHE A N 1
ATOM 2872 C CA . PHE A 1 385 ? 17.642 15.955 -7.918 1.00 77.88 385 PHE A CA 1
ATOM 2873 C C . PHE A 1 385 ? 17.358 16.897 -9.101 1.00 77.88 385 PHE A C 1
ATOM 2875 O O . PHE A 1 385 ? 17.631 18.097 -8.991 1.00 77.88 385 PHE A O 1
ATOM 2882 N N . PRO A 1 386 ? 16.788 16.393 -10.212 1.00 83.25 386 PRO A N 1
ATOM 2883 C CA . PRO A 1 386 ? 16.340 17.253 -11.304 1.00 83.25 386 PRO A CA 1
ATOM 2884 C C . PRO A 1 386 ? 15.318 18.272 -10.789 1.00 83.25 386 PRO A C 1
ATOM 2886 O O . PRO A 1 386 ? 14.552 17.978 -9.875 1.00 83.25 386 PRO A O 1
ATOM 2889 N N . GLU A 1 387 ? 15.286 19.467 -11.379 1.00 85.25 387 GLU A N 1
ATOM 2890 C CA . GLU A 1 387 ? 14.429 20.562 -10.902 1.00 85.25 387 GLU A CA 1
ATOM 2891 C C . GLU A 1 387 ? 12.942 20.171 -10.869 1.00 85.25 387 GLU A C 1
ATOM 2893 O O . GLU A 1 387 ? 12.240 20.469 -9.900 1.00 85.25 387 GLU A O 1
ATOM 2898 N N . ALA A 1 388 ? 12.492 19.413 -11.871 1.00 88.38 388 ALA A N 1
ATOM 2899 C CA . ALA A 1 388 ? 11.140 18.887 -11.970 1.00 88.38 388 ALA A CA 1
ATOM 2900 C C . ALA A 1 388 ? 11.143 17.415 -12.401 1.00 88.38 388 ALA A C 1
ATOM 2902 O O . ALA A 1 388 ? 11.988 16.981 -13.184 1.00 88.38 388 ALA A O 1
ATOM 2903 N N . ILE A 1 389 ? 10.161 16.666 -11.901 1.00 89.88 389 ILE A N 1
ATOM 2904 C CA . ILE A 1 389 ? 9.839 15.303 -12.329 1.00 89.88 389 ILE A CA 1
ATOM 2905 C C . ILE A 1 389 ? 8.320 15.255 -12.495 1.00 89.88 389 ILE A C 1
ATOM 2907 O O . ILE A 1 389 ? 7.587 15.615 -11.571 1.00 89.88 389 ILE A O 1
ATOM 2911 N N . ASP A 1 390 ? 7.839 14.840 -13.664 1.00 87.88 390 ASP A N 1
ATOM 2912 C CA . ASP A 1 390 ? 6.403 14.792 -13.951 1.00 87.88 390 ASP A CA 1
ATOM 2913 C C . ASP A 1 390 ? 5.654 13.897 -12.957 1.00 87.88 390 ASP A C 1
ATOM 2915 O O . ASP A 1 390 ? 6.093 12.793 -12.647 1.00 87.88 390 ASP A O 1
ATOM 2919 N N . ASN A 1 391 ? 4.497 14.367 -12.480 1.00 89.75 391 ASN A N 1
ATOM 2920 C CA . ASN A 1 391 ? 3.661 13.740 -11.440 1.00 89.75 391 ASN A CA 1
ATOM 2921 C C . ASN A 1 391 ? 4.277 13.668 -10.034 1.00 89.75 391 ASN A C 1
ATOM 2923 O O . ASN A 1 391 ? 3.630 13.150 -9.120 1.00 89.75 391 ASN A O 1
ATOM 2927 N N . TYR A 1 392 ? 5.468 14.229 -9.835 1.00 94.88 392 TYR A N 1
ATOM 2928 C CA . TYR A 1 392 ? 6.070 14.392 -8.521 1.00 94.88 392 TYR A CA 1
ATOM 2929 C C . TYR A 1 392 ? 6.127 15.859 -8.134 1.00 94.88 392 TYR A C 1
ATOM 2931 O O . TYR A 1 392 ? 6.119 16.776 -8.954 1.00 94.88 392 TYR A O 1
ATOM 2939 N N . THR A 1 393 ? 6.150 16.085 -6.835 1.00 95.62 393 THR A N 1
ATOM 2940 C CA . THR A 1 393 ? 6.241 17.405 -6.238 1.00 95.62 393 THR A CA 1
ATOM 2941 C C . THR A 1 393 ? 7.383 17.416 -5.248 1.00 95.62 393 THR A C 1
ATOM 2943 O O . THR A 1 393 ? 7.669 16.403 -4.610 1.00 95.62 393 THR A O 1
ATOM 2946 N N . LYS A 1 394 ? 8.057 18.558 -5.150 1.00 95.62 394 LYS A N 1
ATOM 2947 C CA . LYS A 1 394 ? 9.178 18.745 -4.241 1.00 95.62 394 LYS A CA 1
ATOM 2948 C C . LYS A 1 394 ? 8.669 18.982 -2.824 1.00 95.62 394 LYS A C 1
ATOM 2950 O O . LYS A 1 394 ? 7.795 19.824 -2.608 1.00 95.62 394 LYS A O 1
ATOM 2955 N N . TRP A 1 395 ? 9.243 18.268 -1.870 1.00 96.75 395 TRP A N 1
ATOM 2956 C CA . TRP A 1 395 ? 8.967 18.412 -0.446 1.00 96.75 395 TRP A CA 1
ATOM 2957 C C . TRP A 1 395 ? 10.265 18.632 0.313 1.00 96.75 395 TRP A C 1
ATOM 2959 O O . TRP A 1 395 ? 11.316 18.130 -0.081 1.00 96.75 395 TRP A O 1
ATOM 2969 N N . THR A 1 396 ? 10.186 19.381 1.400 1.00 95.31 396 THR A N 1
ATOM 2970 C CA . THR A 1 396 ? 11.285 19.591 2.337 1.00 95.31 396 THR A CA 1
ATOM 2971 C C . THR A 1 396 ? 11.074 18.688 3.538 1.00 95.31 396 THR A C 1
ATOM 2973 O O . THR A 1 396 ? 9.988 18.687 4.111 1.00 95.31 396 THR A O 1
ATOM 2976 N N . LEU A 1 397 ? 12.091 17.917 3.919 1.00 95.81 397 LEU A N 1
ATOM 2977 C CA . LEU A 1 397 ? 12.098 17.199 5.191 1.00 95.81 397 LEU A CA 1
ATOM 2978 C C . LEU A 1 397 ? 12.409 18.195 6.315 1.00 95.81 397 LEU A C 1
ATOM 2980 O O . LEU A 1 397 ? 13.535 18.679 6.409 1.00 95.81 397 LEU A O 1
ATOM 2984 N N . GLU A 1 398 ? 11.409 18.492 7.142 1.00 95.62 398 GLU A N 1
ATOM 2985 C CA . GLU A 1 398 ? 11.500 19.473 8.232 1.00 95.62 398 GLU A CA 1
ATOM 2986 C C . GLU A 1 398 ? 12.025 18.841 9.521 1.00 95.62 398 GLU A C 1
ATOM 2988 O O . GLU A 1 398 ? 12.873 19.402 10.210 1.00 95.62 398 GLU A O 1
ATOM 2993 N N . LYS A 1 399 ? 11.506 17.658 9.868 1.00 94.88 399 LYS A N 1
ATOM 2994 C CA . LYS A 1 399 ? 11.794 16.995 11.142 1.00 94.88 399 LYS A CA 1
ATOM 2995 C C . LYS A 1 399 ? 11.664 15.481 11.010 1.00 94.88 399 LYS A C 1
ATOM 2997 O O . LYS A 1 399 ? 10.868 14.978 10.220 1.00 94.88 399 LYS A O 1
ATOM 3002 N N . VAL A 1 400 ? 12.412 14.754 11.835 1.00 95.31 400 VAL A N 1
ATOM 3003 C CA . VAL A 1 400 ? 12.237 13.314 12.054 1.00 95.31 400 VAL A CA 1
ATOM 3004 C C . VAL A 1 400 ? 11.984 13.089 13.540 1.00 95.31 400 VAL A C 1
ATOM 3006 O O . VAL A 1 400 ? 12.786 13.519 14.364 1.00 95.31 400 VAL A O 1
ATOM 3009 N N . THR A 1 401 ? 10.876 12.436 13.881 1.00 95.12 401 THR A N 1
ATOM 3010 C CA . THR A 1 401 ? 10.505 12.111 15.265 1.00 95.12 401 THR A CA 1
ATOM 3011 C C . THR A 1 401 ? 10.564 10.594 15.454 1.00 95.12 401 THR A C 1
ATOM 3013 O O . THR A 1 401 ? 9.682 9.895 14.947 1.00 95.12 401 THR A O 1
ATOM 3016 N N . PRO A 1 402 ? 11.587 10.049 16.137 1.00 94.19 402 PRO A N 1
ATOM 3017 C CA . PRO A 1 402 ? 11.641 8.625 16.459 1.00 94.19 402 PRO A CA 1
ATOM 3018 C C . PRO A 1 402 ? 10.415 8.189 17.269 1.00 94.19 402 PRO A C 1
ATOM 3020 O O . PRO A 1 402 ? 10.020 8.876 18.207 1.00 94.19 402 PRO A O 1
ATOM 3023 N N . VAL A 1 403 ? 9.816 7.051 16.910 1.00 94.44 403 VAL A N 1
ATOM 3024 C CA . VAL A 1 403 ? 8.671 6.459 17.636 1.00 94.44 403 VAL A CA 1
ATOM 3025 C C . VAL A 1 403 ? 8.936 5.033 18.113 1.00 94.44 403 VAL A C 1
ATOM 3027 O O . VAL A 1 403 ? 8.144 4.481 18.865 1.00 94.44 403 VAL A O 1
ATOM 3030 N N . SER A 1 404 ? 10.033 4.424 17.668 1.00 93.06 404 SER A N 1
ATOM 3031 C CA . SER A 1 404 ? 10.577 3.170 18.189 1.00 93.06 404 SER A CA 1
ATOM 3032 C C . SER A 1 404 ? 12.060 3.066 17.818 1.00 93.06 404 SER A C 1
ATOM 3034 O O . SER A 1 404 ? 12.597 3.928 17.117 1.00 93.06 404 SER A O 1
ATOM 3036 N N . TYR A 1 405 ? 12.714 1.967 18.198 1.00 90.81 405 TYR A N 1
ATOM 3037 C CA . TYR A 1 405 ? 14.081 1.660 17.760 1.00 90.81 405 TYR A CA 1
ATOM 3038 C C . TYR A 1 405 ? 14.245 1.578 16.246 1.00 90.81 405 TYR A C 1
ATOM 3040 O O . TYR A 1 405 ? 15.330 1.833 15.724 1.00 90.81 405 TYR A O 1
ATOM 3048 N N . HIS A 1 406 ? 13.178 1.209 15.540 1.00 92.81 406 HIS A N 1
ATOM 3049 C CA . HIS A 1 406 ? 13.208 0.930 14.112 1.00 92.81 406 HIS A CA 1
ATOM 3050 C C . HIS A 1 406 ? 12.347 1.876 13.290 1.00 92.81 406 HIS A C 1
ATOM 3052 O O . HIS A 1 406 ? 12.429 1.823 12.070 1.00 92.81 406 HIS A O 1
ATOM 3058 N N . SER A 1 407 ? 11.538 2.731 13.906 1.00 95.44 407 SER A N 1
ATOM 3059 C CA . SER A 1 407 ? 10.528 3.506 13.195 1.00 95.44 407 SER A CA 1
ATOM 3060 C C . SER A 1 407 ? 10.537 4.967 13.629 1.00 95.44 407 SER A C 1
ATOM 3062 O O . SER A 1 407 ? 10.754 5.291 14.796 1.00 95.44 407 SER A O 1
ATOM 3064 N N . ALA A 1 408 ? 10.264 5.860 12.683 1.00 96.19 408 ALA A N 1
ATOM 3065 C CA . ALA A 1 408 ? 10.137 7.289 12.934 1.00 96.19 408 ALA A CA 1
ATOM 3066 C C . ALA A 1 408 ? 9.038 7.904 12.066 1.00 96.19 408 ALA A C 1
ATOM 3068 O O . ALA A 1 408 ? 8.720 7.395 10.987 1.00 96.19 408 ALA A O 1
ATOM 3069 N N . VAL A 1 409 ? 8.483 9.019 12.533 1.00 97.31 409 VAL A N 1
ATOM 3070 C CA . VAL A 1 409 ? 7.630 9.896 11.731 1.00 97.31 409 VAL A CA 1
ATOM 3071 C C . VAL A 1 409 ? 8.513 10.920 11.031 1.00 97.31 409 VAL A C 1
ATOM 3073 O O . VAL A 1 409 ? 9.267 11.653 11.671 1.00 97.31 409 VAL A O 1
ATOM 3076 N N . PHE A 1 410 ? 8.427 10.955 9.707 1.00 97.69 410 PHE A N 1
ATOM 3077 C CA . PHE A 1 410 ? 9.094 11.933 8.861 1.00 97.69 410 PHE A CA 1
ATOM 3078 C C . PHE A 1 410 ? 8.096 13.035 8.513 1.00 97.69 410 PHE A C 1
ATOM 3080 O O . PHE A 1 410 ? 7.052 12.754 7.922 1.00 97.69 410 PHE A O 1
ATOM 3087 N N . HIS A 1 411 ? 8.431 14.265 8.898 1.00 97.75 411 HIS A N 1
ATOM 3088 C CA . HIS A 1 411 ? 7.594 15.447 8.732 1.00 97.75 411 HIS A CA 1
ATOM 3089 C C . HIS A 1 411 ? 8.050 16.235 7.509 1.00 97.75 411 HIS A C 1
ATOM 3091 O O . HIS A 1 411 ? 9.175 16.743 7.470 1.00 97.75 411 HIS A O 1
ATOM 3097 N N . PHE A 1 412 ? 7.177 16.347 6.516 1.00 97.81 412 PHE A N 1
ATOM 3098 C CA . PHE A 1 412 ? 7.457 17.016 5.255 1.00 97.81 412 PHE A CA 1
ATOM 3099 C C . PHE A 1 412 ? 6.613 18.277 5.088 1.00 97.81 412 PHE A C 1
ATOM 3101 O O . PHE A 1 412 ? 5.436 18.301 5.452 1.00 97.81 412 PHE A O 1
ATOM 3108 N N . SER A 1 413 ? 7.191 19.300 4.458 1.00 97.50 413 SER A N 1
ATOM 3109 C CA . SER A 1 413 ? 6.474 20.502 4.029 1.00 97.50 413 SER A CA 1
ATOM 3110 C C . SER A 1 413 ? 6.633 20.753 2.526 1.00 97.50 413 SER A C 1
ATOM 3112 O O . SER A 1 413 ? 7.651 20.405 1.922 1.00 97.50 413 SER A O 1
ATOM 3114 N N . SER A 1 414 ? 5.636 21.359 1.884 1.00 96.94 414 SER A N 1
ATOM 3115 C CA . SER A 1 414 ? 5.741 21.809 0.496 1.00 96.94 414 SER A CA 1
ATOM 3116 C C . SER A 1 414 ? 4.906 23.054 0.235 1.00 96.94 414 SER A C 1
ATOM 3118 O O . SER A 1 414 ? 3.720 23.121 0.548 1.00 96.94 414 SER A O 1
ATOM 3120 N N . GLN A 1 415 ? 5.529 24.030 -0.424 1.00 95.62 415 GLN A N 1
ATOM 3121 C CA . GLN A 1 415 ? 4.854 25.215 -0.958 1.00 95.62 415 GLN A CA 1
ATOM 3122 C C . GLN A 1 415 ? 4.404 25.019 -2.414 1.00 95.62 415 GLN A C 1
ATOM 3124 O O . GLN A 1 415 ? 3.720 25.875 -2.981 1.00 95.62 415 GLN A O 1
ATOM 3129 N N . ASP A 1 416 ? 4.762 23.896 -3.041 1.00 93.56 416 ASP A N 1
ATOM 3130 C CA . ASP A 1 416 ? 4.480 23.658 -4.450 1.00 93.56 416 ASP A CA 1
ATOM 3131 C C . ASP A 1 416 ? 2.997 23.322 -4.655 1.00 93.56 416 ASP A C 1
ATOM 3133 O O . ASP A 1 416 ? 2.458 22.339 -4.137 1.00 93.56 416 ASP A O 1
ATOM 3137 N N . LYS A 1 417 ? 2.319 24.165 -5.437 1.00 91.81 417 LYS A N 1
ATOM 3138 C CA . LYS A 1 417 ? 0.895 24.037 -5.769 1.00 91.81 417 LYS A CA 1
ATOM 3139 C C . LYS A 1 417 ? 0.601 22.827 -6.670 1.00 91.81 417 LYS A C 1
ATOM 3141 O O . LYS A 1 417 ? -0.561 22.448 -6.793 1.00 91.81 417 LYS A O 1
ATOM 3146 N N . LYS A 1 418 ? 1.620 22.200 -7.275 1.00 91.31 418 LYS A N 1
ATOM 3147 C CA . LYS A 1 418 ? 1.498 21.002 -8.126 1.00 91.31 418 LYS A CA 1
ATOM 3148 C C . LYS A 1 418 ? 1.300 19.693 -7.351 1.00 91.31 418 LYS A C 1
ATOM 3150 O O . LYS A 1 418 ? 1.005 18.680 -7.987 1.00 91.31 418 LYS A O 1
ATOM 3155 N N . ARG A 1 419 ? 1.354 19.722 -6.008 1.00 92.00 419 ARG A N 1
ATOM 3156 C CA . ARG A 1 419 ? 1.129 18.556 -5.122 1.00 92.00 419 ARG A CA 1
ATOM 3157 C C . ARG A 1 419 ? -0.223 17.855 -5.291 1.00 92.00 419 ARG A C 1
ATOM 3159 O O . ARG A 1 419 ? -0.405 16.762 -4.765 1.00 92.00 419 ARG A O 1
ATOM 3166 N N . ALA A 1 420 ? -1.158 18.469 -6.021 1.00 90.75 420 ALA A N 1
ATOM 3167 C CA . ALA A 1 420 ? -2.539 18.021 -6.179 1.00 90.75 420 ALA A CA 1
ATOM 3168 C C . ALA A 1 420 ? -3.266 17.864 -4.826 1.00 90.75 420 ALA A C 1
ATOM 3170 O O . ALA A 1 420 ? -2.777 18.281 -3.777 1.00 90.75 420 ALA A O 1
ATOM 3171 N N . THR A 1 421 ? -4.480 17.321 -4.851 1.00 87.62 421 THR A N 1
ATOM 3172 C CA . THR A 1 421 ? -5.267 17.015 -3.647 1.00 87.62 421 THR A CA 1
ATOM 3173 C C . THR A 1 421 ? -5.659 15.537 -3.675 1.00 87.62 421 THR A C 1
ATOM 3175 O O . THR A 1 421 ? -6.013 15.040 -4.750 1.00 87.62 421 THR A O 1
ATOM 3178 N N . PRO A 1 422 ? -5.658 14.832 -2.527 1.00 84.12 422 PRO A N 1
ATOM 3179 C CA . PRO A 1 422 ? -6.229 13.489 -2.427 1.00 84.12 422 PRO A CA 1
ATOM 3180 C C . PRO A 1 422 ? -7.715 13.439 -2.813 1.00 84.12 422 PRO A C 1
ATOM 3182 O O . PRO A 1 422 ? -8.246 12.386 -3.172 1.00 84.12 422 PRO A O 1
ATOM 3185 N N . HIS A 1 423 ? -8.402 14.584 -2.751 1.00 82.50 423 HIS A N 1
ATOM 3186 C CA . HIS A 1 423 ? -9.837 14.719 -2.972 1.00 82.50 423 HIS A CA 1
ATOM 3187 C C . HIS A 1 423 ? -10.132 15.825 -3.996 1.00 82.50 423 HIS A C 1
ATOM 3189 O O . HIS A 1 423 ? -10.594 16.909 -3.627 1.00 82.50 423 HIS A O 1
ATOM 3195 N N . PRO A 1 424 ? -9.897 15.575 -5.301 1.00 78.81 424 PRO A N 1
ATOM 3196 C CA . PRO A 1 424 ? -10.129 16.571 -6.340 1.00 78.81 424 PRO A CA 1
ATOM 3197 C C . PRO A 1 424 ? -11.582 17.053 -6.328 1.00 78.81 424 PRO A C 1
ATOM 3199 O O . PRO A 1 424 ? -12.527 16.290 -6.542 1.00 78.81 424 PRO A O 1
ATOM 3202 N N . ARG A 1 425 ? -11.759 18.354 -6.081 1.00 76.88 425 ARG A N 1
ATOM 3203 C CA . ARG A 1 425 ? -13.063 19.022 -6.079 1.00 76.88 425 ARG A CA 1
ATOM 3204 C C . ARG A 1 425 ? -13.456 19.300 -7.527 1.00 76.88 425 ARG A C 1
ATOM 3206 O O . ARG A 1 425 ? -13.025 20.281 -8.127 1.00 76.88 425 ARG A O 1
ATOM 3213 N N . GLY A 1 426 ? -14.228 18.394 -8.124 1.00 67.62 426 GLY A N 1
ATOM 3214 C CA . GLY A 1 426 ? -14.802 18.611 -9.454 1.00 67.62 426 GLY A CA 1
ATOM 3215 C C . GLY A 1 426 ? -15.757 19.815 -9.478 1.00 67.62 426 GLY A C 1
ATOM 3216 O O . GLY A 1 426 ? -16.180 20.298 -8.429 1.00 67.62 426 GLY A O 1
ATOM 3217 N N . ARG A 1 427 ? -16.141 20.279 -10.679 1.00 62.81 427 ARG A N 1
ATOM 3218 C CA . ARG A 1 427 ? -17.097 21.387 -10.915 1.00 62.81 427 ARG A CA 1
ATOM 3219 C C . ARG A 1 427 ? -18.512 21.071 -10.375 1.00 62.81 427 ARG A C 1
ATOM 3221 O O . ARG A 1 427 ? -19.419 20.796 -11.152 1.00 62.81 427 ARG A O 1
ATOM 3228 N N . GLY A 1 428 ? -18.696 21.062 -9.054 1.00 63.22 428 GLY A N 1
ATOM 3229 C CA . GLY A 1 428 ? -19.997 20.918 -8.383 1.00 63.22 428 GLY A CA 1
ATOM 3230 C C . GLY A 1 428 ? -20.369 19.519 -7.867 1.00 63.22 428 GLY A C 1
ATOM 3231 O O . GLY A 1 428 ? -21.481 19.349 -7.376 1.00 63.22 428 GLY A O 1
ATOM 3232 N N . LYS A 1 429 ? -19.480 18.515 -7.932 1.00 66.81 429 LYS A N 1
ATOM 3233 C CA . LYS A 1 429 ? -19.695 17.217 -7.255 1.00 66.81 429 LYS A CA 1
ATOM 3234 C C . LYS A 1 429 ? -18.900 17.177 -5.953 1.00 66.81 429 LYS A C 1
ATOM 3236 O O . LYS A 1 429 ? -17.700 17.442 -5.976 1.00 66.81 429 LYS A O 1
ATOM 3241 N N . MET A 1 430 ? -19.555 16.832 -4.839 1.00 60.94 430 MET A N 1
ATOM 3242 C CA . MET A 1 430 ? -18.842 16.580 -3.582 1.00 60.94 430 MET A CA 1
ATOM 3243 C C . MET A 1 430 ? -17.876 15.406 -3.786 1.00 60.94 430 MET A C 1
ATOM 3245 O O . MET A 1 430 ? -18.283 14.397 -4.374 1.00 60.94 430 MET A O 1
ATOM 3249 N N . PRO A 1 431 ? -16.609 15.527 -3.363 1.00 74.88 431 PRO A N 1
ATOM 3250 C CA . PRO A 1 431 ? -15.646 14.454 -3.539 1.00 74.88 431 PRO A CA 1
ATOM 3251 C C . PRO A 1 431 ? -16.084 13.231 -2.730 1.00 74.88 431 PRO A C 1
ATOM 3253 O O . PRO A 1 431 ? -16.544 13.347 -1.594 1.00 74.88 431 PRO A O 1
ATOM 3256 N N . ILE A 1 432 ? -15.955 12.052 -3.337 1.00 77.56 432 ILE A N 1
ATOM 3257 C CA . ILE A 1 432 ? -16.207 10.784 -2.652 1.00 77.56 432 ILE A CA 1
ATOM 3258 C C . ILE A 1 432 ? -15.022 10.542 -1.710 1.00 77.56 432 ILE A C 1
ATOM 3260 O O . ILE A 1 432 ? -13.881 10.581 -2.185 1.00 77.56 432 ILE A O 1
ATOM 3264 N N . PRO A 1 433 ? -15.256 10.291 -0.411 1.00 80.44 433 PRO A N 1
ATOM 3265 C CA . PRO A 1 433 ? -14.177 9.993 0.514 1.00 80.44 433 PRO A CA 1
ATOM 3266 C C . PRO A 1 433 ? -13.428 8.724 0.081 1.00 80.44 433 PRO A C 1
ATOM 3268 O O . PRO A 1 433 ? -14.035 7.706 -0.263 1.00 80.44 433 PRO A O 1
ATOM 3271 N N . LYS A 1 434 ? -12.100 8.805 0.064 1.00 89.56 434 LYS A N 1
ATOM 3272 C CA . LYS A 1 434 ? -11.193 7.760 -0.425 1.00 89.56 434 LYS A CA 1
ATOM 3273 C C . LYS A 1 434 ? -9.968 7.677 0.486 1.00 89.56 434 LYS A C 1
ATOM 3275 O O . LYS A 1 434 ? -9.541 8.701 1.011 1.00 89.56 434 LYS A O 1
ATOM 3280 N N . THR A 1 435 ? -9.386 6.495 0.640 1.00 92.56 435 THR A N 1
ATOM 3281 C CA . THR A 1 435 ? -8.028 6.386 1.194 1.00 92.56 435 THR A CA 1
ATOM 3282 C C . THR A 1 435 ? -7.010 6.580 0.073 1.00 92.56 435 THR A C 1
ATOM 3284 O O . THR A 1 435 ? -7.343 6.428 -1.108 1.00 92.56 435 THR A O 1
ATOM 3287 N N . TRP A 1 436 ? -5.778 6.936 0.419 1.00 95.06 436 TRP A N 1
ATOM 3288 C CA . TRP A 1 436 ? -4.749 7.291 -0.551 1.00 95.06 436 TRP A CA 1
ATOM 3289 C C . TRP A 1 436 ? -3.338 7.009 -0.033 1.00 95.06 436 TRP A C 1
ATOM 3291 O O . TRP A 1 436 ? -3.090 6.935 1.169 1.00 95.06 436 TRP A O 1
ATOM 3301 N N . HIS A 1 437 ? -2.404 6.866 -0.960 1.00 95.88 437 HIS A N 1
ATOM 3302 C CA . HIS A 1 437 ? -0.975 6.785 -0.693 1.00 95.88 437 HIS A CA 1
ATOM 3303 C C . HIS A 1 437 ? -0.219 7.773 -1.588 1.00 95.88 437 HIS A C 1
ATOM 3305 O O . HIS A 1 437 ? -0.791 8.385 -2.490 1.00 95.88 437 HIS A O 1
ATOM 3311 N N . THR A 1 438 ? 1.068 7.949 -1.327 1.00 96.75 438 THR A N 1
ATOM 3312 C CA . THR A 1 438 ? 1.997 8.698 -2.176 1.00 96.75 438 THR A CA 1
ATOM 3313 C C . THR A 1 438 ? 3.267 7.879 -2.363 1.00 96.75 438 THR A C 1
ATOM 3315 O O . THR A 1 438 ? 3.650 7.109 -1.481 1.00 96.75 438 THR A O 1
ATOM 3318 N N . THR A 1 439 ? 3.920 8.028 -3.507 1.00 96.69 439 THR A N 1
ATOM 3319 C CA . THR A 1 439 ? 5.177 7.356 -3.819 1.00 96.69 439 THR A CA 1
ATOM 3320 C C . THR A 1 439 ? 6.337 8.299 -3.529 1.00 96.69 439 THR A C 1
ATOM 3322 O O . THR A 1 439 ? 6.450 9.364 -4.135 1.00 96.69 439 THR A O 1
ATOM 3325 N N . LEU A 1 440 ? 7.233 7.899 -2.632 1.00 96.25 440 LEU A N 1
ATOM 3326 C CA . LEU A 1 440 ? 8.479 8.606 -2.353 1.00 96.25 440 LEU A CA 1
ATOM 3327 C C . LEU A 1 440 ? 9.578 8.141 -3.314 1.00 96.25 440 LEU A C 1
ATOM 3329 O O . LEU A 1 440 ? 9.752 6.938 -3.523 1.00 96.25 440 LEU A O 1
ATOM 3333 N N . LEU A 1 441 ? 10.353 9.093 -3.843 1.00 94.56 441 LEU A N 1
ATOM 3334 C CA . LEU A 1 441 ? 11.578 8.821 -4.598 1.00 94.56 441 LEU A CA 1
ATOM 3335 C C . LEU A 1 441 ? 12.804 8.922 -3.689 1.00 94.56 441 LEU A C 1
ATOM 3337 O O . LEU A 1 441 ? 13.177 10.011 -3.252 1.00 94.56 441 LEU A O 1
ATOM 3341 N N . ALA A 1 442 ? 13.454 7.788 -3.442 1.00 90.25 442 ALA A N 1
ATOM 3342 C CA . ALA A 1 442 ? 14.736 7.725 -2.748 1.00 90.25 442 ALA A CA 1
ATOM 3343 C C . ALA A 1 442 ? 15.861 7.463 -3.762 1.00 90.25 442 ALA A C 1
ATOM 3345 O O . ALA A 1 442 ? 15.751 6.513 -4.526 1.00 90.25 442 ALA A O 1
ATOM 3346 N N . PRO A 1 443 ? 16.953 8.234 -3.805 1.00 85.38 443 PRO A N 1
ATOM 3347 C CA . PRO A 1 443 ? 18.069 7.971 -4.699 1.00 85.38 443 PRO A CA 1
ATOM 3348 C C . PRO A 1 443 ? 18.713 6.615 -4.376 1.00 85.38 443 PRO A C 1
ATOM 3350 O O . PRO A 1 443 ? 18.856 6.230 -3.212 1.00 85.38 443 PRO A O 1
ATOM 3353 N N . ARG A 1 444 ? 19.109 5.884 -5.419 1.00 74.69 444 ARG A N 1
ATOM 3354 C CA . ARG A 1 444 ? 19.879 4.645 -5.289 1.00 74.69 444 ARG A CA 1
ATOM 3355 C C . ARG A 1 444 ? 21.310 4.992 -4.894 1.00 74.69 444 ARG A C 1
ATOM 3357 O O . ARG A 1 444 ? 21.951 5.802 -5.550 1.00 74.69 444 ARG A O 1
ATOM 3364 N N . ASN A 1 445 ? 21.800 4.344 -3.840 1.00 64.31 445 ASN A N 1
ATOM 3365 C CA . ASN A 1 445 ? 23.202 4.328 -3.420 1.00 64.31 445 ASN A CA 1
ATOM 3366 C C . ASN A 1 445 ? 23.889 5.700 -3.307 1.00 64.31 445 ASN A C 1
ATOM 3368 O O . ASN A 1 445 ? 24.722 6.068 -4.135 1.00 64.31 445 ASN A O 1
ATOM 3372 N N . LEU A 1 446 ? 23.641 6.406 -2.202 1.00 58.66 446 LEU A N 1
ATOM 3373 C CA . LEU A 1 446 ? 24.406 7.613 -1.870 1.00 58.66 446 LEU A CA 1
ATOM 3374 C C . LEU A 1 446 ? 25.921 7.326 -1.757 1.00 58.66 446 LEU A C 1
ATOM 3376 O O . LEU A 1 446 ? 26.729 8.165 -2.144 1.00 58.66 446 LEU A O 1
ATOM 3380 N N . ASP A 1 447 ? 26.297 6.128 -1.295 1.00 57.09 447 ASP A N 1
ATOM 3381 C CA . ASP A 1 447 ? 27.699 5.750 -1.081 1.00 57.09 447 ASP A CA 1
ATOM 3382 C C . ASP A 1 447 ? 28.426 5.324 -2.367 1.00 57.09 447 ASP A C 1
ATOM 3384 O O . ASP A 1 447 ? 29.618 5.590 -2.495 1.00 57.09 447 ASP A O 1
ATOM 3388 N N . LEU A 1 448 ? 27.736 4.751 -3.364 1.00 52.34 448 LEU A N 1
ATOM 3389 C CA . LEU A 1 448 ? 28.354 4.393 -4.657 1.00 52.34 448 LEU A CA 1
ATOM 3390 C C . LEU A 1 448 ? 28.505 5.584 -5.604 1.00 52.34 448 LEU A C 1
ATOM 3392 O O . LEU A 1 448 ? 29.360 5.561 -6.479 1.00 52.34 448 LEU A O 1
ATOM 3396 N N . VAL A 1 449 ? 27.714 6.643 -5.427 1.00 50.09 449 VAL A N 1
ATOM 3397 C CA . VAL A 1 449 ? 27.942 7.908 -6.146 1.00 50.09 449 VAL A CA 1
ATOM 3398 C C . VAL A 1 449 ? 29.174 8.641 -5.590 1.00 50.09 449 VAL A C 1
ATOM 3400 O O . VAL A 1 449 ? 29.816 9.411 -6.307 1.00 50.09 449 VAL A O 1
ATOM 3403 N N . LEU A 1 450 ? 29.533 8.392 -4.324 1.00 49.59 450 LEU A N 1
ATOM 3404 C CA . LEU A 1 450 ? 30.697 8.994 -3.666 1.00 49.59 450 LEU A CA 1
ATOM 3405 C C . LEU A 1 450 ? 31.966 8.138 -3.783 1.00 49.59 450 LEU A C 1
ATOM 3407 O O . LEU A 1 450 ? 33.064 8.690 -3.874 1.00 49.59 450 LEU A O 1
ATOM 3411 N N . GLN A 1 451 ? 31.838 6.811 -3.816 1.00 48.09 451 GLN A N 1
ATOM 3412 C CA . GLN A 1 451 ? 32.951 5.891 -4.028 1.00 48.09 451 GLN A CA 1
ATOM 3413 C C . GLN A 1 451 ? 33.082 5.604 -5.519 1.00 48.09 451 GLN A C 1
ATOM 3415 O O . GLN A 1 451 ? 32.186 5.047 -6.133 1.00 48.09 451 GLN A O 1
ATOM 3420 N N . SER A 1 452 ? 34.209 6.015 -6.090 1.00 43.59 452 SER A N 1
ATOM 3421 C CA . SER A 1 452 ? 34.601 5.951 -7.499 1.00 43.59 452 SER A CA 1
ATOM 3422 C C . SER A 1 452 ? 34.579 4.543 -8.115 1.00 43.59 452 SER A C 1
ATOM 3424 O O . SER A 1 452 ? 35.625 4.029 -8.509 1.00 43.59 452 SER A O 1
ATOM 3426 N N . LYS A 1 453 ? 33.417 3.901 -8.212 1.00 48.28 453 LYS A N 1
ATOM 3427 C CA . LYS A 1 453 ? 33.243 2.781 -9.130 1.00 48.28 453 LYS A CA 1
ATOM 3428 C C . LYS A 1 453 ? 33.210 3.330 -10.550 1.00 48.28 453 LYS A C 1
ATOM 3430 O O . LYS A 1 453 ? 32.667 4.411 -10.800 1.00 48.28 453 LYS A O 1
ATOM 3435 N N . SER A 1 454 ? 33.869 2.625 -11.462 1.00 56.19 454 SER A N 1
ATOM 3436 C CA . SER A 1 454 ? 33.841 2.955 -12.883 1.00 56.19 454 SER A CA 1
ATOM 3437 C C . SER A 1 454 ? 32.394 2.977 -13.356 1.00 56.19 454 SER A C 1
ATOM 3439 O O . SER A 1 454 ? 31.588 2.139 -12.955 1.00 56.19 454 SER A O 1
ATOM 3441 N N . GLN A 1 455 ? 32.072 3.945 -14.209 1.00 51.53 455 GLN A N 1
ATOM 3442 C CA . GLN A 1 455 ? 30.729 4.188 -14.735 1.00 51.53 455 GLN A CA 1
ATOM 3443 C C . GLN A 1 455 ? 30.069 2.929 -15.333 1.00 51.53 455 GLN A C 1
ATOM 3445 O O . GLN A 1 455 ? 28.849 2.808 -15.292 1.00 51.53 455 GLN A O 1
ATOM 3450 N N . ASP A 1 456 ? 30.880 1.967 -15.775 1.00 53.59 456 ASP A N 1
ATOM 3451 C CA . ASP A 1 456 ? 30.464 0.680 -16.333 1.00 53.59 456 ASP A CA 1
ATOM 3452 C C . ASP A 1 456 ? 29.814 -0.277 -15.307 1.00 53.59 456 ASP A C 1
ATOM 3454 O O . ASP A 1 456 ? 28.980 -1.093 -15.684 1.00 53.59 456 ASP A O 1
ATOM 3458 N N . GLU A 1 457 ? 30.115 -0.171 -14.003 1.00 55.03 457 GLU A N 1
ATOM 3459 C CA . GLU A 1 457 ? 29.505 -1.031 -12.964 1.00 55.03 457 GLU A CA 1
ATOM 3460 C C . GLU A 1 457 ? 28.122 -0.530 -12.507 1.00 55.03 457 GLU A C 1
ATOM 3462 O O . GLU A 1 457 ? 27.360 -1.268 -11.884 1.00 55.03 457 GLU A O 1
ATOM 3467 N N . ILE A 1 458 ? 27.769 0.720 -12.831 1.00 52.97 458 ILE A N 1
ATOM 3468 C CA . ILE A 1 458 ? 26.446 1.302 -12.551 1.00 52.97 458 ILE A CA 1
ATOM 3469 C C . ILE A 1 458 ? 25.414 0.835 -13.599 1.00 52.97 458 ILE A C 1
ATOM 3471 O O . ILE A 1 458 ? 24.216 0.813 -13.316 1.00 52.97 458 ILE A O 1
ATOM 3475 N N . GLU A 1 459 ? 25.857 0.408 -14.790 1.00 52.72 459 GLU A N 1
ATOM 3476 C CA . GLU A 1 459 ? 24.977 0.044 -15.913 1.00 52.72 459 GLU A CA 1
ATOM 3477 C C . GLU A 1 459 ? 24.246 -1.308 -15.735 1.00 52.72 459 GLU A C 1
ATOM 3479 O O . GLU A 1 459 ? 23.256 -1.562 -16.426 1.00 52.72 459 GLU A O 1
ATOM 3484 N N . ASP A 1 460 ? 24.664 -2.163 -14.790 1.00 48.66 460 ASP A N 1
ATOM 3485 C CA . ASP A 1 460 ? 24.100 -3.515 -14.631 1.00 48.66 460 ASP A CA 1
ATOM 3486 C C . ASP A 1 460 ? 22.880 -3.610 -13.690 1.00 48.66 460 ASP A C 1
ATOM 3488 O O . ASP A 1 460 ? 22.090 -4.553 -13.802 1.00 48.66 460 ASP A O 1
ATOM 3492 N N . GLU A 1 461 ? 22.623 -2.609 -12.838 1.00 45.28 461 GLU A N 1
ATOM 3493 C CA . GLU A 1 461 ? 21.522 -2.628 -11.855 1.00 45.28 461 GLU A CA 1
ATOM 3494 C C . GLU A 1 461 ? 20.340 -1.701 -12.202 1.00 45.28 461 GLU A C 1
ATOM 3496 O O . GLU A 1 461 ? 19.754 -1.055 -11.341 1.00 45.28 461 GLU A O 1
ATOM 3501 N N . GLY A 1 462 ? 19.891 -1.690 -13.456 1.00 51.75 462 GLY A N 1
ATOM 3502 C CA . GLY A 1 462 ? 18.602 -1.108 -13.863 1.00 51.75 462 GLY A CA 1
ATOM 3503 C C . GLY A 1 462 ? 18.517 0.433 -13.848 1.00 51.75 462 GLY A C 1
ATOM 3504 O O . GLY A 1 462 ? 19.347 1.111 -13.258 1.00 51.75 462 GLY A O 1
ATOM 3505 N N . PRO A 1 463 ? 17.519 1.026 -14.532 1.00 57.03 463 PRO A N 1
ATOM 3506 C CA . PRO A 1 463 ? 17.807 2.288 -15.220 1.00 57.03 463 PRO A CA 1
ATOM 3507 C C . PRO A 1 463 ? 17.661 3.552 -14.362 1.00 57.03 463 PRO A C 1
ATOM 3509 O O . PRO A 1 463 ? 18.436 4.490 -14.512 1.00 57.03 463 PRO A O 1
ATOM 3512 N N . LEU A 1 464 ? 16.673 3.624 -13.465 1.00 63.09 464 LEU A N 1
ATOM 3513 C CA . LEU A 1 464 ? 16.395 4.875 -12.752 1.00 63.09 464 LEU A CA 1
ATOM 3514 C C . LEU A 1 464 ? 17.355 5.068 -11.567 1.00 63.09 464 LEU A C 1
ATOM 3516 O O . LEU A 1 464 ? 17.502 4.150 -10.757 1.00 63.09 464 LEU A O 1
ATOM 3520 N N . PRO A 1 465 ? 17.933 6.271 -11.380 1.00 78.81 465 PRO A N 1
ATOM 3521 C CA . PRO A 1 465 ? 18.831 6.558 -10.261 1.00 78.81 465 PRO A CA 1
ATOM 3522 C C . PRO A 1 465 ? 18.089 6.677 -8.919 1.00 78.81 465 PRO A C 1
ATOM 3524 O O . PRO A 1 465 ? 18.668 7.103 -7.923 1.00 78.81 465 PRO A O 1
ATOM 3527 N N . TRP A 1 466 ? 16.809 6.302 -8.867 1.00 86.38 466 TRP A N 1
ATOM 3528 C CA . TRP A 1 466 ? 15.971 6.308 -7.677 1.00 86.38 466 TRP A CA 1
ATOM 3529 C C . TRP A 1 466 ? 15.173 5.008 -7.511 1.00 86.38 466 TRP A C 1
ATOM 3531 O O . TRP A 1 466 ? 15.035 4.168 -8.402 1.00 86.38 466 TRP A O 1
ATOM 3541 N N . VAL A 1 467 ? 14.667 4.841 -6.301 1.00 89.56 467 VAL A N 1
ATOM 3542 C CA . VAL A 1 467 ? 13.821 3.776 -5.797 1.00 89.56 467 VAL A CA 1
ATOM 3543 C C . VAL A 1 467 ? 12.488 4.414 -5.443 1.00 89.56 467 VAL A C 1
ATOM 3545 O O . VAL A 1 467 ? 12.431 5.335 -4.633 1.00 89.56 467 VAL A O 1
ATOM 3548 N N . GLU A 1 468 ? 11.419 3.906 -6.040 1.00 92.81 468 GLU A N 1
ATOM 3549 C CA . GLU A 1 468 ? 10.045 4.277 -5.704 1.00 92.81 468 GLU A CA 1
ATOM 3550 C C . GLU A 1 468 ? 9.550 3.408 -4.549 1.00 92.81 468 GLU A C 1
ATOM 3552 O O . GLU A 1 468 ? 9.722 2.181 -4.571 1.00 92.81 468 GLU A O 1
ATOM 3557 N N . ARG A 1 469 ? 8.945 4.025 -3.535 1.00 94.75 469 ARG A N 1
ATOM 3558 C CA . ARG A 1 469 ? 8.265 3.314 -2.447 1.00 94.75 469 ARG A CA 1
ATOM 3559 C C . ARG A 1 469 ? 6.950 3.986 -2.107 1.00 94.75 469 ARG A C 1
ATOM 3561 O O . ARG A 1 469 ? 6.924 5.195 -1.888 1.00 94.75 469 ARG A O 1
ATOM 3568 N N . ASP A 1 470 ? 5.897 3.186 -2.041 1.00 95.44 470 ASP A N 1
ATOM 3569 C CA . ASP A 1 470 ? 4.567 3.656 -1.696 1.00 95.44 470 ASP A CA 1
ATOM 3570 C C . ASP A 1 470 ? 4.438 3.766 -0.178 1.00 95.44 470 ASP A C 1
ATOM 3572 O O . ASP A 1 470 ? 4.772 2.856 0.581 1.00 95.44 470 ASP A O 1
ATOM 3576 N N . TYR A 1 471 ? 3.952 4.915 0.270 1.00 96.88 471 TYR A N 1
ATOM 3577 C CA . TYR A 1 471 ? 3.702 5.205 1.668 1.00 96.88 471 TYR A CA 1
ATOM 3578 C C . TYR A 1 471 ? 2.294 5.752 1.829 1.00 96.88 471 TYR A C 1
ATOM 3580 O O . TYR A 1 471 ? 1.841 6.598 1.064 1.00 96.88 471 TYR A O 1
ATOM 3588 N N . THR A 1 472 ? 1.598 5.280 2.856 1.00 96.75 472 THR A N 1
ATOM 3589 C CA . THR A 1 472 ? 0.300 5.820 3.265 1.00 96.75 472 THR A CA 1
ATOM 3590 C C . THR A 1 472 ? 0.557 6.869 4.346 1.00 96.75 472 THR A C 1
ATOM 3592 O O . THR A 1 472 ? 1.018 6.493 5.427 1.00 96.75 472 THR A O 1
ATOM 3595 N N . PRO A 1 473 ? 0.312 8.165 4.085 1.00 97.00 473 PRO A N 1
ATOM 3596 C CA . PRO A 1 473 ? 0.554 9.193 5.090 1.00 97.00 473 PRO A CA 1
ATOM 3597 C C . PRO A 1 473 ? -0.373 9.028 6.291 1.00 97.00 473 PRO A C 1
ATOM 3599 O O . PRO A 1 473 ? -1.536 8.638 6.139 1.00 97.00 473 PRO A O 1
ATOM 3602 N N . ILE A 1 474 ? 0.159 9.342 7.473 1.00 96.94 474 ILE A N 1
ATOM 3603 C CA . ILE A 1 474 ? -0.620 9.443 8.714 1.00 96.94 474 ILE A CA 1
ATOM 3604 C C . ILE A 1 474 ? -1.242 10.834 8.865 1.00 96.94 474 ILE A C 1
ATOM 3606 O O . ILE A 1 474 ? -2.246 10.978 9.560 1.00 96.94 474 ILE A O 1
ATOM 3610 N N . SER A 1 475 ? -0.692 11.835 8.168 1.00 95.00 475 SER A N 1
ATOM 3611 C CA . SER A 1 475 ? -1.332 13.136 8.004 1.00 95.00 475 SER A CA 1
ATOM 3612 C C . SER A 1 475 ? -2.643 13.010 7.238 1.00 95.00 475 SER A C 1
ATOM 3614 O O . SER A 1 475 ? -2.797 12.226 6.297 1.00 95.00 475 SER A O 1
ATOM 3616 N N . SER A 1 476 ? -3.581 13.854 7.613 1.00 93.94 476 SER A N 1
ATOM 3617 C CA . SER A 1 476 ? -4.882 13.978 6.992 1.00 93.94 476 SER A CA 1
ATOM 3618 C C . SER A 1 476 ? -4.810 14.605 5.591 1.00 93.94 476 SER A C 1
ATOM 3620 O O . SER A 1 476 ? -3.857 15.301 5.235 1.00 93.94 476 SER A O 1
ATOM 3622 N N . ALA A 1 477 ? -5.850 14.404 4.773 1.00 91.50 477 ALA A N 1
ATOM 3623 C CA . ALA A 1 477 ? -5.917 15.040 3.453 1.00 91.50 477 ALA A CA 1
ATOM 3624 C C . ALA A 1 477 ? -5.935 16.578 3.552 1.00 91.50 477 ALA A C 1
ATOM 3626 O O . ALA A 1 477 ? -5.412 17.258 2.672 1.00 91.50 477 ALA A O 1
ATOM 3627 N N . LYS A 1 478 ? -6.493 17.125 4.642 1.00 92.06 478 LYS A N 1
ATOM 3628 C CA . LYS A 1 478 ? -6.480 18.564 4.924 1.00 92.06 478 LYS A CA 1
ATOM 3629 C C . LYS A 1 478 ? -5.060 19.089 5.143 1.00 92.06 478 LYS A C 1
ATOM 3631 O O . LYS A 1 478 ? -4.712 20.127 4.595 1.00 92.06 478 LYS A O 1
ATOM 3636 N N . GLU A 1 479 ? -4.250 18.379 5.922 1.00 94.31 479 GLU A N 1
ATOM 3637 C CA . GLU A 1 479 ? -2.838 18.720 6.153 1.00 94.31 479 GLU A CA 1
ATOM 3638 C C . GLU A 1 479 ? -2.042 18.683 4.841 1.00 94.31 479 GLU A C 1
ATOM 3640 O O . GLU A 1 479 ? -1.367 19.656 4.508 1.00 94.31 479 GLU A O 1
ATOM 3645 N N . TRP A 1 480 ? -2.255 17.661 4.002 1.00 95.12 480 TRP A N 1
ATOM 3646 C CA . TRP A 1 480 ? -1.657 17.613 2.660 1.00 95.12 480 TRP A CA 1
ATOM 3647 C C . TRP A 1 480 ? -2.022 18.839 1.807 1.00 95.12 480 TRP A C 1
ATOM 3649 O O . TRP A 1 480 ? -1.161 19.456 1.170 1.00 95.12 480 TRP A O 1
ATOM 3659 N N . GLU A 1 481 ? -3.299 19.238 1.804 1.00 92.12 481 GLU A N 1
ATOM 3660 C CA . GLU A 1 481 ? -3.759 20.445 1.104 1.00 92.12 481 GLU A CA 1
ATOM 3661 C C . GLU A 1 481 ? -3.100 21.721 1.650 1.00 92.12 481 GLU A C 1
ATOM 3663 O O . GLU A 1 481 ? -2.831 22.638 0.872 1.00 92.12 481 GLU A O 1
ATOM 3668 N N . LEU A 1 482 ? -2.773 21.770 2.943 1.00 94.81 482 LEU A N 1
ATOM 3669 C CA . LEU A 1 482 ? -2.024 22.862 3.576 1.00 94.81 482 LEU A CA 1
ATOM 3670 C C . LEU A 1 482 ? -0.512 22.795 3.316 1.00 94.81 482 LEU A C 1
ATOM 3672 O O . LEU A 1 482 ? 0.204 23.729 3.666 1.00 94.81 482 LEU A O 1
ATOM 3676 N N . GLY A 1 483 ? -0.036 21.742 2.648 1.00 96.31 483 GLY A N 1
ATOM 3677 C CA . GLY A 1 483 ? 1.375 21.561 2.334 1.00 96.31 483 GLY A CA 1
ATOM 3678 C C . GLY A 1 483 ? 2.165 20.911 3.464 1.00 96.31 483 GLY A C 1
ATOM 3679 O O . GLY A 1 483 ? 3.372 21.113 3.522 1.00 96.31 483 GLY A O 1
ATOM 3680 N N . THR A 1 484 ? 1.521 20.146 4.348 1.00 97.50 484 THR A N 1
ATOM 3681 C CA . THR A 1 484 ? 2.183 19.326 5.371 1.00 97.50 484 THR A CA 1
ATOM 3682 C C . THR A 1 484 ? 1.883 17.845 5.145 1.00 97.50 484 THR A C 1
ATOM 3684 O O . THR A 1 484 ? 0.782 17.469 4.749 1.00 97.50 484 THR A O 1
ATOM 3687 N N . CYS A 1 485 ? 2.874 16.981 5.340 1.00 97.69 485 CYS A N 1
ATOM 3688 C CA . CYS A 1 485 ? 2.712 15.543 5.164 1.00 97.69 485 CYS A CA 1
ATOM 3689 C C . CYS A 1 485 ? 3.564 14.790 6.179 1.00 97.69 485 CYS A C 1
ATOM 3691 O O . CYS A 1 485 ? 4.781 14.942 6.191 1.00 97.69 485 CYS A O 1
ATOM 3693 N N . ASP A 1 486 ? 2.931 13.915 6.952 1.00 98.00 486 ASP A N 1
ATOM 3694 C CA . ASP A 1 486 ? 3.606 13.077 7.937 1.00 98.00 486 ASP A CA 1
ATOM 3695 C C . ASP A 1 486 ? 3.546 11.621 7.488 1.00 98.00 486 ASP A C 1
ATOM 3697 O O . ASP A 1 486 ? 2.470 11.081 7.200 1.00 98.00 486 ASP A O 1
ATOM 3701 N N . ILE A 1 487 ? 4.710 10.974 7.427 1.00 97.94 487 ILE A N 1
ATOM 3702 C CA . ILE A 1 487 ? 4.834 9.574 7.018 1.00 97.94 487 ILE A CA 1
ATOM 3703 C C . ILE A 1 487 ? 5.547 8.785 8.110 1.00 97.94 487 ILE A C 1
ATOM 3705 O O . ILE A 1 487 ? 6.688 9.076 8.464 1.00 97.94 487 ILE A O 1
ATOM 3709 N N . LEU A 1 488 ? 4.882 7.747 8.614 1.00 97.75 488 LEU A N 1
ATOM 3710 C CA . LEU A 1 488 ? 5.475 6.779 9.527 1.00 97.75 488 LEU A CA 1
ATOM 3711 C C . LEU A 1 488 ? 6.257 5.725 8.736 1.00 97.75 488 LEU A C 1
ATOM 3713 O O . LEU A 1 488 ? 5.677 4.973 7.952 1.00 97.75 488 LEU A O 1
ATOM 3717 N N . ILE A 1 489 ? 7.570 5.657 8.954 1.00 97.12 489 ILE A N 1
ATOM 3718 C CA . ILE A 1 489 ? 8.475 4.796 8.188 1.00 97.12 489 ILE A CA 1
ATOM 3719 C C . ILE A 1 489 ? 9.277 3.916 9.140 1.00 97.12 489 ILE A C 1
ATOM 3721 O O . ILE A 1 489 ? 9.923 4.409 10.065 1.00 97.12 489 ILE A O 1
ATOM 3725 N N . LYS A 1 490 ? 9.272 2.609 8.863 1.00 96.19 490 LYS A N 1
ATOM 3726 C CA . LYS A 1 490 ? 10.169 1.640 9.490 1.00 96.19 490 LYS A CA 1
ATOM 3727 C C . LYS A 1 490 ? 11.455 1.514 8.685 1.00 96.19 490 LYS A C 1
ATOM 3729 O O . LYS A 1 490 ? 11.419 1.308 7.475 1.00 96.19 490 LYS A O 1
ATOM 3734 N N . ILE A 1 491 ? 12.582 1.623 9.370 1.00 94.88 491 ILE A N 1
ATOM 3735 C CA . ILE A 1 491 ? 13.923 1.551 8.818 1.00 94.88 491 ILE A CA 1
ATOM 3736 C C . ILE A 1 491 ? 14.402 0.105 8.807 1.00 94.88 491 ILE A C 1
ATOM 3738 O O . ILE A 1 491 ? 14.598 -0.518 9.852 1.00 94.88 491 ILE A O 1
ATOM 3742 N N . TYR A 1 492 ? 14.610 -0.414 7.601 1.00 91.94 492 TYR A N 1
ATOM 3743 C CA . TYR A 1 492 ? 15.211 -1.721 7.369 1.00 91.94 492 TYR A CA 1
ATOM 3744 C C . TYR A 1 492 ? 16.690 -1.535 7.019 1.00 91.94 492 TYR A C 1
ATOM 3746 O O . TYR A 1 492 ? 16.970 -0.712 6.145 1.00 91.94 492 TYR A O 1
ATOM 3754 N N . PRO A 1 493 ? 17.628 -2.270 7.649 1.00 84.75 493 PRO A N 1
ATOM 3755 C CA . PRO A 1 493 ? 19.063 -2.133 7.372 1.00 84.75 493 PRO A CA 1
ATOM 3756 C C . PRO A 1 493 ? 19.432 -2.334 5.894 1.00 84.75 493 PRO A C 1
ATOM 3758 O O . PRO A 1 493 ? 20.294 -1.644 5.357 1.00 84.75 493 PRO A O 1
ATOM 3761 N N . ASP A 1 494 ? 18.742 -3.259 5.233 1.00 86.62 494 ASP A N 1
ATOM 3762 C CA . ASP A 1 494 ? 18.890 -3.649 3.829 1.00 86.62 494 ASP A CA 1
ATOM 3763 C C . ASP A 1 494 ? 17.894 -2.942 2.889 1.00 86.62 494 ASP A C 1
ATOM 3765 O O . ASP A 1 494 ? 17.931 -3.115 1.668 1.00 86.62 494 ASP A O 1
ATOM 3769 N N . GLY A 1 495 ? 16.992 -2.120 3.429 1.00 90.81 495 GLY A N 1
ATOM 3770 C CA . GLY A 1 495 ? 15.992 -1.415 2.639 1.00 90.81 495 GLY A CA 1
ATOM 3771 C C . GLY A 1 495 ? 16.582 -0.183 1.963 1.00 90.81 495 GLY A C 1
ATOM 3772 O O . GLY A 1 495 ? 16.744 0.841 2.608 1.00 90.81 495 GLY A O 1
ATOM 3773 N N . GLN A 1 496 ? 16.822 -0.225 0.649 1.00 89.75 496 GLN A N 1
ATOM 3774 C CA . GLN A 1 496 ? 17.477 0.871 -0.095 1.00 89.75 496 GLN A CA 1
ATOM 3775 C C . GLN A 1 496 ? 16.914 2.277 0.213 1.00 89.75 496 GLN A C 1
ATOM 3777 O O . GLN A 1 496 ? 17.663 3.185 0.567 1.00 89.75 496 GLN A O 1
ATOM 3782 N N . ALA A 1 497 ? 15.589 2.456 0.129 1.00 92.00 497 ALA A N 1
ATOM 3783 C CA . ALA A 1 497 ? 14.952 3.747 0.397 1.00 92.00 497 ALA A CA 1
ATOM 3784 C C . ALA A 1 497 ? 15.009 4.140 1.882 1.00 92.00 497 ALA A C 1
ATOM 3786 O O . ALA A 1 497 ? 15.216 5.304 2.219 1.00 92.00 497 ALA A O 1
ATOM 3787 N N . THR A 1 498 ? 14.833 3.170 2.778 1.00 93.31 498 THR A N 1
ATOM 3788 C CA . THR A 1 498 ? 14.783 3.421 4.219 1.00 93.31 498 THR A CA 1
ATOM 3789 C C . THR A 1 498 ? 16.168 3.665 4.807 1.00 93.31 498 THR A C 1
ATOM 3791 O O . THR A 1 498 ? 16.325 4.546 5.644 1.00 93.31 498 THR A O 1
ATOM 3794 N N . SER A 1 499 ? 17.194 2.966 4.323 1.00 88.62 499 SER A N 1
ATOM 3795 C CA . SER A 1 499 ? 18.591 3.204 4.688 1.00 88.62 499 SER A CA 1
ATOM 3796 C C . SER A 1 499 ? 19.045 4.587 4.225 1.00 88.62 499 SER A C 1
ATOM 3798 O O . SER A 1 499 ? 19.693 5.301 4.985 1.00 88.62 499 SER A O 1
ATOM 3800 N N . TRP A 1 500 ? 18.629 5.029 3.032 1.00 91.19 500 TRP A N 1
ATOM 3801 C CA . TRP A 1 500 ? 18.868 6.404 2.588 1.00 91.19 500 TRP A CA 1
ATOM 3802 C C . TRP A 1 500 ? 18.195 7.443 3.499 1.00 91.19 500 TRP A C 1
ATOM 3804 O O . TRP A 1 500 ? 18.858 8.385 3.943 1.00 91.19 500 TRP A O 1
ATOM 3814 N N . LEU A 1 501 ? 16.912 7.256 3.831 1.00 92.12 501 LEU A N 1
ATOM 3815 C CA . LEU A 1 501 ? 16.194 8.134 4.763 1.00 92.12 501 LEU A CA 1
ATOM 3816 C C . LEU A 1 501 ? 16.884 8.202 6.129 1.00 92.12 501 LEU A C 1
ATOM 3818 O O . LEU A 1 501 ? 16.989 9.278 6.711 1.00 92.12 501 LEU A O 1
ATOM 3822 N N . HIS A 1 502 ? 17.400 7.073 6.612 1.00 91.12 502 HIS A N 1
ATOM 3823 C CA . HIS A 1 502 ? 18.140 6.998 7.865 1.00 91.12 502 HIS A CA 1
ATOM 3824 C C . HIS A 1 502 ? 19.479 7.761 7.816 1.00 91.12 502 HIS A C 1
ATOM 3826 O O . HIS A 1 502 ? 19.829 8.494 8.746 1.00 91.12 502 HIS A O 1
ATOM 3832 N N . THR A 1 503 ? 20.222 7.658 6.712 1.00 90.06 503 THR A N 1
ATOM 3833 C CA . THR A 1 503 ? 21.450 8.444 6.503 1.00 90.06 503 THR A CA 1
ATOM 3834 C C . THR A 1 503 ? 21.156 9.941 6.501 1.00 90.06 503 THR A C 1
ATOM 3836 O O . THR A 1 503 ? 21.878 10.728 7.113 1.00 90.06 503 THR A O 1
ATOM 3839 N N . ILE A 1 504 ? 20.070 10.347 5.848 1.00 89.31 504 ILE A N 1
ATOM 3840 C CA . ILE A 1 504 ? 19.631 11.740 5.829 1.00 89.31 504 ILE A CA 1
ATOM 3841 C C . ILE A 1 504 ? 19.169 12.209 7.209 1.00 89.31 504 ILE A C 1
ATOM 3843 O O . ILE A 1 504 ? 19.529 13.312 7.623 1.00 89.31 504 ILE A O 1
ATOM 3847 N N . SER A 1 505 ? 18.422 11.387 7.951 1.00 88.88 505 SER A N 1
ATOM 3848 C CA . SER A 1 505 ? 17.966 11.759 9.290 1.00 88.88 505 SER A CA 1
ATOM 3849 C C . SER A 1 505 ? 19.146 12.001 10.229 1.00 88.88 505 SER A C 1
ATOM 3851 O O . SER A 1 505 ? 19.111 12.944 11.012 1.00 88.88 505 SER A O 1
ATOM 3853 N N . LYS A 1 506 ? 20.229 11.218 10.121 1.00 88.88 506 LYS A N 1
ATOM 3854 C CA . LYS A 1 506 ? 21.465 11.448 10.891 1.00 88.88 506 LYS A CA 1
ATOM 3855 C C . LYS A 1 506 ? 22.090 12.818 10.604 1.00 88.88 506 LYS A C 1
ATOM 3857 O O . LYS A 1 506 ? 22.529 13.492 11.533 1.00 88.88 506 LYS A O 1
ATOM 3862 N N . ARG A 1 507 ? 22.079 13.261 9.341 1.00 86.94 507 ARG A N 1
ATOM 3863 C CA . ARG A 1 507 ? 22.599 14.584 8.947 1.00 86.94 507 ARG A CA 1
ATOM 3864 C C . ARG A 1 507 ? 21.791 15.721 9.574 1.00 86.94 507 ARG A C 1
ATOM 3866 O O . ARG A 1 507 ? 22.392 16.643 10.114 1.00 86.94 507 ARG A O 1
ATOM 3873 N N . LEU A 1 508 ? 20.460 15.609 9.576 1.00 86.62 508 LEU A N 1
ATOM 3874 C CA . LEU A 1 508 ? 19.566 16.581 10.224 1.00 86.62 508 LEU A CA 1
ATOM 3875 C C . LEU A 1 508 ? 19.891 16.785 11.708 1.00 86.62 508 LEU A C 1
ATOM 3877 O O . LEU A 1 508 ? 19.989 17.922 12.155 1.00 86.62 508 LEU A O 1
ATOM 3881 N N . HIS A 1 509 ? 20.115 15.699 12.452 1.00 84.75 509 HIS A N 1
ATOM 3882 C CA . HIS A 1 509 ? 20.430 15.791 13.881 1.00 84.75 509 HIS A CA 1
ATOM 3883 C C . HIS A 1 509 ? 21.813 16.410 14.122 1.00 84.75 509 HIS A C 1
ATOM 3885 O O . HIS A 1 509 ? 21.950 17.280 14.974 1.00 84.75 509 HIS A O 1
ATOM 3891 N N . SER A 1 510 ? 22.816 16.053 13.310 1.00 84.25 510 SER A N 1
ATOM 3892 C CA . SER A 1 510 ? 24.179 16.585 13.471 1.00 84.25 510 SER A CA 1
ATOM 3893 C C . SER A 1 510 ? 24.288 18.107 13.311 1.00 84.25 510 SER A C 1
ATOM 3895 O O . SER A 1 510 ? 25.194 18.713 13.869 1.00 84.25 510 SER A O 1
ATOM 3897 N N . THR A 1 511 ? 23.376 18.734 12.558 1.00 77.19 511 THR A N 1
ATOM 3898 C CA . THR A 1 511 ? 23.363 20.195 12.377 1.00 77.19 511 THR A CA 1
ATOM 3899 C C . THR A 1 511 ? 22.724 20.922 13.563 1.00 77.19 511 THR A C 1
ATOM 3901 O O . THR A 1 511 ? 23.092 22.059 13.837 1.00 77.19 511 THR A O 1
ATOM 3904 N N . SER A 1 512 ? 21.797 20.281 14.283 1.00 73.38 512 SER A N 1
ATOM 3905 C CA . SER A 1 512 ? 21.125 20.891 15.438 1.00 73.38 512 SER A CA 1
ATOM 3906 C C . SER A 1 512 ? 22.044 21.013 16.654 1.00 73.38 512 SER A C 1
ATOM 3908 O O . SER A 1 512 ? 21.932 21.979 17.399 1.00 73.38 512 SER A O 1
ATOM 3910 N N . ASP A 1 513 ? 22.959 20.059 16.840 1.00 73.62 513 ASP A N 1
ATOM 3911 C CA . ASP A 1 513 ? 23.829 20.002 18.023 1.00 73.62 513 ASP A CA 1
ATOM 3912 C C . ASP A 1 513 ? 25.039 20.958 17.941 1.00 73.62 513 ASP A C 1
ATOM 3914 O O . ASP A 1 513 ? 25.772 21.098 18.915 1.00 73.62 513 ASP A O 1
ATOM 3918 N N . GLN A 1 514 ? 25.269 21.620 16.797 1.00 64.88 514 GLN A N 1
ATOM 3919 C CA . GLN A 1 514 ? 26.403 22.537 16.576 1.00 64.88 514 GLN A CA 1
ATOM 3920 C C . GLN A 1 514 ? 26.052 24.029 16.668 1.00 64.88 514 GLN A C 1
ATOM 3922 O O . GLN A 1 514 ? 26.885 24.874 16.344 1.00 64.88 514 GLN A O 1
ATOM 3927 N N . VAL A 1 515 ? 24.839 24.389 17.094 1.00 64.88 515 VAL A N 1
ATOM 3928 C CA . VAL A 1 515 ? 24.549 25.791 17.420 1.00 64.88 515 VAL A CA 1
ATOM 3929 C C . VAL A 1 515 ? 25.166 26.073 18.787 1.00 64.88 515 VAL A C 1
ATOM 3931 O O . VAL A 1 515 ? 24.560 25.776 19.812 1.00 64.88 515 VAL A O 1
ATOM 3934 N N . ASP A 1 516 ? 26.405 26.573 18.760 1.00 49.25 516 ASP A N 1
ATOM 3935 C CA . ASP A 1 516 ? 27.220 26.932 19.921 1.00 49.25 516 ASP A CA 1
ATOM 3936 C C . ASP A 1 516 ? 26.375 27.645 20.988 1.00 49.25 516 ASP A C 1
ATOM 3938 O O . ASP A 1 516 ? 25.871 28.752 20.762 1.00 49.25 516 ASP A O 1
ATOM 3942 N N . GLU A 1 517 ? 26.248 27.031 22.172 1.00 50.16 517 GLU A N 1
ATOM 3943 C CA . GLU A 1 517 ? 25.923 27.792 23.376 1.00 50.16 517 GLU A CA 1
ATOM 3944 C C . GLU A 1 517 ? 26.931 28.946 23.443 1.00 50.16 517 GLU A C 1
ATOM 3946 O O . GLU A 1 517 ? 28.142 28.690 23.438 1.00 50.16 517 GLU A O 1
ATOM 3951 N N . PRO A 1 518 ? 26.484 30.216 23.464 1.00 54.47 518 PRO A N 1
ATOM 3952 C CA . PRO A 1 518 ? 27.405 31.328 23.567 1.00 54.47 518 PRO A CA 1
ATOM 3953 C C . PRO A 1 518 ? 28.202 31.124 24.848 1.00 54.47 518 PRO A C 1
ATOM 3955 O O . PRO A 1 518 ? 27.647 31.154 25.945 1.00 54.47 518 PRO A O 1
ATOM 3958 N N . SER A 1 519 ? 29.505 30.887 24.695 1.00 49.38 519 SER A N 1
ATOM 3959 C CA . SER A 1 519 ? 30.450 30.732 25.790 1.00 49.38 519 SER A CA 1
ATOM 3960 C C . SER A 1 519 ? 30.537 32.055 26.555 1.00 49.38 519 SER A C 1
ATOM 3962 O O . SER A 1 519 ? 31.426 32.880 26.325 1.00 49.38 519 SER A O 1
ATOM 3964 N N . GLY A 1 520 ? 29.565 32.281 27.435 1.00 54.09 520 GLY A N 1
ATOM 3965 C CA . GLY A 1 520 ? 29.524 33.370 28.388 1.00 54.09 520 GLY A CA 1
ATOM 3966 C C . GLY A 1 520 ? 30.615 33.144 29.419 1.00 54.09 520 GLY A C 1
ATOM 3967 O O . GLY A 1 520 ? 30.419 32.460 30.419 1.00 54.09 520 GLY A O 1
ATOM 3968 N N . ARG A 1 521 ? 31.793 33.714 29.159 1.00 51.62 521 ARG A N 1
ATOM 3969 C CA . ARG A 1 521 ? 32.810 33.933 30.184 1.00 51.62 521 ARG A CA 1
ATOM 3970 C C . ARG A 1 521 ? 32.271 34.912 31.227 1.00 51.62 521 ARG A C 1
ATOM 3972 O O . ARG A 1 521 ? 32.014 36.063 30.894 1.00 51.62 521 ARG A O 1
ATOM 3979 N N . GLY A 1 522 ? 32.294 34.478 32.483 1.00 46.25 522 GLY A N 1
ATOM 3980 C CA . GLY A 1 522 ? 32.710 35.319 33.606 1.00 46.25 522 GLY A CA 1
ATOM 3981 C C . GLY A 1 522 ? 31.588 35.924 34.441 1.00 46.25 522 GLY A C 1
ATOM 3982 O O . GLY A 1 522 ? 30.996 36.929 34.066 1.00 46.25 522 GLY A O 1
ATOM 3983 N N . GLY A 1 523 ? 31.393 35.350 35.625 1.00 42.81 523 GLY A N 1
ATOM 3984 C CA . GLY A 1 523 ? 30.572 35.905 36.693 1.00 42.81 523 GLY A CA 1
ATOM 3985 C C . GLY A 1 523 ? 30.408 34.887 37.810 1.00 42.81 523 GLY A C 1
ATOM 3986 O O . GLY A 1 523 ? 29.340 34.306 37.955 1.00 42.81 523 GLY A O 1
ATOM 3987 N N . GLU A 1 524 ? 31.499 34.610 38.526 1.00 54.25 524 GLU A N 1
ATOM 3988 C CA . GLU A 1 524 ? 31.442 33.944 39.826 1.00 54.25 524 GLU A CA 1
ATOM 3989 C C . GLU A 1 524 ? 30.586 34.802 40.762 1.00 54.25 524 GLU A C 1
ATOM 3991 O O . GLU A 1 524 ? 30.923 35.957 40.995 1.00 54.25 524 GLU A O 1
ATOM 3996 N N . ASP A 1 525 ? 29.499 34.246 41.287 1.00 40.22 525 ASP A N 1
ATOM 3997 C CA . ASP A 1 525 ? 29.007 34.621 42.608 1.00 40.22 525 ASP A CA 1
ATOM 3998 C C . ASP A 1 525 ? 28.319 33.411 43.244 1.00 40.22 525 ASP A C 1
ATOM 4000 O O . ASP A 1 525 ? 27.359 32.833 42.727 1.00 40.22 525 ASP A O 1
ATOM 4004 N N . GLU A 1 526 ? 28.893 33.002 44.373 1.00 52.72 526 GLU A N 1
ATOM 4005 C CA . GLU A 1 526 ? 28.363 32.017 45.300 1.00 52.72 526 GLU A CA 1
ATOM 4006 C C . GLU A 1 526 ? 26.928 32.377 45.690 1.00 52.72 526 GLU A C 1
ATOM 4008 O O . GLU A 1 526 ? 26.705 33.416 46.305 1.00 52.72 526 GLU A O 1
ATOM 4013 N N . PHE A 1 527 ? 25.959 31.478 45.498 1.00 37.38 527 PHE A N 1
ATOM 4014 C CA . PHE A 1 527 ? 24.839 31.437 46.435 1.00 37.38 527 PHE A CA 1
ATOM 4015 C C . PHE A 1 527 ? 24.325 30.021 46.683 1.00 37.38 527 PHE A C 1
ATOM 4017 O O . PHE A 1 527 ? 24.068 29.223 45.783 1.00 37.38 527 PHE A O 1
ATOM 4024 N N . ARG A 1 528 ? 24.240 29.729 47.980 1.00 36.25 528 ARG A N 1
ATOM 4025 C CA . ARG A 1 528 ? 23.966 28.445 48.618 1.00 36.25 528 ARG A CA 1
ATOM 4026 C C . ARG A 1 528 ? 22.719 27.742 48.091 1.00 36.25 528 ARG A C 1
ATOM 4028 O O . ARG A 1 528 ? 21.623 28.295 48.078 1.00 36.25 528 ARG A O 1
ATOM 4035 N N . SER A 1 529 ? 22.900 26.446 47.857 1.00 38.56 529 SER A N 1
ATOM 4036 C CA . SER A 1 529 ? 21.841 25.447 47.800 1.00 38.56 529 SER A CA 1
ATOM 4037 C C . SER A 1 529 ? 21.028 25.445 49.103 1.00 38.56 529 SER A C 1
ATOM 4039 O O . SER A 1 529 ? 21.559 25.260 50.201 1.00 38.56 529 SER A O 1
ATOM 4041 N N . SER A 1 530 ? 19.723 25.671 48.988 1.00 31.89 530 SER A N 1
ATOM 4042 C CA . SER A 1 530 ? 18.740 25.318 50.008 1.00 31.89 530 SER A CA 1
ATOM 4043 C C . SER A 1 530 ? 17.486 24.816 49.318 1.00 31.89 530 SER A C 1
ATOM 4045 O O . SER A 1 530 ? 16.696 25.581 48.771 1.00 31.89 530 SER A O 1
ATOM 4047 N N . SER A 1 531 ? 17.327 23.496 49.363 1.00 36.91 531 SER A N 1
ATOM 4048 C CA . SER A 1 531 ? 16.099 22.788 49.040 1.00 36.91 531 SER A CA 1
ATOM 4049 C C . SER A 1 531 ? 14.943 23.345 49.867 1.00 36.91 531 SER A C 1
ATOM 4051 O O . SER A 1 531 ? 14.940 23.241 51.096 1.00 36.91 531 SER A O 1
ATOM 4053 N N . ARG A 1 532 ? 13.925 23.890 49.199 1.00 28.62 532 ARG A N 1
ATOM 4054 C CA . ARG A 1 532 ? 12.614 24.110 49.807 1.00 28.62 532 ARG A CA 1
ATOM 4055 C C . ARG A 1 532 ? 11.520 23.747 48.814 1.00 28.62 532 ARG A C 1
ATOM 4057 O O . ARG A 1 532 ? 11.327 24.406 47.801 1.00 28.62 532 ARG A O 1
ATOM 4064 N N . VAL A 1 533 ? 10.831 22.663 49.150 1.00 37.84 533 VAL A N 1
ATOM 4065 C CA . VAL A 1 533 ? 9.548 22.242 48.591 1.00 37.84 533 VAL A CA 1
ATOM 4066 C C . VAL A 1 533 ? 8.535 23.366 48.813 1.00 37.84 533 VAL A C 1
ATOM 4068 O O . VAL A 1 533 ? 8.325 23.768 49.958 1.00 37.84 533 VAL A O 1
ATOM 4071 N N . VAL A 1 534 ? 7.904 23.856 47.744 1.00 29.48 534 VAL A N 1
ATOM 4072 C CA . VAL A 1 534 ? 6.689 24.679 47.819 1.00 29.48 534 VAL A CA 1
ATOM 4073 C C . VAL A 1 534 ? 5.706 24.209 46.752 1.00 29.48 534 VAL A C 1
ATOM 4075 O O . VAL A 1 534 ? 6.055 24.027 45.588 1.00 29.48 534 VAL A O 1
ATOM 4078 N N . ALA A 1 535 ? 4.484 23.973 47.212 1.00 31.31 535 ALA A N 1
ATOM 4079 C CA . ALA A 1 535 ? 3.319 23.582 46.448 1.00 31.31 535 ALA A CA 1
ATOM 4080 C C . ALA A 1 535 ? 2.725 24.752 45.642 1.00 31.31 535 ALA A C 1
ATOM 4082 O O . ALA A 1 535 ? 2.718 25.880 46.122 1.00 31.31 535 ALA A O 1
ATOM 4083 N N . GLY A 1 536 ? 2.149 24.413 44.483 1.00 28.19 536 GLY A N 1
ATOM 4084 C CA . GLY A 1 536 ? 0.943 25.012 43.900 1.00 28.19 536 GLY A CA 1
ATOM 4085 C C . GLY A 1 536 ? 1.007 26.448 43.373 1.00 28.19 536 GLY A C 1
ATOM 4086 O O . GLY A 1 536 ? 1.101 27.396 44.143 1.00 28.19 536 GLY A O 1
ATOM 4087 N N . THR A 1 537 ? 0.753 26.623 42.073 1.00 27.28 537 THR A N 1
ATOM 4088 C CA . THR A 1 537 ? -0.187 27.658 41.601 1.00 27.28 537 THR A CA 1
ATOM 4089 C C . THR A 1 537 ? -0.812 27.210 40.278 1.00 27.28 537 THR A C 1
ATOM 4091 O O . THR A 1 537 ? -0.124 27.061 39.270 1.00 27.28 537 THR A O 1
ATOM 4094 N N . GLU A 1 538 ? -2.118 26.948 40.318 1.00 28.94 538 GLU A N 1
ATOM 4095 C CA . GLU A 1 538 ? -2.984 26.738 39.159 1.00 28.94 538 GLU A CA 1
ATOM 4096 C C . GLU A 1 538 ? -3.135 28.048 38.377 1.00 28.94 538 GLU A C 1
ATOM 4098 O O . GLU A 1 538 ? -3.375 29.108 38.957 1.00 28.94 538 GLU A O 1
ATOM 4103 N N . VAL A 1 539 ? -3.020 27.970 37.052 1.00 27.22 539 VAL A N 1
ATOM 4104 C CA . VAL A 1 539 ? -3.428 29.045 36.145 1.00 27.22 539 VAL A CA 1
ATOM 4105 C C . VAL A 1 539 ? -4.884 28.784 35.775 1.00 27.22 539 VAL A C 1
ATOM 4107 O O . VAL A 1 539 ? -5.183 27.915 34.960 1.00 27.22 539 VAL A O 1
ATOM 4110 N N . VAL A 1 540 ? -5.783 29.534 36.409 1.00 28.05 540 VAL A N 1
ATOM 4111 C CA . VAL A 1 540 ? -7.179 29.676 35.987 1.00 28.05 540 VAL A CA 1
ATOM 4112 C C . VAL A 1 540 ? -7.182 30.505 34.704 1.00 28.05 540 VAL A C 1
ATOM 4114 O O . VAL A 1 540 ? -6.783 31.669 34.716 1.00 28.05 540 VAL A O 1
ATOM 4117 N N . VAL A 1 541 ? -7.602 29.903 33.592 1.00 31.45 541 VAL A N 1
ATOM 4118 C CA . VAL A 1 541 ? -7.993 30.639 32.386 1.00 31.45 541 VAL A CA 1
ATOM 4119 C C . VAL A 1 541 ? -9.510 30.774 32.440 1.00 31.45 541 VAL A C 1
ATOM 4121 O O . VAL A 1 541 ? -10.228 29.786 32.320 1.00 31.45 541 VAL A O 1
ATOM 4124 N N . ASP A 1 542 ? -9.974 31.997 32.686 1.00 25.50 542 ASP A N 1
ATOM 4125 C CA . ASP A 1 542 ? -11.377 32.398 32.578 1.00 25.50 542 ASP A CA 1
ATOM 4126 C C . ASP A 1 542 ? -11.798 32.336 31.097 1.00 25.50 542 ASP A C 1
ATOM 4128 O O . ASP A 1 542 ? -11.385 33.165 30.284 1.00 25.50 542 ASP A O 1
ATOM 4132 N N . GLU A 1 543 ? -12.612 31.344 30.733 1.00 34.62 543 GLU A N 1
ATOM 4133 C CA . GLU A 1 543 ? -13.399 31.340 29.497 1.00 34.62 543 GLU A CA 1
ATOM 4134 C C . GLU A 1 543 ? -14.835 31.759 29.836 1.00 34.62 543 GLU A C 1
ATOM 4136 O O . GLU A 1 543 ? -15.684 30.932 30.155 1.00 34.62 543 GLU A O 1
ATOM 4141 N N . ASN A 1 544 ? -15.113 33.060 29.759 1.00 32.41 544 ASN A N 1
ATOM 4142 C CA . ASN A 1 544 ? -16.467 33.602 29.703 1.00 32.41 544 ASN A CA 1
ATOM 4143 C C . ASN A 1 544 ? -16.480 34.791 28.743 1.00 32.41 544 ASN A C 1
ATOM 4145 O O . ASN A 1 544 ? -16.104 35.892 29.123 1.00 32.41 544 ASN A O 1
ATOM 4149 N N . ASP A 1 545 ? -16.873 34.542 27.495 1.00 32.62 545 ASP A N 1
ATOM 4150 C CA . ASP A 1 545 ? -17.700 35.446 26.685 1.00 32.62 545 ASP A CA 1
ATOM 4151 C C . ASP A 1 545 ? -17.869 34.837 25.291 1.00 32.62 545 ASP A C 1
ATOM 4153 O O . ASP A 1 545 ? -16.930 34.834 24.508 1.00 32.62 545 ASP A O 1
ATOM 4157 N N . TYR A 1 546 ? -19.045 34.268 25.004 1.00 29.41 546 TYR A N 1
ATOM 4158 C CA . TYR A 1 546 ? -19.739 34.288 23.702 1.00 29.41 546 TYR A CA 1
ATOM 4159 C C . TYR A 1 546 ? -20.995 33.399 23.790 1.00 29.41 546 TYR A C 1
ATOM 4161 O O . TYR A 1 546 ? -21.058 32.291 23.262 1.00 29.41 546 TYR A O 1
ATOM 4169 N N . HIS A 1 547 ? -22.038 33.914 24.442 1.00 30.00 547 HIS A N 1
ATOM 4170 C CA . HIS A 1 547 ? -23.416 33.505 24.175 1.00 30.00 547 HIS A CA 1
ATOM 4171 C C . HIS A 1 547 ? -24.147 34.713 23.588 1.00 30.00 547 HIS A C 1
ATOM 4173 O O . HIS A 1 547 ? -24.418 35.681 24.290 1.00 30.00 547 HIS A O 1
ATOM 4179 N N . ALA A 1 548 ? -24.444 34.664 22.290 1.00 33.19 548 ALA A N 1
ATOM 4180 C CA . ALA A 1 548 ? -25.417 35.552 21.670 1.00 33.19 548 ALA A CA 1
ATOM 4181 C C . ALA A 1 548 ? -26.523 34.698 21.047 1.00 33.19 548 ALA A C 1
ATOM 4183 O O . ALA A 1 548 ? -26.282 33.847 20.186 1.00 33.19 548 ALA A O 1
ATOM 4184 N N . ASP A 1 549 ? -27.721 34.930 21.567 1.00 30.98 549 ASP A N 1
ATOM 4185 C CA . ASP A 1 549 ? -28.993 34.323 21.223 1.00 30.98 549 ASP A CA 1
ATOM 4186 C C . ASP A 1 549 ? -29.344 34.441 19.738 1.00 30.98 549 ASP A C 1
ATOM 4188 O O . ASP A 1 549 ? -29.256 35.512 19.141 1.00 30.98 549 ASP A O 1
ATOM 4192 N N . ILE A 1 550 ? -29.880 33.358 19.169 1.00 31.98 550 ILE A N 1
ATOM 4193 C CA . ILE A 1 550 ? -30.784 33.440 18.019 1.00 31.98 550 ILE A CA 1
ATOM 4194 C C . ILE A 1 550 ? -31.949 32.485 18.268 1.00 31.98 550 ILE A C 1
ATOM 4196 O O . ILE A 1 550 ? -31.809 31.268 18.155 1.00 31.98 550 ILE A O 1
ATOM 4200 N N . ASN A 1 551 ? -33.129 33.048 18.530 1.00 32.59 551 ASN A N 1
ATOM 4201 C CA . ASN A 1 551 ? -34.388 32.399 18.198 1.00 32.59 551 ASN A CA 1
ATOM 4202 C C . ASN A 1 551 ? -35.420 33.425 17.708 1.00 32.59 551 ASN A C 1
ATOM 4204 O O . ASN A 1 551 ? -35.769 34.353 18.422 1.00 32.59 551 ASN A O 1
ATOM 4208 N N . GLN A 1 552 ? -35.922 33.145 16.499 1.00 33.53 552 GLN A N 1
ATOM 4209 C CA . GLN A 1 552 ? -37.271 33.413 15.982 1.00 33.53 552 GLN A CA 1
ATOM 4210 C C . GLN A 1 552 ? -37.754 34.875 15.898 1.00 33.53 552 GLN A C 1
ATOM 4212 O O . GLN A 1 552 ? -38.058 35.508 16.896 1.00 33.53 552 GLN A O 1
ATOM 4217 N N . SER A 1 553 ? -38.063 35.348 14.687 1.00 31.28 553 SER A N 1
ATOM 4218 C CA . SER A 1 553 ? -39.412 35.179 14.123 1.00 31.28 553 SER A CA 1
ATOM 4219 C C . SER A 1 553 ? -39.517 35.764 12.709 1.00 31.28 553 SER A C 1
ATOM 4221 O O . SER A 1 553 ? -38.792 36.680 12.327 1.00 31.28 553 SER A O 1
ATOM 4223 N N . ALA A 1 554 ? -40.431 35.192 11.932 1.00 38.03 554 ALA A N 1
ATOM 4224 C CA . ALA A 1 554 ? -40.858 35.663 10.624 1.00 38.03 554 ALA A CA 1
ATOM 4225 C C . ALA A 1 554 ? -41.731 36.926 10.732 1.00 38.03 554 ALA A C 1
ATOM 4227 O O . ALA A 1 554 ? -42.367 37.131 11.761 1.00 38.03 554 ALA A O 1
ATOM 4228 N N . VAL A 1 555 ? -41.793 37.704 9.640 1.00 33.62 555 VAL A N 1
ATOM 4229 C CA . VAL A 1 555 ? -42.973 38.372 9.032 1.00 33.62 555 VAL A CA 1
ATOM 4230 C C . VAL A 1 555 ? -42.467 39.481 8.082 1.00 33.62 555 VAL A C 1
ATOM 4232 O O . VAL A 1 555 ? -41.735 40.380 8.477 1.00 33.62 555 VAL A O 1
ATOM 4235 N N . ALA A 1 556 ? -42.832 39.378 6.800 1.00 39.47 556 ALA A N 1
ATOM 4236 C CA . ALA A 1 556 ? -42.742 40.439 5.780 1.00 39.47 556 ALA A CA 1
ATOM 4237 C C . ALA A 1 556 ? -43.980 41.378 5.893 1.00 39.47 556 ALA A C 1
ATOM 4239 O O . ALA A 1 556 ? -44.858 41.037 6.684 1.00 39.47 556 ALA A O 1
ATOM 4240 N N . PRO A 1 557 ? -44.195 42.453 5.089 1.00 55.34 557 PRO A N 1
ATOM 4241 C CA . PRO A 1 557 ? -43.434 42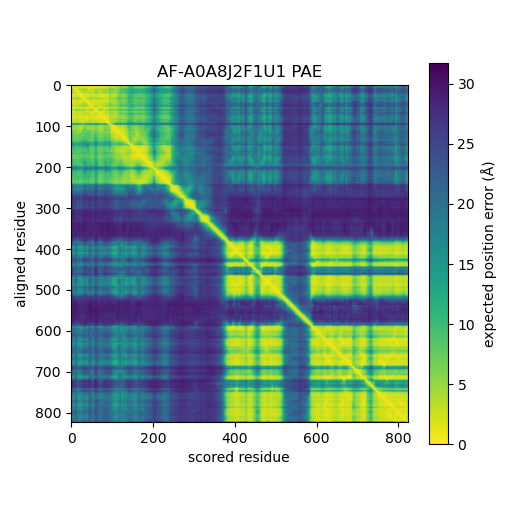.934 3.927 1.00 55.34 557 PRO A CA 1
ATOM 4242 C C . PRO A 1 557 ? -43.302 44.485 3.805 1.00 55.34 557 PRO A C 1
ATOM 4244 O O . PRO A 1 557 ? -43.837 45.250 4.598 1.00 55.34 557 PRO A O 1
ATOM 4247 N N . SER A 1 558 ? -42.695 44.909 2.685 1.00 32.81 558 SER A N 1
ATOM 4248 C CA . SER A 1 558 ? -43.047 46.072 1.833 1.00 32.81 558 SER A CA 1
ATOM 4249 C C . SER A 1 558 ? -42.134 47.318 1.773 1.00 32.81 558 SER A C 1
ATOM 4251 O O . SER A 1 558 ? -41.985 48.082 2.715 1.00 32.81 558 SER A O 1
ATOM 4253 N N . SER A 1 559 ? -41.685 47.551 0.528 1.00 33.16 559 SER A N 1
ATOM 4254 C CA . SER A 1 559 ? -41.652 48.811 -0.243 1.00 33.16 559 SER A CA 1
ATOM 4255 C C . SER A 1 559 ? -40.568 49.882 -0.035 1.00 33.16 559 SER A C 1
ATOM 4257 O O . SER A 1 559 ? -40.310 50.318 1.074 1.00 33.16 559 SER A O 1
ATOM 4259 N N . ALA A 1 560 ? -40.096 50.359 -1.204 1.00 33.09 560 ALA A N 1
ATOM 4260 C CA . ALA A 1 560 ? -39.458 51.645 -1.536 1.00 33.09 560 ALA A CA 1
ATOM 4261 C C . ALA A 1 560 ? -38.113 51.937 -0.839 1.00 33.09 560 ALA A C 1
ATOM 4263 O O . ALA A 1 560 ? -38.002 51.931 0.372 1.00 33.09 560 ALA A O 1
ATOM 4264 N N . GLY A 1 561 ? -37.006 52.141 -1.552 1.00 29.56 561 GLY A N 1
ATOM 4265 C CA . GLY A 1 561 ? -36.808 53.183 -2.558 1.00 29.56 561 GLY A CA 1
ATOM 4266 C C . GLY A 1 561 ? -35.895 54.243 -1.933 1.00 29.56 561 GLY A C 1
ATOM 4267 O O . GLY A 1 561 ? -36.265 54.840 -0.931 1.00 29.56 561 GLY A O 1
ATOM 4268 N N . GLY A 1 562 ? -34.694 54.453 -2.476 1.00 30.06 562 GLY A N 1
ATOM 4269 C CA . GLY A 1 562 ? -33.779 55.453 -1.922 1.00 30.06 562 GLY A CA 1
ATOM 4270 C C . GLY A 1 562 ? -32.337 55.278 -2.367 1.00 30.06 562 GLY A C 1
ATOM 4271 O O . GLY A 1 562 ? -31.536 54.654 -1.684 1.00 30.06 562 GLY A O 1
ATOM 4272 N N . SER A 1 563 ? -32.029 55.852 -3.526 1.00 37.66 563 SER A N 1
ATOM 4273 C CA . SER A 1 563 ? -30.686 56.247 -3.943 1.00 37.66 563 SER A CA 1
ATOM 4274 C C . SER A 1 563 ? -30.057 57.188 -2.912 1.00 37.66 563 SER A C 1
ATOM 4276 O O . SER A 1 563 ? -30.678 58.184 -2.540 1.00 37.66 563 SER A O 1
ATOM 4278 N N . GLY A 1 564 ? -28.822 56.910 -2.508 1.00 32.06 564 GLY A N 1
ATOM 4279 C CA . GLY A 1 564 ? -28.043 57.790 -1.646 1.00 32.06 564 GLY A CA 1
ATOM 4280 C C . GLY A 1 564 ? -26.565 57.454 -1.746 1.00 32.06 564 GLY A C 1
ATOM 4281 O O . GLY A 1 564 ? -26.089 56.552 -1.063 1.00 32.06 564 GLY A O 1
ATOM 4282 N N . ASP A 1 565 ? -25.869 58.180 -2.619 1.00 37.19 565 ASP A N 1
ATOM 4283 C CA . ASP A 1 565 ? -24.415 58.281 -2.630 1.00 37.19 565 ASP A CA 1
ATOM 4284 C C . ASP A 1 565 ? -23.929 58.760 -1.259 1.00 37.19 565 ASP A C 1
ATOM 4286 O O . ASP A 1 565 ? -24.281 59.852 -0.807 1.00 37.19 565 ASP A O 1
ATOM 4290 N N . VAL A 1 566 ? -23.090 57.956 -0.607 1.00 35.09 566 VAL A N 1
ATOM 4291 C CA . VAL A 1 566 ? -22.302 58.388 0.548 1.00 35.09 566 VAL A CA 1
ATOM 4292 C C . VAL A 1 566 ? -20.844 58.053 0.282 1.00 35.09 566 VAL A C 1
ATOM 4294 O O . VAL A 1 566 ? -20.393 56.914 0.370 1.00 35.09 566 VAL A O 1
ATOM 4297 N N . VAL A 1 567 ? -20.126 59.119 -0.054 1.00 38.91 567 VAL A N 1
ATOM 4298 C CA . VAL A 1 567 ? -18.675 59.252 -0.011 1.00 38.91 567 VAL A CA 1
ATOM 4299 C C . VAL A 1 567 ? -18.200 58.962 1.414 1.00 38.91 567 VAL A C 1
ATOM 4301 O O . VAL A 1 567 ? -18.588 59.658 2.350 1.00 38.91 567 VAL A O 1
ATOM 4304 N N . MET A 1 568 ? -17.327 57.970 1.578 1.00 32.56 568 MET A N 1
ATOM 4305 C CA . MET A 1 568 ? -16.532 57.790 2.792 1.00 32.56 568 MET A CA 1
ATOM 4306 C C . MET A 1 568 ? -15.062 57.656 2.405 1.00 32.56 568 MET A C 1
ATOM 4308 O O . MET A 1 568 ? -14.640 56.712 1.742 1.00 32.56 568 MET A O 1
ATOM 4312 N N . ASN A 1 569 ? -14.317 58.680 2.816 1.00 32.62 569 ASN A N 1
ATOM 4313 C CA . ASN A 1 569 ? -12.869 58.773 2.810 1.00 32.62 569 ASN A CA 1
ATOM 4314 C C . ASN A 1 569 ? -12.229 57.553 3.476 1.00 32.62 569 ASN A C 1
ATOM 4316 O O . ASN A 1 569 ? -12.604 57.161 4.578 1.00 32.62 569 ASN A O 1
ATOM 4320 N N . SER A 1 570 ? -11.162 57.042 2.874 1.00 32.97 570 SER A N 1
ATOM 4321 C CA . SER A 1 570 ? -10.128 56.304 3.594 1.00 32.97 570 SER A CA 1
ATOM 4322 C C . SER A 1 570 ? -8.780 56.750 3.045 1.00 32.97 570 SER A C 1
ATOM 4324 O O . SER A 1 570 ? -8.361 56.361 1.959 1.00 32.97 570 SER A O 1
ATOM 4326 N N . GLN A 1 571 ? -8.143 57.658 3.786 1.00 33.56 571 GLN A N 1
ATOM 4327 C CA . GLN A 1 571 ? -6.710 57.888 3.699 1.00 33.56 571 GLN A CA 1
ATOM 4328 C C . GLN A 1 571 ? -6.023 56.635 4.238 1.00 33.56 571 GLN A C 1
ATOM 4330 O O . GLN A 1 571 ? -6.092 56.366 5.434 1.00 33.56 571 GLN A O 1
ATOM 4335 N N . GLU A 1 572 ? -5.345 55.893 3.370 1.00 35.19 572 GLU A N 1
ATOM 4336 C CA . GLU A 1 572 ? -4.399 54.863 3.782 1.00 35.19 572 GLU A CA 1
ATOM 4337 C C . GLU A 1 572 ? -2.998 55.329 3.378 1.00 35.19 572 GLU A C 1
ATOM 4339 O O . GLU A 1 572 ? -2.692 55.567 2.208 1.00 35.19 572 GLU A O 1
ATOM 4344 N N . GLN A 1 573 ? -2.175 55.582 4.394 1.00 32.75 573 GLN A N 1
ATOM 4345 C CA . GLN A 1 573 ? -0.802 56.041 4.253 1.00 32.75 573 GLN A CA 1
ATOM 4346 C C . GLN A 1 573 ? 0.059 54.909 3.686 1.00 32.75 573 GLN A C 1
ATOM 4348 O O . GLN A 1 573 ? 0.261 53.876 4.321 1.00 32.75 573 GLN A O 1
ATOM 4353 N N . ALA A 1 574 ? 0.616 55.140 2.500 1.00 32.88 574 ALA A N 1
ATOM 4354 C CA . ALA A 1 574 ? 1.653 54.308 1.918 1.00 32.88 574 ALA A CA 1
ATOM 4355 C C . ALA A 1 574 ? 2.933 54.388 2.767 1.00 32.88 574 ALA A C 1
ATOM 4357 O O . ALA A 1 574 ? 3.615 55.413 2.790 1.00 32.88 574 ALA A O 1
ATOM 4358 N N . LYS A 1 575 ? 3.284 53.287 3.438 1.00 31.55 575 LYS A N 1
ATOM 4359 C CA . LYS A 1 575 ? 4.615 53.071 4.013 1.00 31.55 575 LYS A CA 1
ATOM 4360 C C . LYS A 1 575 ? 5.384 52.121 3.098 1.00 31.55 575 LYS A C 1
ATOM 4362 O O . LYS A 1 575 ? 5.346 50.902 3.241 1.00 31.55 575 LYS A O 1
ATOM 4367 N N . THR A 1 576 ? 6.053 52.702 2.108 1.00 30.67 576 THR A N 1
ATOM 4368 C CA . THR A 1 576 ? 7.066 52.037 1.285 1.00 30.67 576 THR A CA 1
ATOM 4369 C C . THR A 1 576 ? 8.238 51.631 2.170 1.00 30.67 576 THR A C 1
ATOM 4371 O O . THR A 1 576 ? 9.056 52.468 2.546 1.00 30.67 576 THR A O 1
ATOM 4374 N N . THR A 1 577 ? 8.316 50.343 2.496 1.00 31.80 577 THR A N 1
ATOM 4375 C CA . THR A 1 577 ? 9.503 49.733 3.102 1.00 31.80 577 THR A CA 1
ATOM 4376 C C . THR A 1 577 ? 10.179 48.906 2.017 1.00 31.80 577 THR A C 1
ATOM 4378 O O . THR A 1 577 ? 9.649 47.895 1.565 1.00 31.80 577 THR A O 1
ATOM 4381 N N . THR A 1 578 ? 11.316 49.392 1.532 1.00 33.56 578 THR A N 1
ATOM 4382 C CA . THR A 1 578 ? 12.230 48.664 0.645 1.00 33.56 578 THR A CA 1
ATOM 4383 C C . THR A 1 578 ? 12.721 47.388 1.336 1.00 33.56 578 THR A C 1
ATOM 4385 O O . THR A 1 578 ? 13.219 47.498 2.457 1.00 33.56 578 THR A O 1
ATOM 4388 N N . PRO A 1 579 ? 12.633 46.200 0.709 1.00 34.62 579 PRO A N 1
ATOM 4389 C CA . PRO A 1 579 ? 13.193 44.988 1.290 1.00 34.62 579 PRO A CA 1
ATOM 4390 C C . PRO A 1 579 ? 14.721 45.025 1.183 1.00 34.62 579 PRO A C 1
ATOM 4392 O O . PRO A 1 579 ? 15.278 45.161 0.087 1.00 34.62 579 PRO A O 1
ATOM 4395 N N . SER A 1 580 ? 15.394 44.922 2.331 1.00 31.27 580 SER A N 1
ATOM 4396 C CA . SER A 1 580 ? 16.818 44.609 2.408 1.00 31.27 580 SER A CA 1
ATOM 4397 C C . SER A 1 580 ? 17.058 43.266 1.720 1.00 31.27 580 SER A C 1
ATOM 4399 O O . SER A 1 580 ? 16.362 42.283 1.966 1.00 31.27 580 SER A O 1
ATOM 4401 N N . LYS A 1 581 ? 18.036 43.228 0.812 1.00 39.81 581 LYS A N 1
ATOM 4402 C CA . LYS A 1 581 ? 18.587 41.978 0.287 1.00 39.81 581 LYS A CA 1
ATOM 4403 C C . LYS A 1 581 ? 19.466 41.366 1.370 1.00 39.81 581 LYS A C 1
ATOM 4405 O O . LYS A 1 581 ? 20.684 41.517 1.331 1.00 39.81 581 LYS A O 1
ATOM 4410 N N . ASP A 1 582 ? 18.838 40.714 2.335 1.00 30.28 582 ASP A N 1
ATOM 4411 C CA . ASP A 1 582 ? 19.549 39.817 3.229 1.00 30.28 582 ASP A CA 1
ATOM 4412 C C .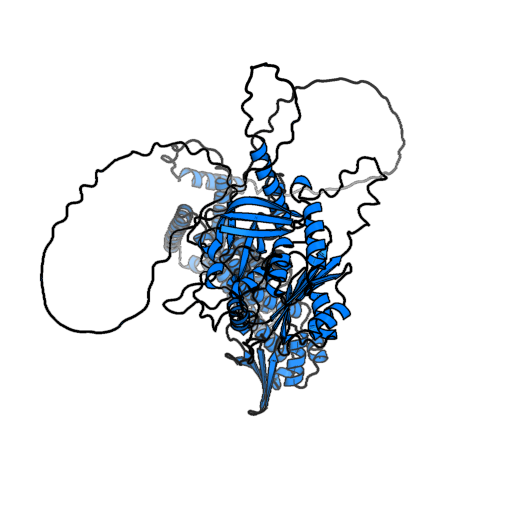 ASP A 1 582 ? 19.929 38.572 2.426 1.00 30.28 582 ASP A C 1
ATOM 4414 O O . ASP A 1 582 ? 19.097 37.921 1.791 1.00 30.28 582 ASP A O 1
ATOM 4418 N N . VAL A 1 583 ? 21.233 38.312 2.364 1.00 36.84 583 VAL A N 1
ATOM 4419 C CA . VAL A 1 583 ? 21.807 37.122 1.741 1.00 36.84 583 VAL A CA 1
ATOM 4420 C C . VAL A 1 583 ? 21.368 35.932 2.587 1.00 36.84 583 VAL A C 1
ATOM 4422 O O . VAL A 1 583 ? 21.932 35.659 3.643 1.00 36.84 583 VAL A O 1
ATOM 4425 N N . GLU A 1 584 ? 20.306 35.271 2.135 1.00 36.34 584 GLU A N 1
ATOM 4426 C CA . GLU A 1 584 ? 19.748 34.061 2.724 1.00 36.34 584 GLU A CA 1
ATOM 4427 C C . GLU A 1 584 ? 20.814 32.957 2.646 1.00 36.34 584 GLU A C 1
ATOM 4429 O O . GLU A 1 584 ? 21.024 32.328 1.607 1.00 36.34 584 GLU A O 1
ATOM 4434 N N . ILE A 1 585 ? 21.557 32.765 3.740 1.00 33.78 585 ILE A N 1
ATOM 4435 C CA . ILE A 1 585 ? 22.440 31.612 3.914 1.00 33.78 585 ILE A CA 1
ATOM 4436 C C . ILE A 1 585 ? 21.529 30.392 3.812 1.00 33.78 585 ILE A C 1
ATOM 4438 O O . ILE A 1 585 ? 20.702 30.160 4.696 1.00 33.78 585 ILE A O 1
ATOM 4442 N N . SER A 1 586 ? 21.613 29.663 2.695 1.00 47.00 586 SER A N 1
ATOM 4443 C CA . SER A 1 586 ? 20.701 28.562 2.411 1.00 47.00 586 SER A CA 1
ATOM 4444 C C . SER A 1 586 ? 20.881 27.490 3.478 1.00 47.00 586 SER A C 1
ATOM 4446 O O . SER A 1 586 ? 21.824 26.697 3.434 1.00 47.00 586 SER A O 1
ATOM 4448 N N . SER A 1 587 ? 19.974 27.466 4.452 1.00 57.25 587 SER A N 1
ATOM 4449 C CA . SER A 1 587 ? 19.768 26.297 5.295 1.00 57.25 587 SER A CA 1
ATOM 4450 C C . SER A 1 587 ? 19.704 25.082 4.369 1.00 57.25 587 SER A C 1
ATOM 4452 O O . SER A 1 587 ? 18.984 25.106 3.367 1.00 57.25 587 SER A O 1
ATOM 4454 N N . ASN A 1 588 ? 20.523 24.062 4.645 1.00 77.25 588 ASN A N 1
ATOM 4455 C CA . ASN A 1 588 ? 20.604 22.825 3.864 1.00 77.25 588 ASN A CA 1
ATOM 4456 C C . ASN A 1 588 ? 19.298 22.029 4.022 1.00 77.25 588 ASN A C 1
ATOM 4458 O O . ASN A 1 588 ? 19.254 20.978 4.656 1.00 77.25 588 ASN A O 1
ATOM 4462 N N . LYS A 1 589 ? 18.208 22.562 3.471 1.00 88.19 589 LYS A N 1
ATOM 4463 C CA . LYS A 1 589 ? 16.897 21.938 3.437 1.00 88.19 589 LYS A CA 1
ATOM 4464 C C . LYS A 1 589 ? 17.016 20.691 2.582 1.00 88.19 589 LYS A C 1
ATOM 4466 O O . LYS A 1 589 ? 17.306 20.765 1.388 1.00 88.19 589 LYS A O 1
ATOM 4471 N N . ILE A 1 590 ? 16.806 19.538 3.201 1.00 91.06 590 ILE A N 1
ATOM 4472 C CA . ILE A 1 590 ? 16.785 18.277 2.476 1.00 91.06 590 ILE A CA 1
ATOM 4473 C C . ILE A 1 590 ? 15.505 18.228 1.659 1.00 91.06 590 ILE A C 1
ATOM 4475 O O . ILE A 1 590 ? 14.401 18.244 2.200 1.00 91.06 590 ILE A O 1
ATOM 4479 N N . GLN A 1 591 ? 15.677 18.152 0.346 1.00 92.75 591 GLN A N 1
ATOM 4480 C CA . GLN A 1 591 ? 14.580 18.071 -0.598 1.00 92.75 591 GLN A CA 1
ATOM 4481 C C . GLN A 1 591 ? 14.372 16.626 -1.040 1.00 92.75 591 GLN A C 1
ATOM 4483 O O . GLN A 1 591 ? 15.326 15.912 -1.347 1.00 92.75 591 GLN A O 1
ATOM 4488 N N . ILE A 1 592 ? 13.111 16.220 -1.090 1.00 94.75 592 ILE A N 1
ATOM 4489 C CA . ILE A 1 592 ? 12.663 14.919 -1.577 1.00 94.75 592 ILE A CA 1
ATOM 4490 C C . ILE A 1 592 ? 11.544 15.112 -2.605 1.00 94.75 592 ILE A C 1
ATOM 4492 O O . ILE A 1 592 ? 10.990 16.206 -2.733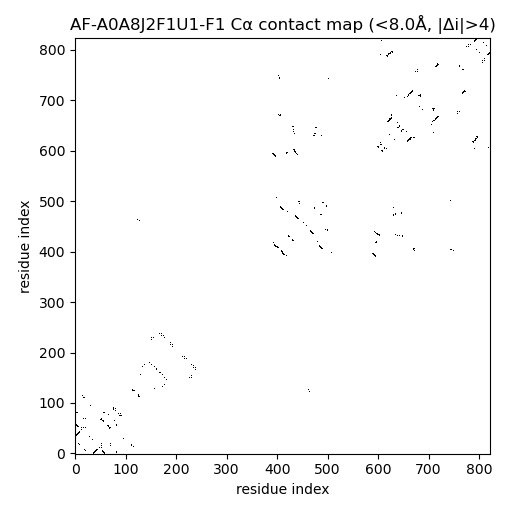 1.00 94.75 592 ILE A O 1
ATOM 4496 N N . TYR A 1 593 ? 11.183 14.043 -3.309 1.00 95.81 593 TYR A N 1
ATOM 4497 C CA . TYR A 1 593 ? 10.064 14.044 -4.249 1.00 95.81 593 TYR A CA 1
ATOM 4498 C C . TYR A 1 593 ? 9.008 13.041 -3.796 1.00 95.81 593 TYR A C 1
ATOM 4500 O O . TYR A 1 593 ? 9.317 11.869 -3.575 1.00 95.81 593 TYR A O 1
ATOM 4508 N N . LEU A 1 594 ? 7.770 13.516 -3.674 1.00 97.12 594 LEU A N 1
ATOM 4509 C CA . LEU A 1 594 ? 6.589 12.689 -3.431 1.00 97.12 594 LEU A CA 1
ATOM 4510 C C . LEU A 1 594 ? 5.666 12.787 -4.643 1.00 97.12 594 LEU A C 1
ATOM 4512 O O . LEU A 1 594 ? 5.504 13.874 -5.206 1.00 97.12 594 LEU A O 1
ATOM 4516 N N . SER A 1 595 ? 5.073 11.671 -5.057 1.00 96.56 595 SER A N 1
ATOM 4517 C CA . SER A 1 595 ? 4.086 11.672 -6.133 1.00 96.56 595 SER A CA 1
ATOM 4518 C C . SER A 1 595 ? 2.829 12.426 -5.709 1.00 96.56 595 SER A C 1
ATOM 4520 O O . SER A 1 595 ? 2.539 12.594 -4.518 1.00 96.56 595 SER A O 1
ATOM 4522 N N . GLN A 1 596 ? 2.012 12.803 -6.686 1.00 94.94 596 GLN A N 1
ATOM 4523 C CA . GLN A 1 596 ? 0.624 13.154 -6.402 1.00 94.94 596 GLN A CA 1
ATOM 4524 C C . GLN A 1 596 ? -0.091 11.999 -5.668 1.00 94.94 596 GLN A C 1
ATOM 4526 O O . GLN A 1 596 ? 0.275 10.833 -5.865 1.00 94.94 596 GLN A O 1
ATOM 4531 N N . PRO A 1 597 ? -1.100 12.297 -4.828 1.00 94.31 597 PRO A N 1
ATOM 4532 C CA . PRO A 1 597 ? -1.873 11.283 -4.125 1.00 94.31 597 PRO A CA 1
ATOM 4533 C C . PRO A 1 597 ? -2.491 10.261 -5.081 1.00 94.31 597 PRO A C 1
ATOM 4535 O O . PRO A 1 597 ? -3.195 10.621 -6.027 1.00 94.31 597 PRO A O 1
ATOM 4538 N N . VAL A 1 598 ? -2.272 8.981 -4.798 1.00 92.94 598 VAL A N 1
ATOM 4539 C CA . VAL A 1 598 ? -2.855 7.854 -5.523 1.00 92.94 598 VAL A CA 1
ATOM 4540 C C . VAL A 1 598 ? -3.941 7.235 -4.659 1.00 92.94 598 VAL A C 1
ATOM 4542 O O . VAL A 1 598 ? -3.719 6.880 -3.503 1.00 92.94 598 VAL A O 1
ATOM 4545 N N . ILE A 1 599 ? -5.138 7.109 -5.218 1.00 92.50 599 ILE A N 1
ATOM 4546 C CA . ILE A 1 599 ? -6.293 6.551 -4.515 1.00 92.50 599 ILE A CA 1
ATOM 4547 C C . ILE A 1 599 ? -6.083 5.055 -4.282 1.00 92.50 599 ILE A C 1
ATOM 4549 O O . ILE A 1 599 ? -5.785 4.312 -5.216 1.00 92.50 599 ILE A O 1
ATOM 4553 N N . THR A 1 600 ? -6.293 4.616 -3.042 1.00 92.19 600 THR A N 1
ATOM 4554 C CA . THR A 1 600 ? -6.118 3.217 -2.640 1.00 92.19 600 THR A CA 1
ATOM 4555 C C . THR A 1 600 ? -7.465 2.514 -2.513 1.00 92.19 600 THR A C 1
ATOM 4557 O O . THR A 1 600 ? -7.707 1.530 -3.206 1.00 92.19 600 THR A O 1
ATOM 4560 N N . LEU A 1 601 ? -8.365 3.014 -1.658 1.00 93.00 601 LEU A N 1
ATOM 4561 C CA . LEU A 1 601 ? -9.676 2.405 -1.418 1.00 93.00 601 LEU A CA 1
ATOM 4562 C C . LEU A 1 601 ? -10.810 3.416 -1.549 1.00 93.00 601 LEU A C 1
ATOM 4564 O O . LEU A 1 601 ? -10.716 4.570 -1.132 1.00 93.00 601 LEU A O 1
ATOM 4568 N N . THR A 1 602 ? -11.931 2.932 -2.069 1.00 90.31 602 THR A N 1
ATOM 4569 C CA . THR A 1 602 ? -13.198 3.658 -2.136 1.00 90.31 602 THR A CA 1
ATOM 4570 C C . THR A 1 602 ? -14.061 3.344 -0.920 1.00 90.31 602 THR A C 1
ATOM 4572 O O . THR A 1 602 ? -14.172 2.191 -0.501 1.00 90.31 602 THR A O 1
ATOM 4575 N N . LEU A 1 603 ? -14.704 4.359 -0.343 1.00 86.12 603 LEU A N 1
ATOM 4576 C CA . LEU A 1 603 ? -15.642 4.189 0.769 1.00 86.12 603 LEU A CA 1
ATOM 4577 C C . LEU A 1 603 ? -17.100 4.270 0.309 1.00 86.12 603 LEU A C 1
ATOM 4579 O O . LEU A 1 603 ? -17.384 4.870 -0.728 1.00 86.12 603 LEU A O 1
ATOM 4583 N N . PRO A 1 604 ? -18.033 3.651 1.060 1.00 86.94 604 PRO A N 1
ATOM 4584 C CA . PRO A 1 604 ? -17.836 2.945 2.339 1.00 86.94 604 PRO A CA 1
ATOM 4585 C C . PRO A 1 604 ? -17.349 1.488 2.204 1.00 86.94 604 PRO A C 1
ATOM 4587 O O . PRO A 1 604 ? -17.154 0.812 3.207 1.00 86.94 604 PRO A O 1
ATOM 4590 N N . HIS A 1 605 ? -17.164 0.983 0.981 1.00 89.31 605 HIS A N 1
ATOM 4591 C CA . HIS A 1 605 ? -16.938 -0.446 0.724 1.00 89.31 605 HIS A CA 1
ATOM 4592 C C . HIS A 1 605 ? -15.513 -0.944 1.007 1.00 89.31 605 HIS A C 1
ATOM 4594 O O . HIS A 1 605 ? -15.313 -2.157 1.103 1.00 89.31 605 HIS A O 1
ATOM 4600 N N . LEU A 1 606 ? -14.542 -0.030 1.100 1.00 91.50 606 LEU A N 1
ATOM 4601 C CA . LEU A 1 606 ? -13.108 -0.295 1.237 1.00 91.50 606 LEU A CA 1
ATOM 4602 C C . LEU A 1 606 ? -12.586 -1.306 0.204 1.00 91.50 606 LEU A C 1
ATOM 4604 O O . LEU A 1 606 ? -11.947 -2.309 0.532 1.00 91.50 606 LEU A O 1
ATOM 4608 N N . ILE A 1 607 ? -12.892 -1.027 -1.063 1.00 92.12 607 ILE A N 1
ATOM 4609 C CA . ILE A 1 607 ? -12.390 -1.777 -2.219 1.00 92.12 607 ILE A CA 1
ATOM 4610 C C . ILE A 1 607 ? -11.515 -0.887 -3.101 1.00 92.12 607 ILE A C 1
ATOM 4612 O O . ILE A 1 607 ? -11.757 0.326 -3.140 1.00 92.12 607 ILE A O 1
ATOM 4616 N N . PRO A 1 608 ? -10.556 -1.469 -3.839 1.00 91.44 608 PRO A N 1
ATOM 4617 C CA . PRO A 1 608 ? -9.841 -0.764 -4.897 1.00 91.44 608 PRO A CA 1
ATOM 4618 C C . PRO A 1 608 ? -10.797 -0.089 -5.889 1.00 91.44 608 PRO A C 1
ATOM 4620 O O . PRO A 1 608 ? -11.895 -0.587 -6.136 1.00 91.44 608 PRO A O 1
ATOM 4623 N N . GLU A 1 609 ? -10.404 1.055 -6.449 1.00 86.75 609 GLU A N 1
ATOM 4624 C CA . GLU A 1 609 ? -11.260 1.836 -7.360 1.00 86.75 609 GLU A CA 1
ATOM 4625 C C . GLU A 1 609 ? -11.625 1.085 -8.652 1.00 86.75 609 GLU A C 1
ATOM 4627 O O . GLU A 1 609 ? -12.692 1.307 -9.222 1.00 86.75 609 GLU A O 1
ATOM 4632 N N . ASP A 1 610 ? -10.770 0.169 -9.092 1.00 85.81 610 ASP A N 1
ATOM 4633 C CA . ASP A 1 610 ? -10.976 -0.692 -10.256 1.00 85.81 610 ASP A CA 1
ATOM 4634 C C . ASP A 1 610 ? -11.785 -1.966 -9.949 1.00 85.81 610 ASP A C 1
ATOM 4636 O O . ASP A 1 610 ? -12.187 -2.683 -10.871 1.00 85.81 610 ASP A O 1
ATOM 4640 N N . ALA A 1 611 ? -12.068 -2.247 -8.673 1.00 87.56 611 ALA A N 1
ATOM 4641 C CA . ALA A 1 611 ? -12.867 -3.395 -8.275 1.00 87.56 611 ALA A CA 1
ATOM 4642 C C . ALA A 1 611 ? -14.362 -3.165 -8.547 1.00 87.56 611 ALA A C 1
ATOM 4644 O O . ALA A 1 611 ? -14.904 -2.067 -8.403 1.00 87.56 611 ALA A O 1
ATOM 4645 N N . GLN A 1 612 ? -15.068 -4.239 -8.911 1.00 86.75 612 GLN A N 1
ATOM 4646 C CA . GLN A 1 612 ? -16.515 -4.185 -9.097 1.00 86.75 612 GLN A CA 1
ATOM 4647 C C . GLN A 1 612 ? -17.197 -3.820 -7.772 1.00 86.75 612 GLN A C 1
ATOM 4649 O O . GLN A 1 612 ? -17.029 -4.513 -6.768 1.00 86.75 612 GLN A O 1
ATOM 4654 N N . MET A 1 613 ? -17.989 -2.744 -7.782 1.00 84.94 613 MET A N 1
ATOM 4655 C CA . MET A 1 613 ? -18.748 -2.312 -6.608 1.00 84.94 613 MET A CA 1
ATOM 4656 C C . MET A 1 613 ? -19.686 -3.438 -6.148 1.00 84.94 613 MET A C 1
ATOM 4658 O O . MET A 1 613 ? -20.493 -3.925 -6.951 1.00 84.94 613 MET A O 1
ATOM 4662 N N . PRO A 1 614 ? -19.604 -3.873 -4.879 1.00 85.56 614 PRO A N 1
ATOM 4663 C CA . PRO A 1 614 ? -20.510 -4.876 -4.356 1.00 85.56 614 PRO A CA 1
ATOM 4664 C C . PRO A 1 614 ? -21.933 -4.318 -4.354 1.00 85.56 614 PRO A C 1
ATOM 4666 O O . PRO A 1 614 ? -22.160 -3.133 -4.119 1.00 85.56 614 PRO A O 1
ATOM 4669 N N . LYS A 1 615 ? -22.915 -5.194 -4.580 1.00 86.56 615 LYS A N 1
ATOM 4670 C CA . LYS A 1 615 ? -24.337 -4.816 -4.525 1.00 86.56 615 LYS A CA 1
ATOM 4671 C C . LYS A 1 615 ? -24.786 -4.408 -3.118 1.00 86.56 615 LYS A C 1
ATOM 4673 O O . LYS A 1 615 ? -25.823 -3.771 -2.973 1.00 86.56 615 LYS A O 1
ATOM 4678 N N . GLN A 1 616 ? -24.033 -4.808 -2.095 1.00 87.38 616 GLN A N 1
ATOM 4679 C CA . GLN A 1 616 ? -24.397 -4.660 -0.695 1.00 87.38 616 GLN A CA 1
ATOM 4680 C C . GLN A 1 616 ? -23.372 -3.805 0.051 1.00 87.38 616 GLN A C 1
ATOM 4682 O O . GLN A 1 616 ? -22.163 -4.049 -0.015 1.00 87.38 616 GLN A O 1
ATOM 4687 N N . ILE A 1 617 ? -23.887 -2.813 0.781 1.00 87.19 617 ILE A N 1
ATOM 4688 C CA . ILE A 1 617 ? -23.101 -1.958 1.669 1.00 87.19 617 ILE A CA 1
ATOM 4689 C C . ILE A 1 617 ? -22.681 -2.786 2.885 1.00 87.19 617 ILE A C 1
ATOM 4691 O O . ILE A 1 617 ? -23.496 -3.477 3.498 1.00 87.19 617 ILE A O 1
ATOM 4695 N N . GLN A 1 618 ? -21.398 -2.704 3.218 1.00 91.94 618 GLN A N 1
ATOM 4696 C CA . GLN A 1 618 ? -20.807 -3.416 4.347 1.00 91.94 618 GLN A CA 1
ATOM 4697 C C . GLN A 1 618 ? -21.311 -2.811 5.657 1.00 91.94 618 GLN A C 1
ATOM 4699 O O . GLN A 1 618 ? -21.400 -1.590 5.778 1.00 91.94 618 GLN A O 1
ATOM 4704 N N . LYS A 1 619 ? -21.645 -3.652 6.638 1.00 94.50 619 LYS A N 1
ATOM 4705 C CA . LYS A 1 619 ? -22.169 -3.212 7.945 1.00 94.50 619 LYS A CA 1
ATOM 4706 C C . LYS A 1 619 ? -21.084 -3.079 9.007 1.00 94.50 619 LYS A C 1
ATOM 4708 O O . LYS A 1 619 ? -21.300 -2.427 10.029 1.00 94.50 619 LYS A O 1
ATOM 4713 N N . SER A 1 620 ? -19.924 -3.684 8.771 1.00 96.06 620 SER A N 1
ATOM 4714 C CA . SER A 1 620 ? -18.762 -3.587 9.649 1.00 96.06 620 SER A CA 1
ATOM 4715 C C . SER A 1 620 ? -17.455 -3.813 8.894 1.00 96.06 620 SER A C 1
ATOM 4717 O O . SER A 1 620 ? -17.442 -4.422 7.823 1.00 96.06 620 SER A O 1
ATOM 4719 N N . ILE A 1 621 ? -16.356 -3.336 9.473 1.00 96.94 621 ILE A N 1
ATOM 4720 C CA . ILE A 1 621 ? -14.995 -3.497 8.960 1.00 96.94 621 ILE A CA 1
ATOM 4721 C C . ILE A 1 621 ? -14.138 -4.165 10.031 1.00 96.94 621 ILE A C 1
ATOM 4723 O O . ILE A 1 621 ? -14.130 -3.722 11.178 1.00 96.94 621 ILE A O 1
ATOM 4727 N N . LEU A 1 622 ? -13.391 -5.195 9.644 1.00 98.12 622 LEU A N 1
ATOM 4728 C CA . LEU A 1 622 ? -12.324 -5.782 10.448 1.00 98.12 622 LEU A CA 1
ATOM 4729 C C . LEU A 1 622 ? -10.981 -5.404 9.825 1.00 98.12 622 LEU A C 1
ATOM 4731 O O . LEU A 1 622 ? -10.696 -5.781 8.690 1.00 98.12 622 LEU A O 1
ATOM 4735 N N . LEU A 1 623 ? -10.155 -4.668 10.557 1.00 98.38 623 LEU A N 1
ATOM 4736 C CA . LEU A 1 623 ? -8.792 -4.334 10.157 1.00 98.38 623 LEU A CA 1
ATOM 4737 C C . LEU A 1 623 ? -7.834 -5.345 10.795 1.00 98.38 623 LEU A C 1
ATOM 4739 O O . LEU A 1 623 ? -7.777 -5.439 12.016 1.00 98.38 623 LEU A O 1
ATOM 4743 N N . VAL A 1 624 ? -7.079 -6.090 9.989 1.00 98.44 624 VAL A N 1
ATOM 4744 C CA . VAL A 1 624 ? -6.026 -7.006 10.448 1.00 98.44 624 VAL A CA 1
ATOM 4745 C C . VAL A 1 624 ? -4.679 -6.460 9.986 1.00 98.44 624 VAL A C 1
ATOM 4747 O O . VAL A 1 624 ? -4.289 -6.615 8.829 1.00 98.44 624 VAL A O 1
ATOM 4750 N N . LEU A 1 625 ? -3.993 -5.753 10.879 1.00 98.31 625 LEU A N 1
ATOM 4751 C CA . LEU A 1 625 ? -2.836 -4.926 10.547 1.00 98.31 625 LEU A CA 1
ATOM 4752 C C . LEU A 1 625 ? -1.554 -5.500 11.164 1.00 98.31 625 LEU A C 1
ATOM 4754 O O . LEU A 1 625 ? -1.581 -6.069 12.254 1.00 98.31 625 LEU A O 1
ATOM 4758 N N . GLY A 1 626 ? -0.429 -5.349 10.469 1.00 97.44 626 GLY A N 1
ATOM 4759 C CA . GLY A 1 626 ? 0.880 -5.849 10.876 1.00 97.44 626 GLY A CA 1
ATOM 4760 C C . GLY A 1 626 ? 1.970 -4.785 10.743 1.00 97.44 626 GLY A C 1
ATOM 4761 O O . GLY A 1 626 ? 2.186 -4.263 9.648 1.00 97.44 626 GLY A O 1
ATOM 4762 N N . GLY A 1 627 ? 2.689 -4.483 11.828 1.00 96.19 627 GLY A N 1
ATOM 4763 C CA . GLY A 1 627 ? 3.781 -3.497 11.828 1.00 96.19 627 GLY A CA 1
ATOM 4764 C C . GLY A 1 627 ? 3.348 -2.128 11.283 1.00 96.19 627 GLY A C 1
ATOM 4765 O O . GLY A 1 627 ? 2.354 -1.563 11.733 1.00 96.19 627 GLY A O 1
ATOM 4766 N N . THR A 1 628 ? 4.054 -1.609 10.272 1.00 96.88 628 THR A N 1
ATOM 4767 C CA . THR A 1 628 ? 3.715 -0.332 9.613 1.00 96.88 628 THR A CA 1
ATOM 4768 C C . THR A 1 628 ? 2.386 -0.354 8.865 1.00 96.88 628 THR A C 1
ATOM 4770 O O . THR A 1 628 ? 1.866 0.712 8.567 1.00 96.88 628 THR A O 1
ATOM 4773 N N . GLY A 1 629 ? 1.771 -1.519 8.628 1.00 97.44 629 GLY A N 1
ATOM 4774 C CA . GLY A 1 629 ? 0.418 -1.609 8.068 1.00 97.44 629 GLY A CA 1
ATOM 4775 C C . GLY A 1 629 ? -0.650 -0.892 8.908 1.00 97.44 629 GLY A C 1
ATOM 4776 O O . GLY A 1 629 ? -1.729 -0.593 8.394 1.00 97.44 629 GLY A O 1
ATOM 4777 N N . VAL A 1 630 ? -0.337 -0.557 10.170 1.00 97.88 630 VAL A N 1
ATOM 4778 C CA . VAL A 1 630 ? -1.180 0.241 11.074 1.00 97.88 630 VAL A CA 1
ATOM 4779 C C . VAL A 1 630 ? -1.601 1.594 10.487 1.00 97.88 630 VAL A C 1
ATOM 4781 O O . VAL A 1 630 ? -2.691 2.064 10.787 1.00 97.88 630 VAL A O 1
ATOM 4784 N N . VAL A 1 631 ? -0.812 2.185 9.581 1.00 97.38 631 VAL A N 1
ATOM 4785 C CA . VAL A 1 631 ? -1.107 3.494 8.958 1.00 97.38 631 VAL A CA 1
ATOM 4786 C C . VAL A 1 631 ? -2.403 3.518 8.136 1.00 97.38 631 VAL A C 1
ATOM 4788 O O . VAL A 1 631 ? -2.933 4.587 7.846 1.00 97.38 631 VAL A O 1
ATOM 4791 N N . ALA A 1 632 ? -2.963 2.357 7.782 1.00 96.44 632 ALA A N 1
ATOM 4792 C CA . ALA A 1 632 ? -4.281 2.285 7.155 1.00 96.44 632 ALA A CA 1
ATOM 4793 C C . ALA A 1 632 ? -5.410 2.731 8.108 1.00 96.44 632 ALA A C 1
ATOM 4795 O O . ALA A 1 632 ? -6.434 3.252 7.663 1.00 96.44 632 ALA A O 1
ATOM 4796 N N . LEU A 1 633 ? -5.225 2.542 9.417 1.00 97.00 633 LEU A N 1
ATOM 4797 C CA . LEU A 1 633 ? -6.208 2.844 10.454 1.00 97.00 633 LEU A CA 1
ATOM 4798 C C . LEU A 1 633 ? -6.604 4.332 10.526 1.00 97.00 633 LEU A C 1
ATOM 4800 O O . LEU A 1 633 ? -7.804 4.599 10.410 1.00 97.00 633 LEU A O 1
ATOM 4804 N N . PRO A 1 634 ? -5.674 5.303 10.675 1.00 96.25 634 PRO A N 1
ATOM 4805 C CA . PRO A 1 634 ? -6.031 6.723 10.720 1.00 96.25 634 PRO A CA 1
ATOM 4806 C C . PRO A 1 634 ? -6.783 7.173 9.468 1.00 96.25 634 PRO A C 1
ATOM 4808 O O . PRO A 1 634 ? -7.748 7.926 9.584 1.00 96.25 634 PRO A O 1
ATOM 4811 N N . GLN A 1 635 ? -6.409 6.679 8.282 1.00 94.06 635 GLN A N 1
ATOM 4812 C CA . GLN A 1 635 ? -7.124 7.029 7.056 1.00 94.06 635 GLN A CA 1
ATOM 4813 C C . GLN A 1 635 ? -8.561 6.513 7.071 1.00 94.06 635 GLN A C 1
ATOM 4815 O O . GLN A 1 635 ? -9.474 7.285 6.804 1.00 94.06 635 GLN A O 1
ATOM 4820 N N . VAL A 1 636 ? -8.792 5.250 7.451 1.00 94.94 636 VAL A N 1
ATOM 4821 C CA . VAL A 1 636 ? -10.154 4.697 7.557 1.00 94.94 636 VAL A CA 1
ATOM 4822 C C . VAL A 1 636 ? -10.985 5.464 8.595 1.00 94.94 636 VAL A C 1
ATOM 4824 O O . VAL A 1 636 ? -12.139 5.803 8.325 1.00 94.94 636 VAL A O 1
ATOM 4827 N N . LEU A 1 637 ? -10.409 5.785 9.758 1.00 94.81 637 LEU A N 1
ATOM 4828 C CA . LEU A 1 637 ? -11.104 6.512 10.825 1.00 94.81 637 LEU A CA 1
ATOM 4829 C C . LEU A 1 637 ? -11.368 7.985 10.491 1.00 94.81 637 LEU A C 1
ATOM 4831 O O . LEU A 1 637 ? -12.402 8.512 10.901 1.00 94.81 637 LEU A O 1
ATOM 4835 N N . ALA A 1 638 ? -10.523 8.639 9.690 1.00 91.94 638 ALA A N 1
ATOM 4836 C CA . ALA A 1 638 ? -10.744 10.018 9.244 1.00 91.94 638 ALA A CA 1
ATOM 4837 C C . ALA A 1 638 ? -12.077 10.198 8.491 1.00 91.94 638 ALA A C 1
ATOM 4839 O O . ALA A 1 638 ? -12.647 11.287 8.477 1.00 91.94 638 ALA A O 1
ATOM 4840 N N . HIS A 1 639 ? -12.631 9.124 7.923 1.00 89.56 639 HIS A N 1
ATOM 4841 C CA . HIS A 1 639 ? -13.933 9.140 7.251 1.00 89.56 639 HIS A CA 1
ATOM 4842 C C . HIS A 1 639 ? -15.142 9.136 8.196 1.00 89.56 639 HIS A C 1
ATOM 4844 O O . HIS A 1 639 ? -16.283 9.263 7.736 1.00 89.56 639 HIS A O 1
ATOM 4850 N N . ARG A 1 640 ? -14.921 9.019 9.509 1.00 90.19 640 ARG A N 1
ATOM 4851 C CA . ARG A 1 640 ? -15.959 9.260 10.521 1.00 90.19 640 ARG A CA 1
ATOM 4852 C C . ARG A 1 640 ? -16.226 10.742 10.731 1.00 90.19 640 ARG A C 1
ATOM 4854 O O . ARG A 1 640 ? -17.371 11.121 10.956 1.00 90.19 640 ARG A O 1
ATOM 4861 N N . ASP A 1 641 ? -15.202 11.575 10.551 1.00 87.12 641 ASP A N 1
ATOM 4862 C CA . ASP A 1 641 ? -15.325 13.032 10.526 1.00 87.12 641 ASP A CA 1
ATOM 4863 C C . ASP A 1 641 ? -14.636 13.637 9.287 1.00 87.12 641 ASP A C 1
ATOM 4865 O O . ASP A 1 641 ? -13.581 14.277 9.380 1.00 87.12 641 ASP A O 1
ATOM 4869 N N . PRO A 1 642 ? -15.237 13.458 8.092 1.00 86.31 642 PRO A N 1
ATOM 4870 C CA . PRO A 1 642 ? -14.649 13.937 6.847 1.00 86.31 642 PRO A CA 1
ATOM 4871 C C . PRO A 1 642 ? -14.451 15.453 6.803 1.00 86.31 642 PRO A C 1
ATOM 4873 O O . PRO A 1 642 ? -13.602 15.933 6.056 1.00 86.31 642 PRO A O 1
ATOM 4876 N N . TYR A 1 643 ? -15.223 16.225 7.572 1.00 85.94 643 TYR A N 1
ATOM 4877 C CA . TYR A 1 643 ? -15.111 17.677 7.538 1.00 85.94 643 TYR A CA 1
ATOM 4878 C C . TYR A 1 643 ? -13.838 18.138 8.242 1.00 85.94 643 TYR A C 1
ATOM 4880 O O . TYR A 1 643 ? -13.018 18.826 7.632 1.00 85.94 643 TYR A O 1
ATOM 4888 N N . SER A 1 644 ? -13.638 17.729 9.500 1.00 84.56 644 SER A N 1
ATOM 4889 C CA . SER A 1 644 ? -12.471 18.183 10.261 1.00 84.56 644 SER A CA 1
ATOM 4890 C C . SER A 1 644 ? -11.173 17.565 9.745 1.00 84.56 644 SER A C 1
ATOM 4892 O O . SER A 1 644 ? -10.161 18.265 9.665 1.00 84.56 644 SER A O 1
ATOM 4894 N N . LYS A 1 645 ? -11.209 16.283 9.349 1.00 83.62 645 LYS A N 1
ATOM 4895 C CA . LYS A 1 645 ? -10.017 15.527 8.950 1.00 83.62 645 LYS A CA 1
ATOM 4896 C C . LYS A 1 645 ? -9.737 15.605 7.453 1.00 83.62 645 LYS A C 1
ATOM 4898 O O . LYS A 1 645 ? -8.597 15.780 7.049 1.00 83.62 645 LYS A O 1
ATOM 4903 N N . LEU A 1 646 ? -10.747 15.506 6.597 1.00 84.38 646 LEU A N 1
ATOM 4904 C CA . LEU A 1 646 ? -10.523 15.411 5.146 1.00 84.38 646 LEU A CA 1
ATOM 4905 C C . LEU A 1 646 ? -10.818 16.709 4.402 1.00 84.38 646 LEU A C 1
ATOM 4907 O O . LEU A 1 646 ? -10.609 16.768 3.194 1.00 84.38 646 LEU A O 1
ATOM 4911 N N . ASN A 1 647 ? -11.310 17.738 5.102 1.00 85.25 647 ASN A N 1
ATOM 4912 C CA . ASN A 1 647 ? -11.800 18.974 4.494 1.00 85.25 647 ASN A CA 1
ATOM 4913 C C . ASN A 1 647 ? -12.916 18.719 3.456 1.00 85.25 647 ASN A C 1
ATOM 4915 O O . ASN A 1 647 ? -13.100 19.491 2.512 1.00 85.25 647 ASN A O 1
ATOM 4919 N N . ILE A 1 648 ? -13.666 17.620 3.621 1.00 82.69 648 ILE A N 1
ATOM 4920 C CA . ILE A 1 648 ? -14.800 17.255 2.773 1.00 82.69 648 ILE A CA 1
ATOM 4921 C C . ILE A 1 648 ? -16.084 17.532 3.544 1.00 82.69 648 ILE A C 1
ATOM 4923 O O . ILE A 1 648 ? -16.413 16.834 4.506 1.00 82.69 648 ILE A O 1
ATOM 4927 N N . ALA A 1 649 ? -16.867 18.501 3.071 1.00 82.50 649 ALA A N 1
ATOM 4928 C CA . ALA A 1 649 ? -18.243 18.673 3.519 1.00 82.50 649 ALA A CA 1
ATOM 4929 C C . ALA A 1 649 ? -19.050 17.419 3.144 1.00 82.50 649 ALA A C 1
ATOM 4931 O O . ALA A 1 649 ? -19.480 17.258 2.009 1.00 82.50 649 ALA A O 1
ATOM 4932 N N . THR A 1 650 ? -19.209 16.500 4.092 1.00 80.19 650 THR A N 1
ATOM 4933 C CA . THR A 1 650 ? -19.978 15.263 3.918 1.00 80.19 650 THR A CA 1
ATOM 4934 C C . THR A 1 650 ? -21.235 15.374 4.762 1.00 80.19 650 THR A C 1
ATOM 4936 O O . THR A 1 650 ? -21.167 15.783 5.924 1.00 80.19 650 THR A O 1
ATOM 4939 N N . ARG A 1 651 ? -22.401 15.030 4.202 1.00 80.62 651 ARG A N 1
ATOM 4940 C CA . ARG A 1 651 ? -23.635 15.002 4.995 1.00 80.62 651 ARG A CA 1
ATOM 4941 C C . ARG A 1 651 ? -23.464 13.981 6.115 1.00 80.62 651 ARG A C 1
ATOM 4943 O O . ARG A 1 651 ? -22.885 12.922 5.902 1.00 80.62 651 ARG A O 1
ATOM 4950 N N . LYS A 1 652 ? -24.029 14.249 7.296 1.00 81.50 652 LYS A N 1
ATOM 4951 C CA . LYS A 1 652 ? -23.984 13.305 8.429 1.00 81.50 652 LYS A CA 1
ATOM 4952 C C . LYS A 1 652 ? -24.537 11.918 8.081 1.00 81.50 652 LYS A C 1
ATOM 4954 O O . LYS A 1 652 ? -24.224 10.960 8.770 1.00 81.50 652 LYS A O 1
ATOM 4959 N N . THR A 1 653 ? -25.389 11.795 7.064 1.00 78.94 653 THR A N 1
ATOM 4960 C CA . THR A 1 653 ? -25.915 10.512 6.568 1.00 78.94 653 THR A CA 1
ATOM 4961 C C . THR A 1 653 ? -24.884 9.689 5.804 1.00 78.94 653 THR A C 1
ATOM 4963 O O . THR A 1 653 ? -24.995 8.470 5.790 1.00 78.94 653 THR A O 1
ATOM 4966 N N . ASP A 1 654 ? -23.883 10.349 5.225 1.00 78.25 654 ASP A N 1
ATOM 4967 C CA . ASP A 1 654 ? -22.917 9.754 4.298 1.00 78.25 654 ASP A CA 1
ATOM 4968 C C . ASP A 1 654 ? -21.559 9.499 4.986 1.00 78.25 654 ASP A C 1
ATOM 4970 O O . ASP A 1 654 ? -20.633 8.965 4.380 1.00 78.25 654 ASP A O 1
ATOM 4974 N N . GLN A 1 655 ? -21.432 9.889 6.261 1.00 85.88 655 GLN A N 1
ATOM 4975 C CA . GLN A 1 655 ? -20.274 9.592 7.105 1.00 85.88 655 GLN A CA 1
ATOM 4976 C C . GLN A 1 655 ? -20.181 8.091 7.412 1.00 85.88 655 GLN A C 1
ATOM 4978 O O . GLN A 1 655 ? -21.189 7.380 7.464 1.00 85.88 655 GLN A O 1
ATOM 4983 N N . LEU A 1 656 ? -18.963 7.606 7.662 1.00 88.62 656 LEU A N 1
ATOM 4984 C CA . LEU A 1 656 ? -18.714 6.195 7.947 1.00 88.62 656 LEU A CA 1
ATOM 4985 C C . LEU A 1 656 ? -19.225 5.805 9.347 1.00 88.62 656 LEU A C 1
ATOM 4987 O O . LEU A 1 656 ? -18.496 5.876 10.329 1.00 88.62 656 LEU A O 1
ATOM 4991 N N . LYS A 1 657 ? -20.479 5.353 9.448 1.00 90.00 657 LYS A N 1
ATOM 4992 C CA . LYS A 1 657 ? -21.119 4.973 10.729 1.00 90.00 657 LYS A CA 1
ATOM 4993 C C . LYS A 1 657 ? -20.968 3.506 11.124 1.00 90.00 657 LYS A C 1
ATOM 4995 O O . LYS A 1 657 ? -21.563 3.059 12.102 1.00 90.00 657 LYS A O 1
ATOM 5000 N N . ILE A 1 658 ? -20.228 2.733 10.340 1.00 93.06 658 ILE A N 1
ATOM 5001 C CA . ILE A 1 658 ? -20.128 1.288 10.537 1.00 93.06 658 ILE A CA 1
ATOM 5002 C C . ILE A 1 658 ? -19.145 0.936 11.654 1.00 93.06 658 ILE A C 1
ATOM 5004 O O . ILE A 1 658 ? -18.211 1.686 11.955 1.00 93.06 658 ILE A O 1
ATOM 5008 N N . ALA A 1 659 ? -19.377 -0.213 12.287 1.00 94.69 659 ALA A N 1
ATOM 5009 C CA . ALA A 1 659 ? -18.495 -0.727 13.326 1.00 94.69 659 ALA A CA 1
ATOM 5010 C C . ALA A 1 659 ? -17.118 -1.063 12.738 1.00 94.69 659 ALA A C 1
ATOM 5012 O O . ALA A 1 659 ? -17.039 -1.664 11.665 1.00 94.69 659 ALA A O 1
ATOM 5013 N N . ILE A 1 660 ? -16.055 -0.677 13.444 1.00 97.00 660 ILE A N 1
ATOM 5014 C CA . ILE A 1 660 ? -14.668 -0.941 13.052 1.00 97.00 660 ILE A CA 1
ATOM 5015 C C . ILE A 1 660 ? -13.996 -1.668 14.211 1.00 97.00 660 ILE A C 1
ATOM 5017 O O . ILE A 1 660 ? -13.925 -1.122 15.315 1.00 97.00 660 ILE A O 1
ATOM 5021 N N . ASP A 1 661 ? -13.512 -2.872 13.932 1.00 98.12 661 ASP A N 1
ATOM 5022 C CA . ASP A 1 661 ? -12.707 -3.671 14.850 1.00 98.12 661 ASP A CA 1
ATOM 5023 C C . ASP A 1 661 ? -11.270 -3.745 14.327 1.00 98.12 661 ASP A C 1
ATOM 5025 O O . ASP A 1 661 ? -11.039 -3.757 13.114 1.00 98.12 661 ASP A O 1
ATOM 5029 N N . LEU A 1 662 ? -10.308 -3.810 15.243 1.00 98.56 662 LEU A N 1
ATOM 5030 C CA . LEU A 1 662 ? -8.882 -3.885 14.946 1.00 98.56 662 LEU A CA 1
ATOM 5031 C C . LEU A 1 662 ? -8.269 -5.153 15.546 1.00 98.56 662 LEU A C 1
ATOM 5033 O O . LEU A 1 662 ? -8.471 -5.464 16.716 1.00 98.56 662 LEU A O 1
ATOM 5037 N N . VAL A 1 663 ? -7.472 -5.851 14.746 1.00 98.62 663 VAL A N 1
ATOM 5038 C CA . VAL A 1 663 ? -6.500 -6.854 15.181 1.00 98.62 663 VAL A CA 1
ATOM 5039 C C . VAL A 1 663 ? -5.137 -6.372 14.699 1.00 98.62 663 VAL A C 1
ATOM 5041 O O . VAL A 1 663 ? -4.852 -6.413 13.504 1.00 98.62 663 VAL A O 1
ATOM 5044 N N . LEU A 1 664 ? -4.305 -5.877 15.610 1.00 98.50 664 LEU A N 1
ATOM 5045 C CA . LEU A 1 664 ? -2.967 -5.376 15.304 1.00 98.50 664 LEU A CA 1
ATOM 5046 C C . LEU A 1 664 ? -1.926 -6.381 15.789 1.00 98.50 664 LEU A C 1
ATOM 5048 O O . LEU A 1 664 ? -1.960 -6.784 16.944 1.00 98.50 664 LEU A O 1
ATOM 5052 N N . SER A 1 665 ? -0.989 -6.770 14.928 1.00 98.12 665 SER A N 1
ATOM 5053 C CA . SER A 1 665 ? 0.170 -7.579 15.304 1.00 98.12 665 SER A CA 1
ATOM 5054 C C . SER A 1 665 ? 1.463 -6.798 15.104 1.00 98.12 665 SER A C 1
ATOM 5056 O O . SER A 1 665 ? 1.756 -6.301 14.016 1.00 98.12 665 SER A O 1
ATOM 5058 N N . CYS A 1 666 ? 2.264 -6.697 16.156 1.00 97.00 666 CYS A N 1
ATOM 5059 C CA . CYS A 1 666 ? 3.551 -6.015 16.121 1.00 97.00 666 CYS A CA 1
ATOM 5060 C C . CYS A 1 666 ? 4.540 -6.670 17.088 1.00 97.00 666 CYS A C 1
ATOM 5062 O O . CYS A 1 666 ? 4.192 -7.543 17.888 1.00 97.00 666 CYS A O 1
ATOM 5064 N N . ARG A 1 667 ? 5.806 -6.267 16.979 1.00 94.75 667 ARG A N 1
ATOM 5065 C CA . ARG A 1 667 ? 6.812 -6.633 17.973 1.00 94.75 667 ARG A CA 1
ATOM 5066 C C . ARG A 1 667 ? 6.648 -5.747 19.201 1.00 94.75 667 ARG A C 1
ATOM 5068 O O . ARG A 1 667 ? 6.267 -4.586 19.071 1.00 94.75 667 ARG A O 1
ATOM 5075 N N . LYS A 1 668 ? 6.973 -6.293 20.372 1.00 92.69 668 LYS A N 1
ATOM 5076 C CA . LYS A 1 668 ? 6.918 -5.568 21.648 1.00 92.69 668 LYS A CA 1
ATOM 5077 C C . LYS A 1 668 ? 7.778 -4.293 21.652 1.00 92.69 668 LYS A C 1
ATOM 5079 O O . LYS A 1 668 ? 7.376 -3.311 22.254 1.00 92.69 668 LYS A O 1
ATOM 5084 N N . ASP A 1 669 ? 8.903 -4.299 20.942 1.00 89.88 669 ASP A N 1
ATOM 5085 C CA . ASP A 1 669 ? 9.853 -3.184 20.833 1.00 89.88 669 ASP A CA 1
ATOM 5086 C C . ASP A 1 669 ? 9.550 -2.205 19.678 1.00 89.88 669 ASP A C 1
ATOM 5088 O O . ASP A 1 669 ? 10.325 -1.290 19.405 1.00 89.88 669 ASP A O 1
ATOM 5092 N N . ASP A 1 670 ? 8.440 -2.398 18.958 1.00 93.56 670 ASP A N 1
ATOM 5093 C CA . ASP A 1 670 ? 8.080 -1.618 17.767 1.00 93.56 670 ASP A CA 1
ATOM 5094 C C . ASP A 1 670 ? 6.551 -1.471 17.655 1.00 93.56 670 ASP A C 1
ATOM 5096 O O . ASP A 1 670 ? 5.942 -1.766 16.621 1.00 93.56 670 ASP A O 1
ATOM 5100 N N . ILE A 1 671 ? 5.909 -1.072 18.759 1.00 95.69 671 ILE A N 1
ATOM 5101 C CA . ILE A 1 671 ? 4.466 -0.799 18.812 1.00 95.69 671 ILE A CA 1
ATOM 5102 C C . ILE A 1 671 ? 4.226 0.625 18.323 1.00 95.69 671 ILE A C 1
ATOM 5104 O O . ILE A 1 671 ? 4.577 1.603 18.981 1.00 95.69 671 ILE A O 1
ATOM 5108 N N . LEU A 1 672 ? 3.611 0.727 17.152 1.00 96.56 672 LEU A N 1
ATOM 5109 C CA . LEU A 1 672 ? 3.406 1.981 16.446 1.00 96.56 672 LEU A CA 1
ATOM 5110 C C . LEU A 1 672 ? 1.997 2.528 16.691 1.00 96.56 672 LEU A C 1
ATOM 5112 O O . LEU A 1 672 ? 1.035 1.764 16.711 1.00 96.56 672 LEU A O 1
ATOM 5116 N N . MET A 1 673 ? 1.882 3.853 16.817 1.00 97.19 673 MET A N 1
ATOM 5117 C CA . MET A 1 673 ? 0.612 4.574 17.007 1.00 97.19 673 MET A CA 1
ATOM 5118 C C . MET A 1 673 ? -0.199 4.148 18.248 1.00 97.19 673 MET A C 1
ATOM 5120 O O . MET A 1 673 ? -1.425 4.257 18.265 1.00 97.19 673 MET A O 1
ATOM 5124 N N . LEU A 1 674 ? 0.463 3.622 19.288 1.00 97.00 674 LEU A N 1
ATOM 5125 C CA . LEU A 1 674 ? -0.212 3.207 20.522 1.00 97.00 674 LEU A CA 1
ATOM 5126 C C . LEU A 1 674 ? -1.025 4.342 21.183 1.00 97.00 674 LEU A C 1
ATOM 5128 O O . LEU A 1 674 ? -2.166 4.068 21.561 1.00 97.00 674 LEU A O 1
ATOM 5132 N N . PRO A 1 675 ? -0.526 5.595 21.287 1.00 96.62 675 PRO A N 1
ATOM 5133 C CA . PRO A 1 675 ? -1.304 6.691 21.869 1.00 96.62 675 PRO A CA 1
ATOM 5134 C C . PRO A 1 675 ? -2.621 6.951 21.122 1.00 96.62 675 PRO A C 1
ATOM 5136 O O . PRO A 1 675 ? -3.674 7.104 21.741 1.00 96.62 675 PRO A O 1
ATOM 5139 N N . GLU A 1 676 ? -2.582 6.968 19.789 1.00 96.88 676 GLU A N 1
ATOM 5140 C CA . GLU A 1 676 ? -3.745 7.212 18.938 1.00 96.88 676 GLU A CA 1
ATOM 5141 C C . GLU A 1 676 ? -4.727 6.039 18.981 1.00 96.88 676 GLU A C 1
ATOM 5143 O O . GLU A 1 676 ? -5.934 6.247 19.105 1.00 96.88 676 GLU A O 1
ATOM 5148 N N . ILE A 1 677 ? -4.220 4.801 18.942 1.00 97.94 677 ILE A N 1
ATOM 5149 C CA . ILE A 1 677 ? -5.042 3.591 19.082 1.00 97.94 677 ILE A CA 1
ATOM 5150 C C . ILE A 1 677 ? -5.774 3.599 20.418 1.00 97.94 677 ILE A C 1
ATOM 5152 O O . ILE A 1 677 ? -6.980 3.362 20.454 1.00 97.94 677 ILE A O 1
ATOM 5156 N N . LEU A 1 678 ? -5.066 3.904 21.503 1.00 97.31 678 LEU A N 1
ATOM 5157 C CA . LEU A 1 678 ? -5.641 3.982 22.836 1.00 97.31 678 LEU A CA 1
ATOM 5158 C C . LEU A 1 678 ? -6.752 5.036 22.903 1.00 97.31 678 LEU A C 1
ATOM 5160 O O . LEU A 1 678 ? -7.833 4.761 23.427 1.00 97.31 678 LEU A O 1
ATOM 5164 N N . GLN A 1 679 ? -6.521 6.209 22.309 1.00 96.00 679 GLN A N 1
ATOM 5165 C CA . GLN A 1 679 ? -7.529 7.259 22.199 1.00 96.00 679 GLN A CA 1
ATOM 5166 C C . GLN A 1 679 ? -8.772 6.785 21.426 1.00 96.00 679 GLN A C 1
ATOM 5168 O O . GLN A 1 679 ? -9.898 6.952 21.900 1.00 96.00 679 GLN A O 1
ATOM 5173 N N . TRP A 1 680 ? -8.603 6.113 20.284 1.00 96.75 680 TRP A N 1
ATOM 5174 C CA . TRP A 1 680 ? -9.735 5.566 19.531 1.00 96.75 680 TRP A CA 1
ATOM 5175 C C . TRP A 1 680 ? -10.452 4.436 20.274 1.00 96.75 680 TRP A C 1
ATOM 5177 O O . TRP A 1 680 ? -11.669 4.295 20.143 1.00 96.75 680 TRP A O 1
ATOM 5187 N N . CYS A 1 681 ? -9.750 3.629 21.068 1.00 96.94 681 CYS A N 1
ATOM 5188 C CA . CYS A 1 681 ? -10.386 2.625 21.915 1.00 96.94 681 CYS A CA 1
ATOM 5189 C C . CYS A 1 681 ? -11.249 3.275 23.002 1.00 96.94 681 CYS A C 1
ATOM 5191 O O . CYS A 1 681 ? -12.394 2.853 23.174 1.00 96.94 681 CYS A O 1
ATOM 5193 N N . LYS A 1 682 ? -10.766 4.337 23.662 1.00 94.88 682 LYS A N 1
ATOM 5194 C CA . LYS A 1 682 ? -11.552 5.123 24.633 1.00 94.88 682 LYS A CA 1
ATOM 5195 C C . LYS A 1 682 ? -12.830 5.666 23.994 1.00 94.88 682 LYS A C 1
ATOM 5197 O O . LYS A 1 682 ? -13.929 5.365 24.460 1.00 94.88 682 LYS A O 1
ATOM 5202 N N . GLU A 1 683 ? -12.704 6.341 22.851 1.00 92.75 683 GLU A N 1
ATOM 5203 C CA . GLU A 1 683 ? -13.838 6.894 22.096 1.00 92.75 683 GLU A CA 1
ATOM 5204 C C . GLU A 1 683 ? -14.887 5.836 21.719 1.00 92.75 683 GLU A C 1
ATOM 5206 O O . GLU A 1 683 ? -16.094 6.103 21.768 1.00 92.75 683 GLU A O 1
ATOM 5211 N N . GLY A 1 684 ? -14.440 4.636 21.335 1.00 93.25 684 GLY A N 1
ATOM 5212 C CA . GLY A 1 684 ? -15.313 3.524 20.958 1.00 93.25 684 GLY A CA 1
ATOM 5213 C C . GLY A 1 684 ? -15.924 2.763 22.138 1.00 93.25 684 GLY A C 1
ATOM 5214 O O . GLY A 1 684 ? -17.035 2.251 22.007 1.00 93.25 684 GLY A O 1
ATOM 5215 N N . SER A 1 685 ? -15.249 2.728 23.289 1.00 92.06 685 SER A N 1
ATOM 5216 C CA . SER A 1 685 ? -15.701 2.014 24.492 1.00 92.06 685 SER A CA 1
ATOM 5217 C C . SER A 1 685 ? -16.894 2.666 25.190 1.00 92.06 685 SER A C 1
ATOM 5219 O O . SER A 1 685 ? -17.547 2.040 26.020 1.00 92.06 685 SER A O 1
ATOM 5221 N N . GLY A 1 686 ? -17.179 3.934 24.889 1.00 82.75 686 GLY A N 1
ATOM 5222 C CA . GLY A 1 686 ? -18.126 4.705 25.687 1.00 82.75 686 GLY A CA 1
ATOM 5223 C C . GLY A 1 686 ? -17.470 5.426 26.862 1.00 82.75 686 GLY A C 1
ATOM 5224 O O . GLY A 1 686 ? -18.015 6.446 27.278 1.00 82.75 686 GLY A O 1
ATOM 5225 N N . ALA A 1 687 ? -16.304 4.966 27.337 1.00 68.81 687 ALA A N 1
ATOM 5226 C CA . ALA A 1 687 ? -15.558 5.596 28.416 1.00 68.81 687 ALA A CA 1
ATOM 5227 C C . ALA A 1 687 ? -15.108 6.990 27.970 1.00 68.81 687 ALA A C 1
ATOM 5229 O O . ALA A 1 687 ? -14.160 7.155 27.201 1.00 68.81 687 ALA A O 1
ATOM 5230 N N . GLY A 1 688 ? -15.847 8.006 28.418 1.00 62.66 688 GLY A N 1
ATOM 5231 C CA . GLY A 1 688 ? -15.336 9.367 28.418 1.00 62.66 688 GLY A CA 1
ATOM 5232 C C . GLY A 1 688 ? -14.059 9.445 29.265 1.00 62.66 688 GLY A C 1
ATOM 5233 O O . GLY A 1 688 ? -13.746 8.495 29.990 1.00 62.66 688 GLY A O 1
ATOM 5234 N N . PRO A 1 689 ? -13.307 10.553 29.187 1.00 66.12 689 PRO A N 1
ATOM 5235 C CA . PRO A 1 689 ? -12.200 10.787 30.108 1.00 66.12 689 PRO A CA 1
ATOM 5236 C C . PRO A 1 689 ? -12.686 10.547 31.545 1.00 66.12 689 PRO A C 1
ATOM 5238 O O . PRO A 1 689 ? -13.738 11.061 31.937 1.00 66.12 689 PRO A O 1
ATOM 5241 N N . ALA A 1 690 ? -11.972 9.690 32.282 1.00 52.88 690 ALA A N 1
ATOM 5242 C CA . ALA A 1 690 ? -12.311 9.316 33.650 1.00 52.88 690 ALA A CA 1
ATOM 5243 C C . ALA A 1 690 ? -12.456 10.598 34.489 1.00 52.88 690 ALA A C 1
ATOM 5245 O O . ALA A 1 690 ? -11.473 11.296 34.714 1.00 52.88 690 ALA A O 1
ATOM 5246 N N . GLY A 1 691 ? -13.694 10.951 34.848 1.00 58.41 691 GLY A N 1
ATOM 5247 C CA . GLY A 1 691 ? -14.026 12.235 35.479 1.00 58.41 691 GLY A CA 1
ATOM 5248 C C . GLY A 1 691 ? -15.283 12.927 34.940 1.00 58.41 691 GLY A C 1
ATOM 5249 O O . GLY A 1 691 ? -15.759 13.866 35.567 1.00 58.41 691 GLY A O 1
ATOM 5250 N N . ALA A 1 692 ? -15.868 12.469 33.827 1.00 59.28 692 ALA A N 1
ATOM 5251 C CA . ALA A 1 692 ? -17.192 12.933 33.399 1.00 59.28 692 ALA A CA 1
ATOM 5252 C C . ALA A 1 692 ? -18.302 12.255 34.229 1.00 59.28 692 ALA A C 1
ATOM 5254 O O . ALA A 1 692 ? -18.984 11.343 33.756 1.00 59.28 692 ALA A O 1
ATOM 5255 N N . GLU A 1 693 ? -18.441 12.654 35.494 1.00 61.81 693 GLU A N 1
ATOM 5256 C CA . GLU A 1 693 ? -19.607 12.305 36.307 1.00 61.81 693 GLU A CA 1
ATOM 5257 C C . GLU A 1 693 ? -20.863 12.902 35.641 1.00 61.81 693 GLU A C 1
ATOM 5259 O O . GLU A 1 693 ? -20.917 14.090 35.340 1.00 61.81 693 GLU A O 1
ATOM 5264 N N . GLU A 1 694 ? -21.831 12.036 35.324 1.00 72.88 694 GLU A N 1
ATOM 5265 C CA . GLU A 1 694 ? -23.064 12.326 34.571 1.00 72.88 694 GLU A CA 1
ATOM 5266 C C . GLU A 1 694 ? -22.875 12.859 33.135 1.00 72.88 694 GLU A C 1
ATOM 5268 O O . GLU A 1 694 ? -23.194 14.001 32.800 1.00 72.88 694 GLU A O 1
ATOM 5273 N N . GLU A 1 695 ? -22.473 11.973 32.210 1.00 74.94 695 GLU A N 1
ATOM 5274 C CA . GLU A 1 695 ? -22.731 12.199 30.781 1.00 74.94 695 GLU A CA 1
ATOM 5275 C C . GLU A 1 695 ? -24.238 12.448 30.584 1.00 74.94 695 GLU A C 1
ATOM 5277 O O . GLU A 1 695 ? -25.062 11.543 30.751 1.00 74.94 695 GLU A O 1
ATOM 5282 N N . SER A 1 696 ? -24.602 13.692 30.252 1.00 85.00 696 SER A N 1
ATOM 5283 C CA . SER A 1 696 ? -26.004 14.091 30.103 1.00 85.00 696 SER A CA 1
ATOM 5284 C C . SER A 1 696 ? -26.749 13.141 29.158 1.00 85.00 696 SER A C 1
ATOM 5286 O O . SER A 1 696 ? -26.218 12.697 28.132 1.00 85.00 696 SER A O 1
ATOM 5288 N N . GLU A 1 697 ? -28.025 12.870 29.438 1.00 86.88 697 GLU A N 1
ATOM 5289 C CA . GLU A 1 697 ? -28.867 12.025 28.579 1.00 86.88 697 GLU A CA 1
ATOM 5290 C C . GLU A 1 697 ? -28.853 12.501 27.109 1.00 86.88 697 GLU A C 1
ATOM 5292 O O . GLU A 1 697 ? -28.934 11.700 26.172 1.00 86.88 697 GLU A O 1
ATOM 5297 N N . TYR A 1 698 ? -28.674 13.810 26.898 1.00 83.81 698 TYR A N 1
ATOM 5298 C CA . TYR A 1 698 ? -28.492 14.423 25.586 1.00 83.81 698 TYR A CA 1
ATOM 5299 C C . TYR A 1 698 ? -27.211 13.963 24.875 1.00 83.81 698 TYR A C 1
ATOM 5301 O O . TYR A 1 698 ? -27.273 13.576 23.706 1.00 83.81 698 TYR A O 1
ATOM 5309 N N . GLN A 1 699 ? -26.059 13.959 25.553 1.00 80.56 699 GLN A N 1
ATOM 5310 C CA . GLN A 1 699 ? -24.800 13.454 24.990 1.00 80.56 699 GLN A CA 1
ATOM 5311 C C . GLN A 1 699 ? -24.908 11.963 24.659 1.00 80.56 699 GLN A C 1
ATOM 5313 O O . GLN A 1 699 ? -24.544 11.558 23.552 1.00 80.56 699 GLN A O 1
ATOM 5318 N N . LYS A 1 700 ? -25.541 11.172 25.532 1.00 82.69 700 LYS A N 1
ATOM 5319 C CA . LYS A 1 700 ? -25.812 9.750 25.285 1.00 82.69 700 LYS A CA 1
ATOM 5320 C C . LYS A 1 700 ? -26.704 9.530 24.056 1.00 82.69 700 LYS A C 1
ATOM 5322 O O . LYS A 1 700 ? -26.352 8.749 23.171 1.00 82.69 700 LYS A O 1
ATOM 5327 N N . LYS A 1 701 ? -27.820 10.266 23.934 1.00 85.12 701 LYS A N 1
ATOM 5328 C CA . LYS A 1 701 ? -28.698 10.249 22.742 1.00 85.12 701 LYS A CA 1
ATOM 5329 C C . LYS A 1 701 ? -27.951 10.679 21.479 1.00 85.12 701 LYS A C 1
ATOM 5331 O O . LYS A 1 701 ? -28.111 10.061 20.426 1.00 85.12 701 LYS A O 1
ATOM 5336 N N . ARG A 1 702 ? -27.098 11.701 21.574 1.00 81.19 702 ARG A N 1
ATOM 5337 C CA . ARG A 1 702 ? -26.286 12.195 20.456 1.00 81.19 702 ARG A CA 1
ATOM 5338 C C . ARG A 1 702 ? -25.231 11.173 20.019 1.00 81.19 702 ARG A C 1
ATOM 5340 O O . ARG A 1 702 ? -25.038 11.007 18.817 1.00 81.19 702 ARG A O 1
ATOM 5347 N N . ARG A 1 703 ? -24.588 10.458 20.948 1.00 81.44 703 ARG A N 1
ATOM 5348 C CA . ARG A 1 703 ? -23.659 9.355 20.636 1.00 81.44 703 ARG A CA 1
ATOM 5349 C C . ARG A 1 703 ? -24.381 8.195 19.961 1.00 81.44 703 ARG A C 1
ATOM 5351 O O . ARG A 1 703 ? -23.941 7.746 18.906 1.00 81.44 703 ARG A O 1
ATOM 5358 N N . LEU A 1 704 ? -25.541 7.794 20.483 1.00 80.56 704 LEU A N 1
ATOM 5359 C CA . LEU A 1 704 ? -26.386 6.771 19.857 1.00 80.56 704 LEU A CA 1
ATOM 5360 C C . LEU A 1 704 ? -26.806 7.158 18.427 1.00 80.56 704 LEU A C 1
ATOM 5362 O O . LEU A 1 704 ? -26.813 6.307 17.541 1.00 80.56 704 LEU A O 1
ATOM 5366 N N . ALA A 1 705 ? -27.099 8.438 18.176 1.00 83.69 705 ALA A N 1
ATOM 5367 C CA . ALA A 1 705 ? -27.486 8.929 16.851 1.00 83.69 705 ALA A CA 1
ATOM 5368 C C . ALA A 1 705 ? -26.313 9.043 15.855 1.00 83.69 705 ALA A C 1
ATOM 5370 O O . ALA A 1 705 ? -26.497 8.863 14.646 1.00 83.69 705 ALA A O 1
ATOM 5371 N N . ASN A 1 706 ? -25.110 9.363 16.340 1.00 80.50 706 ASN A N 1
ATOM 5372 C CA . ASN A 1 706 ? -23.933 9.562 15.489 1.00 80.50 706 ASN A CA 1
ATOM 5373 C C . ASN A 1 706 ? -23.191 8.257 15.168 1.00 80.50 706 ASN A C 1
ATOM 5375 O O . ASN A 1 706 ? -22.423 8.229 14.208 1.00 80.50 706 ASN A O 1
ATOM 5379 N N . GLY A 1 707 ? -23.467 7.180 15.905 1.00 84.00 707 GLY A N 1
ATOM 5380 C CA . GLY A 1 707 ? -22.757 5.912 15.774 1.00 84.00 707 GLY A CA 1
ATOM 5381 C C . GLY A 1 707 ? -21.421 5.911 16.530 1.00 84.00 707 GLY A C 1
ATOM 5382 O O . GLY A 1 707 ? -21.082 6.883 17.210 1.00 84.00 707 GLY A O 1
ATOM 5383 N N . PRO A 1 708 ? -20.660 4.806 16.451 1.00 85.31 708 PRO A N 1
ATOM 5384 C CA . PRO A 1 708 ? -19.368 4.698 17.121 1.00 85.31 708 PRO A CA 1
ATOM 5385 C C . PRO A 1 708 ? -18.385 5.742 16.571 1.00 85.31 708 PRO A C 1
ATOM 5387 O O . PRO A 1 708 ? -18.253 5.888 15.357 1.00 85.31 708 PRO A O 1
ATOM 5390 N N . GLN A 1 709 ? -17.684 6.449 17.463 1.00 88.69 709 GLN A N 1
ATOM 5391 C CA . GLN A 1 709 ? -16.664 7.441 17.091 1.00 88.69 709 GLN A CA 1
ATOM 5392 C C . GLN A 1 709 ? -15.275 6.812 16.937 1.00 88.69 709 GLN A C 1
ATOM 5394 O O . GLN A 1 709 ? -14.612 7.079 15.937 1.00 88.69 709 GLN A O 1
ATOM 5399 N N . GLY A 1 710 ? -14.922 5.835 17.782 1.00 94.06 710 GLY A N 1
ATOM 5400 C CA . GLY A 1 710 ? -13.650 5.102 17.713 1.00 94.06 710 GLY A CA 1
ATOM 5401 C C . GLY A 1 710 ? -13.761 3.577 17.521 1.00 94.06 710 GLY A C 1
ATOM 5402 O O . GLY A 1 710 ? -14.745 3.052 16.990 1.00 94.06 710 GLY A O 1
ATOM 5403 N N . LEU A 1 711 ? -12.738 2.837 17.929 1.00 96.69 711 LEU A N 1
ATOM 5404 C CA . LEU A 1 711 ? -12.657 1.389 17.730 1.00 96.69 711 LEU A CA 1
ATOM 5405 C C . LEU A 1 711 ? -13.668 0.645 18.607 1.00 96.69 711 LEU A C 1
ATOM 5407 O O . LEU A 1 711 ? -13.679 0.795 19.826 1.00 96.69 711 LEU A O 1
ATOM 5411 N N . ARG A 1 712 ? -14.514 -0.189 17.992 1.00 96.12 712 ARG A N 1
ATOM 5412 C CA . ARG A 1 712 ? -15.497 -0.984 18.742 1.00 96.12 712 ARG A CA 1
ATOM 5413 C C . ARG A 1 712 ? -14.813 -2.106 19.517 1.00 96.12 712 ARG A C 1
ATOM 5415 O O . ARG A 1 712 ? -15.177 -2.319 20.662 1.00 96.12 712 ARG A O 1
ATOM 5422 N N . ASN A 1 713 ? -13.846 -2.793 18.909 1.00 97.75 713 ASN A N 1
ATOM 5423 C CA . ASN A 1 713 ? -12.964 -3.751 19.579 1.00 97.75 713 ASN A CA 1
ATOM 5424 C C . ASN A 1 713 ? -11.531 -3.589 19.067 1.00 97.75 713 ASN A C 1
ATOM 5426 O O . ASN A 1 713 ? -11.334 -3.329 17.878 1.00 97.75 713 ASN A O 1
ATOM 5430 N N . CYS A 1 714 ? -10.543 -3.816 19.929 1.00 98.44 714 CYS A N 1
ATOM 5431 C CA . CYS A 1 714 ? -9.134 -3.837 19.554 1.00 98.44 714 CYS A CA 1
ATOM 5432 C C . CYS A 1 714 ? -8.409 -5.020 20.203 1.00 98.44 714 CYS A C 1
ATOM 5434 O O . CYS A 1 714 ? -8.404 -5.159 21.421 1.00 98.44 714 CYS A O 1
ATOM 5436 N N . VAL A 1 715 ? -7.760 -5.860 19.400 1.00 98.50 715 VAL A N 1
ATOM 5437 C CA . VAL A 1 715 ? -6.876 -6.930 19.877 1.00 98.50 715 VAL A CA 1
ATOM 5438 C C . VAL A 1 715 ? -5.450 -6.592 19.469 1.00 98.50 715 VAL A C 1
ATOM 5440 O O . VAL A 1 715 ? -5.166 -6.461 18.277 1.00 98.50 715 VAL A O 1
ATOM 5443 N N . LEU A 1 716 ? -4.556 -6.455 20.444 1.00 98.50 716 LEU A N 1
ATOM 5444 C CA . LEU A 1 716 ? -3.143 -6.172 20.225 1.00 98.50 716 LEU A CA 1
ATOM 5445 C C . LEU A 1 716 ? -2.319 -7.439 20.473 1.00 98.50 716 LEU A C 1
ATOM 5447 O O . LEU A 1 716 ? -2.203 -7.914 21.598 1.00 98.50 716 LEU A O 1
ATOM 5451 N N . HIS A 1 717 ? -1.748 -7.990 19.409 1.00 98.25 717 HIS A N 1
ATOM 5452 C CA . HIS A 1 717 ? -0.833 -9.123 19.441 1.00 98.25 717 HIS A CA 1
ATOM 5453 C C . HIS A 1 717 ? 0.613 -8.637 19.520 1.00 98.25 717 HIS A C 1
ATOM 5455 O O . HIS A 1 717 ? 1.161 -8.162 18.521 1.00 98.25 717 HIS A O 1
ATOM 5461 N N . LEU A 1 718 ? 1.242 -8.813 20.680 1.00 97.12 718 LEU A N 1
ATOM 5462 C CA . LEU A 1 718 ? 2.658 -8.530 20.888 1.00 97.12 718 LEU A CA 1
ATOM 5463 C C . LEU A 1 718 ? 3.474 -9.806 20.724 1.00 97.12 718 LEU A C 1
ATOM 5465 O O . LEU A 1 718 ? 3.375 -10.741 21.522 1.00 97.12 718 LEU A O 1
ATOM 5469 N N . THR A 1 719 ? 4.305 -9.844 19.689 1.00 94.38 719 THR A N 1
ATOM 5470 C CA . THR A 1 719 ? 5.293 -10.909 19.533 1.00 94.38 719 THR A CA 1
ATOM 5471 C C . THR A 1 719 ? 6.518 -10.585 20.375 1.00 94.38 719 THR A C 1
ATOM 5473 O O . THR A 1 719 ? 6.993 -9.445 20.337 1.00 94.38 719 THR A O 1
ATOM 5476 N N . GLY A 1 720 ? 7.028 -11.583 21.104 1.00 85.38 720 GLY A N 1
ATOM 5477 C CA . GLY A 1 720 ? 8.242 -11.443 21.906 1.00 85.38 720 GLY A CA 1
ATOM 5478 C C . GLY A 1 720 ? 9.414 -10.889 21.097 1.00 85.38 720 GLY A C 1
ATOM 5479 O O . GLY A 1 720 ? 9.488 -11.072 19.876 1.00 85.38 720 GLY A O 1
ATOM 5480 N N . GLU A 1 721 ? 10.311 -10.197 21.794 1.00 74.19 721 GLU A N 1
ATOM 5481 C CA . GLU A 1 721 ? 11.599 -9.783 21.246 1.00 74.19 721 GLU A CA 1
ATOM 5482 C C . GLU A 1 721 ? 12.318 -11.031 20.720 1.00 74.19 721 GLU A C 1
ATOM 5484 O O . GLU A 1 721 ? 12.248 -12.101 21.328 1.00 74.19 721 GLU A O 1
ATOM 5489 N N . THR A 1 722 ? 12.966 -10.941 19.560 1.00 63.12 722 THR A N 1
ATOM 5490 C CA . THR A 1 722 ? 13.816 -12.028 19.063 1.00 63.12 722 THR A CA 1
ATOM 5491 C C . THR A 1 722 ? 15.009 -12.172 20.005 1.00 63.12 722 THR A C 1
ATOM 5493 O O . THR A 1 722 ? 16.053 -11.568 19.780 1.00 63.12 722 THR A O 1
ATOM 5496 N N . SER A 1 723 ? 14.839 -12.962 21.068 1.00 53.81 723 SER A N 1
ATOM 5497 C CA . SER A 1 723 ? 15.839 -13.221 22.111 1.00 53.81 723 SER A CA 1
ATOM 5498 C C . SER A 1 723 ? 17.138 -13.802 21.543 1.00 53.81 723 SER A C 1
ATOM 5500 O O . SER A 1 723 ? 18.186 -13.680 22.160 1.00 53.81 723 SER A O 1
ATOM 5502 N N . SER A 1 724 ? 17.086 -14.361 20.329 1.00 51.16 724 SER A N 1
ATOM 5503 C CA . SER A 1 724 ? 18.211 -14.975 19.617 1.00 51.16 724 SER A CA 1
ATOM 5504 C C . SER A 1 724 ? 19.286 -14.001 19.123 1.00 51.16 724 SER A C 1
ATOM 5506 O O . SER A 1 724 ? 20.174 -14.427 18.399 1.00 51.16 724 SER A O 1
ATOM 5508 N N . VAL A 1 725 ? 19.182 -12.697 19.395 1.00 53.16 725 VAL A N 1
ATOM 5509 C CA . VAL A 1 725 ? 20.214 -11.723 18.988 1.00 53.16 725 VAL A CA 1
ATOM 5510 C C . VAL A 1 725 ? 20.836 -11.014 20.190 1.00 53.16 725 VAL A C 1
ATOM 5512 O O . VAL A 1 725 ? 21.876 -10.402 20.036 1.00 53.16 725 VAL A O 1
ATOM 5515 N N . ALA A 1 726 ? 20.255 -11.092 21.388 1.00 52.59 726 ALA A N 1
ATOM 5516 C CA . ALA A 1 726 ? 20.825 -10.418 22.557 1.00 52.59 726 ALA A CA 1
ATOM 5517 C C . ALA A 1 726 ? 21.801 -11.316 23.337 1.00 52.59 726 ALA A C 1
ATOM 5519 O O . ALA A 1 726 ? 22.848 -10.841 23.761 1.00 52.59 726 ALA A O 1
ATOM 5520 N N . SER A 1 727 ? 21.508 -12.616 23.479 1.00 51.88 727 SER A N 1
ATOM 5521 C CA . SER A 1 727 ? 22.334 -13.523 24.294 1.00 51.88 727 SER A CA 1
ATOM 5522 C C . SER A 1 727 ? 23.705 -13.832 23.693 1.00 51.88 727 SER A C 1
ATOM 5524 O O . SER A 1 727 ? 24.650 -14.069 24.433 1.00 51.88 727 SER A O 1
ATOM 5526 N N . ASP A 1 728 ? 23.836 -13.801 22.367 1.00 52.62 728 ASP A N 1
ATOM 5527 C CA . ASP A 1 728 ? 25.078 -14.211 21.695 1.00 52.62 728 ASP A CA 1
ATOM 5528 C C . ASP A 1 728 ? 26.103 -13.064 21.588 1.00 52.62 728 ASP A C 1
ATOM 5530 O O . ASP A 1 728 ? 27.234 -13.278 21.154 1.00 52.62 728 ASP A O 1
ATOM 5534 N N . TYR A 1 729 ? 25.720 -11.840 21.978 1.00 52.91 729 TYR A N 1
ATOM 5535 C CA . TYR A 1 729 ? 26.566 -10.646 21.871 1.00 52.91 729 TYR A CA 1
ATOM 5536 C C . TYR A 1 729 ? 27.286 -10.264 23.173 1.00 52.91 729 TYR A C 1
ATOM 5538 O O . TYR A 1 729 ? 28.285 -9.553 23.096 1.00 52.91 729 TYR A O 1
ATOM 5546 N N . GLU A 1 730 ? 26.840 -10.722 24.349 1.00 53.56 730 GLU A N 1
ATOM 5547 C CA . GLU A 1 730 ? 27.448 -10.294 25.623 1.00 53.56 730 GLU A CA 1
ATOM 5548 C C . GLU A 1 730 ? 28.718 -11.073 26.018 1.00 53.56 730 GLU A C 1
ATOM 5550 O O . GLU A 1 730 ? 29.521 -10.553 26.790 1.00 53.56 730 GLU A O 1
ATOM 5555 N N . GLU A 1 731 ? 28.980 -12.265 25.464 1.00 55.50 731 GLU A N 1
ATOM 5556 C CA . GLU A 1 731 ? 30.140 -13.079 25.888 1.00 55.50 731 GLU A CA 1
ATOM 5557 C C . GLU A 1 731 ? 31.406 -12.950 25.018 1.00 55.50 731 GLU A C 1
ATOM 5559 O O . GLU A 1 731 ? 32.473 -13.400 25.436 1.00 55.50 731 GLU A O 1
ATOM 5564 N N . ASN A 1 732 ? 31.366 -12.278 23.860 1.00 50.78 732 ASN A N 1
ATOM 5565 C CA . ASN A 1 732 ? 32.550 -12.103 23.003 1.00 50.78 732 ASN A CA 1
ATOM 5566 C C . ASN A 1 732 ? 33.017 -10.639 22.942 1.00 50.78 732 ASN A C 1
ATOM 5568 O O . ASN A 1 732 ? 32.774 -9.919 21.977 1.00 50.78 732 ASN A O 1
ATOM 5572 N N . ASN A 1 733 ? 33.780 -10.230 23.961 1.00 51.56 733 ASN A N 1
ATOM 5573 C CA . ASN A 1 733 ? 34.469 -8.932 24.107 1.00 51.56 733 ASN A CA 1
ATOM 5574 C C . ASN A 1 733 ? 35.590 -8.653 23.066 1.00 51.56 733 ASN A C 1
ATOM 5576 O O . ASN A 1 733 ? 36.484 -7.842 23.310 1.00 51.56 733 ASN A O 1
ATOM 5580 N N . GLY A 1 734 ? 35.587 -9.321 21.911 1.00 53.31 734 GLY A N 1
ATOM 5581 C CA . GLY A 1 734 ? 36.632 -9.213 20.892 1.00 53.31 734 GLY A CA 1
ATOM 5582 C C . GLY A 1 734 ? 36.106 -8.642 19.581 1.00 53.31 734 GLY A C 1
ATOM 5583 O O . GLY A 1 734 ? 35.651 -9.397 18.733 1.00 53.31 734 GLY A O 1
ATOM 5584 N N . ASP A 1 735 ? 36.189 -7.321 19.419 1.00 50.09 735 ASP A N 1
ATOM 5585 C CA . ASP A 1 735 ? 36.239 -6.623 18.121 1.00 50.09 735 ASP A CA 1
ATOM 5586 C C . ASP A 1 735 ? 35.201 -7.055 17.057 1.00 50.09 735 ASP A C 1
ATOM 5588 O O . ASP A 1 735 ? 35.519 -7.323 15.897 1.00 50.09 735 ASP A O 1
ATOM 5592 N N . VAL A 1 736 ? 33.920 -7.130 17.437 1.00 47.03 736 VAL A N 1
ATOM 5593 C CA . VAL A 1 736 ? 32.832 -7.392 16.482 1.00 47.03 736 VAL A CA 1
ATOM 5594 C C . VAL A 1 736 ? 32.277 -6.065 15.967 1.00 47.03 736 VAL A C 1
ATOM 5596 O O . VAL A 1 736 ? 31.291 -5.525 16.466 1.00 47.03 736 VAL A O 1
ATOM 5599 N N . THR A 1 737 ? 32.866 -5.573 14.881 1.00 54.50 737 THR A N 1
ATOM 5600 C CA . THR A 1 737 ? 32.393 -4.443 14.051 1.00 54.50 737 THR A CA 1
ATOM 5601 C C . THR A 1 737 ? 31.018 -4.670 13.379 1.00 54.50 737 THR A C 1
ATOM 5603 O O . THR A 1 737 ? 30.607 -3.904 12.511 1.00 54.50 737 THR A O 1
ATOM 5606 N N . GLY A 1 738 ? 30.272 -5.704 13.787 1.00 55.66 738 GLY A N 1
ATOM 5607 C CA . GLY A 1 738 ? 28.997 -6.135 13.207 1.00 55.66 738 GLY A CA 1
ATOM 5608 C C . GLY A 1 738 ? 27.776 -6.019 14.126 1.00 55.66 738 GLY A C 1
ATOM 5609 O O . GLY A 1 738 ? 26.734 -6.596 13.806 1.00 55.66 738 GLY A O 1
ATOM 5610 N N . ALA A 1 739 ? 27.863 -5.324 15.267 1.00 57.38 739 ALA A N 1
ATOM 5611 C CA . ALA A 1 739 ? 26.676 -5.041 16.075 1.00 57.38 739 ALA A CA 1
ATOM 5612 C C . ALA A 1 739 ? 25.665 -4.254 15.225 1.00 57.38 739 ALA A C 1
ATOM 5614 O O . ALA A 1 739 ? 25.955 -3.153 14.748 1.00 57.38 739 ALA A O 1
ATOM 5615 N N . ARG A 1 740 ? 24.478 -4.836 14.993 1.00 62.25 740 ARG A N 1
ATOM 5616 C CA . ARG A 1 740 ? 23.384 -4.159 14.286 1.00 62.25 740 ARG A CA 1
ATOM 5617 C C . ARG A 1 740 ? 22.991 -2.929 15.093 1.00 62.25 740 ARG A C 1
ATOM 5619 O O . ARG A 1 740 ? 22.258 -3.025 16.070 1.00 62.25 740 ARG A O 1
ATOM 5626 N N . THR A 1 741 ? 23.497 -1.775 14.680 1.00 73.31 741 THR A N 1
ATOM 5627 C CA . THR A 1 741 ? 23.125 -0.500 15.279 1.00 73.31 741 THR A CA 1
ATOM 5628 C C . THR A 1 741 ? 21.643 -0.259 15.015 1.00 73.31 741 THR A C 1
ATOM 5630 O O . THR A 1 741 ? 21.191 -0.251 13.867 1.00 73.31 741 THR A O 1
ATOM 5633 N N . MET A 1 742 ? 20.868 -0.107 16.091 1.00 84.06 742 MET A N 1
ATOM 5634 C CA . MET A 1 742 ? 19.485 0.346 15.981 1.00 84.06 742 MET A CA 1
ATOM 5635 C C . MET A 1 742 ? 19.491 1.728 15.310 1.00 84.06 742 MET A C 1
ATOM 5637 O O . MET A 1 742 ? 20.302 2.579 15.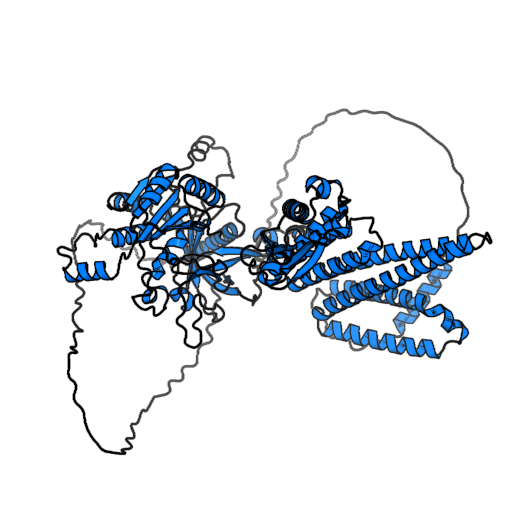689 1.00 84.06 742 MET A O 1
ATOM 5641 N N . PRO A 1 743 ? 18.639 1.973 14.300 1.00 83.88 743 PRO A N 1
ATOM 5642 C CA . PRO A 1 743 ? 18.675 3.225 13.552 1.00 83.88 743 PRO A CA 1
ATOM 5643 C C . PRO A 1 743 ? 18.313 4.435 14.422 1.00 83.88 743 PRO A C 1
ATOM 5645 O O . PRO A 1 743 ? 18.781 5.539 14.155 1.00 83.88 743 PRO A O 1
ATOM 5648 N N . PHE A 1 744 ? 17.536 4.248 15.487 1.00 86.88 744 PHE A N 1
ATOM 5649 C CA . PHE A 1 744 ? 17.245 5.305 16.449 1.00 86.88 744 PHE A CA 1
ATOM 5650 C C . PHE A 1 744 ? 17.735 4.904 17.839 1.00 86.88 744 PHE A C 1
ATOM 5652 O O . PHE A 1 744 ? 17.594 3.753 18.254 1.00 86.88 744 PHE A O 1
ATOM 5659 N N . SER A 1 745 ? 18.344 5.856 18.550 1.00 82.50 745 SER A N 1
ATOM 5660 C CA . SER A 1 745 ? 18.736 5.658 19.943 1.00 82.50 745 SER A CA 1
ATOM 5661 C C . SER A 1 745 ? 17.504 5.714 20.848 1.00 82.50 745 SER A C 1
ATOM 5663 O O . SER A 1 745 ? 16.532 6.414 20.557 1.00 82.50 745 SER A O 1
ATOM 5665 N N . SER A 1 746 ? 17.564 5.021 21.986 1.00 73.75 746 SER A N 1
ATOM 5666 C CA . SER A 1 746 ? 16.503 5.017 23.004 1.00 73.75 746 SER A CA 1
ATOM 5667 C C . SER A 1 746 ? 16.176 6.407 23.561 1.00 73.75 746 SER A C 1
ATOM 5669 O O . SER A 1 746 ? 15.113 6.606 24.132 1.00 73.75 746 SER A O 1
ATOM 5671 N N . ARG A 1 747 ? 17.045 7.408 23.358 1.00 70.94 747 ARG A N 1
ATOM 5672 C CA . ARG A 1 747 ? 16.855 8.774 23.876 1.00 70.94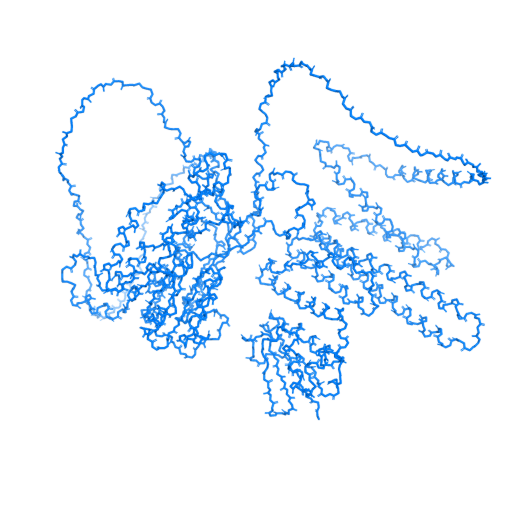 747 ARG A CA 1
ATOM 5673 C C . ARG A 1 747 ? 15.603 9.485 23.346 1.00 70.94 747 ARG A C 1
ATOM 5675 O O . ARG A 1 747 ? 15.202 10.477 23.942 1.00 70.94 747 ARG A O 1
ATOM 5682 N N . GLY A 1 748 ? 15.012 9.026 22.240 1.00 67.12 748 GLY A N 1
ATOM 5683 C CA . GLY A 1 748 ? 13.849 9.674 21.621 1.00 67.12 748 GLY A CA 1
ATOM 5684 C C . GLY A 1 748 ? 12.487 9.077 21.981 1.00 67.12 748 GLY A C 1
ATOM 5685 O O . GLY A 1 748 ? 11.472 9.722 21.729 1.00 67.12 748 GLY A O 1
ATOM 5686 N N . PHE A 1 749 ? 12.443 7.868 22.544 1.00 77.19 749 PHE A N 1
ATOM 5687 C CA . PHE A 1 749 ? 11.192 7.169 22.817 1.00 77.19 749 PHE A CA 1
ATOM 5688 C C . PHE A 1 749 ? 11.161 6.656 24.257 1.00 77.19 749 PHE A C 1
ATOM 5690 O O . PHE A 1 749 ? 12.057 5.944 24.697 1.00 77.19 749 PHE A O 1
ATOM 5697 N N . ASP A 1 750 ? 10.118 7.044 24.983 1.00 87.06 750 ASP A N 1
ATOM 5698 C CA . ASP A 1 750 ? 9.937 6.723 26.394 1.00 87.06 750 ASP A CA 1
ATOM 5699 C C . ASP A 1 750 ? 9.272 5.344 26.540 1.00 87.06 750 ASP A C 1
ATOM 5701 O O . ASP A 1 750 ? 8.050 5.202 26.446 1.00 87.06 750 ASP A O 1
ATOM 5705 N N . GLU A 1 751 ? 10.093 4.309 26.738 1.00 88.56 751 GLU A N 1
ATOM 5706 C CA . GLU A 1 751 ? 9.624 2.937 26.972 1.00 88.56 751 GLU A CA 1
ATOM 5707 C C . GLU A 1 751 ? 8.701 2.836 28.191 1.00 88.56 751 GLU A C 1
ATOM 5709 O O . GLU A 1 751 ? 7.748 2.054 28.179 1.00 88.56 751 GLU A O 1
ATOM 5714 N N . MET A 1 752 ? 8.950 3.647 29.225 1.00 89.50 752 MET A N 1
ATOM 5715 C CA . MET A 1 752 ? 8.125 3.671 30.431 1.00 89.50 752 MET A CA 1
ATOM 5716 C C . MET A 1 752 ? 6.730 4.197 30.092 1.00 89.50 752 MET A C 1
ATOM 5718 O O . MET A 1 752 ? 5.732 3.557 30.417 1.00 89.50 752 MET A O 1
ATOM 5722 N N . LYS A 1 753 ? 6.651 5.274 29.303 1.00 93.31 753 LYS A N 1
ATOM 5723 C CA . LYS A 1 753 ? 5.378 5.780 28.774 1.00 93.31 753 LYS A CA 1
ATOM 5724 C C . LYS A 1 753 ? 4.651 4.751 27.908 1.00 93.31 753 LYS A C 1
ATOM 5726 O O . LYS A 1 753 ? 3.428 4.658 27.978 1.00 93.31 753 LYS A O 1
ATOM 5731 N N . GLN A 1 754 ? 5.364 3.971 27.093 1.00 92.44 754 GLN A N 1
ATOM 5732 C CA . GLN A 1 754 ? 4.742 2.899 26.306 1.00 92.44 754 GLN A CA 1
ATOM 5733 C C . GLN A 1 754 ? 4.173 1.794 27.200 1.00 92.44 754 GLN A C 1
ATOM 5735 O O . GLN A 1 754 ? 3.083 1.285 26.935 1.00 92.44 754 GLN A O 1
ATOM 5740 N N . HIS A 1 755 ? 4.891 1.431 28.263 1.00 94.00 755 HIS A N 1
ATOM 5741 C CA . HIS A 1 755 ? 4.433 0.457 29.245 1.00 94.00 755 HIS A CA 1
ATOM 5742 C C . HIS A 1 755 ? 3.170 0.941 29.972 1.00 94.00 755 HIS A C 1
ATOM 5744 O O . HIS A 1 755 ? 2.199 0.191 30.068 1.00 94.00 755 HIS A O 1
ATOM 5750 N N . ASP A 1 756 ? 3.139 2.206 30.395 1.00 95.81 756 ASP A N 1
ATOM 5751 C CA . ASP A 1 756 ? 1.962 2.822 31.019 1.00 95.81 756 ASP A CA 1
ATOM 5752 C C . ASP A 1 756 ? 0.761 2.836 30.063 1.00 95.81 756 ASP A C 1
ATOM 5754 O O . ASP A 1 756 ? -0.358 2.495 30.446 1.00 95.81 756 ASP A O 1
ATOM 5758 N N . GLN A 1 757 ? 0.992 3.142 28.783 1.00 96.00 757 GLN A N 1
ATOM 5759 C CA . GLN A 1 757 ? -0.046 3.093 27.750 1.00 96.00 757 GLN A CA 1
ATOM 5760 C C . GLN A 1 757 ? -0.566 1.675 27.490 1.00 96.00 757 GLN A C 1
ATOM 5762 O O . GLN A 1 757 ? -1.751 1.507 27.205 1.00 96.00 757 GLN A O 1
ATOM 5767 N N . LEU A 1 758 ? 0.284 0.648 27.582 1.00 96.62 758 LEU A N 1
ATOM 5768 C CA . LEU A 1 758 ? -0.142 -0.750 27.480 1.00 96.62 758 LEU A CA 1
ATOM 5769 C C . LEU A 1 758 ? -0.962 -1.190 28.695 1.00 96.62 758 LEU A C 1
ATOM 5771 O O . LEU A 1 758 ? -1.951 -1.899 28.521 1.00 96.62 758 LEU A O 1
ATOM 5775 N N . ALA A 1 759 ? -0.585 -0.753 29.898 1.00 96.75 759 ALA A N 1
ATOM 5776 C CA . ALA A 1 759 ? -1.366 -1.000 31.107 1.00 96.75 759 ALA A CA 1
ATOM 5777 C C . ALA A 1 759 ? -2.742 -0.320 31.020 1.00 96.75 759 ALA A C 1
ATOM 5779 O O . ALA A 1 759 ? -3.766 -0.934 31.318 1.00 96.75 759 ALA A O 1
ATOM 5780 N N . GLU A 1 760 ? -2.785 0.920 30.526 1.00 96.50 760 GLU A N 1
ATOM 5781 C CA . GLU A 1 760 ? -4.042 1.619 30.261 1.00 96.50 760 GLU A CA 1
ATOM 5782 C C . GLU A 1 760 ? -4.873 0.902 29.182 1.00 96.50 760 GLU A C 1
ATOM 5784 O O . GLU A 1 760 ? -6.087 0.755 29.329 1.00 96.50 760 GLU A O 1
ATOM 5789 N N . PHE A 1 761 ? -4.231 0.393 28.127 1.00 96.56 761 PHE A N 1
ATOM 5790 C CA . PHE A 1 761 ? -4.887 -0.390 27.082 1.00 96.56 761 PHE A CA 1
ATOM 5791 C C . PHE A 1 761 ? -5.527 -1.676 27.630 1.00 96.56 761 PHE A C 1
ATOM 5793 O O . PHE A 1 761 ? -6.661 -1.978 27.265 1.00 96.56 761 PHE A O 1
ATOM 5800 N N . GLU A 1 762 ? -4.847 -2.414 28.516 1.00 96.44 762 GLU A N 1
ATOM 5801 C CA . GLU A 1 762 ? -5.391 -3.612 29.182 1.00 96.44 762 GLU A CA 1
ATOM 5802 C C . GLU A 1 762 ? -6.605 -3.295 30.077 1.00 96.44 762 GLU A C 1
ATOM 5804 O O . GLU A 1 762 ? -7.468 -4.153 30.262 1.00 96.44 762 GLU A O 1
ATOM 5809 N N . GLY A 1 763 ? -6.704 -2.067 30.600 1.00 95.88 763 GLY A N 1
ATOM 5810 C CA . GLY A 1 763 ? -7.829 -1.620 31.426 1.00 95.88 763 GLY A CA 1
ATOM 5811 C C . GLY A 1 763 ? -9.117 -1.303 30.657 1.00 95.88 763 GLY A C 1
ATOM 5812 O O . GLY A 1 763 ? -10.178 -1.173 31.273 1.00 95.88 763 GLY A O 1
ATOM 5813 N N . LEU A 1 764 ? -9.065 -1.172 29.327 1.00 96.12 764 LEU A N 1
ATOM 5814 C CA . LEU A 1 764 ? -10.237 -0.824 28.520 1.00 96.12 764 LEU A CA 1
ATOM 5815 C C . LEU A 1 764 ? -11.101 -2.060 28.192 1.00 96.12 764 LEU A C 1
ATOM 5817 O O . LEU A 1 764 ? -10.584 -3.070 27.716 1.00 96.12 764 LEU A O 1
ATOM 5821 N N . PRO A 1 765 ? -12.441 -1.988 28.336 1.00 96.19 765 PRO A N 1
ATOM 5822 C CA . PRO A 1 765 ? -13.326 -3.155 28.210 1.00 96.19 765 PRO A CA 1
ATOM 5823 C C . PRO A 1 765 ? -13.455 -3.690 26.775 1.00 96.19 765 PRO A C 1
ATOM 5825 O O . PRO A 1 765 ? -13.921 -4.809 26.562 1.00 96.19 765 PRO A O 1
ATOM 5828 N N . ASN A 1 766 ? -13.083 -2.887 25.779 1.00 96.94 766 ASN A N 1
ATOM 5829 C CA . ASN A 1 766 ? -13.080 -3.247 24.363 1.00 96.94 766 ASN A CA 1
ATOM 5830 C C . ASN A 1 766 ? -11.686 -3.635 23.838 1.00 96.94 766 ASN A C 1
ATOM 5832 O O . ASN A 1 766 ? -11.533 -3.847 22.629 1.00 96.94 766 ASN A O 1
ATOM 5836 N N . CYS A 1 767 ? -10.688 -3.726 24.716 1.00 98.00 767 CYS A N 1
ATOM 5837 C CA . CYS A 1 767 ? -9.309 -4.034 24.371 1.00 98.00 767 CYS A CA 1
ATOM 5838 C C . CYS A 1 767 ? -8.892 -5.419 24.876 1.00 98.00 767 CYS A C 1
ATOM 5840 O O . CYS A 1 767 ? -9.347 -5.898 25.910 1.00 98.00 767 CYS A O 1
ATOM 5842 N N . GLU A 1 768 ? -8.008 -6.077 24.133 1.00 98.06 768 GLU A N 1
ATOM 5843 C CA . GLU A 1 768 ? -7.422 -7.363 24.509 1.00 98.06 768 GLU A CA 1
ATOM 5844 C C . GLU A 1 768 ? -5.935 -7.356 24.147 1.00 98.06 768 GLU A C 1
ATOM 5846 O O . GLU A 1 768 ? -5.587 -7.227 22.970 1.00 98.06 768 GLU A O 1
ATOM 5851 N N . LEU A 1 769 ? -5.051 -7.485 25.143 1.00 97.88 769 LEU A N 1
ATOM 5852 C CA . LEU A 1 769 ? -3.611 -7.624 24.925 1.00 97.88 769 LEU A CA 1
ATOM 5853 C C . LEU A 1 769 ? -3.219 -9.103 24.925 1.00 97.88 769 LEU A C 1
ATOM 5855 O O . LEU A 1 769 ? -3.369 -9.807 25.921 1.00 97.88 769 LEU A O 1
ATOM 5859 N N . VAL A 1 770 ? -2.674 -9.577 23.808 1.00 98.00 770 VAL A N 1
ATOM 5860 C CA . VAL A 1 770 ? -2.253 -10.966 23.621 1.00 98.00 770 VAL A CA 1
ATOM 5861 C C . VAL A 1 770 ? -0.748 -11.002 23.387 1.00 98.00 770 VAL A C 1
ATOM 5863 O O . VAL A 1 770 ? -0.254 -10.550 22.359 1.00 98.00 770 VAL A O 1
ATOM 5866 N N . ARG A 1 771 ? 0.010 -11.590 24.313 1.00 96.69 771 ARG A N 1
ATOM 5867 C CA . ARG A 1 771 ? 1.481 -11.708 24.223 1.00 96.69 771 ARG A CA 1
ATOM 5868 C C . ARG A 1 771 ? 1.920 -12.922 23.391 1.00 96.69 771 ARG A C 1
ATOM 5870 O O . ARG A 1 771 ? 2.769 -13.694 23.812 1.00 96.69 771 ARG A O 1
ATOM 5877 N N . ASN A 1 772 ? 1.288 -13.117 22.234 1.00 95.94 772 ASN A N 1
ATOM 5878 C CA . ASN A 1 772 ? 1.559 -14.202 21.292 1.00 95.94 772 ASN A CA 1
ATOM 5879 C C . ASN A 1 772 ? 1.395 -13.709 19.850 1.00 95.94 772 ASN A C 1
ATOM 5881 O O . ASN A 1 772 ? 0.710 -12.718 19.584 1.00 95.94 772 ASN A O 1
ATOM 5885 N N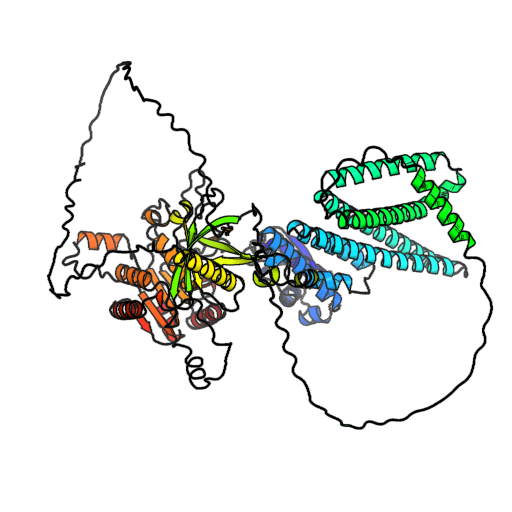 . ARG A 1 773 ? 1.970 -14.456 18.898 1.00 96.12 773 ARG A N 1
ATOM 5886 C CA . ARG A 1 773 ? 1.681 -14.272 17.467 1.00 96.12 773 ARG A CA 1
ATOM 5887 C C . ARG A 1 773 ? 0.180 -14.410 17.200 1.00 96.12 773 ARG A C 1
ATOM 5889 O O . ARG A 1 773 ? -0.525 -15.116 17.921 1.00 96.12 773 ARG A O 1
ATOM 5896 N N . ILE A 1 774 ? -0.293 -13.738 16.152 1.00 97.69 774 ILE A N 1
ATOM 5897 C CA . ILE A 1 774 ? -1.662 -13.916 15.666 1.00 97.69 774 ILE A CA 1
ATOM 5898 C C . ILE A 1 774 ? -1.906 -15.394 15.325 1.00 97.69 774 ILE A C 1
ATOM 5900 O O . ILE A 1 774 ? -1.044 -16.047 14.733 1.00 97.69 774 ILE A O 1
ATOM 5904 N N . SER A 1 775 ? -3.062 -15.919 15.727 1.00 98.06 775 SER A N 1
ATOM 5905 C CA . SER A 1 775 ? -3.455 -17.313 15.506 1.00 98.06 775 SER A CA 1
ATOM 5906 C C . SER A 1 775 ? -4.807 -17.404 14.799 1.00 98.06 775 SER A C 1
ATOM 5908 O O . SER A 1 775 ? -5.572 -16.431 14.757 1.00 98.06 775 SER A O 1
ATOM 5910 N N . VAL A 1 776 ? -5.116 -18.591 14.269 1.00 98.25 776 VAL A N 1
ATOM 5911 C CA . VAL A 1 776 ? -6.401 -18.886 13.616 1.00 98.25 776 VAL A CA 1
ATOM 5912 C C . VAL A 1 776 ? -7.557 -18.683 14.596 1.00 98.25 776 VAL A C 1
ATOM 5914 O O . VAL A 1 776 ? -8.584 -18.133 14.214 1.00 98.25 776 VAL A O 1
ATOM 5917 N N . GLU A 1 777 ? -7.384 -19.055 15.866 1.00 98.31 777 GLU A N 1
ATOM 5918 C CA . GLU A 1 777 ? -8.389 -18.933 16.928 1.00 98.31 777 GLU A CA 1
ATOM 5919 C C . GLU A 1 777 ? -8.653 -17.474 17.298 1.00 98.31 777 GLU A C 1
ATOM 5921 O O . GLU A 1 777 ? -9.810 -17.086 17.474 1.00 98.31 777 GLU A O 1
ATOM 5926 N N . SER A 1 778 ? -7.603 -16.648 17.379 1.00 98.00 778 SER A N 1
ATOM 5927 C CA . SER A 1 778 ? -7.766 -15.211 17.629 1.00 98.00 778 SER A CA 1
ATOM 5928 C C . SER A 1 778 ? -8.546 -14.545 16.491 1.00 98.00 778 SER A C 1
ATOM 5930 O O . SER A 1 778 ? -9.519 -13.823 16.731 1.00 98.00 778 SER A O 1
ATOM 5932 N N . LEU A 1 779 ? -8.201 -14.865 15.237 1.00 98.19 779 LEU A N 1
ATOM 5933 C CA . LEU A 1 779 ? -8.942 -14.376 14.074 1.00 98.19 779 LEU A CA 1
ATOM 5934 C C . LEU A 1 779 ? -10.370 -14.921 14.023 1.00 98.19 779 LEU A C 1
ATOM 5936 O O . LEU A 1 779 ? -11.287 -14.155 13.739 1.00 98.19 779 LEU A O 1
ATOM 5940 N N . LYS A 1 780 ? -10.593 -16.189 14.380 1.00 98.25 780 LYS A N 1
ATOM 5941 C CA . LYS A 1 780 ? -11.933 -16.775 14.518 1.00 98.25 780 LYS A CA 1
ATOM 5942 C C . LYS A 1 780 ? -12.782 -15.982 15.501 1.00 98.25 780 LYS A C 1
ATOM 5944 O O . LYS A 1 780 ? -13.911 -15.610 15.183 1.00 98.25 780 LYS A O 1
ATOM 5949 N N . LYS A 1 781 ? -12.227 -15.681 16.681 1.00 98.19 781 LYS A N 1
ATOM 5950 C CA . LYS A 1 781 ? -12.879 -14.876 17.720 1.00 98.19 781 LYS A CA 1
ATOM 5951 C C . LYS A 1 781 ? -13.191 -13.473 17.200 1.00 98.19 781 LYS A C 1
ATOM 5953 O O . LYS A 1 781 ? -14.321 -13.013 17.357 1.00 98.19 781 LYS A O 1
ATOM 5958 N N . ALA A 1 782 ? -12.243 -12.807 16.539 1.00 98.06 782 ALA A N 1
ATOM 5959 C CA . ALA A 1 782 ? -12.459 -11.490 15.938 1.00 98.06 782 ALA A CA 1
ATOM 5960 C C . ALA A 1 782 ? -13.570 -11.511 14.872 1.00 98.06 782 ALA A C 1
ATOM 5962 O O . ALA A 1 782 ? -14.530 -10.755 14.991 1.00 98.06 782 ALA A O 1
ATOM 5963 N N . VAL A 1 783 ? -13.505 -12.429 13.903 1.00 98.00 783 VAL A N 1
ATOM 5964 C CA . VAL A 1 783 ? -14.506 -12.591 12.834 1.00 98.00 783 VAL A CA 1
ATOM 5965 C C . VAL A 1 783 ? -15.887 -12.916 13.409 1.00 98.00 783 VAL A C 1
ATOM 5967 O O . VAL A 1 783 ? -16.879 -12.345 12.966 1.00 98.00 783 VAL A O 1
ATOM 5970 N N . SER A 1 784 ? -15.971 -13.762 14.441 1.00 97.50 784 SER A N 1
ATOM 5971 C CA . SER A 1 784 ? -17.248 -14.133 15.070 1.00 97.50 784 SER A CA 1
ATOM 5972 C C . SER A 1 784 ? -17.964 -12.970 15.774 1.00 97.50 784 SER A C 1
ATOM 5974 O O . SER A 1 784 ? -19.183 -13.010 15.930 1.00 97.50 784 SER A O 1
ATOM 5976 N N . ARG A 1 785 ? -17.230 -11.916 16.163 1.00 96.88 785 ARG A N 1
ATOM 5977 C CA . ARG A 1 785 ? -17.784 -10.674 16.736 1.00 96.88 785 ARG A CA 1
ATOM 5978 C C . ARG A 1 785 ? -18.265 -9.683 15.672 1.00 96.88 785 ARG A C 1
ATOM 5980 O O . ARG A 1 785 ? -18.904 -8.676 16.004 1.00 96.88 785 ARG A O 1
ATOM 5987 N N . MET A 1 786 ? -17.933 -9.904 14.402 1.00 97.19 786 MET A N 1
ATOM 5988 C CA . MET A 1 786 ? -18.304 -8.992 13.324 1.00 97.19 786 MET A CA 1
ATOM 5989 C C . MET A 1 786 ? -19.790 -9.106 12.983 1.00 97.19 786 MET A C 1
ATOM 5991 O O . MET A 1 786 ? -20.405 -10.166 13.094 1.00 97.19 786 MET A O 1
ATOM 5995 N N . VAL A 1 787 ? -20.380 -7.990 12.554 1.00 94.75 787 VAL A N 1
ATOM 5996 C CA . VAL A 1 787 ? -21.745 -7.999 12.017 1.00 94.75 787 VAL A CA 1
ATOM 5997 C C . VAL A 1 787 ? -21.718 -8.743 10.676 1.00 94.75 787 VAL A C 1
ATOM 5999 O O . VAL A 1 787 ? -20.724 -8.675 9.951 1.00 94.75 787 VAL A O 1
ATOM 6002 N N . LYS A 1 788 ? -22.796 -9.462 10.326 1.00 93.94 788 LYS A N 1
ATOM 6003 C CA . LYS A 1 788 ? -22.938 -10.037 8.975 1.00 93.94 788 LYS A CA 1
ATOM 6004 C C . LYS A 1 788 ? -22.717 -8.942 7.925 1.00 93.94 788 LYS A C 1
ATOM 6006 O O . LYS A 1 788 ? -23.129 -7.806 8.144 1.00 93.94 788 LYS A O 1
ATOM 6011 N N . ASP A 1 789 ? -22.117 -9.304 6.793 1.00 93.12 789 ASP A N 1
ATOM 6012 C CA . ASP A 1 789 ? -21.663 -8.362 5.756 1.00 93.12 789 ASP A CA 1
ATOM 6013 C C . ASP A 1 789 ? -20.460 -7.525 6.235 1.00 93.12 789 ASP A C 1
ATOM 6015 O O . ASP A 1 789 ? -20.497 -6.291 6.287 1.00 93.12 789 ASP A O 1
ATOM 6019 N N . CYS A 1 790 ? -19.410 -8.234 6.661 1.00 96.50 790 CYS A N 1
ATOM 6020 C CA . CYS A 1 790 ? -18.161 -7.651 7.131 1.00 96.50 790 CYS A CA 1
ATOM 6021 C C . CYS A 1 790 ? -17.110 -7.602 6.021 1.00 96.50 790 CYS A C 1
ATOM 6023 O O . CYS A 1 790 ? -16.776 -8.624 5.426 1.00 96.50 790 CYS A O 1
ATOM 6025 N N . ARG A 1 791 ? -16.487 -6.441 5.828 1.00 97.00 791 ARG A N 1
ATOM 6026 C CA . ARG A 1 791 ? -15.280 -6.306 5.006 1.00 97.00 791 ARG A CA 1
ATOM 6027 C C . ARG A 1 791 ? -14.043 -6.519 5.871 1.00 97.00 791 ARG A C 1
ATOM 6029 O O . ARG A 1 791 ? -13.930 -5.899 6.924 1.00 97.00 791 ARG A O 1
ATOM 6036 N N . VAL A 1 792 ? -13.104 -7.347 5.421 1.00 97.62 792 VAL A N 1
ATOM 6037 C CA . VAL A 1 792 ? -11.816 -7.534 6.102 1.00 97.62 792 VAL A CA 1
ATOM 6038 C C . VAL A 1 792 ? -10.719 -6.831 5.311 1.00 97.62 792 VAL A C 1
ATOM 6040 O O . VAL A 1 792 ? -10.561 -7.094 4.121 1.00 97.62 792 VAL A O 1
ATOM 6043 N N . ILE A 1 793 ? -9.966 -5.940 5.954 1.00 97.75 793 ILE A N 1
ATOM 6044 C CA . ILE A 1 793 ? -8.796 -5.283 5.362 1.00 97.75 793 ILE A CA 1
ATOM 6045 C C . ILE A 1 793 ? -7.546 -5.841 6.016 1.00 97.75 793 ILE A C 1
ATOM 6047 O O . ILE A 1 793 ? -7.447 -5.850 7.239 1.00 97.75 793 ILE A O 1
ATOM 6051 N N . VAL A 1 794 ? -6.586 -6.272 5.207 1.00 97.94 794 VAL A N 1
ATOM 6052 C CA . VAL A 1 794 ? -5.305 -6.795 5.678 1.00 97.94 794 VAL A CA 1
ATOM 6053 C C . VAL A 1 794 ? -4.187 -5.892 5.175 1.00 97.94 794 VAL A C 1
ATOM 6055 O O . VAL A 1 794 ? -4.149 -5.574 3.988 1.00 97.94 794 VAL A O 1
ATOM 6058 N N . SER A 1 795 ? -3.286 -5.471 6.059 1.00 97.44 795 SER A N 1
ATOM 6059 C CA . SER A 1 795 ? -2.119 -4.661 5.688 1.00 97.44 795 SER A CA 1
ATOM 6060 C C . SER A 1 795 ? -0.929 -4.999 6.574 1.00 97.44 795 SER A C 1
ATOM 6062 O O . SER A 1 795 ? -1.065 -5.070 7.791 1.00 97.44 795 SER A O 1
ATOM 6064 N N . GLY A 1 796 ? 0.245 -5.179 5.984 1.00 96.62 796 GLY A N 1
ATOM 6065 C CA . GLY A 1 796 ? 1.462 -5.565 6.688 1.00 96.62 796 GLY A CA 1
ATOM 6066 C C . GLY A 1 796 ? 2.498 -6.170 5.740 1.00 96.62 796 GLY A C 1
ATOM 6067 O O . GLY A 1 796 ? 2.330 -6.101 4.519 1.00 96.62 796 GLY A O 1
ATOM 6068 N N . PRO A 1 797 ? 3.578 -6.770 6.277 1.00 94.50 797 PRO A N 1
ATOM 6069 C CA . PRO A 1 797 ? 4.581 -7.457 5.467 1.00 94.50 797 PRO A CA 1
ATOM 6070 C C . PRO A 1 797 ? 3.963 -8.541 4.573 1.00 94.50 797 PRO A C 1
ATOM 6072 O O . PRO A 1 797 ? 2.994 -9.193 4.959 1.00 94.50 797 PRO A O 1
ATOM 6075 N N . SER A 1 798 ? 4.555 -8.806 3.407 1.00 92.56 798 SER A N 1
ATOM 6076 C CA . SER A 1 798 ? 4.027 -9.788 2.441 1.00 92.56 798 SER A CA 1
ATOM 6077 C C . SER A 1 798 ? 3.784 -11.173 3.058 1.00 92.56 798 SER A C 1
ATOM 6079 O O . SER A 1 798 ? 2.721 -11.762 2.852 1.00 92.56 798 SER A O 1
ATOM 6081 N N . GLY A 1 799 ? 4.722 -11.657 3.881 1.00 93.56 799 GLY A N 1
ATOM 6082 C CA . GLY A 1 799 ? 4.575 -12.908 4.629 1.00 93.56 799 GLY A CA 1
ATOM 6083 C C . GLY A 1 799 ? 3.418 -12.881 5.634 1.00 93.56 799 GLY A C 1
ATOM 6084 O O . GLY A 1 799 ? 2.679 -13.856 5.739 1.00 93.56 799 GLY A O 1
ATOM 6085 N N . PHE A 1 800 ? 3.200 -11.752 6.315 1.00 95.81 800 PHE A N 1
ATOM 6086 C CA . PHE A 1 800 ? 2.059 -11.565 7.216 1.00 95.81 800 PHE A CA 1
ATOM 6087 C C . PHE A 1 800 ? 0.734 -11.597 6.444 1.00 95.81 800 PHE A C 1
ATOM 6089 O O . PHE A 1 800 ? -0.159 -12.364 6.798 1.00 95.81 800 PHE A O 1
ATOM 6096 N N . ASN A 1 801 ? 0.628 -10.841 5.346 1.00 96.94 801 ASN A N 1
ATOM 6097 C CA . ASN A 1 801 ? -0.587 -10.776 4.529 1.00 96.94 801 ASN A CA 1
ATOM 6098 C C . ASN A 1 801 ? -0.975 -12.152 3.969 1.00 96.94 801 ASN A C 1
ATOM 6100 O O . ASN A 1 801 ? -2.153 -12.513 3.978 1.00 96.94 801 ASN A O 1
ATOM 6104 N N . ALA A 1 802 ? 0.007 -12.930 3.501 1.00 96.00 802 ALA A N 1
ATOM 6105 C CA . ALA A 1 802 ? -0.219 -14.277 2.986 1.00 96.00 802 ALA A CA 1
ATOM 6106 C C . ALA A 1 802 ? -0.757 -15.222 4.072 1.00 96.00 802 ALA A C 1
ATOM 6108 O O . ALA A 1 802 ? -1.759 -15.902 3.848 1.00 96.00 802 ALA A O 1
ATOM 6109 N N . VAL A 1 803 ? -0.136 -15.222 5.257 1.00 96.69 803 VAL A N 1
ATOM 6110 C CA . VAL A 1 803 ? -0.549 -16.066 6.389 1.00 96.69 803 VAL A CA 1
ATOM 6111 C C . VAL A 1 803 ? -1.944 -15.684 6.882 1.00 96.69 803 VAL A C 1
ATOM 6113 O O . VAL A 1 803 ? -2.810 -16.549 6.990 1.00 96.69 803 VAL A O 1
ATOM 6116 N N . VAL A 1 804 ? -2.202 -14.393 7.110 1.00 98.00 804 VAL A N 1
ATOM 6117 C CA . VAL A 1 804 ? -3.513 -13.905 7.565 1.00 98.00 804 VAL A CA 1
ATOM 6118 C C . VAL A 1 804 ? -4.609 -14.245 6.560 1.00 98.00 804 VAL A C 1
ATOM 6120 O O . VAL A 1 804 ? -5.690 -14.667 6.962 1.00 98.00 804 VAL A O 1
ATOM 6123 N N . ARG A 1 805 ? -4.347 -14.128 5.252 1.00 97.81 805 ARG A N 1
ATOM 6124 C CA . ARG A 1 805 ? -5.316 -14.525 4.222 1.00 97.81 805 ARG A CA 1
ATOM 6125 C C . ARG A 1 805 ? -5.702 -16.000 4.346 1.00 97.81 805 ARG A C 1
ATOM 6127 O O . ARG A 1 805 ? -6.884 -16.317 4.241 1.00 97.81 805 ARG A O 1
ATOM 6134 N N . THR A 1 806 ? -4.738 -16.890 4.576 1.00 97.88 806 THR A N 1
ATOM 6135 C CA . THR A 1 806 ? -5.005 -18.320 4.795 1.00 97.88 806 THR A CA 1
ATOM 6136 C C . THR A 1 806 ? -5.825 -18.542 6.065 1.00 97.88 806 THR A C 1
ATOM 6138 O O . THR A 1 806 ? -6.872 -19.182 6.002 1.00 97.88 806 THR A O 1
ATOM 6141 N N . MET A 1 807 ? -5.442 -17.915 7.183 1.00 98.38 807 MET A N 1
ATOM 6142 C CA . MET A 1 807 ? -6.183 -18.006 8.450 1.00 98.38 807 MET A CA 1
ATOM 6143 C C . MET A 1 807 ? -7.628 -17.488 8.328 1.00 98.38 807 MET A C 1
ATOM 6145 O O . MET A 1 807 ? -8.546 -18.031 8.938 1.00 98.38 807 MET A O 1
ATOM 6149 N N . LEU A 1 808 ? -7.864 -16.437 7.538 1.00 98.31 808 LEU A N 1
ATOM 6150 C CA . LEU A 1 808 ? -9.208 -15.911 7.276 1.00 98.31 808 LEU A CA 1
ATOM 6151 C C . LEU A 1 808 ? -10.058 -16.899 6.463 1.00 98.31 808 LEU A C 1
ATOM 6153 O O . LEU A 1 808 ? -11.235 -17.087 6.771 1.00 98.31 808 LEU A O 1
ATOM 6157 N N . LYS A 1 809 ? -9.464 -17.583 5.477 1.00 98.06 809 LYS A N 1
ATOM 6158 C CA . LYS A 1 809 ? -10.146 -18.629 4.696 1.00 98.06 809 LYS A CA 1
ATOM 6159 C C . LYS A 1 809 ? -10.538 -19.829 5.551 1.00 98.06 809 LYS A C 1
ATOM 6161 O O . LYS A 1 809 ? -11.652 -20.324 5.416 1.00 98.06 809 LYS A O 1
ATOM 6166 N N . GLU A 1 810 ? -9.667 -20.249 6.467 1.00 97.81 810 GLU A N 1
ATOM 6167 C CA . GLU A 1 810 ? -9.971 -21.296 7.457 1.00 97.81 810 GLU A CA 1
ATOM 6168 C C . GLU A 1 810 ? -11.146 -20.912 8.374 1.00 97.81 810 GLU A C 1
ATOM 6170 O O . GLU A 1 810 ? -11.858 -21.772 8.889 1.00 97.81 810 GLU A O 1
ATOM 6175 N N . ASN A 1 811 ? -11.403 -19.611 8.515 1.00 97.62 811 ASN A N 1
ATOM 6176 C CA . ASN A 1 811 ? -12.534 -19.048 9.244 1.00 97.62 811 ASN A CA 1
ATOM 6177 C C . ASN A 1 811 ? -13.739 -18.704 8.348 1.00 97.62 811 ASN A C 1
ATOM 6179 O O . ASN A 1 811 ? -14.599 -17.919 8.749 1.00 97.62 811 ASN A O 1
ATOM 6183 N N . ASN A 1 812 ? -13.832 -19.307 7.156 1.00 97.50 812 ASN A N 1
ATOM 6184 C CA . ASN A 1 812 ? -14.915 -19.124 6.182 1.00 97.50 812 ASN A CA 1
ATOM 6185 C C . ASN A 1 812 ? -15.089 -17.680 5.671 1.00 97.50 812 ASN A C 1
ATOM 6187 O O . ASN A 1 812 ? -16.175 -17.311 5.226 1.00 97.50 812 ASN A O 1
ATOM 6191 N N . VAL A 1 813 ? -14.039 -16.854 5.713 1.00 97.25 813 VAL A N 1
ATOM 6192 C CA . VAL A 1 813 ? -14.046 -15.542 5.054 1.00 97.25 813 VAL A CA 1
ATOM 6193 C C . VAL A 1 813 ? -13.655 -15.735 3.592 1.00 97.25 813 VAL A C 1
ATOM 6195 O O . VAL A 1 813 ? -12.563 -16.216 3.281 1.00 97.25 813 VAL A O 1
ATOM 6198 N N . THR A 1 814 ? -14.553 -15.379 2.679 1.00 96.56 814 THR A N 1
ATOM 6199 C CA . THR A 1 814 ? -14.341 -15.549 1.241 1.00 96.56 814 THR A CA 1
ATOM 6200 C C . THR A 1 814 ? -13.383 -14.492 0.685 1.00 96.56 814 THR A C 1
ATOM 6202 O O . THR A 1 814 ? -13.252 -13.393 1.222 1.00 96.56 814 THR A O 1
ATOM 6205 N N . ASP A 1 815 ? -12.688 -14.809 -0.412 1.00 95.50 815 ASP A N 1
ATOM 6206 C CA . ASP A 1 815 ? -11.688 -13.905 -1.006 1.00 95.50 815 ASP A CA 1
ATOM 6207 C C . ASP A 1 815 ? -12.279 -12.554 -1.443 1.00 95.50 815 ASP A C 1
ATOM 6209 O O . ASP A 1 815 ? -11.587 -11.544 -1.402 1.00 95.50 815 ASP A O 1
ATOM 6213 N N . ASP A 1 816 ? -13.553 -12.510 -1.832 1.00 94.12 816 ASP A N 1
ATOM 6214 C CA . ASP A 1 816 ? -14.248 -11.276 -2.201 1.00 94.12 816 ASP A CA 1
ATOM 6215 C C . ASP A 1 816 ? -14.561 -10.377 -0.999 1.00 94.12 816 ASP A C 1
ATOM 6217 O O . ASP A 1 816 ? -14.841 -9.196 -1.203 1.00 94.12 816 ASP A O 1
ATOM 6221 N N . MET A 1 817 ? -14.489 -10.900 0.232 1.00 95.75 817 MET A N 1
ATOM 6222 C CA . MET A 1 817 ? -14.620 -10.145 1.483 1.00 95.75 817 MET A CA 1
ATOM 6223 C C . MET A 1 817 ? -13.282 -9.566 1.966 1.00 95.75 817 MET A C 1
ATOM 6225 O O . MET A 1 817 ? -13.297 -8.655 2.795 1.00 95.75 817 MET A O 1
ATOM 6229 N N . ILE A 1 818 ? -12.149 -10.041 1.438 1.00 96.69 818 ILE A N 1
ATOM 6230 C CA . ILE A 1 818 ? -10.801 -9.665 1.880 1.00 96.69 818 ILE A CA 1
ATOM 6231 C C . ILE A 1 818 ? -10.188 -8.655 0.904 1.00 96.69 818 ILE A C 1
ATOM 6233 O O . ILE A 1 818 ? -9.974 -8.955 -0.268 1.00 96.69 818 ILE A O 1
ATOM 6237 N N . THR A 1 819 ? -9.814 -7.482 1.407 1.00 96.56 819 THR A N 1
ATOM 6238 C CA . THR A 1 819 ? -8.979 -6.521 0.679 1.00 96.56 819 THR A CA 1
ATOM 6239 C C . THR A 1 819 ? -7.584 -6.512 1.294 1.00 96.56 819 THR A C 1
ATOM 6241 O O . THR A 1 819 ? -7.431 -6.202 2.473 1.00 96.56 819 THR A O 1
ATOM 6244 N N . ILE A 1 820 ? -6.554 -6.829 0.508 1.00 96.25 820 ILE A N 1
ATOM 6245 C CA . ILE A 1 820 ? -5.156 -6.750 0.953 1.00 96.25 820 ILE A CA 1
ATOM 6246 C C . ILE A 1 820 ? -4.544 -5.461 0.418 1.00 96.25 820 ILE A C 1
ATOM 6248 O O . ILE A 1 820 ? -4.534 -5.236 -0.790 1.00 96.25 820 ILE A O 1
ATOM 6252 N N . LEU A 1 821 ? -4.018 -4.638 1.318 1.00 93.62 821 LEU A N 1
ATOM 6253 C CA . LEU A 1 821 ? -3.227 -3.466 0.979 1.00 93.62 821 LEU A CA 1
ATOM 6254 C C . LEU A 1 821 ? -1.771 -3.895 0.807 1.00 93.62 821 LEU A C 1
ATOM 6256 O O . LEU A 1 821 ? -1.093 -4.252 1.770 1.00 93.62 821 LEU A O 1
ATOM 6260 N N . THR A 1 822 ? -1.306 -3.905 -0.438 1.00 80.25 822 THR A N 1
ATOM 6261 C CA . THR A 1 822 ? 0.112 -4.074 -0.760 1.00 80.25 822 THR A CA 1
ATOM 6262 C C . THR A 1 822 ? 0.739 -2.688 -0.843 1.00 80.25 822 THR A C 1
ATOM 6264 O O . THR A 1 822 ? 0.422 -1.952 -1.776 1.00 80.25 822 THR A O 1
ATOM 6267 N N . ALA A 1 823 ? 1.558 -2.337 0.149 1.00 54.81 823 ALA A N 1
ATOM 6268 C CA . ALA A 1 823 ? 2.486 -1.209 0.069 1.00 54.81 823 ALA A CA 1
ATOM 6269 C C . ALA A 1 823 ? 3.812 -1.654 -0.561 1.00 54.81 823 ALA A C 1
ATOM 6271 O O . ALA A 1 823 ? 4.156 -2.854 -0.401 1.00 54.81 823 ALA A O 1
#

Mean predicted aligned error: 17.97 Å

pLDDT: mean 72.97, std 22.64, range [25.5, 98.62]